Protein AF-0000000080276818 (afdb_homodimer)

Nearest PDB structures (foldseek):
  3ce2-assembly1_A  TM=8.661E-01  e=3.628E-28  Chlamydia abortus S26/3
  2qr4-assembly1_B  TM=8.219E-01  e=1.070E-17  Enterococcus faecium DO
  3aho-assembly2_B  TM=8.092E-01  e=3.548E-18  Geobacillus sp. MO-1
  2h1j-assembly1_A  TM=7.729E-01  e=5.842E-17  Geobacillus stearothermophilus
  3sks-assembly1_A  TM=7.849E-01  e=1.470E-15  Bacillus anthracis str. Ames

Sequence (1158 aa):
MEWKLEQLFENDEAAIENARVQLEEVKRIASEIERENAPERLAKLIRDFEEHMDEFAKSIQYAWMRYSIDTESAESQKVLGVIQQLASQVHEQDAIVEVKLAALDDSALEEVIKFDDNYEHLIRRIIERRKHLLSKDAEQVLALTSVSRRDGIAKIHSRLESSYTFELEVDGEKKVLTVEEIKALRRSTNSDLRKRAMRVFFERFKEDSIVMTEVYNLVVKDYDTESRLRRFPKPISMMNFANEVSDEVVDRLIAVTNEKTEILRKYYDWKSKMLGEKLTLADVYAPISNKKREFTFEEARDIILESYYAFDEKAGSVVDGFFKEERIDLYPRKGKVSGAYCIYSTTKLPPYVLTNFTNNMYDVMTLAHELGHGLHGMLSRKQTFFNHDTPLTLAELASVFGEFLVFDNLKRKLSKEEKMALIASKIEDIFATTFRQNMFTNFEIRAHELISKNGYAGWDELSGIYHEELERVFGNVVEIPEWYNHEWSSIPHIYETPFYVYAYNFAQCLVIALYQKYLEEGKAFVGKYLQLLESGGRHSPEELLEKVGIDVSKEGFWENAFEFVDGLVEELIGMGNEQMEWKLEQLFENDEAAIENARVQLEEVKRIASEIERENAPERLAKLIRDFEEHMDEFAKSIQYAWMRYSIDTESAESQKVLGVIQQLASQVHEQDAIVEVKLAALDDSALEEVIKFDDNYEHLIRRIIERRKHLLSKDAEQVLALTSVSRRDGIAKIHSRLESSYTFELEVDGEKKVLTVEEIKALRRSTNSDLRKRAMRVFFERFKEDSIVMTEVYNLVVKDYDTESRLRRFPKPISMMNFANEVSDEVVDRLIAVTNEKTEILRKYYDWKSKMLGEKLTLADVYAPISNKKREFTFEEARDIILESYYAFDEKAGSVVDGFFKEERIDLYPRKGKVSGAYCIYSTTKLPPYVLTNFTNNMYDVMTLAHELGHGLHGMLSRKQTFFNHDTPLTLAELASVFGEFLVFDNLKRKLSKEEKMALIASKIEDIFATTFRQNMFTNFEIRAHELISKNGYAGWDELSGIYHEELERVFGNVVEIPEWYNHEWSSIPHIYETPFYVYAYNFAQCLVIALYQKYLEEGKAFVGKYLQLLESGGRHSPEELLEKVGIDVSKEGFWENAFEFVDGLVEELIGMGNEQ

Organism: Fervidobacterium islandicum (NCBI:txid2423)

Structure (mmCIF, N/CA/C/O backbone):
data_AF-0000000080276818-model_v1
#
loop_
_entity.id
_entity.type
_entity.pdbx_description
1 polymer 'M3 family oligoendopeptidase'
#
loop_
_atom_site.group_PDB
_atom_site.id
_atom_site.type_symbol
_atom_site.label_atom_id
_atom_site.label_alt_id
_atom_site.label_comp_id
_atom_site.label_asym_id
_atom_site.label_entity_id
_atom_site.label_seq_id
_atom_site.pdbx_PDB_ins_code
_atom_site.Cartn_x
_atom_site.Cartn_y
_atom_site.Cartn_z
_atom_site.occupancy
_atom_site.B_iso_or_equiv
_atom_site.auth_seq_id
_atom_site.auth_comp_id
_atom_site.auth_asym_id
_atom_site.auth_atom_id
_atom_site.pdbx_PDB_model_num
ATOM 1 N N . MET A 1 1 ? 14.242 -25.109 -33.062 1 89.56 1 MET A N 1
ATOM 2 C CA . MET A 1 1 ? 12.781 -25.062 -33.094 1 89.56 1 MET A CA 1
ATOM 3 C C . MET A 1 1 ? 12.266 -23.766 -32.469 1 89.56 1 MET A C 1
ATOM 5 O O . MET A 1 1 ? 12.602 -23.469 -31.328 1 89.56 1 MET A O 1
ATOM 9 N N . GLU A 1 2 ? 11.586 -23 -33.25 1 94 2 GLU A N 1
ATOM 10 C CA . GLU A 1 2 ? 11.031 -21.719 -32.844 1 94 2 GLU A CA 1
ATOM 11 C C . GLU A 1 2 ? 9.57 -21.594 -33.25 1 94 2 GLU A C 1
ATOM 13 O O . GLU A 1 2 ? 9.148 -22.156 -34.25 1 94 2 GLU A O 1
ATOM 18 N N . TRP A 1 3 ? 8.891 -20.844 -32.406 1 96.56 3 TRP A N 1
ATOM 19 C CA . TRP A 1 3 ? 7.48 -20.609 -32.688 1 96.56 3 TRP A CA 1
ATOM 20 C C . TRP A 1 3 ? 7.305 -19.828 -33.969 1 96.56 3 TRP A C 1
ATOM 22 O O . TRP A 1 3 ? 8.078 -18.922 -34.281 1 96.56 3 TRP A O 1
ATOM 32 N N . LYS A 1 4 ? 6.32 -20.25 -34.75 1 95.25 4 LYS A N 1
ATOM 33 C CA . LYS A 1 4 ? 5.867 -19.469 -35.906 1 95.25 4 LYS A CA 1
ATOM 34 C C . LYS A 1 4 ? 4.582 -18.719 -35.594 1 95.25 4 LYS A C 1
ATOM 36 O O . LYS A 1 4 ? 3.486 -19.172 -35.906 1 95.25 4 LYS A O 1
ATOM 41 N N . LEU A 1 5 ? 4.695 -17.516 -35.125 1 95.38 5 LEU A N 1
ATOM 42 C CA . LEU A 1 5 ? 3.578 -16.734 -34.594 1 95.38 5 LEU A CA 1
ATOM 43 C C . LEU A 1 5 ? 2.605 -16.359 -35.719 1 95.38 5 LEU A C 1
ATOM 45 O O . LEU A 1 5 ? 1.43 -16.078 -35.438 1 95.38 5 LEU A O 1
ATOM 49 N N . GLU A 1 6 ? 3.084 -16.375 -36.906 1 93.62 6 GLU A N 1
ATOM 50 C CA . GLU A 1 6 ? 2.25 -16.016 -38.062 1 93.62 6 GLU A CA 1
ATOM 51 C C . GLU A 1 6 ? 1.122 -17.031 -38.25 1 93.62 6 GLU A C 1
ATOM 53 O O . GLU A 1 6 ? 0.142 -16.75 -38.938 1 93.62 6 GLU A O 1
ATOM 58 N N . GLN A 1 7 ? 1.318 -18.203 -37.688 1 92.62 7 GLN A N 1
ATOM 59 C CA . GLN A 1 7 ? 0.283 -19.219 -37.75 1 92.62 7 GLN A CA 1
ATOM 60 C C . GLN A 1 7 ? -0.901 -18.859 -36.875 1 92.62 7 GLN A C 1
ATOM 62 O O . GLN A 1 7 ? -2.004 -19.391 -37.062 1 92.62 7 GLN A O 1
ATOM 67 N N . LEU A 1 8 ? -0.695 -18.062 -35.875 1 95.94 8 LEU A N 1
ATOM 68 C CA . LEU A 1 8 ? -1.763 -17.625 -34.969 1 95.94 8 LEU A CA 1
ATOM 69 C C . LEU A 1 8 ? -2.486 -16.406 -35.562 1 95.94 8 LEU A C 1
ATOM 71 O O . LEU A 1 8 ? -3.713 -16.406 -35.656 1 95.94 8 LEU A O 1
ATOM 75 N N . PHE A 1 9 ? -1.681 -15.383 -35.844 1 96.62 9 PHE A N 1
ATOM 76 C CA . PHE A 1 9 ? -2.156 -14.18 -36.5 1 96.62 9 PHE A CA 1
ATOM 77 C C . PHE A 1 9 ? -1.145 -13.703 -37.531 1 96.62 9 PHE A C 1
ATOM 79 O O . PHE A 1 9 ? 0.065 -13.781 -37.312 1 96.62 9 PHE A O 1
ATOM 86 N N . GLU A 1 10 ? -1.622 -13.055 -38.562 1 95.88 10 GLU A N 1
ATOM 87 C CA . GLU A 1 10 ? -0.764 -12.602 -39.656 1 95.88 10 GLU A CA 1
ATOM 88 C C . GLU A 1 10 ? 0.275 -11.602 -39.156 1 95.88 10 GLU A C 1
ATOM 90 O O . GLU A 1 10 ? 1.408 -11.578 -39.656 1 95.88 10 GLU A O 1
ATOM 95 N N . ASN A 1 11 ? -0.163 -10.75 -38.312 1 95.69 11 ASN A N 1
ATOM 96 C CA . ASN A 1 11 ? 0.718 -9.75 -37.719 1 95.69 11 ASN A CA 1
ATOM 97 C C . ASN A 1 11 ? 0.135 -9.18 -36.438 1 95.69 11 ASN A C 1
ATOM 99 O O . ASN A 1 11 ? -0.947 -9.586 -36 1 95.69 11 ASN A O 1
ATOM 103 N N . ASP A 1 12 ? 0.918 -8.344 -35.812 1 96.19 12 ASP A N 1
ATOM 104 C CA . ASP A 1 12 ? 0.528 -7.73 -34.531 1 96.19 12 ASP A CA 1
ATOM 105 C C . ASP A 1 12 ? -0.795 -6.98 -34.688 1 96.19 12 ASP A C 1
ATOM 107 O O . ASP A 1 12 ? -1.653 -7.062 -33.781 1 96.19 12 ASP A O 1
ATOM 111 N N . GLU A 1 13 ? -0.982 -6.301 -35.719 1 96.31 13 GLU A N 1
ATOM 112 C CA . GLU A 1 13 ? -2.191 -5.516 -35.938 1 96.31 13 GLU A CA 1
ATOM 113 C C . GLU A 1 13 ? -3.42 -6.414 -36.062 1 96.31 13 GLU A C 1
ATOM 115 O O . GLU A 1 13 ? -4.5 -6.059 -35.594 1 96.31 13 GLU A O 1
ATOM 120 N N . ALA A 1 14 ? -3.242 -7.52 -36.688 1 97.75 14 ALA A N 1
ATOM 121 C CA . ALA A 1 14 ? -4.34 -8.469 -36.844 1 97.75 14 ALA A CA 1
ATOM 122 C C . ALA A 1 14 ? -4.789 -8.992 -35.469 1 97.75 14 ALA A C 1
ATOM 124 O O . ALA A 1 14 ? -5.984 -9.18 -35.25 1 97.75 14 ALA A O 1
ATOM 125 N N . ALA A 1 15 ? -3.846 -9.305 -34.625 1 97.81 15 ALA A N 1
ATOM 126 C CA . ALA A 1 15 ? -4.16 -9.773 -33.281 1 97.81 15 ALA A CA 1
ATOM 127 C C . ALA A 1 15 ? -4.91 -8.703 -32.5 1 97.81 15 ALA A C 1
ATOM 129 O O . ALA A 1 15 ? -5.879 -9.008 -31.797 1 97.81 15 ALA A O 1
ATOM 130 N N . ILE A 1 16 ? -4.43 -7.445 -32.594 1 97.12 16 ILE A N 1
ATOM 131 C CA . ILE A 1 16 ? -5.059 -6.336 -31.891 1 97.12 16 ILE A CA 1
ATOM 132 C C . ILE A 1 16 ? -6.469 -6.113 -32.438 1 97.12 16 ILE A C 1
ATOM 134 O O . ILE A 1 16 ? -7.41 -5.906 -31.656 1 97.12 16 ILE A O 1
ATOM 138 N N . GLU A 1 17 ? -6.598 -6.164 -33.719 1 97.62 17 GLU A N 1
ATOM 139 C CA . GLU A 1 17 ? -7.906 -5.992 -34.344 1 97.62 17 GLU A CA 1
ATOM 140 C C . GLU A 1 17 ? -8.875 -7.094 -33.906 1 97.62 17 GLU A C 1
ATOM 142 O O . GLU A 1 17 ? -10.047 -6.824 -33.625 1 97.62 17 GLU A O 1
ATOM 147 N N . ASN A 1 18 ? -8.383 -8.289 -33.969 1 98.19 18 ASN A N 1
ATOM 148 C CA . ASN A 1 18 ? -9.219 -9.383 -33.469 1 98.19 18 ASN A CA 1
ATOM 149 C C . ASN A 1 18 ? -9.711 -9.109 -32.031 1 98.19 18 ASN A C 1
ATOM 151 O O . ASN A 1 18 ? -10.883 -9.305 -31.734 1 98.19 18 ASN A O 1
ATOM 155 N N . ALA A 1 19 ? -8.781 -8.75 -31.141 1 97.75 19 ALA A N 1
ATOM 156 C CA . ALA A 1 19 ? -9.133 -8.453 -29.766 1 97.75 19 ALA A CA 1
ATOM 157 C C . ALA A 1 19 ? -10.203 -7.367 -29.688 1 97.75 19 ALA A C 1
ATOM 159 O O . ALA A 1 19 ? -11.164 -7.484 -28.922 1 97.75 19 ALA A O 1
ATOM 160 N N . ARG A 1 20 ? -10.055 -6.32 -30.5 1 97.19 20 ARG A N 1
ATOM 161 C CA . ARG A 1 20 ? -11 -5.207 -30.5 1 97.19 20 ARG A CA 1
ATOM 162 C C . ARG A 1 20 ? -12.383 -5.66 -30.953 1 97.19 20 ARG A C 1
ATOM 164 O O . ARG A 1 20 ? -13.391 -5.332 -30.312 1 97.19 20 ARG A O 1
ATOM 171 N N . VAL A 1 21 ? -12.398 -6.375 -32.031 1 98.06 21 VAL A N 1
ATOM 172 C CA . VAL A 1 21 ? -13.656 -6.844 -32.594 1 98.06 21 VAL A CA 1
ATOM 173 C C . VAL A 1 21 ? -14.375 -7.754 -31.609 1 98.06 21 VAL A C 1
ATOM 175 O O . VAL A 1 21 ? -15.578 -7.617 -31.375 1 98.06 21 VAL A O 1
ATOM 178 N N . GLN A 1 22 ? -13.641 -8.672 -31.047 1 98.12 22 GLN A N 1
ATOM 179 C CA . GLN A 1 22 ? -14.25 -9.609 -30.125 1 98.12 22 GLN A CA 1
ATOM 180 C C . GLN A 1 22 ? -14.711 -8.906 -28.844 1 98.12 22 GLN A C 1
ATOM 182 O O . GLN A 1 22 ? -15.734 -9.273 -28.266 1 98.12 22 GLN A O 1
ATOM 187 N N . LEU A 1 23 ? -13.93 -7.934 -28.375 1 97.12 23 LEU A N 1
ATOM 188 C CA . LEU A 1 23 ? -14.336 -7.16 -27.203 1 97.12 23 LEU A CA 1
ATOM 189 C C . LEU A 1 23 ? -15.68 -6.48 -27.453 1 97.12 23 LEU A C 1
ATOM 191 O O . LEU A 1 23 ? -16.547 -6.477 -26.578 1 97.12 23 LEU A O 1
ATOM 195 N N . GLU A 1 24 ? -15.859 -5.895 -28.609 1 97.62 24 GLU A N 1
ATOM 196 C CA . GLU A 1 24 ? -17.109 -5.215 -28.938 1 97.62 24 GLU A CA 1
ATOM 197 C C . GLU A 1 24 ? -18.297 -6.191 -28.922 1 97.62 24 GLU A C 1
ATOM 199 O O . GLU A 1 24 ? -19.375 -5.852 -28.469 1 97.62 24 GLU A O 1
ATOM 204 N N . GLU A 1 25 ? -18.062 -7.344 -29.422 1 98 25 GLU A N 1
ATOM 205 C CA . GLU A 1 25 ? -19.109 -8.359 -29.375 1 98 25 GLU A CA 1
ATOM 206 C C . GLU A 1 25 ? -19.406 -8.797 -27.953 1 98 25 GLU A C 1
ATOM 208 O O . GLU A 1 25 ? -20.562 -8.977 -27.578 1 98 25 GLU A O 1
ATOM 213 N N . VAL A 1 26 ? -18.359 -9.047 -27.188 1 97.81 26 VAL A N 1
ATOM 214 C CA . VAL A 1 26 ? -18.5 -9.414 -25.781 1 97.81 26 VAL A CA 1
ATOM 215 C C . VAL A 1 26 ? -19.328 -8.359 -25.047 1 97.81 26 VAL A C 1
ATOM 217 O O . VAL A 1 26 ? -20.234 -8.695 -24.281 1 97.81 26 VAL A O 1
ATOM 220 N N . LYS A 1 27 ? -19.062 -7.062 -25.328 1 96.31 27 LYS A N 1
ATOM 221 C CA . LYS A 1 27 ? -19.797 -5.961 -24.719 1 96.31 27 LYS A CA 1
ATOM 222 C C . LYS A 1 27 ? -21.266 -5.996 -25.109 1 96.31 27 LYS A C 1
ATOM 224 O O . LYS A 1 27 ? -22.156 -5.855 -24.266 1 96.31 27 LYS A O 1
ATOM 229 N N . ARG A 1 28 ? -21.469 -6.129 -26.359 1 97.38 28 ARG A N 1
ATOM 230 C CA . ARG A 1 28 ? -22.844 -6.168 -26.891 1 97.38 28 ARG A CA 1
ATOM 231 C C . ARG A 1 28 ? -23.641 -7.297 -26.25 1 97.38 28 ARG A C 1
ATOM 233 O O . ARG A 1 28 ? -24.766 -7.09 -25.797 1 97.38 28 ARG A O 1
ATOM 240 N N . ILE A 1 29 ? -23.094 -8.461 -26.156 1 98.12 29 ILE A N 1
ATOM 241 C CA . ILE A 1 29 ? -23.797 -9.648 -25.672 1 98.12 29 ILE A CA 1
ATOM 242 C C . ILE A 1 29 ? -24.016 -9.523 -24.156 1 98.12 29 ILE A C 1
ATOM 244 O O . ILE A 1 29 ? -25.062 -9.922 -23.641 1 98.12 29 ILE A O 1
ATOM 248 N N . ALA A 1 30 ? -22.984 -9.078 -23.453 1 96 30 ALA A N 1
ATOM 249 C CA . ALA A 1 30 ? -23.125 -8.859 -22.016 1 96 30 ALA A CA 1
ATOM 250 C C . ALA A 1 30 ? -24.312 -7.941 -21.719 1 96 30 ALA A C 1
ATOM 252 O O . ALA A 1 30 ? -25.078 -8.188 -20.797 1 96 30 ALA A O 1
ATOM 253 N N . SER A 1 31 ? -24.484 -6.914 -22.562 1 95.75 31 SER A N 1
ATOM 254 C CA . SER A 1 31 ? -25.609 -5.992 -22.422 1 95.75 31 SER A CA 1
ATOM 255 C C . SER A 1 31 ? -26.938 -6.699 -22.656 1 95.75 31 SER A C 1
ATOM 257 O O . SER A 1 31 ? -27.938 -6.406 -21.984 1 95.75 31 SER A O 1
ATOM 259 N N . GLU A 1 32 ? -26.969 -7.492 -23.547 1 96.81 32 GLU A N 1
ATOM 260 C CA . GLU A 1 32 ? -28.172 -8.273 -23.828 1 96.81 32 GLU A CA 1
ATOM 261 C C . GLU A 1 32 ? -28.484 -9.227 -22.688 1 96.81 32 GLU A C 1
ATOM 263 O O . GLU A 1 32 ? -29.656 -9.391 -22.312 1 96.81 32 GLU A O 1
ATOM 268 N N . ILE A 1 33 ? -27.438 -9.82 -22.188 1 96.31 33 ILE A N 1
ATOM 269 C CA . ILE A 1 33 ? -27.609 -10.75 -21.078 1 96.31 33 ILE A CA 1
ATOM 270 C C . ILE A 1 33 ? -28.188 -10 -19.875 1 96.31 33 ILE A C 1
ATOM 272 O O . ILE A 1 33 ? -29.094 -10.5 -19.203 1 96.31 33 ILE A O 1
ATOM 276 N N . GLU A 1 34 ? -27.703 -8.844 -19.609 1 92.06 34 GLU A N 1
ATOM 277 C CA . GLU A 1 34 ? -28.125 -8.047 -18.453 1 92.06 34 GLU A CA 1
ATOM 278 C C . GLU A 1 34 ? -29.625 -7.801 -18.484 1 92.06 34 GLU A C 1
ATOM 280 O O . GLU A 1 34 ? -30.266 -7.688 -17.422 1 92.06 34 GLU A O 1
ATOM 285 N N . ARG A 1 35 ? -30.281 -7.824 -19.719 1 92.44 35 ARG A N 1
ATOM 286 C CA . ARG A 1 35 ? -31.688 -7.461 -19.859 1 92.44 35 ARG A CA 1
ATOM 287 C C . ARG A 1 35 ? -32.562 -8.703 -20.078 1 92.44 35 ARG A C 1
ATOM 289 O O . ARG A 1 35 ? -33.781 -8.609 -20.094 1 92.44 35 ARG A O 1
ATOM 296 N N . GLU A 1 36 ? -31.922 -9.773 -20.234 1 93.94 36 GLU A N 1
ATOM 297 C CA . GLU A 1 36 ? -32.656 -10.984 -20.594 1 93.94 36 GLU A CA 1
ATOM 298 C C . GLU A 1 36 ? -33.062 -11.766 -19.359 1 93.94 36 GLU A C 1
ATOM 300 O O . GLU A 1 36 ? -32.312 -11.859 -18.391 1 93.94 36 GLU A O 1
ATOM 305 N N . ASN A 1 37 ? -34.344 -12.344 -19.422 1 92.62 37 ASN A N 1
ATOM 306 C CA . ASN A 1 37 ? -34.812 -13.102 -18.281 1 92.62 37 ASN A CA 1
ATOM 307 C C . ASN A 1 37 ? -35.281 -14.5 -18.672 1 92.62 37 ASN A C 1
ATOM 309 O O . ASN A 1 37 ? -35.438 -15.375 -17.828 1 92.62 37 ASN A O 1
ATOM 313 N N . ALA A 1 38 ? -35.438 -14.719 -19.969 1 95.38 38 ALA A N 1
ATOM 314 C CA . ALA A 1 38 ? -35.844 -16.047 -20.438 1 95.38 38 ALA A CA 1
ATOM 315 C C . ALA A 1 38 ? -34.656 -17.016 -20.406 1 95.38 38 ALA A C 1
ATOM 317 O O . ALA A 1 38 ? -33.656 -16.797 -21.078 1 95.38 38 ALA A O 1
ATOM 318 N N . PRO A 1 39 ? -34.781 -18.156 -19.75 1 96.19 39 PRO A N 1
ATOM 319 C CA . PRO A 1 39 ? -33.656 -19.078 -19.578 1 96.19 39 PRO A CA 1
ATOM 320 C C . PRO A 1 39 ? -33.125 -19.609 -20.906 1 96.19 39 PRO A C 1
ATOM 322 O O . PRO A 1 39 ? -31.906 -19.766 -21.062 1 96.19 39 PRO A O 1
ATOM 325 N N . GLU A 1 40 ? -34 -19.891 -21.828 1 96.75 40 GLU A N 1
ATOM 326 C CA . GLU A 1 40 ? -33.562 -20.391 -23.125 1 96.75 40 GLU A CA 1
ATOM 327 C C . GLU A 1 40 ? -32.656 -19.391 -23.844 1 96.75 40 GLU A C 1
ATOM 329 O O . GLU A 1 40 ? -31.609 -19.75 -24.359 1 96.75 40 GLU A O 1
ATOM 334 N N . ARG A 1 41 ? -33.156 -18.188 -23.875 1 97.06 41 ARG A N 1
ATOM 335 C CA . ARG A 1 41 ? -32.375 -17.141 -24.531 1 97.06 41 ARG A CA 1
ATOM 336 C C . ARG A 1 41 ? -31.094 -16.844 -23.75 1 97.06 41 ARG A C 1
ATOM 338 O O . ARG A 1 41 ? -30.047 -16.531 -24.359 1 97.06 41 ARG A O 1
ATOM 345 N N . LEU A 1 42 ? -31.156 -16.922 -22.453 1 97.31 42 LEU A N 1
ATOM 346 C CA . LEU A 1 42 ? -29.969 -16.734 -21.641 1 97.31 42 LEU A CA 1
ATOM 347 C C . LEU A 1 42 ? -28.906 -17.781 -21.969 1 97.31 42 LEU A C 1
ATOM 349 O O . LEU A 1 42 ? -27.719 -17.453 -22.094 1 97.31 42 LEU A O 1
ATOM 353 N N . ALA A 1 43 ? -29.297 -19 -22.094 1 97.5 43 ALA A N 1
ATOM 354 C CA . ALA A 1 43 ? -28.359 -20.062 -22.438 1 97.5 43 ALA A CA 1
ATOM 355 C C . ALA A 1 43 ? -27.672 -19.781 -23.766 1 97.5 43 ALA A C 1
ATOM 357 O O . ALA A 1 43 ? -26.453 -19.984 -23.906 1 97.5 43 ALA A O 1
ATOM 358 N N . LYS A 1 44 ? -28.438 -19.297 -24.688 1 97.88 44 LYS A N 1
ATOM 359 C CA . LYS A 1 44 ? -27.891 -18.984 -26 1 97.88 44 LYS A CA 1
ATOM 360 C C . LYS A 1 44 ? -26.906 -17.812 -25.922 1 97.88 44 LYS A C 1
ATOM 362 O O . LYS A 1 44 ? -25.844 -17.844 -26.531 1 97.88 44 LYS A O 1
ATOM 367 N N . LEU A 1 45 ? -27.297 -16.859 -25.172 1 98 45 LEU A N 1
ATOM 368 C CA . LEU A 1 45 ? -26.453 -15.672 -25.031 1 98 45 LEU A CA 1
ATOM 369 C C . LEU A 1 45 ? -25.156 -16 -24.312 1 98 45 LEU A C 1
ATOM 371 O O . LEU A 1 45 ? -24.094 -15.477 -24.656 1 98 45 LEU A O 1
ATOM 375 N N . ILE A 1 46 ? -25.234 -16.875 -23.328 1 97.62 46 ILE A N 1
ATOM 376 C CA . ILE A 1 46 ? -24.031 -17.297 -22.625 1 97.62 46 ILE A CA 1
ATOM 377 C C . ILE A 1 46 ? -23.094 -18.031 -23.578 1 97.62 46 ILE A C 1
ATOM 379 O O . ILE A 1 46 ? -21.891 -17.828 -23.547 1 97.62 46 ILE A O 1
ATOM 383 N N . ARG A 1 47 ? -23.656 -18.812 -24.375 1 97.56 47 ARG A N 1
ATOM 384 C CA . ARG A 1 47 ? -22.875 -19.531 -25.375 1 97.56 47 ARG A CA 1
ATOM 385 C C . ARG A 1 47 ? -22.188 -18.578 -26.328 1 97.56 47 ARG A C 1
ATOM 387 O O . ARG A 1 47 ? -21 -18.75 -26.641 1 97.56 47 ARG A O 1
ATOM 394 N N . ASP A 1 48 ? -22.906 -17.594 -26.781 1 98.06 48 ASP A N 1
ATOM 395 C CA . ASP A 1 48 ? -22.328 -16.594 -27.672 1 98.06 48 ASP A CA 1
ATOM 396 C C . ASP A 1 48 ? -21.234 -15.805 -26.969 1 98.06 48 ASP A C 1
ATOM 398 O O . ASP A 1 48 ? -20.172 -15.539 -27.547 1 98.06 48 ASP A O 1
ATOM 402 N N . PHE A 1 49 ? -21.562 -15.469 -25.75 1 97.88 49 PHE A N 1
ATOM 403 C CA . PHE A 1 49 ? -20.594 -14.75 -24.922 1 97.88 49 PHE A CA 1
ATOM 404 C C . PHE A 1 49 ? -19.297 -15.539 -24.812 1 97.88 49 PHE A C 1
ATOM 406 O O . PHE A 1 49 ? -18.203 -15 -25.047 1 97.88 49 PHE A O 1
ATOM 413 N N . GLU A 1 50 ? -19.422 -16.781 -24.469 1 97.25 50 GLU A N 1
ATOM 414 C CA . GLU A 1 50 ? -18.281 -17.672 -24.297 1 97.25 50 GLU A CA 1
ATOM 415 C C . GLU A 1 50 ? -17.484 -17.781 -25.594 1 97.25 50 GLU A C 1
ATOM 417 O O . GLU A 1 50 ? -16.25 -17.812 -25.578 1 97.25 50 GLU A O 1
ATOM 422 N N . GLU A 1 51 ? -18.156 -17.844 -26.688 1 97.69 51 GLU A N 1
ATOM 423 C CA . GLU A 1 51 ? -17.516 -17.969 -28 1 97.69 51 GLU A CA 1
ATOM 424 C C . GLU A 1 51 ? -16.609 -16.766 -28.281 1 97.69 51 GLU A C 1
ATOM 426 O O . GLU A 1 51 ? -15.469 -16.938 -28.719 1 97.69 51 GLU A O 1
ATOM 431 N N . HIS A 1 52 ? -17.078 -15.656 -28.031 1 98.19 52 HIS A N 1
ATOM 432 C CA . HIS A 1 52 ? -16.312 -14.453 -28.328 1 98.19 52 HIS A CA 1
ATOM 433 C C . HIS A 1 52 ? -15.195 -14.25 -27.297 1 98.19 52 HIS A C 1
ATOM 435 O O . HIS A 1 52 ? -14.141 -13.719 -27.625 1 98.19 52 HIS A O 1
ATOM 441 N N . MET A 1 53 ? -15.445 -14.711 -26.094 1 97.31 53 MET A N 1
ATOM 442 C CA . MET A 1 53 ? -14.359 -14.703 -25.109 1 97.31 53 MET A CA 1
ATOM 443 C C . MET A 1 53 ? -13.234 -15.641 -25.547 1 97.31 53 MET A C 1
ATOM 445 O O . MET A 1 53 ? -12.055 -15.305 -25.406 1 97.31 53 MET A O 1
ATOM 449 N N . ASP A 1 54 ? -13.641 -16.719 -26.016 1 97.5 54 ASP A N 1
ATOM 450 C CA . ASP A 1 54 ? -12.672 -17.703 -26.516 1 97.5 54 ASP A CA 1
ATOM 451 C C . ASP A 1 54 ? -11.875 -17.141 -27.688 1 97.5 54 ASP A C 1
ATOM 453 O O . ASP A 1 54 ? -10.656 -17.281 -27.734 1 97.5 54 ASP A O 1
ATOM 457 N N . GLU A 1 55 ? -12.57 -16.484 -28.578 1 98 55 GLU A N 1
ATOM 458 C CA . GLU A 1 55 ? -11.914 -15.875 -29.734 1 98 55 GLU A CA 1
ATOM 459 C C . GLU A 1 55 ? -10.977 -14.75 -29.297 1 98 55 GLU A C 1
ATOM 461 O O . GLU A 1 55 ? -9.898 -14.578 -29.859 1 98 55 GLU A O 1
ATOM 466 N N . PHE A 1 56 ? -11.391 -14.039 -28.344 1 98.12 56 PHE A N 1
ATOM 467 C CA . PHE A 1 56 ? -10.539 -12.992 -27.781 1 98.12 56 PHE A CA 1
ATOM 468 C C . PHE A 1 56 ? -9.266 -13.586 -27.188 1 98.12 56 PHE A C 1
ATOM 470 O O . PHE A 1 56 ? -8.188 -13.008 -27.328 1 98.12 56 PHE A O 1
ATOM 477 N N . ALA A 1 57 ? -9.406 -14.672 -26.547 1 97.38 57 ALA A N 1
ATOM 478 C CA . ALA A 1 57 ? -8.297 -15.312 -25.844 1 97.38 57 ALA A CA 1
ATOM 479 C C . ALA A 1 57 ? -7.191 -15.719 -26.812 1 97.38 57 ALA A C 1
ATOM 481 O O . ALA A 1 57 ? -6.035 -15.875 -26.406 1 97.38 57 ALA A O 1
ATOM 482 N N . LYS A 1 58 ? -7.48 -15.828 -28.094 1 97.62 58 LYS A N 1
ATOM 483 C CA . LYS A 1 58 ? -6.449 -16.047 -29.109 1 97.62 58 LYS A CA 1
ATOM 484 C C . LYS A 1 58 ? -5.434 -14.914 -29.109 1 97.62 58 LYS A C 1
ATOM 486 O O . LYS A 1 58 ? -4.23 -15.148 -29.219 1 97.62 58 LYS A O 1
ATOM 491 N N . SER A 1 59 ? -6.008 -13.766 -28.984 1 98 59 SER A N 1
ATOM 492 C CA . SER A 1 59 ? -5.148 -12.586 -28.969 1 98 59 SER A CA 1
ATOM 493 C C . SER A 1 59 ? -4.277 -12.539 -27.719 1 98 59 SER A C 1
ATOM 495 O O . SER A 1 59 ? -3.125 -12.109 -27.781 1 98 59 SER A O 1
ATOM 497 N N . ILE A 1 60 ? -4.852 -12.945 -26.672 1 96.12 60 ILE A N 1
ATOM 498 C CA . ILE A 1 60 ? -4.094 -12.992 -25.422 1 96.12 60 ILE A CA 1
ATOM 499 C C . ILE A 1 60 ? -2.922 -13.961 -25.562 1 96.12 60 ILE A C 1
ATOM 501 O O . ILE A 1 60 ? -1.793 -13.641 -25.188 1 96.12 60 ILE A O 1
ATOM 505 N N . GLN A 1 61 ? -3.205 -15.07 -26.062 1 96.44 61 GLN A N 1
ATOM 506 C CA . GLN A 1 61 ? -2.16 -16.078 -26.25 1 96.44 61 GLN A CA 1
ATOM 507 C C . GLN A 1 61 ? -1.071 -15.555 -27.188 1 96.44 61 GLN A C 1
ATOM 509 O O . GLN A 1 61 ? 0.12 -15.695 -26.906 1 96.44 61 GLN A O 1
ATOM 514 N N . TYR A 1 62 ? -1.446 -14.945 -28.219 1 97.56 62 TYR A N 1
ATOM 515 C CA . TYR A 1 62 ? -0.5 -14.383 -29.172 1 97.56 62 TYR A CA 1
ATOM 516 C C . TYR A 1 62 ? 0.395 -13.344 -28.516 1 97.56 62 TYR A C 1
ATOM 518 O O . TYR A 1 62 ? 1.618 -13.383 -28.672 1 97.56 62 TYR A O 1
ATOM 526 N N . ALA A 1 63 ? -0.251 -12.484 -27.859 1 96.38 63 ALA A N 1
ATOM 527 C CA . ALA A 1 63 ? 0.481 -11.383 -27.25 1 96.38 63 ALA A CA 1
ATOM 528 C C . ALA A 1 63 ? 1.521 -11.891 -26.25 1 96.38 63 ALA A C 1
ATOM 530 O O . ALA A 1 63 ? 2.652 -11.398 -26.234 1 96.38 63 ALA A O 1
ATOM 531 N N . TRP A 1 64 ? 1.146 -12.812 -25.484 1 94.44 64 TRP A N 1
ATOM 532 C CA . TRP A 1 64 ? 2.072 -13.367 -24.5 1 94.44 64 TRP A CA 1
ATOM 533 C C . TRP A 1 64 ? 3.213 -14.109 -25.188 1 94.44 64 TRP A C 1
ATOM 535 O O . TRP A 1 64 ? 4.371 -13.984 -24.781 1 94.44 64 TRP A O 1
ATOM 545 N N . MET A 1 65 ? 2.881 -14.836 -26.156 1 96.62 65 MET A N 1
ATOM 546 C CA . MET A 1 65 ? 3.9 -15.57 -26.891 1 96.62 65 MET A CA 1
ATOM 547 C C . MET A 1 65 ? 4.859 -14.617 -27.594 1 96.62 65 MET A C 1
ATOM 549 O O . MET A 1 65 ? 6.078 -14.797 -27.547 1 96.62 65 MET A O 1
ATOM 553 N N . ARG A 1 66 ? 4.309 -13.625 -28.188 1 96.12 66 ARG A N 1
ATOM 554 C CA . ARG A 1 66 ? 5.098 -12.602 -28.859 1 96.12 66 ARG A CA 1
ATOM 555 C C . ARG A 1 66 ? 6.039 -11.898 -27.891 1 96.12 66 ARG A C 1
ATOM 557 O O . ARG A 1 66 ? 7.211 -11.68 -28.203 1 96.12 66 ARG A O 1
ATOM 564 N N . TYR A 1 67 ? 5.574 -11.656 -26.844 1 92.81 67 TYR A N 1
ATOM 565 C CA . TYR A 1 67 ? 6.371 -11.023 -25.812 1 92.81 67 TYR A CA 1
ATOM 566 C C . TYR A 1 67 ? 7.449 -11.969 -25.297 1 92.81 67 TYR A C 1
ATOM 568 O O . TYR A 1 67 ? 8.594 -11.562 -25.094 1 92.81 67 TYR A O 1
ATOM 576 N N . SER A 1 68 ? 7.137 -13.133 -25.125 1 93.31 68 SER A N 1
ATOM 577 C CA . SER A 1 68 ? 7.992 -14.125 -24.484 1 93.31 68 SER A CA 1
ATOM 578 C C . SER A 1 68 ? 9.25 -14.383 -25.297 1 93.31 68 SER A C 1
ATOM 580 O O . SER A 1 68 ? 10.305 -14.719 -24.75 1 93.31 68 SER A O 1
ATOM 582 N N . ILE A 1 69 ? 9.211 -14.172 -26.562 1 93.19 69 ILE A N 1
ATOM 583 C CA . ILE A 1 69 ? 10.352 -14.523 -27.406 1 93.19 69 ILE A CA 1
ATOM 584 C C . ILE A 1 69 ? 11.297 -13.336 -27.516 1 93.19 69 ILE A C 1
ATOM 586 O O . ILE A 1 69 ? 12.445 -13.484 -27.953 1 93.19 69 ILE A O 1
ATOM 590 N N . ASP A 1 70 ? 10.734 -12.156 -27.188 1 90.56 70 ASP A N 1
ATOM 591 C CA . ASP A 1 70 ? 11.57 -10.969 -27.188 1 90.56 70 ASP A CA 1
ATOM 592 C C . ASP A 1 70 ? 10.992 -9.891 -26.281 1 90.56 70 ASP A C 1
ATOM 594 O O . ASP A 1 70 ? 10.352 -8.953 -26.75 1 90.56 70 ASP A O 1
ATOM 598 N N . THR A 1 71 ? 11.352 -9.922 -25.094 1 85.5 71 THR A N 1
ATOM 599 C CA . THR A 1 71 ? 10.773 -9.047 -24.078 1 85.5 71 THR A CA 1
ATOM 600 C C . THR A 1 71 ? 11.305 -7.629 -24.219 1 85.5 71 THR A C 1
ATOM 602 O O . THR A 1 71 ? 10.719 -6.684 -23.688 1 85.5 71 THR A O 1
ATOM 605 N N . GLU A 1 72 ? 12.422 -7.41 -24.922 1 78.31 72 GLU A N 1
ATOM 606 C CA . GLU A 1 72 ? 13.078 -6.113 -25.047 1 78.31 72 GLU A CA 1
ATOM 607 C C . GLU A 1 72 ? 12.531 -5.32 -26.234 1 78.31 72 GLU A C 1
ATOM 609 O O . GLU A 1 72 ? 12.75 -4.113 -26.328 1 78.31 72 GLU A O 1
ATOM 614 N N . SER A 1 73 ? 11.828 -6.051 -27.016 1 87.5 73 SER A N 1
ATOM 615 C CA . SER A 1 73 ? 11.266 -5.414 -28.188 1 87.5 73 SER A CA 1
ATOM 616 C C . SER A 1 73 ? 10.148 -4.438 -27.828 1 87.5 73 SER A C 1
ATOM 618 O O . SER A 1 73 ? 9.188 -4.816 -27.156 1 87.5 73 SER A O 1
ATOM 620 N N . ALA A 1 74 ? 10.25 -3.174 -28.281 1 80.19 74 ALA A N 1
ATOM 621 C CA . ALA A 1 74 ? 9.227 -2.162 -28.047 1 80.19 74 ALA A CA 1
ATOM 622 C C . ALA A 1 74 ? 7.887 -2.592 -28.641 1 80.19 74 ALA A C 1
ATOM 624 O O . ALA A 1 74 ? 6.828 -2.34 -28.062 1 80.19 74 ALA A O 1
ATOM 625 N N . GLU A 1 75 ? 7.957 -3.234 -29.734 1 88.56 75 GLU A N 1
ATOM 626 C CA . GLU A 1 75 ? 6.746 -3.703 -30.406 1 88.56 75 GLU A CA 1
ATOM 627 C C . GLU A 1 75 ? 6.051 -4.793 -29.594 1 88.56 75 GLU A C 1
ATOM 629 O O . GLU A 1 75 ? 4.824 -4.789 -29.469 1 88.56 75 GLU A O 1
ATOM 634 N N . SER A 1 76 ? 6.84 -5.73 -29.078 1 91.19 76 SER A N 1
ATOM 635 C CA . SER A 1 76 ? 6.273 -6.801 -28.266 1 91.19 76 SER A CA 1
ATOM 636 C C . SER A 1 76 ? 5.617 -6.25 -27.016 1 91.19 76 SER A C 1
ATOM 638 O O . SER A 1 76 ? 4.535 -6.695 -26.625 1 91.19 76 SER A O 1
ATOM 640 N N . GLN A 1 77 ? 6.246 -5.328 -26.516 1 84 77 GLN A N 1
ATOM 641 C CA . GLN A 1 77 ? 5.711 -4.699 -25.312 1 84 77 GLN A CA 1
ATOM 642 C C . GLN A 1 77 ? 4.418 -3.943 -25.609 1 84 77 GLN A C 1
ATOM 644 O O . GLN A 1 77 ? 3.469 -3.992 -24.828 1 84 77 GLN A O 1
ATOM 649 N N . LYS A 1 78 ? 4.426 -3.281 -26.641 1 85.5 78 LYS A N 1
ATOM 650 C CA . LYS A 1 78 ? 3.256 -2.504 -27.047 1 85.5 78 LYS A CA 1
ATOM 651 C C . LYS A 1 78 ? 2.053 -3.412 -27.297 1 85.5 78 LYS A C 1
ATOM 653 O O . LYS A 1 78 ? 0.956 -3.145 -26.812 1 85.5 78 LYS A O 1
ATOM 658 N N . VAL A 1 79 ? 2.227 -4.473 -28.047 1 92.25 79 VAL A N 1
ATOM 659 C CA . VAL A 1 79 ? 1.14 -5.395 -28.359 1 92.25 79 VAL A CA 1
ATOM 660 C C . VAL A 1 79 ? 0.589 -6.012 -27.078 1 92.25 79 VAL A C 1
ATOM 662 O O . VAL A 1 79 ? -0.627 -6.066 -26.875 1 92.25 79 VAL A O 1
ATOM 665 N N . LEU A 1 80 ? 1.474 -6.461 -26.266 1 90.69 80 LEU A N 1
ATOM 666 C CA . LEU A 1 80 ? 1.044 -7.031 -24.984 1 90.69 80 LEU A CA 1
ATOM 667 C C . LEU A 1 80 ? 0.258 -6.012 -24.172 1 90.69 80 LEU A C 1
ATOM 669 O O . LEU A 1 80 ? -0.806 -6.328 -23.641 1 90.69 80 LEU A O 1
ATOM 673 N N . GLY A 1 81 ? 0.761 -4.852 -24.141 1 83.62 81 GLY A N 1
ATOM 674 C CA . GLY A 1 81 ? 0.099 -3.799 -23.391 1 83.62 81 GLY A CA 1
ATOM 675 C C . GLY A 1 81 ? -1.296 -3.486 -23.891 1 83.62 81 GLY A C 1
ATOM 676 O O . GLY A 1 81 ? -2.24 -3.391 -23.109 1 83.62 81 GLY A O 1
ATOM 677 N N . VAL A 1 82 ? -1.422 -3.34 -25.125 1 87 82 VAL A N 1
ATOM 678 C CA . VAL A 1 82 ? -2.705 -3.02 -25.734 1 87 82 VAL A CA 1
ATOM 679 C C . VAL A 1 82 ? -3.705 -4.141 -25.469 1 87 82 VAL A C 1
ATOM 681 O O . VAL A 1 82 ? -4.828 -3.887 -25.031 1 87 82 VAL A O 1
ATOM 684 N N . ILE A 1 83 ? -3.303 -5.309 -25.672 1 92.62 83 ILE A N 1
ATOM 685 C CA . ILE A 1 83 ? -4.211 -6.438 -25.531 1 92.62 83 ILE A CA 1
ATOM 686 C C . ILE A 1 83 ? -4.562 -6.645 -24.062 1 92.62 83 ILE A C 1
ATOM 688 O O . ILE A 1 83 ? -5.695 -6.996 -23.719 1 92.62 83 ILE A O 1
ATOM 692 N N . GLN A 1 84 ? -3.645 -6.422 -23.25 1 86.69 84 GLN A N 1
ATOM 693 C CA . GLN A 1 84 ? -3.939 -6.508 -21.828 1 86.69 84 GLN A CA 1
ATOM 694 C C . GLN A 1 84 ? -4.965 -5.457 -21.406 1 86.69 84 GLN A C 1
ATOM 696 O O . GLN A 1 84 ? -5.828 -5.723 -20.562 1 86.69 84 GLN A O 1
ATOM 701 N N . GLN A 1 85 ? -4.809 -4.305 -21.953 1 80.81 85 GLN A N 1
ATOM 702 C CA . GLN A 1 85 ? -5.789 -3.258 -21.688 1 80.81 85 GLN A CA 1
ATOM 703 C C . GLN A 1 85 ? -7.18 -3.674 -22.156 1 80.81 85 GLN A C 1
ATOM 705 O O . GLN A 1 85 ? -8.164 -3.488 -21.438 1 80.81 85 GLN A O 1
ATOM 710 N N . LEU A 1 86 ? -7.254 -4.23 -23.281 1 89.75 86 LEU A N 1
ATOM 711 C CA . LEU A 1 86 ? -8.523 -4.715 -23.812 1 89.75 86 LEU A CA 1
ATOM 712 C C . LEU A 1 86 ? -9.055 -5.879 -22.984 1 89.75 86 LEU A C 1
ATOM 714 O O . LEU A 1 86 ? -10.258 -5.988 -22.75 1 89.75 86 LEU A O 1
ATOM 718 N N . ALA A 1 87 ? -8.148 -6.707 -22.5 1 91.19 87 ALA A N 1
ATOM 719 C CA . ALA A 1 87 ? -8.531 -7.852 -21.688 1 91.19 87 ALA A CA 1
ATOM 720 C C . ALA A 1 87 ? -9.188 -7.398 -20.375 1 91.19 87 ALA A C 1
ATOM 722 O O . ALA A 1 87 ? -10.109 -8.047 -19.891 1 91.19 87 ALA A O 1
ATOM 723 N N . SER A 1 88 ? -8.703 -6.332 -19.859 1 81.19 88 SER A N 1
ATOM 724 C CA . SER A 1 88 ? -9.312 -5.781 -18.656 1 81.19 88 SER A CA 1
ATOM 725 C C . SER A 1 88 ? -10.773 -5.414 -18.891 1 81.19 88 SER A C 1
ATOM 727 O O . SER A 1 88 ? -11.617 -5.598 -18 1 81.19 88 SER A O 1
ATOM 729 N N . GLN A 1 89 ? -11.047 -4.926 -20.031 1 84.12 89 GLN A N 1
ATOM 730 C CA . GLN A 1 89 ? -12.422 -4.582 -20.375 1 84.12 89 GLN A CA 1
ATOM 731 C C . GLN A 1 89 ? -13.273 -5.832 -20.562 1 84.12 89 GLN A C 1
ATOM 733 O O . GLN A 1 89 ? -14.453 -5.844 -20.203 1 84.12 89 GLN A O 1
ATOM 738 N N . VAL A 1 90 ? -12.719 -6.848 -21.094 1 91.88 90 VAL A N 1
ATOM 739 C CA . VAL A 1 90 ? -13.422 -8.117 -21.203 1 91.88 90 VAL A CA 1
ATOM 740 C C . VAL A 1 90 ? -13.773 -8.648 -19.828 1 91.88 90 VAL A C 1
ATOM 742 O O . VAL A 1 90 ? -14.883 -9.133 -19.594 1 91.88 90 VAL A O 1
ATOM 745 N N . HIS A 1 91 ? -12.852 -8.562 -18.922 1 86.06 91 HIS A N 1
ATOM 746 C CA . HIS A 1 91 ? -13.086 -9.016 -17.547 1 86.06 91 HIS A CA 1
ATOM 747 C C . HIS A 1 91 ? -14.219 -8.242 -16.891 1 86.06 91 HIS A C 1
ATOM 749 O O . HIS A 1 91 ? -14.977 -8.805 -16.094 1 86.06 91 HIS A O 1
ATOM 755 N N . GLU A 1 92 ? -14.32 -6.996 -17.234 1 80.62 92 GLU A N 1
ATOM 756 C CA . GLU A 1 92 ? -15.43 -6.184 -16.75 1 80.62 92 GLU A CA 1
ATOM 757 C C . GLU A 1 92 ? -16.766 -6.727 -17.234 1 80.62 92 GLU A C 1
ATOM 759 O O . GLU A 1 92 ? -17.734 -6.773 -16.469 1 80.62 92 GLU A O 1
ATOM 764 N N . GLN A 1 93 ? -16.797 -7.102 -18.438 1 88.62 93 GLN A N 1
ATOM 765 C CA . GLN A 1 93 ? -18.031 -7.66 -19 1 88.62 93 GLN A CA 1
ATOM 766 C C . GLN A 1 93 ? -18.344 -9.008 -18.375 1 88.62 93 GLN A C 1
ATOM 768 O O . GLN A 1 93 ? -19.516 -9.32 -18.109 1 88.62 93 GLN A O 1
ATOM 773 N N . ASP A 1 94 ? -17.297 -9.781 -18.156 1 91.69 94 ASP A N 1
ATOM 774 C CA . ASP A 1 94 ? -17.469 -11.062 -17.484 1 91.69 94 ASP A CA 1
ATOM 775 C C . ASP A 1 94 ? -18.094 -10.883 -16.109 1 91.69 94 ASP A C 1
ATOM 777 O O . ASP A 1 94 ? -18.984 -11.648 -15.711 1 91.69 94 ASP A O 1
ATOM 781 N N . ALA A 1 95 ? -17.688 -9.914 -15.406 1 81.69 95 ALA A N 1
ATOM 782 C CA . ALA A 1 95 ? -18.234 -9.602 -14.094 1 81.69 95 ALA A CA 1
ATOM 783 C C . ALA A 1 95 ? -19.703 -9.219 -14.18 1 81.69 95 ALA A C 1
ATOM 785 O O . ALA A 1 95 ? -20.5 -9.633 -13.336 1 81.69 95 ALA A O 1
ATOM 786 N N . ILE A 1 96 ? -20.078 -8.453 -15.195 1 83.88 96 ILE A N 1
ATOM 787 C CA . ILE A 1 96 ? -21.469 -8.039 -15.414 1 83.88 96 ILE A CA 1
ATOM 788 C C . ILE A 1 96 ? -22.344 -9.266 -15.617 1 83.88 96 ILE A C 1
ATOM 790 O O . ILE A 1 96 ? -23.422 -9.375 -15.016 1 83.88 96 ILE A O 1
ATOM 794 N N . VAL A 1 97 ? -21.875 -10.156 -16.375 1 91.56 97 VAL A N 1
ATOM 795 C CA . VAL A 1 97 ? -22.625 -11.375 -16.656 1 91.56 97 VAL A CA 1
ATOM 796 C C . VAL A 1 97 ? -22.766 -12.203 -15.383 1 91.56 97 VAL A C 1
ATOM 798 O O . VAL A 1 97 ? -23.844 -12.711 -15.086 1 91.56 97 VAL A O 1
ATOM 801 N N . GLU A 1 98 ? -21.688 -12.336 -14.688 1 88.81 98 GLU A N 1
ATOM 802 C CA . GLU A 1 98 ? -21.719 -13.102 -13.445 1 88.81 98 GLU A CA 1
ATOM 803 C C . GLU A 1 98 ? -22.719 -12.492 -12.453 1 88.81 98 GLU A C 1
ATOM 805 O O . GLU A 1 98 ? -23.453 -13.227 -11.781 1 88.81 98 GLU A O 1
ATOM 810 N N . VAL A 1 99 ? -22.734 -11.211 -12.352 1 83.69 99 VAL A N 1
ATOM 811 C CA . VAL A 1 99 ? -23.641 -10.516 -11.445 1 83.69 99 VAL A CA 1
ATOM 812 C C . VAL A 1 99 ? -25.094 -10.766 -11.867 1 83.69 99 VAL A C 1
ATOM 814 O O . VAL A 1 99 ? -25.953 -11.023 -11.023 1 83.69 99 VAL A O 1
ATOM 817 N N . LYS A 1 100 ? -25.344 -10.672 -13.125 1 90.31 100 LYS A N 1
ATOM 818 C CA . LYS A 1 100 ? -26.688 -10.93 -13.656 1 90.31 100 LYS A CA 1
ATOM 819 C C . LYS A 1 100 ? -27.141 -12.344 -13.32 1 90.31 100 LYS A C 1
ATOM 821 O O . LYS A 1 100 ? -28.25 -12.547 -12.836 1 90.31 100 LYS A O 1
ATOM 826 N N . LEU A 1 101 ? -26.297 -13.258 -13.555 1 93.31 101 LEU A N 1
ATOM 827 C CA . LEU A 1 101 ? -26.641 -14.648 -13.297 1 93.31 101 LEU A CA 1
ATOM 828 C C . LEU A 1 101 ? -26.844 -14.891 -11.797 1 93.31 101 LEU A C 1
ATOM 830 O O . LEU A 1 101 ? -27.75 -15.617 -11.398 1 93.31 101 LEU A O 1
ATOM 834 N N . ALA A 1 102 ? -25.984 -14.297 -11.008 1 89.94 102 ALA A N 1
ATOM 835 C CA . ALA A 1 102 ? -26.062 -14.445 -9.562 1 89.94 102 ALA A CA 1
ATOM 836 C C . ALA A 1 102 ? -27.375 -13.883 -9.023 1 89.94 102 ALA A C 1
ATOM 838 O O . ALA A 1 102 ? -27.859 -14.312 -7.969 1 89.94 102 ALA A O 1
ATOM 839 N N . ALA A 1 103 ? -27.984 -12.992 -9.742 1 88.81 103 ALA A N 1
ATOM 840 C CA . ALA A 1 103 ? -29.203 -12.328 -9.305 1 88.81 103 ALA A CA 1
ATOM 841 C C . ALA A 1 103 ? -30.438 -13.148 -9.664 1 88.81 103 ALA A C 1
ATOM 843 O O . ALA A 1 103 ? -31.531 -12.898 -9.148 1 88.81 103 ALA A O 1
ATOM 844 N N . LEU A 1 104 ? -30.297 -14.086 -10.5 1 92.94 104 LEU A N 1
ATOM 845 C CA . LEU A 1 104 ? -31.422 -14.922 -10.906 1 92.94 104 LEU A CA 1
ATOM 846 C C . LEU A 1 104 ? -31.766 -15.938 -9.82 1 92.94 104 LEU A C 1
ATOM 848 O O . LEU A 1 104 ? -30.906 -16.312 -9.016 1 92.94 104 LEU A O 1
ATOM 852 N N . ASP A 1 105 ? -33 -16.344 -9.75 1 93.44 105 ASP A N 1
ATOM 853 C CA . ASP A 1 105 ? -33.375 -17.359 -8.789 1 93.44 105 ASP A CA 1
ATOM 854 C C . ASP A 1 105 ? -32.906 -18.75 -9.234 1 93.44 105 ASP A C 1
ATOM 856 O O . ASP A 1 105 ? -32.562 -18.938 -10.406 1 93.44 105 ASP A O 1
ATOM 860 N N . ASP A 1 106 ? -32.875 -19.688 -8.359 1 94 106 ASP A N 1
ATOM 861 C CA . ASP A 1 106 ? -32.344 -21.016 -8.602 1 94 106 ASP A CA 1
ATOM 862 C C . ASP A 1 106 ? -33.125 -21.734 -9.695 1 94 106 ASP A C 1
ATOM 864 O O . ASP A 1 106 ? -32.531 -22.469 -10.5 1 94 106 ASP A O 1
ATOM 868 N N . SER A 1 107 ? -34.375 -21.469 -9.703 1 95.5 107 SER A N 1
ATOM 869 C CA . SER A 1 107 ? -35.188 -22.125 -10.703 1 95.5 107 SER A CA 1
ATOM 870 C C . SER A 1 107 ? -34.844 -21.688 -12.117 1 95.5 107 SER A C 1
ATOM 872 O O . SER A 1 107 ? -34.719 -22.516 -13.023 1 95.5 107 SER A O 1
ATOM 874 N N . ALA A 1 108 ? -34.594 -20.469 -12.273 1 95.31 108 ALA A N 1
ATOM 875 C CA . ALA A 1 108 ? -34.219 -19.938 -13.57 1 95.31 108 ALA A CA 1
ATOM 876 C C . ALA A 1 108 ? -32.844 -20.469 -13.984 1 95.31 108 ALA A C 1
ATOM 878 O O . ALA A 1 108 ? -32.625 -20.812 -15.148 1 95.31 108 ALA A O 1
ATOM 879 N N . LEU A 1 109 ? -31.953 -20.547 -13.086 1 96.44 109 LEU A N 1
ATOM 880 C CA . LEU A 1 109 ? -30.609 -21.031 -13.352 1 96.44 109 LEU A CA 1
ATOM 881 C C . LEU A 1 109 ? -30.641 -22.516 -13.719 1 96.44 109 LEU A C 1
ATOM 883 O O . LEU A 1 109 ? -29.906 -22.953 -14.617 1 96.44 109 LEU A O 1
ATOM 887 N N . GLU A 1 110 ? -31.469 -23.219 -13.055 1 96.38 110 GLU A N 1
ATOM 888 C CA . GLU A 1 110 ? -31.641 -24.641 -13.375 1 96.38 110 GLU A CA 1
ATOM 889 C C . GLU A 1 110 ? -32.156 -24.812 -14.797 1 96.38 110 GLU A C 1
ATOM 891 O O . GLU A 1 110 ? -31.797 -25.766 -15.492 1 96.38 110 GLU A O 1
ATOM 896 N N . GLU A 1 111 ? -33.031 -23.953 -15.156 1 97.12 111 GLU A N 1
ATOM 897 C CA . GLU A 1 111 ? -33.562 -24.016 -16.516 1 97.12 111 GLU A CA 1
ATOM 898 C C . GLU A 1 111 ? -32.469 -23.719 -17.547 1 97.12 111 GLU A C 1
ATOM 900 O O . GLU A 1 111 ? -32.438 -24.344 -18.609 1 97.12 111 GLU A O 1
ATOM 905 N N . VAL A 1 112 ? -31.641 -22.797 -17.25 1 97.25 112 VAL A N 1
ATOM 906 C CA . VAL A 1 112 ? -30.531 -22.5 -18.156 1 97.25 112 VAL A CA 1
ATOM 907 C C . VAL A 1 112 ? -29.656 -23.734 -18.328 1 97.25 112 VAL A C 1
ATOM 909 O O . VAL A 1 112 ? -29.234 -24.047 -19.453 1 97.25 112 VAL A O 1
ATOM 912 N N . ILE A 1 113 ? -29.391 -24.469 -17.25 1 97.19 113 ILE A N 1
ATOM 913 C CA . ILE A 1 113 ? -28.578 -25.672 -17.281 1 97.19 113 ILE A CA 1
ATOM 914 C C . ILE A 1 113 ? -29.25 -26.719 -18.172 1 97.19 113 ILE A C 1
ATOM 916 O O . ILE A 1 113 ? -28.578 -27.438 -18.906 1 97.19 113 ILE A O 1
ATOM 920 N N . LYS A 1 114 ? -30.547 -26.781 -18.125 1 97.31 114 LYS A N 1
ATOM 921 C CA . LYS A 1 114 ? -31.281 -27.75 -18.922 1 97.31 114 LYS A CA 1
ATOM 922 C C . LYS A 1 114 ? -31.141 -27.453 -20.422 1 97.31 114 LYS A C 1
ATOM 924 O O . LYS A 1 114 ? -31.094 -28.375 -21.234 1 97.31 114 LYS A O 1
ATOM 929 N N . PHE A 1 115 ? -31.109 -26.219 -20.703 1 97.12 115 PHE A N 1
ATOM 930 C CA . PHE A 1 115 ? -31 -25.828 -22.109 1 97.12 115 PHE A CA 1
ATOM 931 C C . PHE A 1 115 ? -29.594 -26.062 -22.625 1 97.12 115 PHE A C 1
ATOM 933 O O . PHE A 1 115 ? -29.391 -26.344 -23.812 1 97.12 115 PHE A O 1
ATOM 940 N N . ASP A 1 116 ? -28.641 -25.969 -21.766 1 97 116 ASP A N 1
ATOM 941 C CA . ASP A 1 116 ? -27.234 -26.219 -22.125 1 97 116 ASP A CA 1
ATOM 942 C C . ASP A 1 116 ? -26.438 -26.656 -20.906 1 97 116 ASP A C 1
ATOM 944 O O . ASP A 1 116 ? -25.938 -25.812 -20.156 1 97 116 ASP A O 1
ATOM 948 N N . ASP A 1 117 ? -26.094 -27.859 -20.797 1 95.75 117 ASP A N 1
ATOM 949 C CA . ASP A 1 117 ? -25.484 -28.422 -19.578 1 95.75 117 ASP A CA 1
ATOM 950 C C . ASP A 1 117 ? -23.984 -28.141 -19.531 1 95.75 117 ASP A C 1
ATOM 952 O O . ASP A 1 117 ? -23.312 -28.469 -18.547 1 95.75 117 ASP A O 1
ATOM 956 N N . ASN A 1 118 ? -23.438 -27.469 -20.594 1 95.88 118 ASN A N 1
ATOM 957 C CA . ASN A 1 118 ? -22.047 -27.031 -20.562 1 95.88 118 ASN A CA 1
ATOM 958 C C . ASN A 1 118 ? -21.828 -25.969 -19.484 1 95.88 118 ASN A C 1
ATOM 960 O O . ASN A 1 118 ? -20.688 -25.719 -19.078 1 95.88 118 ASN A O 1
ATOM 964 N N . TYR A 1 119 ? -22.891 -25.406 -19.031 1 96.25 119 TYR A N 1
ATOM 965 C CA . TYR A 1 119 ? -22.75 -24.297 -18.109 1 96.25 119 TYR A CA 1
ATOM 966 C C . TYR A 1 119 ? -23.156 -24.688 -16.703 1 96.25 119 TYR A C 1
ATOM 968 O O . TYR A 1 119 ? -23.312 -23.844 -15.828 1 96.25 119 TYR A O 1
ATOM 976 N N . GLU A 1 120 ? -23.328 -25.984 -16.531 1 96.25 120 GLU A N 1
ATOM 977 C CA . GLU A 1 120 ? -23.719 -26.484 -15.203 1 96.25 120 GLU A CA 1
ATOM 978 C C . GLU A 1 120 ? -22.688 -26.078 -14.148 1 96.25 120 GLU A C 1
ATOM 980 O O . GLU A 1 120 ? -23.047 -25.5 -13.117 1 96.25 120 GLU A O 1
ATOM 985 N N . HIS A 1 121 ? -21.438 -26.344 -14.359 1 95.44 121 HIS A N 1
ATOM 986 C CA . HIS A 1 121 ? -20.406 -26.047 -13.375 1 95.44 121 HIS A CA 1
ATOM 987 C C . HIS A 1 121 ? -20.297 -24.547 -13.133 1 95.44 121 HIS A C 1
ATOM 989 O O . HIS A 1 121 ? -20.203 -24.109 -11.977 1 95.44 121 HIS A O 1
ATOM 995 N N . LEU A 1 122 ? -20.281 -23.781 -14.172 1 94.62 122 LEU A N 1
ATOM 996 C CA . LEU A 1 122 ? -20.234 -22.328 -14.062 1 94.62 122 LEU A CA 1
ATOM 997 C C . LEU A 1 122 ? -21.359 -21.812 -13.18 1 94.62 122 LEU A C 1
ATOM 999 O O . LEU A 1 122 ? -21.125 -21.016 -12.258 1 94.62 122 LEU A O 1
ATOM 1003 N N . ILE A 1 123 ? -22.578 -22.281 -13.445 1 95.44 123 ILE A N 1
ATOM 1004 C CA . ILE A 1 123 ? -23.766 -21.797 -12.75 1 95.44 123 ILE A CA 1
ATOM 1005 C C . ILE A 1 123 ? -23.734 -22.281 -11.297 1 95.44 123 ILE A C 1
ATOM 1007 O O . ILE A 1 123 ? -24.047 -21.516 -10.383 1 95.44 123 ILE A O 1
ATOM 1011 N N . ARG A 1 124 ? -23.312 -23.547 -11.117 1 95 124 ARG A N 1
ATOM 1012 C CA . ARG A 1 124 ? -23.219 -24.047 -9.75 1 95 124 ARG A CA 1
ATOM 1013 C C . ARG A 1 124 ? -22.219 -23.234 -8.938 1 95 124 ARG A C 1
ATOM 1015 O O . ARG A 1 124 ? -22.453 -22.953 -7.758 1 95 124 ARG A O 1
ATOM 1022 N N . ARG A 1 125 ? -21.156 -22.875 -9.547 1 93.25 125 ARG A N 1
ATOM 1023 C CA . ARG A 1 125 ? -20.156 -22.062 -8.867 1 93.25 125 ARG A CA 1
ATOM 1024 C C . ARG A 1 125 ? -20.719 -20.688 -8.531 1 93.25 125 ARG A C 1
ATOM 1026 O O . ARG A 1 125 ? -20.438 -20.125 -7.465 1 93.25 125 ARG A O 1
ATOM 1033 N N . ILE A 1 126 ? -21.469 -20.156 -9.414 1 92.62 126 ILE A N 1
ATOM 1034 C CA . ILE A 1 126 ? -22.078 -18.844 -9.195 1 92.62 126 ILE A CA 1
ATOM 1035 C C . ILE A 1 126 ? -23.047 -18.922 -8.008 1 92.62 126 ILE A C 1
ATOM 1037 O O . ILE A 1 126 ? -23.047 -18.047 -7.148 1 92.62 126 ILE A O 1
ATOM 1041 N N . ILE A 1 127 ? -23.781 -19.984 -7.957 1 93.44 127 ILE A N 1
ATOM 1042 C CA . ILE A 1 127 ? -24.734 -20.188 -6.871 1 93.44 127 ILE A CA 1
ATOM 1043 C C . ILE A 1 127 ? -23.984 -20.312 -5.547 1 93.44 127 ILE A C 1
ATOM 1045 O O . ILE A 1 127 ? -24.359 -19.688 -4.551 1 93.44 127 ILE A O 1
ATOM 1049 N N . GLU A 1 128 ? -22.891 -21.047 -5.551 1 93.06 128 GLU A N 1
ATOM 1050 C CA . GLU A 1 128 ? -22.109 -21.219 -4.336 1 93.06 128 GLU A CA 1
ATOM 1051 C C . GLU A 1 128 ? -21.484 -19.891 -3.891 1 93.06 128 GLU A C 1
ATOM 1053 O O . GLU A 1 128 ? -21.359 -19.641 -2.693 1 93.06 128 GLU A O 1
ATOM 1058 N N . ARG A 1 129 ? -21.109 -19.125 -4.828 1 92.75 129 ARG A N 1
ATOM 1059 C CA . ARG A 1 129 ? -20.453 -17.859 -4.543 1 92.75 129 ARG A CA 1
ATOM 1060 C C . ARG A 1 129 ? -21.438 -16.875 -3.914 1 92.75 129 ARG A C 1
ATOM 1062 O O . ARG A 1 129 ? -21.016 -15.93 -3.229 1 92.75 129 ARG A O 1
ATOM 1069 N N . ARG A 1 130 ? -22.734 -17.062 -4.09 1 90.44 130 ARG A N 1
ATOM 1070 C CA . ARG A 1 130 ? -23.766 -16.188 -3.555 1 90.44 130 ARG A CA 1
ATOM 1071 C C . ARG A 1 130 ? -23.656 -16.062 -2.039 1 90.44 130 ARG A C 1
ATOM 1073 O O . ARG A 1 130 ? -23.922 -15.008 -1.471 1 90.44 130 ARG A O 1
ATOM 1080 N N . LYS A 1 131 ? -23.219 -17.172 -1.515 1 90.81 131 LYS A N 1
ATOM 1081 C CA . LYS A 1 131 ? -23.109 -17.219 -0.059 1 90.81 131 LYS A CA 1
ATOM 1082 C C . LYS A 1 131 ? -22.047 -16.25 0.44 1 90.81 131 LYS A C 1
ATOM 1084 O O . LYS A 1 131 ? -22.047 -15.875 1.613 1 90.81 131 LYS A O 1
ATOM 1089 N N . HIS A 1 132 ? -21.188 -15.875 -0.458 1 94.19 132 HIS A N 1
ATOM 1090 C CA . HIS A 1 132 ? -20.047 -15.055 -0.06 1 94.19 132 HIS A CA 1
ATOM 1091 C C . HIS A 1 132 ? -20.125 -13.672 -0.692 1 94.19 132 HIS A C 1
ATOM 1093 O O . HIS A 1 132 ? -19.203 -12.867 -0.551 1 94.19 132 HIS A O 1
ATOM 1099 N N . LEU A 1 133 ? -21.203 -13.414 -1.394 1 90.5 133 LEU A N 1
ATOM 1100 C CA . LEU A 1 133 ? -21.391 -12.102 -2.002 1 90.5 133 LEU A CA 1
ATOM 1101 C C . LEU A 1 133 ? -21.906 -11.094 -0.983 1 90.5 133 LEU A C 1
ATOM 1103 O O . LEU A 1 133 ? -22.719 -11.445 -0.115 1 90.5 133 LEU A O 1
ATOM 1107 N N . LEU A 1 134 ? -21.484 -9.922 -1.145 1 89.19 134 LEU A N 1
ATOM 1108 C CA . LEU A 1 134 ? -22.016 -8.828 -0.341 1 89.19 134 LEU A CA 1
ATOM 1109 C C . LEU A 1 134 ? -23.141 -8.117 -1.069 1 89.19 134 LEU A C 1
ATOM 1111 O O . LEU A 1 134 ? -23.625 -8.594 -2.104 1 89.19 134 LEU A O 1
ATOM 1115 N N . SER A 1 135 ? -23.688 -7.066 -0.454 1 86.5 135 SER A N 1
ATOM 1116 C CA . SER A 1 135 ? -24.672 -6.254 -1.147 1 86.5 135 SER A CA 1
ATOM 1117 C C . SER A 1 135 ? -24.094 -5.633 -2.414 1 86.5 135 SER A C 1
ATOM 1119 O O . SER A 1 135 ? -22.875 -5.539 -2.562 1 86.5 135 SER A O 1
ATOM 1121 N N . LYS A 1 136 ? -24.969 -5.332 -3.314 1 83.5 136 LYS A N 1
ATOM 1122 C CA . LYS A 1 136 ? -24.547 -4.727 -4.574 1 83.5 136 LYS A CA 1
ATOM 1123 C C . LYS A 1 136 ? -23.641 -3.529 -4.328 1 83.5 136 LYS A C 1
ATOM 1125 O O . LYS A 1 136 ? -22.578 -3.404 -4.961 1 83.5 136 LYS A O 1
ATOM 1130 N N . ASP A 1 137 ? -24 -2.666 -3.441 1 86.44 137 ASP A N 1
ATOM 1131 C CA . ASP A 1 137 ? -23.219 -1.472 -3.133 1 86.44 137 ASP A CA 1
ATOM 1132 C C . ASP A 1 137 ? -21.859 -1.84 -2.539 1 86.44 137 ASP A C 1
ATOM 1134 O O . ASP A 1 137 ? -20.844 -1.235 -2.881 1 86.44 137 ASP A O 1
ATOM 1138 N N . ALA A 1 138 ? -21.906 -2.82 -1.665 1 88.88 138 ALA A N 1
ATOM 1139 C CA . ALA A 1 138 ? -20.672 -3.275 -1.031 1 88.88 138 ALA A CA 1
ATOM 1140 C C . ALA A 1 138 ? -19.734 -3.893 -2.055 1 88.88 138 ALA A C 1
ATOM 1142 O O . ALA A 1 138 ? -18.531 -3.615 -2.043 1 88.88 138 ALA A O 1
ATOM 1143 N N . GLU A 1 139 ? -20.297 -4.672 -2.934 1 88.56 139 GLU A N 1
ATOM 1144 C CA . GLU A 1 139 ? -19.484 -5.285 -3.988 1 88.56 139 GLU A CA 1
ATOM 1145 C C . GLU A 1 139 ? -18.891 -4.227 -4.914 1 88.56 139 GLU A C 1
ATOM 1147 O O . GLU A 1 139 ? -17.75 -4.352 -5.344 1 88.56 139 GLU A O 1
ATOM 1152 N N . GLN A 1 140 ? -19.656 -3.273 -5.219 1 84.44 140 GLN A N 1
ATOM 1153 C CA . GLN A 1 140 ? -19.188 -2.197 -6.09 1 84.44 140 GLN A CA 1
ATOM 1154 C C . GLN A 1 140 ? -18.016 -1.45 -5.457 1 84.44 140 GLN A C 1
ATOM 1156 O O . GLN A 1 140 ? -17.031 -1.162 -6.129 1 84.44 140 GLN A O 1
ATOM 1161 N N . VAL A 1 141 ? -18.125 -1.167 -4.195 1 90.25 141 VAL A N 1
ATOM 1162 C CA . VAL A 1 141 ? -17.078 -0.449 -3.486 1 90.25 141 VAL A CA 1
ATOM 1163 C C . VAL A 1 141 ? -15.805 -1.303 -3.439 1 90.25 141 VAL A C 1
ATOM 1165 O O . VAL A 1 141 ? -14.703 -0.804 -3.676 1 90.25 141 VAL A O 1
ATOM 1168 N N . LEU A 1 142 ? -15.969 -2.574 -3.145 1 90.69 142 LEU A N 1
ATOM 1169 C CA . LEU A 1 142 ? -14.82 -3.473 -3.1 1 90.69 142 LEU A CA 1
ATOM 1170 C C . LEU A 1 142 ? -14.117 -3.527 -4.453 1 90.69 142 LEU A C 1
ATOM 1172 O O . LEU A 1 142 ? -12.891 -3.518 -4.52 1 90.69 142 LEU A O 1
ATOM 1176 N N . ALA A 1 143 ? -14.859 -3.566 -5.473 1 85.75 143 ALA A N 1
ATOM 1177 C CA . ALA A 1 143 ? -14.305 -3.639 -6.82 1 85.75 143 ALA A CA 1
ATOM 1178 C C . ALA A 1 143 ? -13.578 -2.348 -7.184 1 85.75 143 ALA A C 1
ATOM 1180 O O . ALA A 1 143 ? -12.445 -2.385 -7.676 1 85.75 143 ALA A O 1
ATOM 1181 N N . LEU A 1 144 ? -14.172 -1.223 -6.941 1 85.25 144 LEU A N 1
ATOM 1182 C CA . LEU A 1 144 ? -13.609 0.068 -7.316 1 85.25 144 LEU A CA 1
ATOM 1183 C C . LEU A 1 144 ? -12.344 0.365 -6.516 1 85.25 144 LEU A C 1
ATOM 1185 O O . LEU A 1 144 ? -11.391 0.929 -7.047 1 85.25 144 LEU A O 1
ATOM 1189 N N . THR A 1 145 ? -12.281 -0.066 -5.238 1 91.5 145 THR A N 1
ATOM 1190 C CA . THR A 1 145 ? -11.141 0.24 -4.383 1 91.5 145 THR A CA 1
ATOM 1191 C C . THR A 1 145 ? -10.023 -0.787 -4.582 1 91.5 145 THR A C 1
ATOM 1193 O O . THR A 1 145 ? -8.922 -0.618 -4.066 1 91.5 145 THR A O 1
ATOM 1196 N N . SER A 1 146 ? -10.227 -1.829 -5.359 1 89.38 146 SER A N 1
ATOM 1197 C CA . SER A 1 146 ? -9.25 -2.896 -5.535 1 89.38 146 SER A CA 1
ATOM 1198 C C . SER A 1 146 ? -7.977 -2.375 -6.195 1 89.38 146 SER A C 1
ATOM 1200 O O . SER A 1 146 ? -6.906 -2.963 -6.039 1 89.38 146 SER A O 1
ATOM 1202 N N . VAL A 1 147 ? -8.008 -1.31 -6.922 1 81.62 147 VAL A N 1
ATOM 1203 C CA . VAL A 1 147 ? -6.906 -0.759 -7.699 1 81.62 147 VAL A CA 1
ATOM 1204 C C . VAL A 1 147 ? -5.789 -0.307 -6.762 1 81.62 147 VAL A C 1
ATOM 1206 O O . VAL A 1 147 ? -4.629 -0.202 -7.172 1 81.62 147 VAL A O 1
ATOM 1209 N N . SER A 1 148 ? -6.117 -0.03 -5.516 1 92.25 148 SER A N 1
ATOM 1210 C CA . SER A 1 148 ? -5.125 0.475 -4.57 1 92.25 148 SER A CA 1
ATOM 1211 C C . SER A 1 148 ? -5.008 -0.439 -3.355 1 92.25 148 SER A C 1
ATOM 1213 O O . SER A 1 148 ? -4.582 -0.002 -2.283 1 92.25 148 SER A O 1
ATOM 1215 N N . ARG A 1 149 ? -5.438 -1.621 -3.451 1 94.19 149 ARG A N 1
ATOM 1216 C CA . ARG A 1 149 ? -5.371 -2.553 -2.33 1 94.19 149 ARG A CA 1
ATOM 1217 C C . ARG A 1 149 ? -4.301 -3.615 -2.561 1 94.19 149 ARG A C 1
ATOM 1219 O O . ARG A 1 149 ? -3.193 -3.301 -2.998 1 94.19 149 ARG A O 1
ATOM 1226 N N . ARG A 1 150 ? -4.477 -4.875 -2.152 1 94.31 150 ARG A N 1
ATOM 1227 C CA . ARG A 1 150 ? -3.389 -5.832 -1.99 1 94.31 150 ARG A CA 1
ATOM 1228 C C . ARG A 1 150 ? -2.688 -6.094 -3.318 1 94.31 150 ARG A C 1
ATOM 1230 O O . ARG A 1 150 ? -1.472 -6.297 -3.355 1 94.31 150 ARG A O 1
ATOM 1237 N N . ASP A 1 151 ? -3.449 -6.078 -4.453 1 89.88 151 ASP A N 1
ATOM 1238 C CA . ASP A 1 151 ? -2.795 -6.336 -5.734 1 89.88 151 ASP A CA 1
ATOM 1239 C C . ASP A 1 151 ? -1.801 -5.227 -6.074 1 89.88 151 ASP A C 1
ATOM 1241 O O . ASP A 1 151 ? -0.692 -5.5 -6.535 1 89.88 151 ASP A O 1
ATOM 1245 N N . GLY A 1 152 ? -2.258 -4.012 -5.859 1 91.19 152 GLY A N 1
ATOM 1246 C CA . GLY A 1 152 ? -1.355 -2.889 -6.059 1 91.19 152 GLY A CA 1
ATOM 1247 C C . GLY A 1 152 ? -0.212 -2.855 -5.062 1 91.19 152 GLY A C 1
ATOM 1248 O O . GLY A 1 152 ? 0.93 -2.57 -5.43 1 91.19 152 GLY A O 1
ATOM 1249 N N . ILE A 1 153 ? -0.465 -3.148 -3.811 1 96.12 153 ILE A N 1
ATOM 1250 C CA . ILE A 1 153 ? 0.518 -3.123 -2.732 1 96.12 153 ILE A CA 1
ATOM 1251 C C . ILE A 1 153 ? 1.589 -4.184 -2.986 1 96.12 153 ILE A C 1
ATOM 1253 O O . ILE A 1 153 ? 2.783 -3.912 -2.842 1 96.12 153 ILE A O 1
ATOM 1257 N N . ALA A 1 154 ? 1.191 -5.344 -3.439 1 95.12 154 ALA A N 1
ATOM 1258 C CA . ALA A 1 154 ? 2.115 -6.441 -3.707 1 95.12 154 ALA A CA 1
ATOM 1259 C C . ALA A 1 154 ? 3.066 -6.094 -4.848 1 95.12 154 ALA A C 1
ATOM 1261 O O . ALA A 1 154 ? 4.184 -6.613 -4.914 1 95.12 154 ALA A O 1
ATOM 1262 N N . LYS A 1 155 ? 2.695 -5.227 -5.699 1 89.94 155 LYS A N 1
ATOM 1263 C CA . LYS A 1 155 ? 3.537 -4.82 -6.82 1 89.94 155 LYS A CA 1
ATOM 1264 C C . LYS A 1 155 ? 4.781 -4.082 -6.336 1 89.94 155 LYS A C 1
ATOM 1266 O O . LYS A 1 155 ? 5.82 -4.098 -7 1 89.94 155 LYS A O 1
ATOM 1271 N N . ILE A 1 156 ? 4.66 -3.441 -5.172 1 95 156 ILE A N 1
ATOM 1272 C CA . ILE A 1 156 ? 5.84 -2.807 -4.598 1 95 156 ILE A CA 1
ATOM 1273 C C . ILE A 1 156 ? 6.938 -3.848 -4.391 1 95 156 ILE A C 1
ATOM 1275 O O . ILE A 1 156 ? 8.094 -3.625 -4.766 1 95 156 ILE A O 1
ATOM 1279 N N . HIS A 1 157 ? 6.57 -4.996 -3.883 1 95.56 157 HIS A N 1
ATOM 1280 C CA . HIS A 1 157 ? 7.496 -6.098 -3.658 1 95.56 157 HIS A CA 1
ATOM 1281 C C . HIS A 1 157 ? 8.094 -6.598 -4.973 1 95.56 157 HIS A C 1
ATOM 1283 O O . HIS A 1 157 ? 9.312 -6.746 -5.09 1 95.56 157 HIS A O 1
ATOM 1289 N N . SER A 1 158 ? 7.289 -6.824 -5.926 1 90.06 158 SER A N 1
ATOM 1290 C CA . SER A 1 158 ? 7.742 -7.391 -7.191 1 90.06 158 SER A CA 1
ATOM 1291 C C . SER A 1 158 ? 8.672 -6.43 -7.926 1 90.06 158 SER A C 1
ATOM 1293 O O . SER A 1 158 ? 9.672 -6.848 -8.508 1 90.06 158 SER A O 1
ATOM 1295 N N . ARG A 1 159 ? 8.344 -5.16 -7.887 1 88 159 ARG A N 1
ATOM 1296 C CA . ARG A 1 159 ? 9.172 -4.156 -8.547 1 88 159 ARG A CA 1
ATOM 1297 C C . ARG A 1 159 ? 10.531 -4.039 -7.871 1 88 159 ARG A C 1
ATOM 1299 O O . ARG A 1 159 ? 11.555 -3.918 -8.539 1 88 159 ARG A O 1
ATOM 1306 N N . LEU A 1 160 ? 10.531 -4.109 -6.594 1 92.38 160 LEU A N 1
ATOM 1307 C CA . LEU A 1 160 ? 11.797 -4.062 -5.859 1 92.38 160 LEU A CA 1
ATOM 1308 C C . LEU A 1 160 ? 12.656 -5.277 -6.176 1 92.38 160 LEU A C 1
ATOM 1310 O O . LEU A 1 160 ? 13.82 -5.137 -6.551 1 92.38 160 LEU A O 1
ATOM 1314 N N . GLU A 1 161 ? 12.07 -6.418 -6.059 1 91.56 161 GLU A N 1
ATOM 1315 C CA . GLU A 1 161 ? 12.82 -7.641 -6.328 1 91.56 161 GLU A CA 1
ATOM 1316 C C . GLU A 1 161 ? 13.43 -7.617 -7.727 1 91.56 161 GLU A C 1
ATOM 1318 O O . GLU A 1 161 ? 14.586 -7.996 -7.914 1 91.56 161 GLU A O 1
ATOM 1323 N N . SER A 1 162 ? 12.703 -7.156 -8.656 1 86.5 162 SER A N 1
ATOM 1324 C CA . SER A 1 162 ? 13.141 -7.137 -10.047 1 86.5 162 SER A CA 1
ATOM 1325 C C . SER A 1 162 ? 14.305 -6.176 -10.242 1 86.5 162 SER A C 1
ATOM 1327 O O . SER A 1 162 ? 15.094 -6.328 -11.18 1 86.5 162 SER A O 1
ATOM 1329 N N . SER A 1 163 ? 14.43 -5.195 -9.367 1 89.25 163 SER A N 1
ATOM 1330 C CA . SER A 1 163 ? 15.469 -4.176 -9.5 1 89.25 163 SER A CA 1
ATOM 1331 C C . SER A 1 163 ? 16.766 -4.605 -8.828 1 89.25 163 SER A C 1
ATOM 1333 O O . SER A 1 163 ? 17.797 -3.969 -9 1 89.25 163 SER A O 1
ATOM 1335 N N . TYR A 1 164 ? 16.75 -5.699 -8.039 1 93.94 164 TYR A N 1
ATOM 1336 C CA . TYR A 1 164 ? 17.922 -6.102 -7.266 1 93.94 164 TYR A CA 1
ATOM 1337 C C . TYR A 1 164 ? 19.031 -6.582 -8.18 1 93.94 164 TYR A C 1
ATOM 1339 O O . TYR A 1 164 ? 18.781 -7.246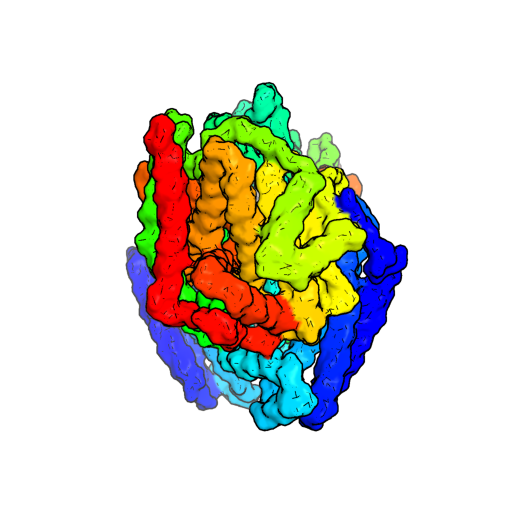 -9.188 1 93.94 164 TYR A O 1
ATOM 1347 N N . THR A 1 165 ? 20.219 -6.203 -7.855 1 93.31 165 THR A N 1
ATOM 1348 C CA . THR A 1 165 ? 21.453 -6.73 -8.43 1 93.31 165 THR A CA 1
ATOM 1349 C C . THR A 1 165 ? 22.422 -7.156 -7.332 1 93.31 165 THR A C 1
ATOM 1351 O O . THR A 1 165 ? 22.344 -6.664 -6.203 1 93.31 165 THR A O 1
ATOM 1354 N N . PHE A 1 166 ? 23.203 -8.109 -7.652 1 95.62 166 PHE A N 1
ATOM 1355 C CA . PHE A 1 166 ? 24.109 -8.695 -6.664 1 95.62 166 PHE A CA 1
ATOM 1356 C C . PHE A 1 166 ? 25.531 -8.734 -7.188 1 95.62 166 PHE A C 1
ATOM 1358 O O . PHE A 1 166 ? 25.797 -9.266 -8.266 1 95.62 166 PHE A O 1
ATOM 1365 N N . GLU A 1 167 ? 26.422 -8.125 -6.441 1 96.56 167 GLU A N 1
ATOM 1366 C CA . GLU A 1 167 ? 27.844 -8.258 -6.77 1 96.56 167 GLU A CA 1
ATOM 1367 C C . GLU A 1 167 ? 28.453 -9.469 -6.078 1 96.56 167 GLU A C 1
ATOM 1369 O O . GLU A 1 167 ? 28.359 -9.609 -4.855 1 96.56 167 GLU A O 1
ATOM 1374 N N . LEU A 1 168 ? 28.984 -10.367 -6.852 1 96.25 168 LEU A N 1
ATOM 1375 C CA . LEU A 1 168 ? 29.562 -11.602 -6.332 1 96.25 168 LEU A CA 1
ATOM 1376 C C . LEU A 1 168 ? 30.75 -12.047 -7.188 1 96.25 168 LEU A C 1
ATOM 1378 O O . LEU A 1 168 ? 30.719 -11.914 -8.414 1 96.25 168 LEU A O 1
ATOM 1382 N N . GLU A 1 169 ? 31.797 -12.477 -6.555 1 95.81 169 GLU A N 1
ATOM 1383 C CA . GLU A 1 169 ? 32.906 -13.078 -7.281 1 95.81 169 GLU A CA 1
ATOM 1384 C C . GLU A 1 169 ? 32.594 -14.523 -7.672 1 95.81 169 GLU A C 1
ATOM 1386 O O . GLU A 1 169 ? 32.344 -15.359 -6.805 1 95.81 169 GLU A O 1
ATOM 1391 N N . VAL A 1 170 ? 32.531 -14.828 -8.945 1 93 170 VAL A N 1
ATOM 1392 C CA . VAL A 1 170 ? 32.312 -16.172 -9.477 1 93 170 VAL A CA 1
ATOM 1393 C C . VAL A 1 170 ? 33.469 -16.609 -10.336 1 93 170 VAL A C 1
ATOM 1395 O O . VAL A 1 170 ? 33.812 -15.953 -11.328 1 93 170 VAL A O 1
ATOM 1398 N N . ASP A 1 171 ? 34.156 -17.656 -9.953 1 90.06 171 ASP A N 1
ATOM 1399 C CA . ASP A 1 171 ? 35.312 -18.203 -10.68 1 90.06 171 ASP A CA 1
ATOM 1400 C C . ASP A 1 171 ? 36.406 -17.141 -10.859 1 90.06 171 ASP A C 1
ATOM 1402 O O . ASP A 1 171 ? 36.938 -16.969 -11.961 1 90.06 171 ASP A O 1
ATOM 1406 N N . GLY A 1 172 ? 36.562 -16.344 -9.922 1 91.25 172 GLY A N 1
ATOM 1407 C CA . GLY A 1 172 ? 37.625 -15.383 -9.914 1 91.25 172 GLY A CA 1
ATOM 1408 C C . GLY A 1 172 ? 37.25 -14.055 -10.531 1 91.25 172 GLY A C 1
ATOM 1409 O O . GLY A 1 172 ? 38.062 -13.117 -10.547 1 91.25 172 GLY A O 1
ATOM 1410 N N . GLU A 1 173 ? 36.094 -13.898 -11.008 1 94.75 173 GLU A N 1
ATOM 1411 C CA . GLU A 1 173 ? 35.625 -12.672 -11.656 1 94.75 173 GLU A CA 1
ATOM 1412 C C . GLU A 1 173 ? 34.469 -12.039 -10.883 1 94.75 173 GLU A C 1
ATOM 1414 O O . GLU A 1 173 ? 33.531 -12.727 -10.5 1 94.75 173 GLU A O 1
ATOM 1419 N N . LYS A 1 174 ? 34.625 -10.766 -10.711 1 94.12 174 LYS A N 1
ATOM 1420 C CA . LYS A 1 174 ? 33.531 -10.039 -10.086 1 94.12 174 LYS A CA 1
ATOM 1421 C C . LYS A 1 174 ? 32.375 -9.852 -11.07 1 94.12 174 LYS A C 1
ATOM 1423 O O . LYS A 1 174 ? 32.531 -9.305 -12.156 1 94.12 174 LYS A O 1
ATOM 1428 N N . LYS A 1 175 ? 31.219 -10.305 -10.711 1 95.38 175 LYS A N 1
ATOM 1429 C CA . LYS A 1 175 ? 30.047 -10.227 -11.578 1 95.38 175 LYS A CA 1
ATOM 1430 C C . LYS A 1 175 ? 28.891 -9.531 -10.875 1 95.38 175 LYS A C 1
ATOM 1432 O O . LYS A 1 175 ? 28.797 -9.562 -9.648 1 95.38 175 LYS A O 1
ATOM 1437 N N . VAL A 1 176 ? 28.109 -8.82 -11.672 1 95.06 176 VAL A N 1
ATOM 1438 C CA . VAL A 1 176 ? 26.812 -8.305 -11.219 1 95.06 176 VAL A CA 1
ATOM 1439 C C . VAL A 1 176 ? 25.688 -9.211 -11.727 1 95.06 176 VAL A C 1
ATOM 1441 O O . VAL A 1 176 ? 25.484 -9.344 -12.938 1 95.06 176 VAL A O 1
ATOM 1444 N N . LEU A 1 177 ? 25 -9.812 -10.758 1 93.38 177 LEU A N 1
ATOM 1445 C CA . LEU A 1 177 ? 24.031 -10.852 -11.102 1 93.38 177 LEU A CA 1
ATOM 1446 C C . LEU A 1 177 ? 22.609 -10.359 -10.852 1 93.38 177 LEU A C 1
ATOM 1448 O O . LEU A 1 177 ? 22.375 -9.555 -9.945 1 93.38 177 LEU A O 1
ATOM 1452 N N . THR A 1 178 ? 21.719 -10.805 -11.68 1 89.5 178 THR A N 1
ATOM 1453 C CA . THR A 1 178 ? 20.297 -10.609 -11.469 1 89.5 178 THR A CA 1
ATOM 1454 C C . THR A 1 178 ? 19.75 -11.594 -10.438 1 89.5 178 THR A C 1
ATOM 1456 O O . THR A 1 178 ? 20.484 -12.461 -9.961 1 89.5 178 THR A O 1
ATOM 1459 N N . VAL A 1 179 ? 18.547 -11.422 -10.055 1 88.19 179 VAL A N 1
ATOM 1460 C CA . VAL A 1 179 ? 17.875 -12.297 -9.086 1 88.19 179 VAL A CA 1
ATOM 1461 C C . VAL A 1 179 ? 17.906 -13.734 -9.602 1 88.19 179 VAL A C 1
ATOM 1463 O O . VAL A 1 179 ? 18.266 -14.656 -8.859 1 88.19 179 VAL A O 1
ATOM 1466 N N . GLU A 1 180 ? 17.594 -14.016 -10.82 1 80.81 180 GLU A N 1
ATOM 1467 C CA . GLU A 1 180 ? 17.547 -15.359 -11.391 1 80.81 180 GLU A CA 1
ATOM 1468 C C . GLU A 1 180 ? 18.938 -15.984 -11.453 1 80.81 180 GLU A C 1
ATOM 1470 O O . GLU A 1 180 ? 19.094 -17.172 -11.188 1 80.81 180 GLU A O 1
ATOM 1475 N N . GLU A 1 181 ? 19.891 -15.133 -11.789 1 84.31 181 GLU A N 1
ATOM 1476 C CA . GLU A 1 181 ? 21.266 -15.633 -11.93 1 84.31 181 GLU A CA 1
ATOM 1477 C C . GLU A 1 181 ? 21.828 -16.047 -10.578 1 84.31 181 GLU A C 1
ATOM 1479 O O . GLU A 1 181 ? 22.5 -17.078 -10.477 1 84.31 181 GLU A O 1
ATOM 1484 N N . ILE A 1 182 ? 21.578 -15.266 -9.633 1 92.31 182 ILE A N 1
ATOM 1485 C CA . ILE A 1 182 ? 22.156 -15.602 -8.336 1 92.31 182 ILE A CA 1
ATOM 1486 C C . ILE A 1 182 ? 21.438 -16.812 -7.742 1 92.31 182 ILE A C 1
ATOM 1488 O O . ILE A 1 182 ? 22.047 -17.656 -7.086 1 92.31 182 ILE A O 1
ATOM 1492 N N . LYS A 1 183 ? 20.141 -16.922 -7.902 1 90 183 LYS A N 1
ATOM 1493 C CA . LYS A 1 183 ? 19.391 -18.078 -7.438 1 90 183 LYS A CA 1
ATOM 1494 C C . LYS A 1 183 ? 19.891 -19.359 -8.086 1 90 183 LYS A C 1
ATOM 1496 O O . LYS A 1 183 ? 19.938 -20.422 -7.441 1 90 183 LYS A O 1
ATOM 1501 N N . ALA A 1 184 ? 20.328 -19.297 -9.297 1 85.75 184 ALA A N 1
ATOM 1502 C CA . ALA A 1 184 ? 20.797 -20.453 -10.047 1 85.75 184 ALA A CA 1
ATOM 1503 C C . ALA A 1 184 ? 22.094 -21.016 -9.445 1 85.75 184 ALA A C 1
ATOM 1505 O O . ALA A 1 184 ? 22.391 -22.203 -9.602 1 85.75 184 ALA A O 1
ATOM 1506 N N . LEU A 1 185 ? 22.797 -20.172 -8.773 1 91.88 185 LEU A N 1
ATOM 1507 C CA . LEU A 1 185 ? 24.078 -20.578 -8.195 1 91.88 185 LEU A CA 1
ATOM 1508 C C . LEU A 1 185 ? 23.859 -21.578 -7.066 1 91.88 185 LEU A C 1
ATOM 1510 O O . LEU A 1 185 ? 24.812 -22.234 -6.621 1 91.88 185 LEU A O 1
ATOM 1514 N N . ARG A 1 186 ? 22.594 -21.75 -6.648 1 92.06 186 ARG A N 1
ATOM 1515 C CA . ARG A 1 186 ? 22.281 -22.734 -5.613 1 92.06 186 ARG A CA 1
ATOM 1516 C C . ARG A 1 186 ? 22.547 -24.156 -6.105 1 92.06 186 ARG A C 1
ATOM 1518 O O . ARG A 1 186 ? 22.688 -25.078 -5.301 1 92.06 186 ARG A O 1
ATOM 1525 N N . ARG A 1 187 ? 22.703 -24.344 -7.383 1 88.5 187 ARG A N 1
ATOM 1526 C CA . ARG A 1 187 ? 22.938 -25.656 -7.984 1 88.5 187 ARG A CA 1
ATOM 1527 C C . ARG A 1 187 ? 24.406 -25.828 -8.383 1 88.5 187 ARG A C 1
ATOM 1529 O O . ARG A 1 187 ? 24.766 -26.797 -9.039 1 88.5 187 ARG A O 1
ATOM 1536 N N . SER A 1 188 ? 25.234 -24.844 -7.973 1 90 188 SER A N 1
ATOM 1537 C CA . SER A 1 188 ? 26.672 -24.938 -8.258 1 90 188 SER A CA 1
ATOM 1538 C C . SER A 1 188 ? 27.297 -26.125 -7.535 1 90 188 SER A C 1
ATOM 1540 O O . SER A 1 188 ? 26.875 -26.484 -6.434 1 90 188 SER A O 1
ATOM 1542 N N . THR A 1 189 ? 28.312 -26.734 -8.141 1 89.56 189 THR A N 1
ATOM 1543 C CA . THR A 1 189 ? 29.062 -27.797 -7.488 1 89.56 189 THR A CA 1
ATOM 1544 C C . THR A 1 189 ? 29.984 -27.219 -6.414 1 89.56 189 THR A C 1
ATOM 1546 O O . THR A 1 189 ? 30.516 -27.969 -5.582 1 89.56 189 THR A O 1
ATOM 1549 N N . ASN A 1 190 ? 30.172 -25.906 -6.438 1 92.62 190 ASN A N 1
ATOM 1550 C CA . ASN A 1 190 ? 31.047 -25.219 -5.48 1 92.62 190 ASN A CA 1
ATOM 1551 C C . ASN A 1 190 ? 30.281 -24.828 -4.223 1 92.62 190 ASN A C 1
ATOM 1553 O O . ASN A 1 190 ? 29.484 -23.875 -4.246 1 92.62 190 ASN A O 1
ATOM 1557 N N . SER A 1 191 ? 30.594 -25.484 -3.096 1 94.5 191 SER A N 1
ATOM 1558 C CA . SER A 1 191 ? 29.891 -25.281 -1.833 1 94.5 191 SER A CA 1
ATOM 1559 C C . SER A 1 191 ? 30.016 -23.844 -1.354 1 94.5 191 SER A C 1
ATOM 1561 O O . SER A 1 191 ? 29.031 -23.219 -0.941 1 94.5 191 SER A O 1
ATOM 1563 N N . ASP A 1 192 ? 31.172 -23.344 -1.461 1 95.56 192 ASP A N 1
ATOM 1564 C CA . ASP A 1 192 ? 31.438 -21.984 -1.004 1 95.56 192 ASP A CA 1
ATOM 1565 C C . ASP A 1 192 ? 30.641 -20.969 -1.832 1 95.56 192 ASP A C 1
ATOM 1567 O O . ASP A 1 192 ? 30.094 -20.016 -1.288 1 95.56 192 ASP A O 1
ATOM 1571 N N . LEU A 1 193 ? 30.609 -21.219 -3.062 1 96.06 193 LEU A N 1
ATOM 1572 C CA . LEU A 1 193 ? 29.891 -20.328 -3.957 1 96.06 193 LEU A CA 1
ATOM 1573 C C . LEU A 1 193 ? 28.391 -20.328 -3.648 1 96.06 193 LEU A C 1
ATOM 1575 O O . LEU A 1 193 ? 27.75 -19.281 -3.621 1 96.06 193 LEU A O 1
ATOM 1579 N N . ARG A 1 194 ? 27.828 -21.5 -3.398 1 96.19 194 ARG A N 1
ATOM 1580 C CA . ARG A 1 194 ? 26.406 -21.594 -3.049 1 96.19 194 ARG A CA 1
ATOM 1581 C C . ARG A 1 194 ? 26.094 -20.797 -1.789 1 96.19 194 ARG A C 1
ATOM 1583 O O . ARG A 1 194 ? 25.141 -20.016 -1.76 1 96.19 194 ARG A O 1
ATOM 1590 N N . LYS A 1 195 ? 26.906 -20.938 -0.793 1 96.94 195 LYS A N 1
ATOM 1591 C CA . LYS A 1 195 ? 26.703 -20.297 0.502 1 96.94 195 LYS A CA 1
ATOM 1592 C C . LYS A 1 195 ? 26.828 -18.781 0.398 1 96.94 195 LYS A C 1
ATOM 1594 O O . LYS A 1 195 ? 26 -18.047 0.923 1 96.94 195 LYS A O 1
ATOM 1599 N N . ARG A 1 196 ? 27.828 -18.328 -0.358 1 97.31 196 ARG A N 1
ATOM 1600 C CA . ARG A 1 196 ? 28.031 -16.906 -0.542 1 97.31 196 ARG A CA 1
ATOM 1601 C C . ARG A 1 196 ? 26.875 -16.297 -1.34 1 97.31 196 ARG A C 1
ATOM 1603 O O . ARG A 1 196 ? 26.391 -15.203 -1.013 1 97.31 196 ARG A O 1
ATOM 1610 N N . ALA A 1 197 ? 26.469 -17 -2.332 1 97.5 197 ALA A N 1
ATOM 1611 C CA . ALA A 1 197 ? 25.391 -16.5 -3.191 1 97.5 197 ALA A CA 1
ATOM 1612 C C . ALA A 1 197 ? 24.094 -16.328 -2.404 1 97.5 197 ALA A C 1
ATOM 1614 O O . ALA A 1 197 ? 23.438 -15.289 -2.48 1 97.5 197 ALA A O 1
ATOM 1615 N N . MET A 1 198 ? 23.719 -17.328 -1.611 1 97.5 198 MET A N 1
ATOM 1616 C CA . MET A 1 198 ? 22.469 -17.266 -0.867 1 97.5 198 MET A CA 1
ATOM 1617 C C . MET A 1 198 ? 22.531 -16.219 0.236 1 97.5 198 MET A C 1
ATOM 1619 O O . MET A 1 198 ? 21.547 -15.547 0.516 1 97.5 198 MET A O 1
ATOM 1623 N N . ARG A 1 199 ? 23.719 -16.109 0.803 1 97.88 199 ARG A N 1
ATOM 1624 C CA . ARG A 1 199 ? 23.891 -15.078 1.817 1 97.88 199 ARG A CA 1
ATOM 1625 C C . ARG A 1 199 ? 23.641 -13.695 1.23 1 97.88 199 ARG A C 1
ATOM 1627 O O . ARG A 1 199 ? 22.844 -12.922 1.763 1 97.88 199 ARG A O 1
ATOM 1634 N N . VAL A 1 200 ? 24.312 -13.438 0.086 1 97.75 200 VAL A N 1
ATOM 1635 C CA . VAL A 1 200 ? 24.203 -12.133 -0.555 1 97.75 200 VAL A CA 1
ATOM 1636 C C . VAL A 1 200 ? 22.75 -11.906 -1.004 1 97.75 200 VAL A C 1
ATOM 1638 O O . VAL A 1 200 ? 22.219 -10.805 -0.865 1 97.75 200 VAL A O 1
ATOM 1641 N N . PHE A 1 201 ? 22.109 -12.945 -1.432 1 97.12 201 PHE A N 1
ATOM 1642 C CA . PHE A 1 201 ? 20.734 -12.883 -1.932 1 97.12 201 PHE A CA 1
ATOM 1643 C C . PHE A 1 201 ? 19.766 -12.5 -0.817 1 97.12 201 PHE A C 1
ATOM 1645 O O . PHE A 1 201 ? 19.031 -11.516 -0.941 1 97.12 201 PHE A O 1
ATOM 1652 N N . PHE A 1 202 ? 19.828 -13.172 0.303 1 97.75 202 PHE A N 1
ATOM 1653 C CA . PHE A 1 202 ? 18.859 -12.953 1.375 1 97.75 202 PHE A CA 1
ATOM 1654 C C . PHE A 1 202 ? 19.188 -11.68 2.143 1 97.75 202 PHE A C 1
ATOM 1656 O O . PHE A 1 202 ? 18.281 -10.992 2.617 1 97.75 202 PHE A O 1
ATOM 1663 N N . GLU A 1 203 ? 20.422 -11.344 2.211 1 97.38 203 GLU A N 1
ATOM 1664 C CA . GLU A 1 203 ? 20.812 -10.102 2.887 1 97.38 203 GLU A CA 1
ATOM 1665 C C . GLU A 1 203 ? 20.297 -8.883 2.131 1 97.38 203 GLU A C 1
ATOM 1667 O O . GLU A 1 203 ? 19.953 -7.867 2.742 1 97.38 203 GLU A O 1
ATOM 1672 N N . ARG A 1 204 ? 20.266 -8.984 0.826 1 96.5 204 ARG A N 1
ATOM 1673 C CA . ARG A 1 204 ? 19.734 -7.887 0.027 1 96.5 204 ARG A CA 1
ATOM 1674 C C . ARG A 1 204 ? 18.281 -7.605 0.388 1 96.5 204 ARG A C 1
ATOM 1676 O O . ARG A 1 204 ? 17.859 -6.449 0.443 1 96.5 204 ARG A O 1
ATOM 1683 N N . PHE A 1 205 ? 17.469 -8.641 0.624 1 96.31 205 PHE A N 1
ATOM 1684 C CA . PHE A 1 205 ? 16.094 -8.461 1.039 1 96.31 205 PHE A CA 1
ATOM 1685 C C . PHE A 1 205 ? 16.016 -7.848 2.432 1 96.31 205 PHE A C 1
ATOM 1687 O O . PHE A 1 205 ? 15.156 -7.008 2.695 1 96.31 205 PHE A O 1
ATOM 1694 N N . LYS A 1 206 ? 16.906 -8.266 3.266 1 97.19 206 LYS A N 1
ATOM 1695 C CA . LYS A 1 206 ? 16.953 -7.715 4.617 1 97.19 206 LYS A CA 1
ATOM 1696 C C . LYS A 1 206 ? 17.203 -6.211 4.59 1 97.19 206 LYS A C 1
ATOM 1698 O O . LYS A 1 206 ? 16.688 -5.473 5.434 1 97.19 206 LYS A O 1
ATOM 1703 N N . GLU A 1 207 ? 17.969 -5.758 3.609 1 96.12 207 GLU A N 1
ATOM 1704 C CA . GLU A 1 207 ? 18.25 -4.328 3.475 1 96.12 207 GLU A CA 1
ATOM 1705 C C . GLU A 1 207 ? 16.969 -3.535 3.273 1 96.12 207 GLU A C 1
ATOM 1707 O O . GLU A 1 207 ? 16.891 -2.355 3.625 1 96.12 207 GLU A O 1
ATOM 1712 N N . ASP A 1 208 ? 15.969 -4.172 2.725 1 97 208 ASP A N 1
ATOM 1713 C CA . ASP A 1 208 ? 14.672 -3.533 2.496 1 97 208 ASP A CA 1
ATOM 1714 C C . ASP A 1 208 ? 13.625 -4.051 3.477 1 97 208 ASP A C 1
ATOM 1716 O O . ASP A 1 208 ? 12.438 -4.125 3.145 1 97 208 ASP A O 1
ATOM 1720 N N . SER A 1 209 ? 14.062 -4.441 4.688 1 97.38 209 SER A N 1
ATOM 1721 C CA . SER A 1 209 ? 13.203 -5.094 5.672 1 97.38 209 SER A CA 1
ATOM 1722 C C . SER A 1 209 ? 12 -4.219 6.023 1 97.38 209 SER A C 1
ATOM 1724 O O . SER A 1 209 ? 10.898 -4.727 6.25 1 97.38 209 SER A O 1
ATOM 1726 N N . ILE A 1 210 ? 12.164 -2.885 6.008 1 94.44 210 ILE A N 1
ATOM 1727 C CA . ILE A 1 210 ? 11.078 -1.986 6.359 1 94.44 210 ILE A CA 1
ATOM 1728 C C . ILE A 1 210 ? 9.953 -2.111 5.332 1 94.44 210 ILE A C 1
ATOM 1730 O O . ILE A 1 210 ? 8.805 -2.371 5.688 1 94.44 210 ILE A O 1
ATOM 1734 N N . VAL A 1 211 ? 10.312 -2.021 4.062 1 97.19 211 VAL A N 1
ATOM 1735 C CA . VAL A 1 211 ? 9.328 -2.055 2.984 1 97.19 211 VAL A CA 1
ATOM 1736 C C . VAL A 1 211 ? 8.703 -3.447 2.895 1 97.19 211 VAL A C 1
ATOM 1738 O O . VAL A 1 211 ? 7.48 -3.584 2.811 1 97.19 211 VAL A O 1
ATOM 1741 N N . MET A 1 212 ? 9.531 -4.516 3.008 1 98 212 MET A N 1
ATOM 1742 C CA . MET A 1 212 ? 9.047 -5.887 2.902 1 98 212 MET A CA 1
ATOM 1743 C C . MET A 1 212 ? 8.039 -6.195 4.008 1 98 212 MET A C 1
ATOM 1745 O O . MET A 1 212 ? 7 -6.809 3.754 1 98 212 MET A O 1
ATOM 1749 N N . THR A 1 213 ? 8.352 -5.738 5.18 1 97.19 213 THR A N 1
ATOM 1750 C CA . THR A 1 213 ? 7.504 -6 6.336 1 97.19 213 THR A CA 1
ATOM 1751 C C . THR A 1 213 ? 6.184 -5.242 6.223 1 97.19 213 THR A C 1
ATOM 1753 O O . THR A 1 213 ? 5.113 -5.812 6.438 1 97.19 213 THR A O 1
ATOM 1756 N N . GLU A 1 214 ? 6.234 -3.943 5.848 1 96.06 214 GLU A N 1
ATOM 1757 C CA . GLU A 1 214 ? 5.027 -3.127 5.746 1 96.06 214 GLU A CA 1
ATOM 1758 C C . GLU A 1 214 ? 4.102 -3.643 4.648 1 96.06 214 GLU A C 1
ATOM 1760 O O . GLU A 1 214 ? 2.887 -3.73 4.844 1 96.06 214 GLU A O 1
ATOM 1765 N N . VAL A 1 215 ? 4.656 -3.998 3.518 1 97.94 215 VAL A N 1
ATOM 1766 C CA . VAL A 1 215 ? 3.881 -4.52 2.398 1 97.94 215 VAL A CA 1
ATOM 1767 C C . VAL A 1 215 ? 3.188 -5.816 2.809 1 97.94 215 VAL A C 1
ATOM 1769 O O . VAL A 1 215 ? 1.994 -5.996 2.557 1 97.94 215 VAL A O 1
ATOM 1772 N N . TYR A 1 216 ? 3.893 -6.695 3.488 1 98.38 216 TYR A N 1
ATOM 1773 C CA . TYR A 1 216 ? 3.311 -7.973 3.883 1 98.38 216 TYR A CA 1
ATOM 1774 C C . TYR A 1 216 ? 2.172 -7.77 4.875 1 98.38 216 TYR A C 1
ATOM 1776 O O . TYR A 1 216 ? 1.111 -8.391 4.746 1 98.38 216 TYR A O 1
ATOM 1784 N N . ASN A 1 217 ? 2.371 -6.91 5.84 1 96.75 217 ASN A N 1
ATOM 1785 C CA . ASN A 1 217 ? 1.314 -6.617 6.805 1 96.75 217 ASN A CA 1
ATOM 1786 C C . ASN A 1 217 ? 0.052 -6.109 6.113 1 96.75 217 ASN A C 1
ATOM 1788 O O . ASN A 1 217 ? -1.055 -6.543 6.438 1 96.75 217 ASN A O 1
ATOM 1792 N N . LEU A 1 218 ? 0.241 -5.219 5.184 1 96.75 218 LEU A N 1
ATOM 1793 C CA . LEU A 1 218 ? -0.901 -4.633 4.492 1 96.75 218 LEU A CA 1
ATOM 1794 C C . LEU A 1 218 ? -1.625 -5.676 3.652 1 96.75 218 LEU A C 1
ATOM 1796 O O . LEU A 1 218 ? -2.857 -5.723 3.635 1 96.75 218 LEU A O 1
ATOM 1800 N N . VAL A 1 219 ? -0.862 -6.551 2.949 1 97.75 219 VAL A N 1
ATOM 1801 C CA . VAL A 1 219 ? -1.441 -7.609 2.127 1 97.75 219 VAL A CA 1
ATOM 1802 C C . VAL A 1 219 ? -2.262 -8.555 3.004 1 97.75 219 VAL A C 1
ATOM 1804 O O . VAL A 1 219 ? -3.402 -8.883 2.674 1 97.75 219 VAL A O 1
ATOM 1807 N N . VAL A 1 220 ? -1.709 -8.938 4.133 1 97.88 220 VAL A N 1
ATOM 1808 C CA . VAL A 1 220 ? -2.359 -9.875 5.043 1 97.88 220 VAL A CA 1
ATOM 1809 C C . VAL A 1 220 ? -3.627 -9.242 5.613 1 97.88 220 VAL A C 1
ATOM 1811 O O . VAL A 1 220 ? -4.691 -9.867 5.621 1 97.88 220 VAL A O 1
ATOM 1814 N N . LYS A 1 221 ? -3.543 -8.008 6.023 1 94.19 221 LYS A N 1
ATOM 1815 C CA . LYS A 1 221 ? -4.703 -7.324 6.594 1 94.19 221 LYS A CA 1
ATOM 1816 C C . LYS A 1 221 ? -5.832 -7.219 5.57 1 94.19 221 LYS A C 1
ATOM 1818 O O . LYS A 1 221 ? -6.996 -7.469 5.895 1 94.19 221 LYS A O 1
ATOM 1823 N N . ASP A 1 222 ? -5.496 -6.805 4.363 1 96.62 222 ASP A N 1
ATOM 1824 C CA . ASP A 1 222 ? -6.492 -6.691 3.305 1 96.62 222 ASP A CA 1
ATOM 1825 C C . ASP A 1 222 ? -7.164 -8.039 3.037 1 96.62 222 ASP A C 1
ATOM 1827 O O . ASP A 1 222 ? -8.391 -8.117 2.971 1 96.62 222 ASP A O 1
ATOM 1831 N N . TYR A 1 223 ? -6.363 -9.07 2.904 1 97.25 223 TYR A N 1
ATOM 1832 C CA . TYR A 1 223 ? -6.867 -10.406 2.604 1 97.25 223 TYR A CA 1
ATOM 1833 C C . TYR A 1 223 ? -7.781 -10.906 3.717 1 97.25 223 TYR A C 1
ATOM 1835 O O . TYR A 1 223 ? -8.875 -11.414 3.451 1 97.25 223 TYR A O 1
ATOM 1843 N N . ASP A 1 224 ? -7.34 -10.789 4.945 1 96.19 224 ASP A N 1
ATOM 1844 C CA . ASP A 1 224 ? -8.102 -11.289 6.086 1 96.19 224 ASP A CA 1
ATOM 1845 C C . ASP A 1 224 ? -9.406 -10.508 6.266 1 96.19 224 ASP A C 1
ATOM 1847 O O . ASP A 1 224 ? -10.43 -11.078 6.625 1 96.19 224 ASP A O 1
ATOM 1851 N N . THR A 1 225 ? -9.352 -9.227 6 1 93.94 225 THR A N 1
ATOM 1852 C CA . THR A 1 225 ? -10.562 -8.406 6.078 1 93.94 225 THR A CA 1
ATOM 1853 C C . THR A 1 225 ? -11.578 -8.836 5.027 1 93.94 225 THR A C 1
ATOM 1855 O O . THR A 1 225 ? -12.758 -9.016 5.34 1 93.94 225 THR A O 1
ATOM 1858 N N . GLU A 1 226 ? -11.141 -9.039 3.811 1 94.62 226 GLU A N 1
ATOM 1859 C CA . GLU A 1 226 ? -12.047 -9.5 2.764 1 94.62 226 GLU A CA 1
ATOM 1860 C C . GLU A 1 226 ? -12.617 -10.875 3.092 1 94.62 226 GLU A C 1
ATOM 1862 O O . GLU A 1 226 ? -13.812 -11.125 2.891 1 94.62 226 GLU A O 1
ATOM 1867 N N . SER A 1 227 ? -11.742 -11.734 3.586 1 96.44 227 SER A N 1
ATOM 1868 C CA . SER A 1 227 ? -12.18 -13.07 3.967 1 96.44 227 SER A CA 1
ATOM 1869 C C . SER A 1 227 ? -13.305 -13.008 5 1 96.44 227 SER A C 1
ATOM 1871 O O . SER A 1 227 ? -14.312 -13.711 4.871 1 96.44 227 SER A O 1
ATOM 1873 N N . ARG A 1 228 ? -13.18 -12.141 5.914 1 93.81 228 ARG A N 1
ATOM 1874 C CA . ARG A 1 228 ? -14.188 -11.977 6.953 1 93.81 228 ARG A CA 1
ATOM 1875 C C . ARG A 1 228 ? -15.461 -11.352 6.387 1 93.81 228 ARG A C 1
ATOM 1877 O O . ARG A 1 228 ? -16.562 -11.797 6.695 1 93.81 228 ARG A O 1
ATOM 1884 N N . LEU A 1 229 ? -15.312 -10.344 5.586 1 92.5 229 LEU A N 1
ATOM 1885 C CA . LEU A 1 229 ? -16.453 -9.68 4.957 1 92.5 229 LEU A CA 1
ATOM 1886 C C . LEU A 1 229 ? -17.281 -10.672 4.152 1 92.5 229 LEU A C 1
ATOM 1888 O O . LEU A 1 229 ? -18.516 -10.586 4.141 1 92.5 229 LEU A O 1
ATOM 1892 N N . ARG A 1 230 ? -16.594 -11.586 3.551 1 95.5 230 ARG A N 1
ATOM 1893 C CA . ARG A 1 230 ? -17.266 -12.578 2.707 1 95.5 230 ARG A CA 1
ATOM 1894 C C . ARG A 1 230 ? -17.688 -13.797 3.52 1 95.5 230 ARG A C 1
ATOM 1896 O O . ARG A 1 230 ? -18.188 -14.773 2.963 1 95.5 230 ARG A O 1
ATOM 1903 N N . ARG A 1 231 ? -17.469 -13.844 4.832 1 94.94 231 ARG A N 1
ATOM 1904 C CA . ARG A 1 231 ? -17.969 -14.797 5.809 1 94.94 231 ARG A CA 1
ATOM 1905 C C . ARG A 1 231 ? -17.297 -16.156 5.652 1 94.94 231 ARG A C 1
ATOM 1907 O O . ARG A 1 231 ? -17.953 -17.188 5.742 1 94.94 231 ARG A O 1
ATOM 1914 N N . PHE A 1 232 ? -16.047 -16.062 5.328 1 96.94 232 PHE A N 1
ATOM 1915 C CA . PHE A 1 232 ? -15.258 -17.281 5.402 1 96.94 232 PHE A CA 1
ATOM 1916 C C . PHE A 1 232 ? -14.805 -17.547 6.836 1 96.94 232 PHE A C 1
ATOM 1918 O O . PHE A 1 232 ? -14.516 -16.625 7.582 1 96.94 232 PHE A O 1
ATOM 1925 N N . PRO A 1 233 ? -14.719 -18.828 7.199 1 96.12 233 PRO A N 1
ATOM 1926 C CA . PRO A 1 233 ? -14.406 -19.125 8.602 1 96.12 233 PRO A CA 1
ATOM 1927 C C . PRO A 1 233 ? -12.977 -18.766 8.977 1 96.12 233 PRO A C 1
ATOM 1929 O O . PRO A 1 233 ? -12.711 -18.406 10.125 1 96.12 233 PRO A O 1
ATOM 1932 N N . LYS A 1 234 ? -12.008 -18.984 8.109 1 96.88 234 LYS A N 1
ATOM 1933 C CA . LYS A 1 234 ? -10.609 -18.578 8.25 1 96.88 234 LYS A CA 1
ATOM 1934 C C . LYS A 1 234 ? -10.039 -18.078 6.934 1 96.88 234 LYS A C 1
ATOM 1936 O O . LYS A 1 234 ? -10.586 -18.375 5.863 1 96.88 234 LYS A O 1
ATOM 1941 N N . PRO A 1 235 ? -8.977 -17.344 6.992 1 97.44 235 PRO A N 1
ATOM 1942 C CA . PRO A 1 235 ? -8.477 -16.719 5.77 1 97.44 235 PRO A CA 1
ATOM 1943 C C . PRO A 1 235 ? -8.188 -17.719 4.656 1 97.44 235 PRO A C 1
ATOM 1945 O O . PRO A 1 235 ? -8.586 -17.516 3.51 1 97.44 235 PRO A O 1
ATOM 1948 N N . ILE A 1 236 ? -7.621 -18.859 4.914 1 98.25 236 ILE A N 1
ATOM 1949 C CA . ILE A 1 236 ? -7.23 -19.844 3.904 1 98.25 236 ILE A CA 1
ATOM 1950 C C . ILE A 1 236 ? -8.477 -20.422 3.242 1 98.25 236 ILE A C 1
ATOM 1952 O O . ILE A 1 236 ? -8.406 -20.969 2.137 1 98.25 236 ILE A O 1
ATOM 1956 N N . SER A 1 237 ? -9.672 -20.297 3.85 1 98.19 237 SER A N 1
ATOM 1957 C CA . SER A 1 237 ? -10.922 -20.828 3.318 1 98.19 237 SER A CA 1
ATOM 1958 C C . SER A 1 237 ? -11.297 -20.172 2 1 98.19 237 SER A C 1
ATOM 1960 O O . SER A 1 237 ? -11.906 -20.797 1.131 1 98.19 237 SER A O 1
ATOM 1962 N N . MET A 1 238 ? -10.945 -18.938 1.884 1 97 238 MET A N 1
ATOM 1963 C CA . MET A 1 238 ? -11.25 -18.219 0.652 1 97 238 MET A CA 1
ATOM 1964 C C . MET A 1 238 ? -10.5 -18.812 -0.531 1 97 238 MET A C 1
ATOM 1966 O O . MET A 1 238 ? -11.07 -19 -1.604 1 97 238 MET A O 1
ATOM 1970 N N . MET A 1 239 ? -9.234 -19.141 -0.28 1 96.81 239 MET A N 1
ATOM 1971 C CA . MET A 1 239 ? -8.453 -19.812 -1.318 1 96.81 239 MET A CA 1
ATOM 1972 C C . MET A 1 239 ? -8.969 -21.234 -1.553 1 96.81 239 MET A C 1
ATOM 1974 O O . MET A 1 239 ? -9.055 -21.688 -2.695 1 96.81 239 MET A O 1
ATOM 1978 N N . ASN A 1 240 ? -9.297 -21.938 -0.464 1 97 240 ASN A N 1
ATOM 1979 C CA . ASN A 1 240 ? -9.867 -23.266 -0.608 1 97 240 ASN A CA 1
ATOM 1980 C C . ASN A 1 240 ? -11.117 -23.25 -1.481 1 97 240 ASN A C 1
ATOM 1982 O O . ASN A 1 240 ? -11.281 -24.109 -2.354 1 97 240 ASN A O 1
ATOM 1986 N N . PHE A 1 241 ? -11.922 -22.266 -1.222 1 95.69 241 PHE A N 1
ATOM 1987 C CA . PHE A 1 241 ? -13.148 -22.094 -1.989 1 95.69 241 PHE A CA 1
ATOM 1988 C C . PHE A 1 241 ? -12.836 -21.844 -3.461 1 95.69 241 PHE A C 1
ATOM 1990 O O . PHE A 1 241 ? -13.453 -22.453 -4.34 1 95.69 241 PHE A O 1
ATOM 1997 N N . ALA A 1 242 ? -11.906 -21.031 -3.699 1 92.94 242 ALA A N 1
ATOM 1998 C CA . ALA A 1 242 ? -11.5 -20.734 -5.07 1 92.94 242 ALA A CA 1
ATOM 1999 C C . ALA A 1 242 ? -10.93 -21.984 -5.75 1 92.94 242 ALA A C 1
ATOM 2001 O O . ALA A 1 242 ? -11.141 -22.188 -6.949 1 92.94 242 ALA A O 1
ATOM 2002 N N . ASN A 1 243 ? -10.266 -22.766 -4.977 1 93.31 243 ASN A N 1
ATOM 2003 C CA . ASN A 1 243 ? -9.656 -23.984 -5.484 1 93.31 243 ASN A CA 1
ATOM 2004 C C . ASN A 1 243 ? -10.656 -25.141 -5.516 1 93.31 243 ASN A C 1
ATOM 2006 O O . ASN A 1 243 ? -10.312 -26.25 -5.93 1 93.31 243 ASN A O 1
ATOM 2010 N N . GLU A 1 244 ? -11.82 -24.922 -5.027 1 93.5 244 GLU A N 1
ATOM 2011 C CA . GLU A 1 244 ? -12.914 -25.891 -4.988 1 93.5 244 GLU A CA 1
ATOM 2012 C C . GLU A 1 244 ? -12.531 -27.125 -4.18 1 93.5 244 GLU A C 1
ATOM 2014 O O . GLU A 1 244 ? -12.758 -28.25 -4.609 1 93.5 244 GLU A O 1
ATOM 2019 N N . VAL A 1 245 ? -11.891 -26.906 -3.041 1 94.19 245 VAL A N 1
ATOM 2020 C CA . VAL A 1 245 ? -11.57 -27.969 -2.09 1 94.19 245 VAL A CA 1
ATOM 2021 C C . VAL A 1 245 ? -12.047 -27.562 -0.695 1 94.19 245 VAL A C 1
ATOM 2023 O O . VAL A 1 245 ? -12.141 -26.375 -0.378 1 94.19 245 VAL A O 1
ATOM 2026 N N . SER A 1 246 ? -12.391 -28.547 0.133 1 95 246 SER A N 1
ATOM 2027 C CA . SER A 1 246 ? -12.906 -28.25 1.469 1 95 246 SER A CA 1
ATOM 2028 C C . SER A 1 246 ? -11.773 -27.922 2.434 1 95 246 SER A C 1
ATOM 2030 O O . SER A 1 246 ? -10.625 -28.328 2.223 1 95 246 SER A O 1
ATOM 2032 N N . ASP A 1 247 ? -12.094 -27.172 3.457 1 96.94 247 ASP A N 1
ATOM 2033 C CA . ASP A 1 247 ? -11.133 -26.844 4.508 1 96.94 247 ASP A CA 1
ATOM 2034 C C . ASP A 1 247 ? -10.57 -28.125 5.141 1 96.94 247 ASP A C 1
ATOM 2036 O O . ASP A 1 247 ? -9.375 -28.188 5.449 1 96.94 247 ASP A O 1
ATOM 2040 N N . GLU A 1 248 ? -11.398 -29.125 5.27 1 96.38 248 GLU A N 1
ATOM 2041 C CA . GLU A 1 248 ? -11.008 -30.375 5.918 1 96.38 248 GLU A CA 1
ATOM 2042 C C . GLU A 1 248 ? -9.93 -31.094 5.117 1 96.38 248 GLU A C 1
ATOM 2044 O O . GLU A 1 248 ? -8.961 -31.609 5.691 1 96.38 248 GLU A O 1
ATOM 2049 N N . VAL A 1 249 ? -10.094 -31.141 3.865 1 95.75 249 VAL A N 1
ATOM 2050 C CA . VAL A 1 249 ? -9.141 -31.812 2.988 1 95.75 249 VAL A CA 1
ATOM 2051 C C . VAL A 1 249 ? -7.789 -31.109 3.057 1 95.75 249 VAL A C 1
ATOM 2053 O O . VAL A 1 249 ? -6.746 -31.766 3.162 1 95.75 249 VAL A O 1
ATOM 2056 N N . VAL A 1 250 ? -7.801 -29.797 3.049 1 96.88 250 VAL A N 1
ATOM 2057 C CA . VAL A 1 250 ? -6.57 -29 3.066 1 96.88 250 VAL A CA 1
ATOM 2058 C C . VAL A 1 250 ? -5.895 -29.141 4.43 1 96.88 250 VAL A C 1
ATOM 2060 O O . VAL A 1 250 ? -4.68 -29.312 4.512 1 96.88 250 VAL A O 1
ATOM 2063 N N . ASP A 1 251 ? -6.711 -29.078 5.484 1 97.69 251 ASP A N 1
ATOM 2064 C CA . ASP A 1 251 ? -6.172 -29.25 6.832 1 97.69 251 ASP A CA 1
ATOM 2065 C C . ASP A 1 251 ? -5.465 -30.609 6.973 1 97.69 251 ASP A C 1
ATOM 2067 O O . ASP A 1 251 ? -4.391 -30.688 7.57 1 97.69 251 ASP A O 1
ATOM 2071 N N . ARG A 1 252 ? -6.051 -31.625 6.449 1 97.25 252 ARG A N 1
ATOM 2072 C CA . ARG A 1 252 ? -5.473 -32.969 6.535 1 97.25 252 ARG A CA 1
ATOM 2073 C C . ARG A 1 252 ? -4.18 -33.062 5.727 1 97.25 252 ARG A C 1
ATOM 2075 O O . ARG A 1 252 ? -3.211 -33.688 6.168 1 97.25 252 ARG A O 1
ATOM 2082 N N . LEU A 1 253 ? -4.172 -32.5 4.547 1 97.5 253 LEU A N 1
ATOM 2083 C CA . LEU A 1 253 ? -2.967 -32.469 3.729 1 97.5 253 LEU A CA 1
ATOM 2084 C C . LEU A 1 253 ? -1.813 -31.828 4.496 1 97.5 253 LEU A C 1
ATOM 2086 O O . LEU A 1 253 ? -0.713 -32.375 4.543 1 97.5 253 LEU A O 1
ATOM 2090 N N . ILE A 1 254 ? -2.094 -30.625 5.082 1 98.19 254 ILE A N 1
ATOM 2091 C CA . ILE A 1 254 ? -1.081 -29.875 5.816 1 98.19 254 ILE A CA 1
ATOM 2092 C C . ILE A 1 254 ? -0.573 -30.719 6.992 1 98.19 254 ILE A C 1
ATOM 2094 O O . ILE A 1 254 ? 0.637 -30.844 7.191 1 98.19 254 ILE A O 1
ATOM 2098 N N . ALA A 1 255 ? -1.466 -31.328 7.707 1 97.81 255 ALA A N 1
ATOM 2099 C CA . ALA A 1 255 ? -1.12 -32.125 8.891 1 97.81 255 ALA A CA 1
ATOM 2100 C C . ALA A 1 255 ? -0.262 -33.312 8.516 1 97.81 255 ALA A C 1
ATOM 2102 O O . ALA A 1 255 ? 0.761 -33.594 9.148 1 97.81 255 ALA A O 1
ATOM 2103 N N . VAL A 1 256 ? -0.675 -34.031 7.516 1 97.81 256 VAL A N 1
ATOM 2104 C CA . VAL A 1 256 ? 0.049 -35.219 7.098 1 97.81 256 VAL A CA 1
ATOM 2105 C C . VAL A 1 256 ? 1.443 -34.844 6.609 1 97.81 256 VAL A C 1
ATOM 2107 O O . VAL A 1 256 ? 2.428 -35.531 6.934 1 97.81 256 VAL A O 1
ATOM 2110 N N . THR A 1 257 ? 1.528 -33.812 5.82 1 98.31 257 THR A N 1
ATOM 2111 C CA . THR A 1 257 ? 2.824 -33.375 5.32 1 98.31 257 THR A CA 1
ATOM 2112 C C . THR A 1 257 ? 3.75 -33 6.473 1 98.31 257 THR A C 1
ATOM 2114 O O . THR A 1 257 ? 4.941 -33.312 6.445 1 98.31 257 THR A O 1
ATOM 2117 N N . ASN A 1 258 ? 3.211 -32.281 7.488 1 98.12 258 ASN A N 1
ATOM 2118 C CA . ASN A 1 258 ? 3.977 -31.922 8.68 1 98.12 258 ASN A CA 1
ATOM 2119 C C . ASN A 1 258 ? 4.512 -33.156 9.391 1 98.12 258 ASN A C 1
ATOM 2121 O O . ASN A 1 258 ? 5.609 -33.125 9.945 1 98.12 258 ASN A O 1
ATOM 2125 N N . GLU A 1 259 ? 3.801 -34.25 9.352 1 97.38 259 GLU A N 1
ATOM 2126 C CA . GLU A 1 259 ? 4.129 -35.469 10.07 1 97.38 259 GLU A CA 1
ATOM 2127 C C . GLU A 1 259 ? 5.191 -36.281 9.328 1 97.38 259 GLU A C 1
ATOM 2129 O O . GLU A 1 259 ? 5.879 -37.094 9.93 1 97.38 259 GLU A O 1
ATOM 2134 N N . LYS A 1 260 ? 5.332 -36.062 8.078 1 98 260 LYS A N 1
ATOM 2135 C CA . LYS A 1 260 ? 6.145 -36.938 7.25 1 98 260 LYS A CA 1
ATOM 2136 C C . LYS A 1 260 ? 7.512 -36.312 6.965 1 98 260 LYS A C 1
ATOM 2138 O O . LYS A 1 260 ? 8.219 -36.781 6.059 1 98 260 LYS A O 1
ATOM 2143 N N . THR A 1 261 ? 7.988 -35.344 7.77 1 97.94 261 THR A N 1
ATOM 2144 C CA . THR A 1 261 ? 9.227 -34.625 7.512 1 97.94 261 THR A CA 1
ATOM 2145 C C . THR A 1 261 ? 10.438 -35.531 7.68 1 97.94 261 THR A C 1
ATOM 2147 O O . THR A 1 261 ? 11.531 -35.188 7.203 1 97.94 261 THR A O 1
ATOM 2150 N N . GLU A 1 262 ? 10.266 -36.656 8.375 1 97.5 262 GLU A N 1
ATOM 2151 C CA . GLU A 1 262 ? 11.367 -37.594 8.555 1 97.5 262 GLU A CA 1
ATOM 2152 C C . GLU A 1 262 ? 11.867 -38.125 7.211 1 97.5 262 GLU A C 1
ATOM 2154 O O . GLU A 1 262 ? 13.047 -38.469 7.07 1 97.5 262 GLU A O 1
ATOM 2159 N N . ILE A 1 263 ? 11.023 -38.25 6.227 1 98.25 263 ILE A N 1
ATOM 2160 C CA . ILE A 1 263 ? 11.406 -38.688 4.891 1 98.25 263 ILE A CA 1
ATOM 2161 C C . ILE A 1 263 ? 12.445 -37.75 4.305 1 98.25 263 ILE A C 1
ATOM 2163 O O . ILE A 1 263 ? 13.469 -38.188 3.77 1 98.25 263 ILE A O 1
ATOM 2167 N N . LEU A 1 264 ? 12.18 -36.438 4.445 1 98.25 264 LEU A N 1
ATOM 2168 C CA . LEU A 1 264 ? 13.086 -35.406 3.98 1 98.25 264 LEU A CA 1
ATOM 2169 C C . LEU A 1 264 ? 14.406 -35.438 4.738 1 98.25 264 LEU A C 1
ATOM 2171 O O . LEU A 1 264 ? 15.477 -35.375 4.133 1 98.25 264 LEU A O 1
ATOM 2175 N N . ARG A 1 265 ? 14.367 -35.656 6.051 1 97.94 265 ARG A N 1
ATOM 2176 C CA . ARG A 1 265 ? 15.562 -35.656 6.891 1 97.94 265 ARG A CA 1
ATOM 2177 C C . ARG A 1 265 ? 16.453 -36.844 6.559 1 97.94 265 ARG A C 1
ATOM 2179 O O . ARG A 1 265 ? 17.672 -36.75 6.523 1 97.94 265 ARG A O 1
ATOM 2186 N N . LYS A 1 266 ? 15.805 -37.969 6.277 1 97.38 266 LYS A N 1
ATOM 2187 C CA . LYS A 1 266 ? 16.547 -39.156 5.863 1 97.38 266 LYS A CA 1
ATOM 2188 C C . LYS A 1 266 ? 17.344 -38.906 4.59 1 97.38 266 LYS A C 1
ATOM 2190 O O . LYS A 1 266 ? 18.516 -39.281 4.488 1 97.38 266 LYS A O 1
ATOM 2195 N N . TYR A 1 267 ? 16.781 -38.25 3.705 1 97.75 267 TYR A N 1
ATOM 2196 C CA . TYR A 1 267 ? 17.422 -37.938 2.43 1 97.75 267 TYR A CA 1
ATOM 2197 C C . TYR A 1 267 ? 18.609 -37 2.625 1 97.75 267 TYR A C 1
ATOM 2199 O O . TYR A 1 267 ? 19.703 -37.25 2.1 1 97.75 267 TYR A O 1
ATOM 2207 N N . TYR A 1 268 ? 18.391 -35.938 3.361 1 97.5 268 TYR A N 1
ATOM 2208 C CA . TYR A 1 268 ? 19.469 -34.938 3.469 1 97.5 268 TYR A CA 1
ATOM 2209 C C . TYR A 1 268 ? 20.594 -35.438 4.352 1 97.5 268 TYR A C 1
ATOM 2211 O O . TYR A 1 268 ? 21.75 -35.062 4.164 1 97.5 268 TYR A O 1
ATOM 2219 N N . ASP A 1 269 ? 20.281 -36.344 5.309 1 96.62 269 ASP A N 1
ATOM 2220 C CA . ASP A 1 269 ? 21.328 -37.031 6.039 1 96.62 269 ASP A CA 1
ATOM 2221 C C . ASP A 1 269 ? 22.203 -37.875 5.098 1 96.62 269 ASP A C 1
ATOM 2223 O O . ASP A 1 269 ? 23.438 -37.812 5.176 1 96.62 269 ASP A O 1
ATOM 2227 N N . TRP A 1 270 ? 21.578 -38.594 4.23 1 96.81 270 TRP A N 1
ATOM 2228 C CA . TRP A 1 270 ? 22.281 -39.406 3.221 1 96.81 270 TRP A CA 1
ATOM 2229 C C . TRP A 1 270 ? 23.094 -38.5 2.295 1 96.81 270 TRP A C 1
ATOM 2231 O O . TRP A 1 270 ? 24.25 -38.781 2.002 1 96.81 270 TRP A O 1
ATOM 2241 N N . LYS A 1 271 ? 22.469 -37.406 1.803 1 95.94 271 LYS A N 1
ATOM 2242 C CA . LYS A 1 271 ? 23.156 -36.531 0.872 1 95.94 271 LYS A CA 1
ATOM 2243 C C . LYS A 1 271 ? 24.406 -35.938 1.5 1 95.94 271 LYS A C 1
ATOM 2245 O O . LYS A 1 271 ? 25.406 -35.719 0.816 1 95.94 271 LYS A O 1
ATOM 2250 N N . SER A 1 272 ? 24.297 -35.562 2.771 1 95.62 272 SER A N 1
ATOM 2251 C CA . SER A 1 272 ? 25.453 -35.062 3.492 1 95.62 272 SER A CA 1
ATOM 2252 C C . SER A 1 272 ? 26.625 -36.031 3.426 1 95.62 272 SER A C 1
ATOM 2254 O O . SER A 1 272 ? 27.766 -35.625 3.182 1 95.62 272 SER A O 1
ATOM 2256 N N . LYS A 1 273 ? 26.375 -37.25 3.604 1 93.88 273 LYS A N 1
ATOM 2257 C CA . LYS A 1 273 ? 27.391 -38.281 3.535 1 93.88 273 LYS A CA 1
ATOM 2258 C C . LYS A 1 273 ? 27.922 -38.438 2.113 1 93.88 273 LYS A C 1
ATOM 2260 O O . LYS A 1 273 ? 29.125 -38.594 1.906 1 93.88 273 LYS A O 1
ATOM 2265 N N . MET A 1 274 ? 27.016 -38.406 1.236 1 92.19 274 MET A N 1
ATOM 2266 C CA . MET A 1 274 ? 27.391 -38.562 -0.168 1 92.19 274 MET A CA 1
ATOM 2267 C C . MET A 1 274 ? 28.312 -37.438 -0.617 1 92.19 274 MET A C 1
ATOM 2269 O O . MET A 1 274 ? 29.25 -37.688 -1.367 1 92.19 274 MET A O 1
ATOM 2273 N N . LEU A 1 275 ? 28 -36.25 -0.172 1 91.44 275 LEU A N 1
ATOM 2274 C CA . LEU A 1 275 ? 28.766 -35.062 -0.575 1 91.44 275 LEU A CA 1
ATOM 2275 C C . LEU A 1 275 ? 30 -34.906 0.313 1 91.44 275 LEU A C 1
ATOM 2277 O O . LEU A 1 275 ? 30.922 -34.156 -0.032 1 91.44 275 LEU A O 1
ATOM 2281 N N . GLY A 1 276 ? 30.031 -35.531 1.45 1 90.94 276 GLY A N 1
ATOM 2282 C CA . GLY A 1 276 ? 31.156 -35.469 2.371 1 90.94 276 GLY A CA 1
ATOM 2283 C C . GLY A 1 276 ? 31.234 -34.125 3.105 1 90.94 276 GLY A C 1
ATOM 2284 O O . GLY A 1 276 ? 32.312 -33.656 3.391 1 90.94 276 GLY A O 1
ATOM 2285 N N . GLU A 1 277 ? 30.156 -33.469 3.312 1 91.44 277 GLU A N 1
ATOM 2286 C CA . GLU A 1 277 ? 30.125 -32.188 4.023 1 91.44 277 GLU A CA 1
ATOM 2287 C C . GLU A 1 277 ? 28.828 -32.031 4.82 1 91.44 277 GLU A C 1
ATOM 2289 O O . GLU A 1 277 ? 27.828 -32.656 4.504 1 91.44 277 GLU A O 1
ATOM 2294 N N . LYS A 1 278 ? 29 -31.266 5.887 1 94 278 LYS A N 1
ATOM 2295 C CA . LYS A 1 278 ? 27.781 -30.859 6.598 1 94 278 LYS A CA 1
ATOM 2296 C C . LYS A 1 278 ? 26.953 -29.891 5.758 1 94 278 LYS A C 1
ATOM 2298 O O . LYS A 1 278 ? 27.422 -28.812 5.395 1 94 278 LYS A O 1
ATOM 2303 N N . LEU A 1 279 ? 25.672 -30.266 5.496 1 96.62 279 LEU A N 1
ATOM 2304 C CA . LEU A 1 279 ? 24.844 -29.469 4.598 1 96.62 279 LEU A CA 1
ATOM 2305 C C . LEU A 1 279 ? 24.312 -28.234 5.305 1 96.62 279 LEU A C 1
ATOM 2307 O O . LEU A 1 279 ? 23.938 -28.281 6.484 1 96.62 279 LEU A O 1
ATOM 2311 N N . THR A 1 280 ? 24.312 -27.125 4.613 1 97 280 THR A N 1
ATOM 2312 C CA . THR A 1 280 ? 23.484 -25.984 4.953 1 97 280 THR A CA 1
ATOM 2313 C C . THR A 1 280 ? 22.297 -25.875 4.004 1 97 280 THR A C 1
ATOM 2315 O O . THR A 1 280 ? 22.219 -26.594 3.014 1 97 280 THR A O 1
ATOM 2318 N N . LEU A 1 281 ? 21.375 -25.016 4.309 1 97.19 281 LEU A N 1
ATOM 2319 C CA . LEU A 1 281 ? 20.219 -24.812 3.445 1 97.19 281 LEU A CA 1
ATOM 2320 C C . LEU A 1 281 ? 20.656 -24.391 2.047 1 97.19 281 LEU A C 1
ATOM 2322 O O . LEU A 1 281 ? 19.922 -24.609 1.074 1 97.19 281 LEU A O 1
ATOM 2326 N N . ALA A 1 282 ? 21.859 -23.875 1.926 1 96.56 282 ALA A N 1
ATOM 2327 C CA . ALA A 1 282 ? 22.375 -23.453 0.62 1 96.56 282 ALA A CA 1
ATOM 2328 C C . ALA A 1 282 ? 22.734 -24.672 -0.233 1 96.56 282 ALA A C 1
ATOM 2330 O O . ALA A 1 282 ? 22.922 -24.547 -1.443 1 96.56 282 ALA A O 1
ATOM 2331 N N . ASP A 1 283 ? 22.797 -25.828 0.412 1 95.88 283 ASP A N 1
ATOM 2332 C CA . ASP A 1 283 ? 23.344 -27.016 -0.246 1 95.88 283 ASP A CA 1
ATOM 2333 C C . ASP A 1 283 ? 22.234 -27.984 -0.63 1 95.88 283 ASP A C 1
ATOM 2335 O O . ASP A 1 283 ? 22.484 -29.047 -1.199 1 95.88 283 ASP A O 1
ATOM 2339 N N . VAL A 1 284 ? 21 -27.609 -0.369 1 94.12 284 VAL A N 1
ATOM 2340 C CA . VAL A 1 284 ? 19.891 -28.562 -0.548 1 94.12 284 VAL A CA 1
ATOM 2341 C C . VAL A 1 284 ? 19.734 -28.891 -2.029 1 94.12 284 VAL A C 1
ATOM 2343 O O . VAL A 1 284 ? 19.266 -29.984 -2.379 1 94.12 284 VAL A O 1
ATOM 2346 N N . TYR A 1 285 ? 20.219 -28.016 -2.951 1 90.31 285 TYR A N 1
ATOM 2347 C CA . TYR A 1 285 ? 20.062 -28.25 -4.383 1 90.31 285 TYR A CA 1
ATOM 2348 C C . TYR A 1 285 ? 21.422 -28.562 -5.02 1 90.31 285 TYR A C 1
ATOM 2350 O O . TYR A 1 285 ? 21.547 -28.547 -6.246 1 90.31 285 TYR A O 1
ATOM 2358 N N . ALA A 1 286 ? 22.438 -28.781 -4.211 1 92.31 286 ALA A N 1
ATOM 2359 C CA . ALA A 1 286 ? 23.766 -29.156 -4.727 1 92.31 286 ALA A CA 1
ATOM 2360 C C . ALA A 1 286 ? 23.703 -30.484 -5.477 1 92.31 286 ALA A C 1
ATOM 2362 O O . ALA A 1 286 ? 23.078 -31.438 -5.004 1 92.31 286 ALA A O 1
ATOM 2363 N N . PRO A 1 287 ? 24.312 -30.578 -6.578 1 89.38 287 PRO A N 1
ATOM 2364 C CA . PRO A 1 287 ? 24.312 -31.859 -7.285 1 89.38 287 PRO A CA 1
ATOM 2365 C C . PRO A 1 287 ? 25.156 -32.938 -6.574 1 89.38 287 PRO A C 1
ATOM 2367 O O . PRO A 1 287 ? 26.203 -32.625 -6.004 1 89.38 287 PRO A O 1
ATOM 2370 N N . ILE A 1 288 ? 24.703 -34.125 -6.59 1 89.38 288 ILE A N 1
ATOM 2371 C CA . ILE A 1 288 ? 25.422 -35.219 -5.922 1 89.38 288 ILE A CA 1
ATOM 2372 C C . ILE A 1 288 ? 26.547 -35.719 -6.824 1 89.38 288 ILE A C 1
ATOM 2374 O O . ILE A 1 288 ? 27.438 -36.438 -6.375 1 89.38 288 ILE A O 1
ATOM 2378 N N . SER A 1 289 ? 26.422 -35.406 -8.102 1 81.06 289 SER A N 1
ATOM 2379 C CA . SER A 1 289 ? 27.453 -35.812 -9.047 1 81.06 289 SER A CA 1
ATOM 2380 C C . SER A 1 289 ? 27.891 -34.625 -9.906 1 81.06 289 SER A C 1
ATOM 2382 O O . SER A 1 289 ? 27.078 -33.75 -10.219 1 81.06 289 SER A O 1
ATOM 2384 N N . ASN A 1 290 ? 29.188 -34.531 -10.125 1 72 290 ASN A N 1
ATOM 2385 C CA . ASN A 1 290 ? 29.734 -33.5 -11 1 72 290 ASN A CA 1
ATOM 2386 C C . ASN A 1 290 ? 29.688 -33.938 -12.469 1 72 290 ASN A C 1
ATOM 2388 O O . ASN A 1 290 ? 29.969 -33.125 -13.359 1 72 290 ASN A O 1
ATOM 2392 N N . LYS A 1 291 ? 29.375 -35.156 -12.617 1 69.12 291 LYS A N 1
ATOM 2393 C CA . LYS A 1 291 ? 29.312 -35.656 -13.992 1 69.12 291 LYS A CA 1
ATOM 2394 C C . LYS A 1 291 ? 27.984 -35.312 -14.648 1 69.12 291 LYS A C 1
ATOM 2396 O O . LYS A 1 291 ? 26.922 -35.625 -14.109 1 69.12 291 LYS A O 1
ATOM 2401 N N . LYS A 1 292 ? 28.078 -34.406 -15.695 1 68.94 292 LYS A N 1
ATOM 2402 C CA . LYS A 1 292 ? 26.875 -33.969 -16.375 1 68.94 292 LYS A CA 1
ATOM 2403 C C . LYS A 1 292 ? 26.656 -34.688 -17.688 1 68.94 292 LYS A C 1
ATOM 2405 O O . LYS A 1 292 ? 27.484 -34.594 -18.594 1 68.94 292 LYS A O 1
ATOM 2410 N N . ARG A 1 293 ? 25.75 -35.656 -17.609 1 77.25 293 ARG A N 1
ATOM 2411 C CA . ARG A 1 293 ? 25.375 -36.219 -18.891 1 77.25 293 ARG A CA 1
ATOM 2412 C C . ARG A 1 293 ? 24.672 -35.188 -19.781 1 77.25 293 ARG A C 1
ATOM 2414 O O . ARG A 1 293 ? 23.812 -34.469 -19.312 1 77.25 293 ARG A O 1
ATOM 2421 N N . GLU A 1 294 ? 25.172 -35.062 -20.922 1 87.5 294 GLU A N 1
ATOM 2422 C CA . GLU A 1 294 ? 24.547 -34.156 -21.875 1 87.5 294 GLU A CA 1
ATOM 2423 C C . GLU A 1 294 ? 23.484 -34.875 -22.703 1 87.5 294 GLU A C 1
ATOM 2425 O O . GLU A 1 294 ? 23.656 -36.031 -23.078 1 87.5 294 GLU A O 1
ATOM 2430 N N . PHE A 1 295 ? 22.375 -34.281 -22.891 1 91.31 295 PHE A N 1
ATOM 2431 C CA . PHE A 1 295 ? 21.312 -34.75 -23.766 1 91.31 295 PHE A CA 1
ATOM 2432 C C . PHE A 1 295 ? 21.078 -33.812 -24.938 1 91.31 295 PHE A C 1
ATOM 2434 O O . PHE A 1 295 ? 20.844 -32.625 -24.734 1 91.31 295 PHE A O 1
ATOM 2441 N N . THR A 1 296 ? 21.156 -34.406 -26.109 1 93.19 296 THR A N 1
ATOM 2442 C CA . THR A 1 296 ? 20.75 -33.594 -27.25 1 93.19 296 THR A CA 1
ATOM 2443 C C . THR A 1 296 ? 19.234 -33.438 -27.297 1 93.19 296 THR A C 1
ATOM 2445 O O . THR A 1 296 ? 18.5 -34.156 -26.625 1 93.19 296 THR A O 1
ATOM 2448 N N . PHE A 1 297 ? 18.797 -32.469 -28.078 1 94.44 297 PHE A N 1
ATOM 2449 C CA . PHE A 1 297 ? 17.359 -32.281 -28.234 1 94.44 297 PHE A CA 1
ATOM 2450 C C . PHE A 1 297 ? 16.719 -33.531 -28.828 1 94.44 297 PHE A C 1
ATOM 2452 O O . PHE A 1 297 ? 15.633 -33.938 -28.406 1 94.44 297 PHE A O 1
ATOM 2459 N N . GLU A 1 298 ? 17.375 -34.094 -29.75 1 95.69 298 GLU A N 1
ATOM 2460 C CA . GLU A 1 298 ? 16.844 -35.281 -30.391 1 95.69 298 GLU A CA 1
ATOM 2461 C C . GLU A 1 298 ? 16.719 -36.438 -29.406 1 95.69 298 GLU A C 1
ATOM 2463 O O . GLU A 1 298 ? 15.711 -37.156 -29.406 1 95.69 298 GLU A O 1
ATOM 2468 N N . GLU A 1 299 ? 17.672 -36.594 -28.594 1 94.81 299 GLU A N 1
ATOM 2469 C CA . GLU A 1 299 ? 17.609 -37.625 -27.562 1 94.81 299 GLU A CA 1
ATOM 2470 C C . GLU A 1 299 ? 16.453 -37.344 -26.578 1 94.81 299 GLU A C 1
ATOM 2472 O O . GLU A 1 299 ? 15.734 -38.281 -26.203 1 94.81 299 GLU A O 1
ATOM 2477 N N . ALA A 1 300 ? 16.406 -36.125 -26.188 1 95.31 300 ALA A N 1
ATOM 2478 C CA . ALA A 1 300 ? 15.328 -35.719 -25.281 1 95.31 300 ALA A CA 1
ATOM 2479 C C . ALA A 1 300 ? 13.961 -36.031 -25.891 1 95.31 300 ALA A C 1
ATOM 2481 O O . ALA A 1 300 ? 13.094 -36.625 -25.234 1 95.31 300 ALA A O 1
ATOM 2482 N N . ARG A 1 301 ? 13.805 -35.625 -27.141 1 97.12 301 ARG A N 1
ATOM 2483 C CA . ARG A 1 301 ? 12.57 -35.875 -27.875 1 97.12 301 ARG A CA 1
ATOM 2484 C C . ARG A 1 301 ? 12.25 -37.375 -27.906 1 97.12 301 ARG A C 1
ATOM 2486 O O . ARG A 1 301 ? 11.125 -37.781 -27.609 1 97.12 301 ARG A O 1
ATOM 2493 N N . ASP A 1 302 ? 13.203 -38.156 -28.219 1 97.12 302 ASP A N 1
ATOM 2494 C CA . ASP A 1 302 ? 13 -39.594 -28.359 1 97.12 302 ASP A CA 1
ATOM 2495 C C . ASP A 1 302 ? 12.602 -40.219 -27.031 1 97.12 302 ASP A C 1
ATOM 2497 O O . ASP A 1 302 ? 11.695 -41.031 -26.969 1 97.12 302 ASP A O 1
ATOM 2501 N N . ILE A 1 303 ? 13.273 -39.844 -26 1 96.25 303 ILE A N 1
ATOM 2502 C CA . ILE A 1 303 ? 12.984 -40.375 -24.672 1 96.25 303 ILE A CA 1
ATOM 2503 C C . ILE A 1 303 ? 11.562 -40 -24.266 1 96.25 303 ILE A C 1
ATOM 2505 O O . ILE A 1 303 ? 10.82 -40.844 -23.75 1 96.25 303 ILE A O 1
ATOM 2509 N N . ILE A 1 304 ? 11.18 -38.781 -24.516 1 97.88 304 ILE A N 1
ATOM 2510 C CA . ILE A 1 304 ? 9.859 -38.312 -24.125 1 97.88 304 ILE A CA 1
ATOM 2511 C C . ILE A 1 304 ? 8.781 -39 -24.953 1 97.88 304 ILE A C 1
ATOM 2513 O O . ILE A 1 304 ? 7.805 -39.531 -24.406 1 97.88 304 ILE A O 1
ATOM 2517 N N . LEU A 1 305 ? 9.023 -39.125 -26.25 1 98.25 305 LEU A N 1
ATOM 2518 C CA . LEU A 1 305 ? 8.039 -39.75 -27.109 1 98.25 305 LEU A CA 1
ATOM 2519 C C . LEU A 1 305 ? 7.91 -41.219 -26.797 1 98.25 305 LEU A C 1
ATOM 2521 O O . LEU A 1 305 ? 6.801 -41.781 -26.797 1 98.25 305 LEU A O 1
ATOM 2525 N N . GLU A 1 306 ? 9.016 -41.875 -26.594 1 97.94 306 GLU A N 1
ATOM 2526 C CA . GLU A 1 306 ? 8.977 -43.281 -26.203 1 97.94 306 GLU A CA 1
ATOM 2527 C C . GLU A 1 306 ? 8.125 -43.469 -24.953 1 97.94 306 GLU A C 1
ATOM 2529 O O . GLU A 1 306 ? 7.352 -44.438 -24.859 1 97.94 306 GLU A O 1
ATOM 2534 N N . SER A 1 307 ? 8.305 -42.625 -24.031 1 97.5 307 SER A N 1
ATOM 2535 C CA . SER A 1 307 ? 7.594 -42.688 -22.766 1 97.5 307 SER A CA 1
ATOM 2536 C C . SER A 1 307 ? 6.094 -42.531 -22.953 1 97.5 307 SER A C 1
ATOM 2538 O O . SER A 1 307 ? 5.293 -43.281 -22.422 1 97.5 307 SER A O 1
ATOM 2540 N N . TYR A 1 308 ? 5.688 -41.531 -23.703 1 97.81 308 TYR A N 1
ATOM 2541 C CA . TYR A 1 308 ? 4.27 -41.219 -23.891 1 97.81 308 TYR A CA 1
ATOM 2542 C C . TYR A 1 308 ? 3.602 -42.281 -24.766 1 97.81 308 TYR A C 1
ATOM 2544 O O . TYR A 1 308 ? 2.443 -42.625 -24.547 1 97.81 308 TYR A O 1
ATOM 2552 N N . TYR A 1 309 ? 4.34 -42.75 -25.812 1 97.25 309 TYR A N 1
ATOM 2553 C CA . TYR A 1 309 ? 3.785 -43.812 -26.656 1 97.25 309 TYR A CA 1
ATOM 2554 C C . TYR A 1 309 ? 3.646 -45.125 -25.875 1 97.25 309 TYR A C 1
ATOM 2556 O O . TYR A 1 309 ? 2.717 -45.875 -26.109 1 97.25 309 TYR A O 1
ATOM 2564 N N . ALA A 1 310 ? 4.605 -45.406 -25.031 1 95.69 310 ALA A N 1
ATOM 2565 C CA . ALA A 1 310 ? 4.508 -46.594 -24.172 1 95.69 310 ALA A CA 1
ATOM 2566 C C . ALA A 1 310 ? 3.311 -46.5 -23.234 1 95.69 310 ALA A C 1
ATOM 2568 O O . ALA A 1 310 ? 2.68 -47.5 -22.922 1 95.69 310 ALA A O 1
ATOM 2569 N N . PHE A 1 311 ? 3 -45.312 -22.844 1 96.5 311 PHE A N 1
ATOM 2570 C CA . PHE A 1 311 ? 1.845 -45.062 -21.984 1 96.5 311 PHE A CA 1
ATOM 2571 C C . PHE A 1 311 ? 0.546 -45.281 -22.766 1 96.5 311 PHE A C 1
ATOM 2573 O O . PHE A 1 311 ? -0.301 -46.062 -22.359 1 96.5 311 PHE A O 1
ATOM 2580 N N . ASP A 1 312 ? 0.425 -44.625 -23.859 1 96.94 312 ASP A N 1
ATOM 2581 C CA . ASP A 1 312 ? -0.783 -44.688 -24.688 1 96.94 312 ASP A CA 1
ATOM 2582 C C . ASP A 1 312 ? -0.549 -44.094 -26.062 1 96.94 312 ASP A C 1
ATOM 2584 O O . ASP A 1 312 ? 0.118 -43.062 -26.203 1 96.94 312 ASP A O 1
ATOM 2588 N N . GLU A 1 313 ? -1.115 -44.656 -27.047 1 97.06 313 GLU A N 1
ATOM 2589 C CA . GLU A 1 313 ? -0.928 -44.25 -28.422 1 97.06 313 GLU A CA 1
ATOM 2590 C C . GLU A 1 313 ? -1.478 -42.844 -28.656 1 97.06 313 GLU A C 1
ATOM 2592 O O . GLU A 1 313 ? -0.871 -42.031 -29.359 1 97.06 313 GLU A O 1
ATOM 2597 N N . LYS A 1 314 ? -2.574 -42.562 -28.156 1 96.44 314 LYS A N 1
ATOM 2598 C CA . LYS A 1 314 ? -3.184 -41.25 -28.312 1 96.44 314 LYS A CA 1
ATOM 2599 C C . LYS A 1 314 ? -2.346 -40.188 -27.641 1 96.44 314 LYS A C 1
ATOM 2601 O O . LYS A 1 314 ? -2.111 -39.125 -28.203 1 96.44 314 LYS A O 1
ATOM 2606 N N . ALA A 1 315 ? -1.952 -40.438 -26.422 1 97.44 315 ALA A N 1
ATOM 2607 C CA . ALA A 1 315 ? -1.111 -39.5 -25.703 1 97.44 315 ALA A CA 1
ATOM 2608 C C . ALA A 1 315 ? 0.191 -39.219 -26.453 1 97.44 315 ALA A C 1
ATOM 2610 O O . ALA A 1 315 ? 0.614 -38.094 -26.578 1 97.44 315 ALA A O 1
ATOM 2611 N N . GLY A 1 316 ? 0.814 -40.281 -26.891 1 97.94 316 GLY A N 1
ATOM 2612 C CA . GLY A 1 316 ? 2.029 -40.156 -27.688 1 97.94 316 GLY A CA 1
ATOM 2613 C C . GLY A 1 316 ? 1.839 -39.312 -28.938 1 97.94 316 GLY A C 1
ATOM 2614 O O . GLY A 1 316 ? 2.674 -38.469 -29.25 1 97.94 316 GLY A O 1
ATOM 2615 N N . SER A 1 317 ? 0.798 -39.562 -29.578 1 98 317 SER A N 1
ATOM 2616 C CA . SER A 1 317 ? 0.508 -38.844 -30.812 1 98 317 SER A CA 1
ATOM 2617 C C . SER A 1 317 ? 0.302 -37.375 -30.547 1 98 317 SER A C 1
ATOM 2619 O O . SER A 1 317 ? 0.745 -36.531 -31.344 1 98 317 SER A O 1
ATOM 2621 N N . VAL A 1 318 ? -0.405 -37.062 -29.516 1 97.81 318 VAL A N 1
ATOM 2622 C CA . VAL A 1 318 ? -0.648 -35.688 -29.172 1 97.81 318 VAL A CA 1
ATOM 2623 C C . VAL A 1 318 ? 0.676 -35 -28.859 1 97.81 318 VAL A C 1
ATOM 2625 O O . VAL A 1 318 ? 0.943 -33.906 -29.359 1 97.81 318 VAL A O 1
ATOM 2628 N N . VAL A 1 319 ? 1.503 -35.562 -28.047 1 98.38 319 VAL A N 1
ATOM 2629 C CA . VAL A 1 319 ? 2.785 -35 -27.672 1 98.38 319 VAL A CA 1
ATOM 2630 C C . VAL A 1 319 ? 3.682 -34.875 -28.906 1 98.38 319 VAL A C 1
ATOM 2632 O O . VAL A 1 319 ? 4.375 -33.875 -29.094 1 98.38 319 VAL A O 1
ATOM 2635 N N . ASP A 1 320 ? 3.654 -35.906 -29.75 1 98.06 320 ASP A N 1
ATOM 2636 C CA . ASP A 1 320 ? 4.422 -35.906 -30.984 1 98.06 320 ASP A CA 1
ATOM 2637 C C . ASP A 1 320 ? 4.039 -34.688 -31.859 1 98.06 320 ASP A C 1
ATOM 2639 O O . ASP A 1 320 ? 4.883 -34.156 -32.594 1 98.06 320 ASP A O 1
ATOM 2643 N N . GLY A 1 321 ? 2.863 -34.344 -31.844 1 97.69 321 GLY A N 1
ATOM 2644 C CA . GLY A 1 321 ? 2.375 -33.188 -32.594 1 97.69 321 GLY A CA 1
ATOM 2645 C C . GLY A 1 321 ? 3.107 -31.906 -32.281 1 97.69 321 GLY A C 1
ATOM 2646 O O . GLY A 1 321 ? 3.273 -31.047 -33.156 1 97.69 321 GLY A O 1
ATOM 2647 N N . PHE A 1 322 ? 3.512 -31.75 -31.031 1 98.06 322 PHE A N 1
ATOM 2648 C CA . PHE A 1 322 ? 4.238 -30.547 -30.656 1 98.06 322 PHE A CA 1
ATOM 2649 C C . PHE A 1 322 ? 5.559 -30.438 -31.406 1 98.06 322 PHE A C 1
ATOM 2651 O O . PHE A 1 322 ? 5.992 -29.344 -31.766 1 98.06 322 PHE A O 1
ATOM 2658 N N . PHE A 1 323 ? 6.203 -31.547 -31.625 1 97.38 323 PHE A N 1
ATOM 2659 C CA . PHE A 1 323 ? 7.469 -31.594 -32.344 1 97.38 323 PHE A CA 1
ATOM 2660 C C . PHE A 1 323 ? 7.23 -31.469 -33.844 1 97.38 323 PHE A C 1
ATOM 2662 O O . PHE A 1 323 ? 7.914 -30.688 -34.531 1 97.38 323 PHE A O 1
ATOM 2669 N N . LYS A 1 324 ? 6.281 -32.125 -34.344 1 96.44 324 LYS A N 1
ATOM 2670 C CA . LYS A 1 324 ? 6.02 -32.188 -35.781 1 96.44 324 LYS A CA 1
ATOM 2671 C C . LYS A 1 324 ? 5.504 -30.844 -36.281 1 96.44 324 LYS A C 1
ATOM 2673 O O . LYS A 1 324 ? 5.832 -30.422 -37.375 1 96.44 324 LYS A O 1
ATOM 2678 N N . GLU A 1 325 ? 4.77 -30.188 -35.5 1 96.06 325 GLU A N 1
ATOM 2679 C CA . GLU A 1 325 ? 4.141 -28.938 -35.906 1 96.06 325 GLU A CA 1
ATOM 2680 C C . GLU A 1 325 ? 4.949 -27.734 -35.438 1 96.06 325 GLU A C 1
ATOM 2682 O O . GLU A 1 325 ? 4.52 -26.578 -35.594 1 96.06 325 GLU A O 1
ATOM 2687 N N . GLU A 1 326 ? 5.988 -27.953 -34.781 1 94.94 326 GLU A N 1
ATOM 2688 C CA . GLU A 1 326 ? 6.918 -26.906 -34.312 1 94.94 326 GLU A CA 1
ATOM 2689 C C . GLU A 1 326 ? 6.246 -25.953 -33.344 1 94.94 326 GLU A C 1
ATOM 2691 O O . GLU A 1 326 ? 6.305 -24.734 -33.531 1 94.94 326 GLU A O 1
ATOM 2696 N N . ARG A 1 327 ? 5.652 -26.5 -32.375 1 97.62 327 ARG A N 1
ATOM 2697 C CA . ARG A 1 327 ? 4.957 -25.703 -31.375 1 97.62 327 ARG A CA 1
ATOM 2698 C C . ARG A 1 327 ? 5.793 -25.578 -30.109 1 97.62 327 ARG A C 1
ATOM 2700 O O . ARG A 1 327 ? 5.25 -25.344 -29.031 1 97.62 327 ARG A O 1
ATOM 2707 N N . ILE A 1 328 ? 7.074 -25.734 -30.25 1 97.88 328 ILE A N 1
ATOM 2708 C CA . ILE A 1 328 ? 8.008 -25.578 -29.141 1 97.88 328 ILE A CA 1
ATOM 2709 C C . ILE A 1 328 ? 9.047 -24.516 -29.484 1 97.88 328 ILE A C 1
ATOM 2711 O O . ILE A 1 328 ? 9.688 -24.578 -30.531 1 97.88 328 ILE A O 1
ATOM 2715 N N . ASP A 1 329 ? 9.133 -23.547 -28.688 1 97.62 329 ASP A N 1
ATOM 2716 C CA . ASP A 1 329 ? 10.281 -22.656 -28.703 1 97.62 329 ASP A CA 1
ATOM 2717 C C . ASP A 1 329 ? 11.367 -23.125 -27.75 1 97.62 329 ASP A C 1
ATOM 2719 O O . ASP A 1 329 ? 11.219 -23 -26.531 1 97.62 329 ASP A O 1
ATOM 2723 N N . LEU A 1 330 ? 12.469 -23.5 -28.25 1 95.94 330 LEU A N 1
ATOM 2724 C CA . LEU A 1 330 ? 13.266 -24.484 -27.531 1 95.94 330 LEU A CA 1
ATOM 2725 C C . LEU A 1 330 ? 14.453 -23.812 -26.828 1 95.94 330 LEU A C 1
ATOM 2727 O O . LEU A 1 330 ? 14.633 -23.969 -25.625 1 95.94 330 LEU A O 1
ATOM 2731 N N . TYR A 1 331 ? 15.242 -23.016 -27.516 1 93.62 331 TYR A N 1
ATOM 2732 C CA . TYR A 1 331 ? 16.562 -22.625 -27.047 1 93.62 331 TYR A CA 1
ATOM 2733 C C . TYR A 1 331 ? 16.531 -21.234 -26.422 1 93.62 331 TYR A C 1
ATOM 2735 O O . TYR A 1 331 ? 15.688 -20.406 -26.797 1 93.62 331 TYR A O 1
ATOM 2743 N N . PRO A 1 332 ? 17.438 -21.031 -25.516 1 90.44 332 PRO A N 1
ATOM 2744 C CA . PRO A 1 332 ? 17.547 -19.688 -24.969 1 90.44 332 PRO A CA 1
ATOM 2745 C C . PRO A 1 332 ? 18.078 -18.672 -25.984 1 90.44 332 PRO A C 1
ATOM 2747 O O . PRO A 1 332 ? 18.875 -19.031 -26.859 1 90.44 332 PRO A O 1
ATOM 2750 N N . ARG A 1 333 ? 17.625 -17.438 -25.859 1 87.75 333 ARG A N 1
ATOM 2751 C CA . ARG A 1 333 ? 18.109 -16.328 -26.656 1 87.75 333 ARG A CA 1
ATOM 2752 C C . ARG A 1 333 ? 17.922 -15 -25.922 1 87.75 333 ARG A C 1
ATOM 2754 O O . ARG A 1 333 ? 17.125 -14.906 -25 1 87.75 333 ARG A O 1
ATOM 2761 N N . LYS A 1 334 ? 18.703 -14.102 -26.406 1 82.62 334 LYS A N 1
ATOM 2762 C CA . LYS A 1 334 ? 18.625 -12.789 -25.766 1 82.62 334 LYS A CA 1
ATOM 2763 C C . LYS A 1 334 ? 17.203 -12.227 -25.859 1 82.62 334 LYS A C 1
ATOM 2765 O O . LYS A 1 334 ? 16.594 -12.25 -26.922 1 82.62 334 LYS A O 1
ATOM 2770 N N . GLY A 1 335 ?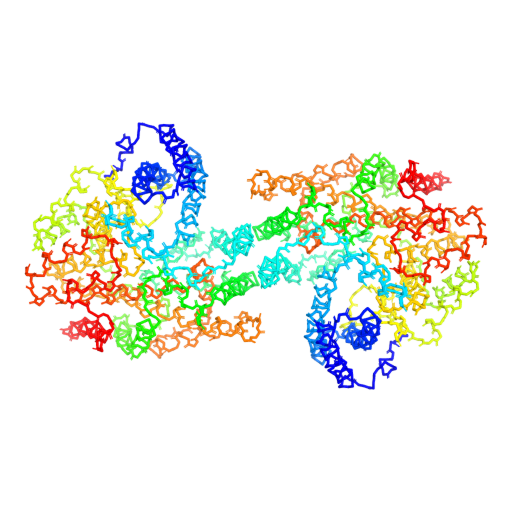 16.719 -11.773 -24.766 1 81.19 335 GLY A N 1
ATOM 2771 C CA . GLY A 1 335 ? 15.406 -11.141 -24.719 1 81.19 335 GLY A CA 1
ATOM 2772 C C . GLY A 1 335 ? 14.281 -12.117 -24.453 1 81.19 335 GLY A C 1
ATOM 2773 O O . GLY A 1 335 ? 13.164 -11.719 -24.094 1 81.19 335 GLY A O 1
ATOM 2774 N N . LYS A 1 336 ? 14.484 -13.398 -24.609 1 87.94 336 LYS A N 1
ATOM 2775 C CA . LYS A 1 336 ? 13.484 -14.43 -24.344 1 87.94 336 LYS A CA 1
ATOM 2776 C C . LYS A 1 336 ? 13.195 -14.555 -22.859 1 87.94 336 LYS A C 1
ATOM 2778 O O . LYS A 1 336 ? 14.094 -14.398 -22.031 1 87.94 336 LYS A O 1
ATOM 2783 N N . VAL A 1 337 ? 11.953 -14.781 -22.641 1 85.94 337 VAL A N 1
ATOM 2784 C CA . VAL A 1 337 ? 11.594 -14.969 -21.234 1 85.94 337 VAL A CA 1
ATOM 2785 C C . VAL A 1 337 ? 12.344 -16.156 -20.656 1 85.94 337 VAL A C 1
ATOM 2787 O O . VAL A 1 337 ? 12.594 -17.141 -21.359 1 85.94 337 VAL A O 1
ATOM 2790 N N . SER A 1 338 ? 12.742 -16.094 -19.438 1 77.38 338 SER A N 1
ATOM 2791 C CA . SER A 1 338 ? 13.414 -17.203 -18.75 1 77.38 338 SER A CA 1
ATOM 2792 C C . SER A 1 338 ? 12.43 -18.266 -18.312 1 77.38 338 SER A C 1
ATOM 2794 O O . SER A 1 338 ? 11.211 -18.078 -18.391 1 77.38 338 SER A O 1
ATOM 2796 N N . GLY A 1 339 ? 12.945 -19.484 -18.062 1 81.88 339 GLY A N 1
ATOM 2797 C CA . GLY A 1 339 ? 12.102 -20.578 -17.578 1 81.88 339 GLY A CA 1
ATOM 2798 C C . GLY A 1 339 ? 11.398 -21.312 -18.703 1 81.88 339 GLY A C 1
ATOM 2799 O O . GLY A 1 339 ? 11.953 -21.484 -19.781 1 81.88 339 GLY A O 1
ATOM 2800 N N . ALA A 1 340 ? 10.328 -21.891 -18.328 1 91.88 340 ALA A N 1
ATOM 2801 C CA . ALA A 1 340 ? 9.531 -22.688 -19.266 1 91.88 340 ALA A CA 1
ATOM 2802 C C . ALA A 1 340 ? 8.047 -22.578 -18.953 1 91.88 340 ALA A C 1
ATOM 2804 O O . ALA A 1 340 ? 7.664 -22.25 -17.828 1 91.88 340 ALA A O 1
ATOM 2805 N N . TYR A 1 341 ? 7.254 -22.656 -20.031 1 93.69 341 TYR A N 1
ATOM 2806 C CA . TYR A 1 341 ? 5.816 -22.719 -19.797 1 93.69 341 TYR A CA 1
ATOM 2807 C C . TYR A 1 341 ? 5.098 -23.359 -20.969 1 93.69 341 TYR A C 1
ATOM 2809 O O . TYR A 1 341 ? 5.695 -23.562 -22.031 1 93.69 341 TYR A O 1
ATOM 2817 N N . CYS A 1 342 ? 3.934 -23.781 -20.719 1 96.5 342 CYS A N 1
ATOM 2818 C CA . CYS A 1 342 ? 2.961 -24.172 -21.734 1 96.5 342 CYS A CA 1
ATOM 2819 C C . CYS A 1 342 ? 1.762 -23.219 -21.734 1 96.5 342 CYS A C 1
ATOM 2821 O O . CYS A 1 342 ? 1.275 -22.844 -20.656 1 96.5 342 CYS A O 1
ATOM 2823 N N . ILE A 1 343 ? 1.354 -22.812 -22.859 1 95.81 343 ILE A N 1
ATOM 2824 C CA . ILE A 1 343 ? 0.247 -21.859 -22.922 1 95.81 343 ILE A CA 1
ATOM 2825 C C . ILE A 1 343 ? -0.899 -22.453 -23.734 1 95.81 343 ILE A C 1
ATOM 2827 O O . ILE A 1 343 ? -0.684 -22.969 -24.844 1 95.81 343 ILE A O 1
ATOM 2831 N N . TYR A 1 344 ? -2.002 -22.484 -23.25 1 94.38 344 TYR A N 1
ATOM 2832 C CA . TYR A 1 344 ? -3.25 -22.859 -23.906 1 94.38 344 TYR A CA 1
ATOM 2833 C C . TYR A 1 344 ? -4.418 -22.047 -23.359 1 94.38 344 TYR A C 1
ATOM 2835 O O . TYR A 1 344 ? -5.352 -22.609 -22.781 1 94.38 344 TYR A O 1
ATOM 2843 N N . SER A 1 345 ? -4.477 -20.781 -23.688 1 92.5 345 SER A N 1
ATOM 2844 C CA . SER A 1 345 ? -5.41 -19.812 -23.125 1 92.5 345 SER A CA 1
ATOM 2845 C C . SER A 1 345 ? -6.754 -19.859 -23.844 1 92.5 345 SER A C 1
ATOM 2847 O O . SER A 1 345 ? -7.703 -19.188 -23.453 1 92.5 345 SER A O 1
ATOM 2849 N N . THR A 1 346 ? -6.879 -20.594 -24.953 1 95.94 346 THR A N 1
ATOM 2850 C CA . THR A 1 346 ? -8.078 -20.656 -25.797 1 95.94 346 THR A CA 1
ATOM 2851 C C . THR A 1 346 ? -8.289 -22.078 -26.328 1 95.94 346 THR A C 1
ATOM 2853 O O . THR A 1 346 ? -7.34 -22.859 -26.422 1 95.94 346 THR A O 1
ATOM 2856 N N . THR A 1 347 ? -9.5 -22.375 -26.625 1 96.31 347 THR A N 1
ATOM 2857 C CA . THR A 1 347 ? -9.797 -23.672 -27.25 1 96.31 347 THR A CA 1
ATOM 2858 C C . THR A 1 347 ? -9.648 -23.578 -28.766 1 96.31 347 THR A C 1
ATOM 2860 O O . THR A 1 347 ? -9.773 -24.578 -29.469 1 96.31 347 THR A O 1
ATOM 2863 N N . LYS A 1 348 ? -9.32 -22.422 -29.25 1 95.81 348 LYS A N 1
ATOM 2864 C CA . LYS A 1 348 ? -9.305 -22.156 -30.688 1 95.81 348 LYS A CA 1
ATOM 2865 C C . LYS A 1 348 ? -7.906 -22.375 -31.266 1 95.81 348 LYS A C 1
ATOM 2867 O O . LYS A 1 348 ? -7.738 -22.453 -32.469 1 95.81 348 LYS A O 1
ATOM 2872 N N . LEU A 1 349 ? -7 -22.391 -30.469 1 95.62 349 LEU A N 1
ATOM 2873 C CA . LEU A 1 349 ? -5.613 -22.656 -30.844 1 95.62 349 LEU A CA 1
ATOM 2874 C C . LEU A 1 349 ? -5.051 -23.844 -30.078 1 95.62 349 LEU A C 1
ATOM 2876 O O . LEU A 1 349 ? -5.469 -24.109 -28.953 1 95.62 349 LEU A O 1
ATOM 2880 N N . PRO A 1 350 ? -4.102 -24.516 -30.703 1 95.62 350 PRO A N 1
ATOM 2881 C CA . PRO A 1 350 ? -3.422 -25.562 -29.922 1 95.62 350 PRO A CA 1
ATOM 2882 C C . PRO A 1 350 ? -2.465 -24.984 -28.891 1 95.62 350 PRO A C 1
ATOM 2884 O O . PRO A 1 350 ? -2.119 -23.797 -28.938 1 95.62 350 PRO A O 1
ATOM 2887 N N . PRO A 1 351 ? -2.1 -25.781 -27.906 1 97.19 351 PRO A N 1
ATOM 2888 C CA . PRO A 1 351 ? -1.106 -25.344 -26.922 1 97.19 351 PRO A CA 1
ATOM 2889 C C . PRO A 1 351 ? 0.291 -25.203 -27.516 1 97.19 351 PRO A C 1
ATOM 2891 O O . PRO A 1 351 ? 0.625 -25.875 -28.5 1 97.19 351 PRO A O 1
ATOM 2894 N N . TYR A 1 352 ? 1.048 -24.328 -26.922 1 98.12 352 TYR A N 1
ATOM 2895 C CA . TYR A 1 352 ? 2.438 -24.078 -27.297 1 98.12 352 TYR A CA 1
ATOM 2896 C C . TYR A 1 352 ? 3.352 -24.172 -26.078 1 98.12 352 TYR A C 1
ATOM 2898 O O . TYR A 1 352 ? 2.93 -23.906 -24.953 1 98.12 352 TYR A O 1
ATOM 2906 N N . VAL A 1 353 ? 4.609 -24.562 -26.344 1 97.94 353 VAL A N 1
ATOM 2907 C CA . VAL A 1 353 ? 5.559 -24.766 -25.266 1 97.94 353 VAL A CA 1
ATOM 2908 C C . VAL A 1 353 ? 6.785 -23.875 -25.484 1 97.94 353 VAL A C 1
ATOM 2910 O O . VAL A 1 353 ? 7.25 -23.719 -26.609 1 97.94 353 VAL A O 1
ATOM 2913 N N . LEU A 1 354 ? 7.191 -23.234 -24.453 1 97.31 354 LEU A N 1
ATOM 2914 C CA . LEU A 1 354 ? 8.453 -22.5 -24.438 1 97.31 354 LEU A CA 1
ATOM 2915 C C . LEU A 1 354 ? 9.406 -23.078 -23.406 1 97.31 354 LEU A C 1
ATOM 2917 O O . LEU A 1 354 ? 9 -23.391 -22.281 1 97.31 354 LEU A O 1
ATOM 2921 N N . THR A 1 355 ? 10.648 -23.312 -23.797 1 95.19 355 THR A N 1
ATOM 2922 C CA . THR A 1 355 ? 11.703 -23.75 -22.891 1 95.19 355 THR A CA 1
ATOM 2923 C C . THR A 1 355 ? 13.008 -23.031 -23.188 1 95.19 355 THR A C 1
ATOM 2925 O O . THR A 1 355 ? 13.086 -22.234 -24.141 1 95.19 355 THR A O 1
ATOM 2928 N N . ASN A 1 356 ? 13.922 -23.203 -22.422 1 91.25 356 ASN A N 1
ATOM 2929 C CA . ASN A 1 356 ? 15.305 -22.781 -22.625 1 91.25 356 ASN A CA 1
ATOM 2930 C C . ASN A 1 356 ? 16.281 -23.938 -22.453 1 91.25 356 ASN A C 1
ATOM 2932 O O . ASN A 1 356 ? 16.984 -24.031 -21.453 1 91.25 356 ASN A O 1
ATOM 2936 N N . PHE A 1 357 ? 16.328 -24.75 -23.438 1 92.62 357 PHE A N 1
ATOM 2937 C CA . PHE A 1 357 ? 17 -26.047 -23.422 1 92.62 357 PHE A CA 1
ATOM 2938 C C . PHE A 1 357 ? 18.5 -25.859 -23.578 1 92.62 357 PHE A C 1
ATOM 2940 O O . PHE A 1 357 ? 18.969 -25.234 -24.531 1 92.62 357 PHE A O 1
ATOM 2947 N N . THR A 1 358 ? 19.25 -26.422 -22.625 1 87.81 358 THR A N 1
ATOM 2948 C CA . THR A 1 358 ? 20.703 -26.297 -22.625 1 87.81 358 THR A CA 1
ATOM 2949 C C . THR A 1 358 ? 21.375 -27.656 -22.531 1 87.81 358 THR A C 1
ATOM 2951 O O . THR A 1 358 ? 22.453 -27.797 -21.953 1 87.81 358 THR A O 1
ATOM 2954 N N . ASN A 1 359 ? 20.688 -28.719 -22.781 1 90.06 359 ASN A N 1
ATOM 2955 C CA . ASN A 1 359 ? 21.203 -30.062 -23.047 1 90.06 359 ASN A CA 1
ATOM 2956 C C . ASN A 1 359 ? 21.547 -30.797 -21.766 1 90.06 359 ASN A C 1
ATOM 2958 O O . ASN A 1 359 ? 22.594 -31.438 -21.672 1 90.06 359 ASN A O 1
ATOM 2962 N N . ASN A 1 360 ? 20.781 -30.656 -20.781 1 84.88 360 ASN A N 1
ATOM 2963 C CA . ASN A 1 360 ? 21 -31.406 -19.547 1 84.88 360 ASN A CA 1
ATOM 2964 C C . ASN A 1 360 ? 19.734 -32.156 -19.109 1 84.88 360 ASN A C 1
ATOM 2966 O O . ASN A 1 360 ? 18.672 -31.984 -19.719 1 84.88 360 ASN A O 1
ATOM 2970 N N . MET A 1 361 ? 19.938 -32.969 -18.156 1 86.25 361 MET A N 1
ATOM 2971 C CA . MET A 1 361 ? 18.844 -33.812 -17.688 1 86.25 361 MET A CA 1
ATOM 2972 C C . MET A 1 361 ? 17.672 -33 -17.172 1 86.25 361 MET A C 1
ATOM 2974 O O . MET A 1 361 ? 16.516 -33.344 -17.391 1 86.25 361 MET A O 1
ATOM 2978 N N . TYR A 1 362 ? 17.906 -31.953 -16.547 1 84.88 362 TYR A N 1
ATOM 2979 C CA . TYR A 1 362 ? 16.875 -31.047 -16.047 1 84.88 362 TYR A CA 1
ATOM 2980 C C . TYR A 1 362 ? 16.016 -30.516 -17.188 1 84.88 362 TYR A C 1
ATOM 2982 O O . TYR A 1 362 ? 14.797 -30.391 -17.047 1 84.88 362 TYR A O 1
ATOM 2990 N N . ASP A 1 363 ? 16.656 -30.266 -18.25 1 90.5 363 ASP A N 1
ATOM 2991 C CA . ASP A 1 363 ? 15.961 -29.75 -19.422 1 90.5 363 ASP A CA 1
ATOM 2992 C C . ASP A 1 363 ? 15.023 -30.797 -20.016 1 90.5 363 ASP A C 1
ATOM 2994 O O . ASP A 1 363 ? 13.938 -30.469 -20.5 1 90.5 363 ASP A O 1
ATOM 2998 N N . VAL A 1 364 ? 15.531 -31.984 -19.953 1 93.06 364 VAL A N 1
ATOM 2999 C CA . VAL A 1 364 ? 14.688 -33.062 -20.453 1 93.06 364 VAL A CA 1
ATOM 3000 C C . VAL A 1 364 ? 13.422 -33.188 -19.609 1 93.06 364 VAL A C 1
ATOM 3002 O O . VAL A 1 364 ? 12.312 -33.25 -20.141 1 93.06 364 VAL A O 1
ATOM 3005 N N . MET A 1 365 ? 13.594 -33.125 -18.359 1 92.94 365 MET A N 1
ATOM 3006 C CA . MET A 1 365 ? 12.469 -33.25 -17.438 1 92.94 365 MET A CA 1
ATOM 3007 C C . MET A 1 365 ? 11.547 -32.031 -17.562 1 92.94 365 MET A C 1
ATOM 3009 O O . MET A 1 365 ? 10.328 -32.156 -17.484 1 92.94 365 MET A O 1
ATOM 3013 N N . THR A 1 366 ? 12.102 -30.891 -17.75 1 93.56 366 THR A N 1
ATOM 3014 C CA . THR A 1 366 ? 11.312 -29.672 -17.922 1 93.56 366 THR A CA 1
ATOM 3015 C C . THR A 1 366 ? 10.469 -29.75 -19.188 1 93.56 366 THR A C 1
ATOM 3017 O O . THR A 1 366 ? 9.289 -29.391 -19.172 1 93.56 366 THR A O 1
ATOM 3020 N N . LEU A 1 367 ? 11.102 -30.172 -20.188 1 96.62 367 LEU A N 1
ATOM 3021 C CA . LEU A 1 367 ? 10.383 -30.328 -21.453 1 96.62 367 LEU A CA 1
ATOM 3022 C C . LEU A 1 367 ? 9.25 -31.328 -21.297 1 96.62 367 LEU A C 1
ATOM 3024 O O . LEU A 1 367 ? 8.141 -31.109 -21.781 1 96.62 367 LEU A O 1
ATOM 3028 N N . ALA A 1 368 ? 9.57 -32.438 -20.641 1 97.06 368 ALA A N 1
ATOM 3029 C CA . ALA A 1 368 ? 8.539 -33.438 -20.359 1 97.06 368 ALA A CA 1
ATOM 3030 C C . ALA A 1 368 ? 7.379 -32.844 -19.578 1 97.06 368 ALA A C 1
ATOM 3032 O O . ALA A 1 368 ? 6.211 -33.094 -19.891 1 97.06 368 ALA A O 1
ATOM 3033 N N . HIS A 1 369 ? 7.664 -32.062 -18.609 1 96 369 HIS A N 1
ATOM 3034 C CA . HIS A 1 369 ? 6.691 -31.375 -17.766 1 96 369 HIS A CA 1
ATOM 3035 C C . HIS A 1 369 ? 5.77 -30.484 -18.609 1 96 369 HIS A C 1
ATOM 3037 O O . HIS A 1 369 ? 4.547 -30.594 -18.516 1 96 369 HIS A O 1
ATOM 3043 N N . GLU A 1 370 ? 6.344 -29.641 -19.438 1 97.12 370 GLU A N 1
ATOM 3044 C CA . GLU A 1 370 ? 5.559 -28.719 -20.25 1 97.12 370 GLU A CA 1
ATOM 3045 C C . GLU A 1 370 ? 4.707 -29.453 -21.281 1 97.12 370 GLU A C 1
ATOM 3047 O O . GLU A 1 370 ? 3.59 -29.031 -21.578 1 97.12 370 GLU A O 1
ATOM 3052 N N . LEU A 1 371 ? 5.297 -30.469 -21.781 1 98 371 LEU A N 1
ATOM 3053 C CA . LEU A 1 371 ? 4.539 -31.25 -22.75 1 98 371 LEU A CA 1
ATOM 3054 C C . LEU A 1 371 ? 3.375 -31.969 -22.078 1 98 371 LEU A C 1
ATOM 3056 O O . LEU A 1 371 ? 2.361 -32.25 -22.719 1 98 371 LEU A O 1
ATOM 3060 N N . GLY A 1 372 ? 3.506 -32.312 -20.828 1 97.5 372 GLY A N 1
ATOM 3061 C CA . GLY A 1 372 ? 2.361 -32.781 -20.062 1 97.5 372 GLY A CA 1
ATOM 3062 C C . GLY A 1 372 ? 1.232 -31.781 -20 1 97.5 372 GLY A C 1
ATOM 3063 O O . GLY A 1 372 ? 0.068 -32.125 -20.203 1 97.5 372 GLY A O 1
ATOM 3064 N N . HIS A 1 373 ? 1.598 -30.531 -19.688 1 96.69 373 HIS A N 1
ATOM 3065 C CA . HIS A 1 373 ? 0.614 -29.469 -19.812 1 96.69 373 HIS A CA 1
ATOM 3066 C C . HIS A 1 373 ? 0.003 -29.438 -21.203 1 96.69 373 HIS A C 1
ATOM 3068 O O . HIS A 1 373 ? -1.206 -29.25 -21.359 1 96.69 373 HIS A O 1
ATOM 3074 N N . GLY A 1 374 ? 0.849 -29.578 -22.156 1 97.56 374 GLY A N 1
ATOM 3075 C CA . GLY A 1 374 ? 0.406 -29.594 -23.547 1 97.56 374 GLY A CA 1
ATOM 3076 C C . GLY A 1 374 ? -0.609 -30.672 -23.844 1 97.56 374 GLY A C 1
ATOM 3077 O O . GLY A 1 374 ? -1.596 -30.438 -24.547 1 97.56 374 GLY A O 1
ATOM 3078 N N . LEU A 1 375 ? -0.295 -31.828 -23.344 1 97.75 375 LEU A N 1
ATOM 3079 C CA . LEU A 1 375 ? -1.239 -32.938 -23.5 1 97.75 375 LEU A CA 1
ATOM 3080 C C . LEU A 1 375 ? -2.602 -32.562 -22.922 1 97.75 375 LEU A C 1
ATOM 3082 O O . LEU A 1 375 ? -3.629 -32.75 -23.578 1 97.75 375 LEU A O 1
ATOM 3086 N N . HIS A 1 376 ? -2.592 -32.094 -21.719 1 96.62 376 HIS A N 1
ATOM 3087 C CA . HIS A 1 376 ? -3.834 -31.672 -21.078 1 96.62 376 HIS A CA 1
ATOM 3088 C C . HIS A 1 376 ? -4.539 -30.578 -21.906 1 96.62 376 HIS A C 1
ATOM 3090 O O . HIS A 1 376 ? -5.75 -30.656 -22.109 1 96.62 376 HIS A O 1
ATOM 3096 N N . GLY A 1 377 ? -3.824 -29.594 -22.312 1 96.5 377 GLY A N 1
ATOM 3097 C CA . GLY A 1 377 ? -4.383 -28.516 -23.109 1 96.5 377 GLY A CA 1
ATOM 3098 C C . GLY A 1 377 ? -5.031 -28.984 -24.391 1 96.5 377 GLY A C 1
ATOM 3099 O O . GLY A 1 377 ? -6.059 -28.438 -24.812 1 96.5 377 GLY A O 1
ATOM 3100 N N . MET A 1 378 ? -4.395 -29.938 -25 1 97.12 378 MET A N 1
ATOM 3101 C CA . MET A 1 378 ? -4.945 -30.469 -26.25 1 97.12 378 MET A CA 1
ATOM 3102 C C . MET A 1 378 ? -6.23 -31.25 -25.969 1 97.12 378 MET A C 1
ATOM 3104 O O . MET A 1 378 ? -7.207 -31.125 -26.719 1 97.12 378 MET A O 1
ATOM 3108 N N . LEU A 1 379 ? -6.195 -32.031 -24.984 1 96.62 379 LEU A N 1
ATOM 3109 C CA . LEU A 1 379 ? -7.332 -32.906 -24.703 1 96.62 379 LEU A CA 1
ATOM 3110 C C . LEU A 1 379 ? -8.5 -32.125 -24.141 1 96.62 379 LEU A C 1
ATOM 3112 O O . LEU A 1 379 ? -9.656 -32.375 -24.469 1 96.62 379 LEU A O 1
ATOM 3116 N N . SER A 1 380 ? -8.258 -31.188 -23.312 1 96.44 380 SER A N 1
ATOM 3117 C CA . SER A 1 380 ? -9.312 -30.422 -22.656 1 96.44 380 SER A CA 1
ATOM 3118 C C . SER A 1 380 ? -10 -29.469 -23.625 1 96.44 380 SER A C 1
ATOM 3120 O O . SER A 1 380 ? -11.07 -28.938 -23.328 1 96.44 380 SER A O 1
ATOM 3122 N N . ARG A 1 381 ? -9.5 -29.312 -24.797 1 95.06 381 ARG A N 1
ATOM 3123 C CA . ARG A 1 381 ? -10.094 -28.453 -25.812 1 95.06 381 ARG A CA 1
ATOM 3124 C C . ARG A 1 381 ? -11.43 -29.031 -26.297 1 95.06 381 ARG A C 1
ATOM 3126 O O . ARG A 1 381 ? -12.195 -28.344 -26.969 1 95.06 381 ARG A O 1
ATOM 3133 N N . LYS A 1 382 ? -11.617 -30.203 -25.938 1 94.06 382 LYS A N 1
ATOM 3134 C CA . LYS A 1 382 ? -12.922 -30.797 -26.219 1 94.06 382 LYS A CA 1
ATOM 3135 C C . LYS A 1 382 ? -14.023 -30.078 -25.438 1 94.06 382 LYS A C 1
ATOM 3137 O O . LYS A 1 382 ? -15.195 -30.188 -25.781 1 94.06 382 LYS A O 1
ATOM 3142 N N . GLN A 1 383 ? -13.641 -29.453 -24.438 1 96.06 383 GLN A N 1
ATOM 3143 C CA . GLN A 1 383 ? -14.578 -28.688 -23.625 1 96.06 383 GLN A CA 1
ATOM 3144 C C . GLN A 1 383 ? -14.75 -27.281 -24.172 1 96.06 383 GLN A C 1
ATOM 3146 O O . GLN A 1 383 ? -13.977 -26.828 -25.031 1 96.06 383 GLN A O 1
ATOM 3151 N N . THR A 1 384 ? -15.781 -26.625 -23.672 1 95.75 384 THR A N 1
ATOM 3152 C CA . THR A 1 384 ? -15.969 -25.219 -24 1 95.75 384 THR A CA 1
ATOM 3153 C C . THR A 1 384 ? -14.945 -24.359 -23.266 1 95.75 384 THR A C 1
ATOM 3155 O O . THR A 1 384 ? -14.234 -24.844 -22.375 1 95.75 384 THR A O 1
ATOM 3158 N N . PHE A 1 385 ? -14.883 -23.125 -23.609 1 96.44 385 PHE A N 1
ATOM 3159 C CA . PHE A 1 385 ? -13.898 -22.203 -23.078 1 9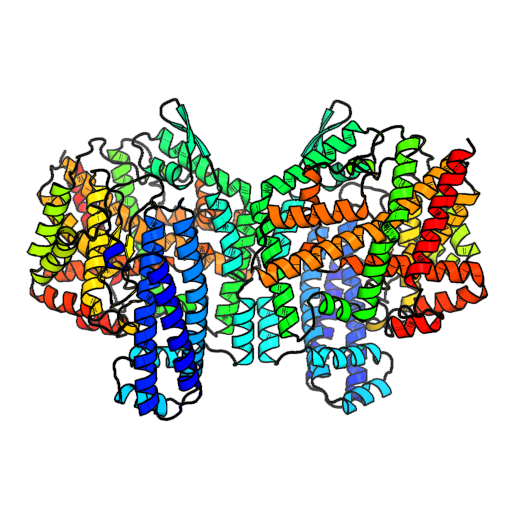6.44 385 PHE A CA 1
ATOM 3160 C C . PHE A 1 385 ? -14.023 -22.094 -21.562 1 96.44 385 PHE A C 1
ATOM 3162 O O . PHE A 1 385 ? -13.023 -22.094 -20.859 1 96.44 385 PHE A O 1
ATOM 3169 N N . PHE A 1 386 ? -15.188 -22.062 -21.031 1 95 386 PHE A N 1
ATOM 3170 C CA . PHE A 1 386 ? -15.391 -21.922 -19.594 1 95 386 PHE A CA 1
ATOM 3171 C C . PHE A 1 386 ? -15.039 -23.219 -18.875 1 95 386 PHE A C 1
ATOM 3173 O O . PHE A 1 386 ? -14.812 -23.203 -17.656 1 95 386 PHE A O 1
ATOM 3180 N N . ASN A 1 387 ? -14.938 -24.297 -19.641 1 95.5 387 ASN A N 1
ATOM 3181 C CA . ASN A 1 387 ? -14.781 -25.609 -19 1 95.5 387 ASN A CA 1
ATOM 3182 C C . ASN A 1 387 ? -13.391 -26.188 -19.234 1 95.5 387 ASN A C 1
ATOM 3184 O O . ASN A 1 387 ? -13.016 -27.188 -18.641 1 95.5 387 ASN A O 1
ATOM 3188 N N . HIS A 1 388 ? -12.633 -25.578 -20.047 1 93.56 388 HIS A N 1
ATOM 3189 C CA . HIS A 1 388 ? -11.414 -26.266 -20.453 1 93.56 388 HIS A CA 1
ATOM 3190 C C . HIS A 1 388 ? -10.305 -26.078 -19.422 1 93.56 388 HIS A C 1
ATOM 3192 O O . HIS A 1 388 ? -9.398 -26.906 -19.328 1 93.56 388 HIS A O 1
ATOM 3198 N N . ASP A 1 389 ? -10.391 -25.047 -18.656 1 89.38 389 ASP A N 1
ATOM 3199 C CA . ASP A 1 389 ? -9.367 -24.812 -17.641 1 89.38 389 ASP A CA 1
ATOM 3200 C C . ASP A 1 389 ? -9.773 -25.422 -16.297 1 89.38 389 ASP A C 1
ATOM 3202 O O . ASP A 1 389 ? -10.961 -25.641 -16.047 1 89.38 389 ASP A O 1
ATOM 3206 N N . THR A 1 390 ? -8.758 -25.719 -15.555 1 85.81 390 THR A N 1
ATOM 3207 C CA . THR A 1 390 ? -8.984 -26.297 -14.234 1 85.81 390 THR A CA 1
ATOM 3208 C C . THR A 1 390 ? -8.531 -25.328 -13.141 1 85.81 390 THR A C 1
ATOM 3210 O O . THR A 1 390 ? -7.773 -24.391 -13.406 1 85.81 390 THR A O 1
ATOM 3213 N N . PRO A 1 391 ? -9.023 -25.594 -11.922 1 85.75 391 PRO A N 1
ATOM 3214 C CA . PRO A 1 391 ? -8.414 -24.875 -10.797 1 85.75 391 PRO A CA 1
ATOM 3215 C C . PRO A 1 391 ? -6.965 -25.297 -10.547 1 85.75 391 PRO A C 1
ATOM 3217 O O . PRO A 1 391 ? -6.484 -26.25 -11.156 1 85.75 391 PRO A O 1
ATOM 3220 N N . LEU A 1 392 ? -6.32 -24.625 -9.711 1 84 392 LEU A N 1
ATOM 3221 C CA . LEU A 1 392 ? -4.902 -24.828 -9.438 1 84 392 LEU A CA 1
ATOM 3222 C C . LEU A 1 392 ? -4.641 -26.234 -8.906 1 84 392 LEU A C 1
ATOM 3224 O O . LEU A 1 392 ? -3.588 -26.812 -9.18 1 84 392 LEU A O 1
ATOM 3228 N N . THR A 1 393 ? -5.551 -26.797 -8.195 1 86.88 393 THR A N 1
ATOM 3229 C CA . THR A 1 393 ? -5.391 -28.094 -7.57 1 86.88 393 THR A CA 1
ATOM 3230 C C . THR A 1 393 ? -5.246 -29.188 -8.625 1 86.88 393 THR A C 1
ATOM 3232 O O . THR A 1 393 ? -4.668 -30.25 -8.352 1 86.88 393 THR A O 1
ATOM 3235 N N . LEU A 1 394 ? -5.727 -28.891 -9.844 1 90.19 394 LEU A N 1
ATOM 3236 C CA . LEU A 1 394 ? -5.656 -29.906 -10.891 1 90.19 394 LEU A CA 1
ATOM 3237 C C . LEU A 1 394 ? -4.723 -29.453 -12.016 1 90.19 394 LEU A C 1
ATOM 3239 O O . LEU A 1 394 ? -4.516 -30.188 -12.984 1 90.19 394 LEU A O 1
ATOM 3243 N N . ALA A 1 395 ? -4.18 -28.297 -11.797 1 85.5 395 ALA A N 1
ATOM 3244 C CA . ALA A 1 395 ? -3.451 -27.672 -12.891 1 85.5 395 ALA A CA 1
ATOM 3245 C C . ALA A 1 395 ? -2.174 -28.438 -13.219 1 85.5 395 ALA A C 1
ATOM 3247 O O . ALA A 1 395 ? -1.739 -28.469 -14.375 1 85.5 395 ALA A O 1
ATOM 3248 N N . GLU A 1 396 ? -1.594 -29.109 -12.258 1 88.31 396 GLU A N 1
ATOM 3249 C CA . GLU A 1 396 ? -0.3 -29.75 -12.438 1 88.31 396 GLU A CA 1
ATOM 3250 C C . GLU A 1 396 ? -0.463 -31.25 -12.688 1 88.31 396 GLU A C 1
ATOM 3252 O O . GLU A 1 396 ? 0.526 -31.984 -12.805 1 88.31 396 GLU A O 1
ATOM 3257 N N . LEU A 1 397 ? -1.617 -31.703 -12.875 1 91.69 397 LEU A N 1
ATOM 3258 C CA . LEU A 1 397 ? -1.892 -33.125 -12.953 1 91.69 397 LEU A CA 1
ATOM 3259 C C . LEU A 1 397 ? -1.156 -33.781 -14.125 1 91.69 397 LEU A C 1
ATOM 3261 O O . LEU A 1 397 ? -0.367 -34.688 -13.945 1 91.69 397 LEU A O 1
ATOM 3265 N N . ALA A 1 398 ? -1.343 -33.219 -15.281 1 94.25 398 ALA A N 1
ATOM 3266 C CA . ALA A 1 398 ? -0.805 -33.844 -16.484 1 94.25 398 ALA A CA 1
ATOM 3267 C C . ALA A 1 398 ? 0.699 -33.594 -16.609 1 94.25 398 ALA A C 1
ATOM 3269 O O . ALA A 1 398 ? 1.437 -34.469 -17.062 1 94.25 398 ALA A O 1
ATOM 3270 N N . SER A 1 399 ? 1.141 -32.5 -16.172 1 95.44 399 SER A N 1
ATOM 3271 C CA . SER A 1 399 ? 2.555 -32.156 -16.266 1 95.44 399 SER A CA 1
ATOM 3272 C C . SER A 1 399 ? 3.408 -33.062 -15.383 1 95.44 399 SER A C 1
ATOM 3274 O O . SER A 1 399 ? 4.348 -33.688 -15.867 1 95.44 399 SER A O 1
ATOM 3276 N N . VAL A 1 400 ? 3.029 -33.219 -14.164 1 94.5 400 VAL A N 1
ATOM 3277 C CA . VAL A 1 400 ? 3.805 -34 -13.219 1 94.5 400 VAL A CA 1
ATOM 3278 C C . VAL A 1 400 ? 3.664 -35.5 -13.562 1 94.5 400 VAL A C 1
ATOM 3280 O O . VAL A 1 400 ? 4.617 -36.281 -13.414 1 94.5 400 VAL A O 1
ATOM 3283 N N . PHE A 1 401 ? 2.49 -35.906 -14.016 1 96.25 401 PHE A N 1
ATOM 3284 C CA . PHE A 1 401 ? 2.309 -37.281 -14.461 1 96.25 401 PHE A CA 1
ATOM 3285 C C . PHE A 1 401 ? 3.244 -37.594 -15.625 1 96.25 401 PHE A C 1
ATOM 3287 O O . PHE A 1 401 ? 3.887 -38.656 -15.633 1 96.25 401 PHE A O 1
ATOM 3294 N N . GLY A 1 402 ? 3.311 -36.688 -16.547 1 96.44 402 GLY A N 1
ATOM 3295 C CA . GLY A 1 402 ? 4.23 -36.844 -17.656 1 96.44 402 GLY A CA 1
ATOM 3296 C C . GLY A 1 402 ? 5.684 -36.938 -17.219 1 96.44 402 GLY A C 1
ATOM 3297 O O . GLY A 1 402 ? 6.457 -37.719 -17.781 1 96.44 402 GLY A O 1
ATOM 3298 N N . GLU A 1 403 ? 6.043 -36.219 -16.25 1 95.75 403 GLU A N 1
ATOM 3299 C CA . GLU A 1 403 ? 7.383 -36.312 -15.68 1 95.75 403 GLU A CA 1
ATOM 3300 C C . GLU A 1 403 ? 7.676 -37.719 -15.18 1 95.75 403 GLU A C 1
ATOM 3302 O O . GLU A 1 403 ? 8.773 -38.25 -15.383 1 95.75 403 GLU A O 1
ATOM 3307 N N . PHE A 1 404 ? 6.695 -38.281 -14.516 1 95.81 404 PHE A N 1
ATOM 3308 C CA . PHE A 1 404 ? 6.891 -39.625 -13.953 1 95.81 404 PHE A CA 1
ATOM 3309 C C . PHE A 1 404 ? 7.066 -40.656 -15.055 1 95.81 404 PHE A C 1
ATOM 3311 O O . PHE A 1 404 ? 7.875 -41.562 -14.922 1 95.81 404 PHE A O 1
ATOM 3318 N N . LEU A 1 405 ? 6.332 -40.469 -16.141 1 96.75 405 LEU A N 1
ATOM 3319 C CA . LEU A 1 405 ? 6.484 -41.375 -17.266 1 96.75 405 LEU A CA 1
ATOM 3320 C C . LEU A 1 405 ? 7.906 -41.344 -17.812 1 96.75 405 LEU A C 1
ATOM 3322 O O . LEU A 1 405 ? 8.523 -42.375 -18.031 1 96.75 405 LEU A O 1
ATOM 3326 N N . VAL A 1 406 ? 8.391 -40.156 -17.984 1 96.94 406 VAL A N 1
ATOM 3327 C CA . VAL A 1 406 ? 9.711 -39.969 -18.578 1 96.94 406 VAL A CA 1
ATOM 3328 C C . VAL A 1 406 ? 10.781 -40.375 -17.562 1 96.94 406 VAL A C 1
ATOM 3330 O O . VAL A 1 406 ? 11.797 -40.969 -17.938 1 96.94 406 VAL A O 1
ATOM 3333 N N . PHE A 1 407 ? 10.57 -40.062 -16.359 1 95.31 407 PHE A N 1
ATOM 3334 C CA . PHE A 1 407 ? 11.469 -40.406 -15.266 1 95.31 407 PHE A CA 1
ATOM 3335 C C . PHE A 1 407 ? 11.703 -41.906 -15.211 1 95.31 407 PHE A C 1
ATOM 3337 O O . PHE A 1 407 ? 12.844 -42.375 -15.156 1 95.31 407 PHE A O 1
ATOM 3344 N N . ASP A 1 408 ? 10.672 -42.719 -15.266 1 93.94 408 ASP A N 1
ATOM 3345 C CA . ASP A 1 408 ? 10.766 -44.156 -15.195 1 93.94 408 ASP A CA 1
ATOM 3346 C C . ASP A 1 408 ? 11.5 -44.719 -16.422 1 93.94 408 ASP A C 1
ATOM 3348 O O . ASP A 1 408 ? 12.281 -45.656 -16.297 1 93.94 408 ASP A O 1
ATOM 3352 N N . ASN A 1 409 ? 11.188 -44.156 -17.516 1 93.75 409 ASN A N 1
ATOM 3353 C CA . ASN A 1 409 ? 11.859 -44.562 -18.734 1 93.75 409 ASN A CA 1
ATOM 3354 C C . ASN A 1 409 ? 13.359 -44.281 -18.688 1 93.75 409 ASN A C 1
ATOM 3356 O O . ASN A 1 409 ? 14.18 -45.125 -19 1 93.75 409 ASN A O 1
ATOM 3360 N N . LEU A 1 410 ? 13.672 -43.094 -18.281 1 92.06 410 LEU A N 1
ATOM 3361 C CA . LEU A 1 410 ? 15.055 -42.656 -18.203 1 92.06 410 LEU A CA 1
ATOM 3362 C C . LEU A 1 410 ? 15.828 -43.469 -17.172 1 92.06 410 LEU A C 1
ATOM 3364 O O . LEU A 1 410 ? 17 -43.812 -17.406 1 92.06 410 LEU A O 1
ATOM 3368 N N . LYS A 1 411 ? 15.18 -43.719 -16.109 1 90.94 411 LYS A N 1
ATOM 3369 C CA . LYS A 1 411 ? 15.789 -44.5 -15.031 1 90.94 411 LYS A CA 1
ATOM 3370 C C . LYS A 1 411 ? 16.328 -45.844 -15.539 1 90.94 411 LYS A C 1
ATOM 3372 O O . LYS A 1 411 ? 17.375 -46.312 -15.102 1 90.94 411 LYS A O 1
ATOM 3377 N N . ARG A 1 412 ? 15.758 -46.406 -16.484 1 90.62 412 ARG A N 1
ATOM 3378 C CA . ARG A 1 412 ? 16.109 -47.719 -17.016 1 90.62 412 ARG A CA 1
ATOM 3379 C C . ARG A 1 412 ? 17.25 -47.625 -18.031 1 90.62 412 ARG A C 1
ATOM 3381 O O . ARG A 1 412 ? 17.906 -48.594 -18.344 1 90.62 412 ARG A O 1
ATOM 3388 N N . LYS A 1 413 ? 17.516 -46.469 -18.438 1 88.56 413 LYS A N 1
ATOM 3389 C CA . LYS A 1 413 ? 18.469 -46.281 -19.531 1 88.56 413 LYS A CA 1
ATOM 3390 C C . LYS A 1 413 ? 19.781 -45.656 -19.031 1 88.56 413 LYS A C 1
ATOM 3392 O O . LYS A 1 413 ? 20.719 -45.5 -19.797 1 88.56 413 LYS A O 1
ATOM 3397 N N . LEU A 1 414 ? 19.844 -45.438 -17.812 1 89.56 414 LEU A N 1
ATOM 3398 C CA . LEU A 1 414 ? 20.969 -44.688 -17.25 1 89.56 414 LEU A CA 1
ATOM 3399 C C . LEU A 1 414 ? 21.891 -45.625 -16.469 1 89.56 414 LEU A C 1
ATOM 3401 O O . LEU A 1 414 ? 21.469 -46.688 -16.016 1 89.56 414 LEU A O 1
ATOM 3405 N N . SER A 1 415 ? 23.188 -45.125 -16.438 1 89.19 415 SER A N 1
ATOM 3406 C CA . SER A 1 415 ? 24.125 -45.812 -15.539 1 89.19 415 SER A CA 1
ATOM 3407 C C . SER A 1 415 ? 23.703 -45.625 -14.086 1 89.19 415 SER A C 1
ATOM 3409 O O . SER A 1 415 ? 22.828 -44.812 -13.781 1 89.19 415 SER A O 1
ATOM 3411 N N . LYS A 1 416 ? 24.312 -46.438 -13.273 1 90.38 416 LYS A N 1
ATOM 3412 C CA . LYS A 1 416 ? 23.984 -46.344 -11.852 1 90.38 416 LYS A CA 1
ATOM 3413 C C . LYS A 1 416 ? 24.156 -44.938 -11.312 1 90.38 416 LYS A C 1
ATOM 3415 O O . LYS A 1 416 ? 23.297 -44.406 -10.609 1 90.38 416 LYS A O 1
ATOM 3420 N N . GLU A 1 417 ? 25.25 -44.344 -11.688 1 89.06 417 GLU A N 1
ATOM 3421 C CA . GLU A 1 417 ? 25.547 -43 -11.211 1 89.06 417 GLU A CA 1
ATOM 3422 C C . GLU A 1 417 ? 24.531 -42 -11.742 1 89.06 417 GLU A C 1
ATOM 3424 O O . GLU A 1 417 ? 24.078 -41.125 -11.008 1 89.06 417 GLU A O 1
ATOM 3429 N N . GLU A 1 418 ? 24.219 -42.156 -12.945 1 88.56 418 GLU A N 1
ATOM 3430 C CA . GLU A 1 418 ? 23.266 -41.25 -13.57 1 88.56 418 GLU A CA 1
ATOM 3431 C C . GLU A 1 418 ? 21.859 -41.438 -13 1 88.56 418 GLU A C 1
ATOM 3433 O O . GLU A 1 418 ? 21.094 -40.5 -12.852 1 88.56 418 GLU A O 1
ATOM 3438 N N . LYS A 1 419 ? 21.594 -42.656 -12.742 1 91.69 419 LYS A N 1
ATOM 3439 C CA . LYS A 1 419 ? 20.312 -43.031 -12.156 1 91.69 419 LYS A CA 1
ATOM 3440 C C . LYS A 1 419 ? 20.156 -42.438 -10.758 1 91.69 419 LYS A C 1
ATOM 3442 O O . LYS A 1 419 ? 19.109 -41.875 -10.422 1 91.69 419 LYS A O 1
ATOM 3447 N N . MET A 1 420 ? 21.188 -42.531 -10.023 1 93.19 420 MET A N 1
ATOM 3448 C CA . MET A 1 420 ? 21.172 -41.938 -8.688 1 93.19 420 MET A CA 1
ATOM 3449 C C . MET A 1 420 ? 20.969 -40.438 -8.75 1 93.19 420 MET A C 1
ATOM 3451 O O . MET A 1 420 ? 20.188 -39.875 -7.969 1 93.19 420 MET A O 1
ATOM 3455 N N . ALA A 1 421 ? 21.625 -39.844 -9.688 1 90.06 421 ALA A N 1
ATOM 3456 C CA . ALA A 1 421 ? 21.484 -38.406 -9.852 1 90.06 421 ALA A CA 1
ATOM 3457 C C . ALA A 1 421 ? 20.062 -38.031 -10.258 1 90.06 421 ALA A C 1
ATOM 3459 O O . ALA A 1 421 ? 19.516 -37.031 -9.773 1 90.06 421 ALA A O 1
ATOM 3460 N N . LEU A 1 422 ? 19.516 -38.781 -11.125 1 91.06 422 LEU A N 1
ATOM 3461 C CA . LEU A 1 422 ? 18.141 -38.531 -11.586 1 91.06 422 LEU A CA 1
ATOM 3462 C C . LEU A 1 422 ? 17.156 -38.688 -10.438 1 91.06 422 LEU A C 1
ATOM 3464 O O . LEU A 1 422 ? 16.266 -37.875 -10.258 1 91.06 422 LEU A O 1
ATOM 3468 N N . ILE A 1 423 ? 17.297 -39.781 -9.664 1 94.56 423 ILE A N 1
ATOM 3469 C CA . ILE A 1 423 ? 16.391 -40.031 -8.555 1 94.56 423 ILE A CA 1
ATOM 3470 C C . ILE A 1 423 ? 16.531 -38.938 -7.504 1 94.56 423 ILE A C 1
ATOM 3472 O O . ILE A 1 423 ? 15.523 -38.469 -6.98 1 94.56 423 ILE A O 1
ATOM 3476 N N . ALA A 1 424 ? 17.75 -38.594 -7.242 1 93.62 424 ALA A N 1
ATOM 3477 C CA . ALA A 1 424 ? 17.984 -37.5 -6.285 1 93.62 424 ALA A CA 1
ATOM 3478 C C . ALA A 1 424 ? 17.297 -36.219 -6.73 1 93.62 424 ALA A C 1
ATOM 3480 O O . ALA A 1 424 ? 16.656 -35.531 -5.926 1 93.62 424 ALA A O 1
ATOM 3481 N N . SER A 1 425 ? 17.438 -35.906 -7.945 1 90.94 425 SER A N 1
ATOM 3482 C CA . SER A 1 425 ? 16.828 -34.719 -8.484 1 90.94 425 SER A CA 1
ATOM 3483 C C . SER A 1 425 ? 15.305 -34.781 -8.383 1 90.94 425 SER A C 1
ATOM 3485 O O . SER A 1 425 ? 14.664 -33.781 -8.039 1 90.94 425 SER A O 1
ATOM 3487 N N . LYS A 1 426 ? 14.758 -35.875 -8.688 1 93 426 LYS A N 1
ATOM 3488 C CA . LYS A 1 426 ? 13.305 -36.031 -8.602 1 93 426 LYS A CA 1
ATOM 3489 C C . LYS A 1 426 ? 12.82 -35.906 -7.168 1 93 426 LYS A C 1
ATOM 3491 O O . LYS A 1 426 ? 11.789 -35.25 -6.918 1 93 426 LYS A O 1
ATOM 3496 N N . ILE A 1 427 ? 13.539 -36.531 -6.273 1 96.19 427 ILE A N 1
ATOM 3497 C CA . ILE A 1 427 ? 13.195 -36.438 -4.859 1 96.19 427 ILE A CA 1
ATOM 3498 C C . ILE A 1 427 ? 13.219 -34.969 -4.41 1 96.19 427 ILE A C 1
ATOM 3500 O O . ILE A 1 427 ? 12.281 -34.5 -3.76 1 96.19 427 ILE A O 1
ATOM 3504 N N . GLU A 1 428 ? 14.164 -34.281 -4.801 1 94.75 428 GLU A N 1
ATOM 3505 C CA . GLU A 1 428 ? 14.297 -32.906 -4.402 1 94.75 428 GLU A CA 1
ATOM 3506 C C . GLU A 1 428 ? 13.195 -32.031 -5.016 1 94.75 428 GLU A C 1
ATOM 3508 O O . GLU A 1 428 ? 12.703 -31.109 -4.379 1 94.75 428 GLU A O 1
ATOM 3513 N N . ASP A 1 429 ? 12.852 -32.312 -6.199 1 92.12 429 ASP A N 1
ATOM 3514 C CA . ASP A 1 429 ? 11.727 -31.609 -6.824 1 92.12 429 ASP A CA 1
ATOM 3515 C C . ASP A 1 429 ? 10.438 -31.844 -6.047 1 92.12 429 ASP A C 1
ATOM 3517 O O . ASP A 1 429 ? 9.641 -30.922 -5.855 1 92.12 429 ASP A O 1
ATOM 3521 N N . ILE A 1 430 ? 10.258 -33.094 -5.676 1 95.81 430 ILE A N 1
ATOM 3522 C CA . ILE A 1 430 ? 9.086 -33.438 -4.891 1 95.81 430 ILE A CA 1
ATOM 3523 C C . ILE A 1 430 ? 9.117 -32.719 -3.549 1 95.81 430 ILE A C 1
ATOM 3525 O O . ILE A 1 430 ? 8.102 -32.188 -3.105 1 95.81 430 ILE A O 1
ATOM 3529 N N . PHE A 1 431 ? 10.297 -32.688 -2.896 1 97.5 431 PHE A N 1
ATOM 3530 C CA . PHE A 1 431 ? 10.445 -32 -1.624 1 97.5 431 PHE A CA 1
ATOM 3531 C C . PHE A 1 431 ? 10.141 -30.516 -1.778 1 97.5 431 PHE A C 1
ATOM 3533 O O . PHE A 1 431 ? 9.484 -29.906 -0.919 1 97.5 431 PHE A O 1
ATOM 3540 N N . ALA A 1 432 ? 10.547 -29.938 -2.877 1 94.38 432 ALA A N 1
ATOM 3541 C CA . ALA A 1 432 ? 10.344 -28.516 -3.137 1 94.38 432 ALA A CA 1
ATOM 3542 C C . ALA A 1 432 ? 8.859 -28.203 -3.312 1 94.38 432 ALA A C 1
ATOM 3544 O O . ALA A 1 432 ? 8.398 -27.109 -2.945 1 94.38 432 ALA A O 1
ATOM 3545 N N . THR A 1 433 ? 8.078 -29.125 -3.779 1 94 433 THR A N 1
ATOM 3546 C CA . THR A 1 433 ? 6.676 -28.875 -4.098 1 94 433 THR A CA 1
ATOM 3547 C C . THR A 1 433 ? 5.777 -29.344 -2.955 1 94 433 THR A C 1
ATOM 3549 O O . THR A 1 433 ? 4.633 -28.906 -2.84 1 94 433 THR A O 1
ATOM 3552 N N . THR A 1 434 ? 6.281 -30.266 -2.111 1 96.94 434 THR A N 1
ATOM 3553 C CA . THR A 1 434 ? 5.473 -30.766 -1.003 1 96.94 434 THR A CA 1
ATOM 3554 C C . THR A 1 434 ? 5.902 -30.109 0.312 1 96.94 434 THR A C 1
ATOM 3556 O O . THR A 1 434 ? 5.352 -29.078 0.709 1 96.94 434 THR A O 1
ATOM 3559 N N . PHE A 1 435 ? 7.035 -30.562 0.834 1 98.19 435 PHE A N 1
ATOM 3560 C CA . PHE A 1 435 ? 7.465 -30.141 2.158 1 98.19 435 PHE A CA 1
ATOM 3561 C C . PHE A 1 435 ? 7.734 -28.641 2.18 1 98.19 435 PHE A C 1
ATOM 3563 O O . PHE A 1 435 ? 7.316 -27.938 3.105 1 98.19 435 PHE A O 1
ATOM 3570 N N . ARG A 1 436 ? 8.383 -28.125 1.174 1 97.06 436 ARG A N 1
ATOM 3571 C CA . ARG A 1 436 ? 8.727 -26.703 1.153 1 97.06 436 ARG A CA 1
ATOM 3572 C C . ARG A 1 436 ? 7.473 -25.844 1.021 1 97.06 436 ARG A C 1
ATOM 3574 O O . ARG A 1 436 ? 7.312 -24.859 1.747 1 97.06 436 ARG A O 1
ATOM 3581 N N . GLN A 1 437 ? 6.617 -26.188 0.092 1 97 437 GLN A N 1
ATOM 3582 C CA . GLN A 1 437 ? 5.383 -25.438 -0.083 1 97 437 GLN A CA 1
ATOM 3583 C C . GLN A 1 437 ? 4.5 -25.531 1.159 1 97 437 GLN A C 1
ATOM 3585 O O . GLN A 1 437 ? 3.822 -24.562 1.517 1 97 437 GLN A O 1
ATOM 3590 N N . ASN A 1 438 ? 4.516 -26.672 1.77 1 98.31 438 ASN A N 1
ATOM 3591 C CA . ASN A 1 438 ? 3.775 -26.828 3.02 1 98.31 438 ASN A CA 1
ATOM 3592 C C . ASN A 1 438 ? 4.359 -25.953 4.125 1 98.31 438 ASN A C 1
ATOM 3594 O O . ASN A 1 438 ? 3.621 -25.406 4.945 1 98.31 438 ASN A O 1
ATOM 3598 N N . MET A 1 439 ? 5.637 -25.891 4.152 1 98.31 439 MET A N 1
ATOM 3599 C CA . MET A 1 439 ? 6.316 -25.016 5.105 1 98.31 439 MET A CA 1
ATOM 3600 C C . MET A 1 439 ? 5.898 -23.562 4.91 1 98.31 439 MET A C 1
ATOM 3602 O O . MET A 1 439 ? 5.617 -22.859 5.883 1 98.31 439 MET A O 1
ATOM 3606 N N . PHE A 1 440 ? 5.84 -23.109 3.641 1 98.12 440 PHE A N 1
ATOM 3607 C CA . PHE A 1 440 ? 5.371 -21.766 3.334 1 98.12 440 PHE A CA 1
ATOM 3608 C C . PHE A 1 440 ? 3.936 -21.562 3.811 1 98.12 440 PHE A C 1
ATOM 3610 O O . PHE A 1 440 ? 3.594 -20.516 4.348 1 98.12 440 PHE A O 1
ATOM 3617 N N . THR A 1 441 ? 3.105 -22.578 3.615 1 98.44 441 THR A N 1
ATOM 3618 C CA . THR A 1 441 ? 1.711 -22.516 4.039 1 98.44 441 THR A CA 1
ATOM 3619 C C . THR A 1 441 ? 1.613 -22.359 5.555 1 98.44 441 THR A C 1
ATOM 3621 O O . THR A 1 441 ? 0.836 -21.531 6.047 1 98.44 441 THR A O 1
ATOM 3624 N N . ASN A 1 442 ? 2.381 -23.188 6.262 1 98.62 442 ASN A N 1
ATOM 3625 C CA . ASN A 1 442 ? 2.412 -23.062 7.719 1 98.62 442 ASN A CA 1
ATOM 3626 C C . ASN A 1 442 ? 2.844 -21.672 8.164 1 98.62 442 ASN A C 1
ATOM 3628 O O . ASN A 1 442 ? 2.252 -21.094 9.078 1 98.62 442 ASN A O 1
ATOM 3632 N N . PHE A 1 443 ? 3.883 -21.172 7.539 1 98.5 443 PHE A N 1
ATOM 3633 C CA . PHE A 1 443 ? 4.324 -19.812 7.828 1 98.5 443 PHE A CA 1
ATOM 3634 C C . PHE A 1 443 ? 3.186 -18.828 7.633 1 98.5 443 PHE A C 1
ATOM 3636 O O . PHE A 1 443 ? 2.943 -17.969 8.492 1 98.5 443 PHE A O 1
ATOM 3643 N N . GLU A 1 444 ? 2.488 -18.891 6.504 1 98.56 444 GLU A N 1
ATOM 3644 C CA . GLU A 1 444 ? 1.405 -17.969 6.195 1 98.56 444 GLU A CA 1
ATOM 3645 C C . GLU A 1 444 ? 0.297 -18.047 7.242 1 98.56 444 GLU A C 1
ATOM 3647 O O . GLU A 1 444 ? -0.2 -17.016 7.707 1 98.56 444 GLU A O 1
ATOM 3652 N N . ILE A 1 445 ? -0.11 -19.281 7.566 1 98.56 445 ILE A N 1
ATOM 3653 C CA . ILE A 1 445 ? -1.178 -19.469 8.547 1 98.56 445 ILE A CA 1
ATOM 3654 C C . ILE A 1 445 ? -0.797 -18.797 9.859 1 98.56 445 ILE A C 1
ATOM 3656 O O . ILE A 1 445 ? -1.576 -18.016 10.406 1 98.56 445 ILE A O 1
ATOM 3660 N N . ARG A 1 446 ? 0.403 -19.016 10.305 1 98.38 446 ARG A N 1
ATOM 3661 C CA . ARG A 1 446 ? 0.864 -18.469 11.578 1 98.38 446 ARG A CA 1
ATOM 3662 C C . ARG A 1 446 ? 1.049 -16.969 11.5 1 98.38 446 ARG A C 1
ATOM 3664 O O . ARG A 1 446 ? 0.712 -16.234 12.445 1 98.38 446 ARG A O 1
ATOM 3671 N N . ALA A 1 447 ? 1.625 -16.5 10.383 1 98.25 447 ALA A N 1
ATOM 3672 C CA . ALA A 1 447 ? 1.822 -15.062 10.203 1 98.25 447 ALA A CA 1
ATOM 3673 C C . ALA A 1 447 ? 0.486 -14.328 10.164 1 98.25 447 ALA A C 1
ATOM 3675 O O . ALA A 1 447 ? 0.325 -13.289 10.812 1 98.25 447 ALA A O 1
ATOM 3676 N N . HIS A 1 448 ? -0.53 -14.852 9.367 1 97.88 448 HIS A N 1
ATOM 3677 C CA . HIS A 1 448 ? -1.859 -14.25 9.297 1 97.88 448 HIS A CA 1
ATOM 3678 C C . HIS A 1 448 ? -2.516 -14.211 10.672 1 97.88 448 HIS A C 1
ATOM 3680 O O . HIS A 1 448 ? -3.117 -13.203 11.047 1 97.88 448 HIS A O 1
ATOM 3686 N N . GLU A 1 449 ? -2.371 -15.266 11.43 1 96.25 449 GLU A N 1
ATOM 3687 C CA . GLU A 1 449 ? -2.939 -15.328 12.773 1 96.25 449 GLU A CA 1
ATOM 3688 C C . GLU A 1 449 ? -2.316 -14.281 13.68 1 96.25 449 GLU A C 1
ATOM 3690 O O . GLU A 1 449 ? -3.025 -13.586 14.414 1 96.25 449 GLU A O 1
ATOM 3695 N N . LEU A 1 450 ? -1.011 -14.195 13.602 1 94.56 450 LEU A N 1
ATOM 3696 C CA . LEU A 1 450 ? -0.291 -13.242 14.43 1 94.56 450 LEU A CA 1
ATOM 3697 C C . LEU A 1 450 ? -0.706 -11.812 14.102 1 94.56 450 LEU A C 1
ATOM 3699 O O . LEU A 1 450 ? -0.992 -11.023 15.008 1 94.56 450 LEU A O 1
ATOM 3703 N N . ILE A 1 451 ? -0.757 -11.453 12.852 1 93.25 451 ILE A N 1
ATOM 3704 C CA . ILE A 1 451 ? -1.09 -10.102 12.406 1 93.25 451 ILE A CA 1
ATOM 3705 C C . ILE A 1 451 ? -2.543 -9.789 12.758 1 93.25 451 ILE A C 1
ATOM 3707 O O . ILE A 1 451 ? -2.857 -8.672 13.18 1 93.25 451 ILE A O 1
ATOM 3711 N N . SER A 1 452 ? -3.428 -10.766 12.562 1 89.88 452 SER A N 1
ATOM 3712 C CA . SER A 1 452 ? -4.828 -10.578 12.922 1 89.88 452 SER A CA 1
ATOM 3713 C C . SER A 1 452 ? -4.988 -10.336 14.414 1 89.88 452 SER A C 1
ATOM 3715 O O . SER A 1 452 ? -5.766 -9.477 14.836 1 89.88 452 SER A O 1
ATOM 3717 N N . LYS A 1 453 ? -4.238 -11.055 15.211 1 85.94 453 LYS A N 1
ATOM 3718 C CA . LYS A 1 453 ? -4.328 -10.977 16.672 1 85.94 453 LYS A CA 1
ATOM 3719 C C . LYS A 1 453 ? -3.721 -9.672 17.188 1 85.94 453 LYS A C 1
ATOM 3721 O O . LYS A 1 453 ? -4.324 -8.984 18.016 1 85.94 453 LYS A O 1
ATOM 3726 N N . ASN A 1 454 ? -2.52 -9.344 16.625 1 84.44 454 ASN A N 1
ATOM 3727 C CA . ASN A 1 454 ? -1.743 -8.234 17.172 1 84.44 454 ASN A CA 1
ATOM 3728 C C . ASN A 1 454 ? -1.934 -6.961 16.359 1 84.44 454 ASN A C 1
ATOM 3730 O O . ASN A 1 454 ? -1.524 -5.879 16.797 1 84.44 454 ASN A O 1
ATOM 3734 N N . GLY A 1 455 ? -2.541 -7.105 15.25 1 84.25 455 GLY A N 1
ATOM 3735 C CA . GLY A 1 455 ? -2.699 -5.969 14.359 1 84.25 455 GLY A CA 1
ATOM 3736 C C . GLY A 1 455 ? -1.478 -5.711 13.5 1 84.25 455 GLY A C 1
ATOM 3737 O O . GLY A 1 455 ? -1.541 -4.945 12.539 1 84.25 455 GLY A O 1
ATOM 3738 N N . TYR A 1 456 ? -0.371 -6.348 13.898 1 89.62 456 TYR A N 1
ATOM 3739 C CA . TYR A 1 456 ? 0.896 -6.133 13.211 1 89.62 456 TYR A CA 1
ATOM 3740 C C . TYR A 1 456 ? 1.918 -7.191 13.609 1 89.62 456 TYR A C 1
ATOM 3742 O O . TYR A 1 456 ? 1.873 -7.723 14.719 1 89.62 456 TYR A O 1
ATOM 3750 N N . ALA A 1 457 ? 2.799 -7.574 12.633 1 93.38 457 ALA A N 1
ATOM 3751 C CA . ALA A 1 457 ? 3.975 -8.398 12.914 1 93.38 457 ALA A CA 1
ATOM 3752 C C . ALA A 1 457 ? 5.234 -7.762 12.328 1 93.38 457 ALA A C 1
ATOM 3754 O O . ALA A 1 457 ? 5.277 -7.43 11.141 1 93.38 457 ALA A O 1
ATOM 3755 N N . GLY A 1 458 ? 6.246 -7.594 13.133 1 94.38 458 GLY A N 1
ATOM 3756 C CA . GLY A 1 458 ? 7.496 -6.992 12.695 1 94.38 458 GLY A CA 1
ATOM 3757 C C . GLY A 1 458 ? 8.422 -7.977 12 1 94.38 458 GLY A C 1
ATOM 3758 O O . GLY A 1 458 ? 8.133 -9.172 11.945 1 94.38 458 GLY A O 1
ATOM 3759 N N . TRP A 1 459 ? 9.562 -7.492 11.484 1 95.62 459 TRP A N 1
ATOM 3760 C CA . TRP A 1 459 ? 10.539 -8.273 10.734 1 95.62 459 TRP A CA 1
ATOM 3761 C C . TRP A 1 459 ? 11.039 -9.453 11.555 1 95.62 459 TRP A C 1
ATOM 3763 O O . TRP A 1 459 ? 11.055 -10.594 11.086 1 95.62 459 TRP A O 1
ATOM 3773 N N . ASP A 1 460 ? 11.406 -9.164 12.82 1 96.31 460 ASP A N 1
ATOM 3774 C CA . ASP A 1 460 ? 11.992 -10.195 13.664 1 96.31 460 ASP A CA 1
ATOM 3775 C C . ASP A 1 460 ? 10.969 -11.266 14.023 1 96.31 460 ASP A C 1
ATOM 3777 O O . ASP A 1 460 ? 11.305 -12.453 14.102 1 96.31 460 ASP A O 1
ATOM 3781 N N . GLU A 1 461 ? 9.727 -10.844 14.242 1 95.38 461 GLU A N 1
ATOM 3782 C CA . GLU A 1 461 ? 8.672 -11.797 14.555 1 95.38 461 GLU A CA 1
ATOM 3783 C C . GLU A 1 461 ? 8.398 -12.719 13.367 1 95.38 461 GLU A C 1
ATOM 3785 O O . GLU A 1 461 ? 8.305 -13.938 13.523 1 95.38 461 GLU A O 1
ATOM 3790 N N . LEU A 1 462 ? 8.273 -12.18 12.172 1 98.06 462 LEU A N 1
ATOM 3791 C CA . LEU A 1 462 ? 8.016 -12.953 10.961 1 98.06 462 LEU A CA 1
ATOM 3792 C C . LEU A 1 462 ? 9.195 -13.867 10.648 1 98.06 462 LEU A C 1
ATOM 3794 O O . LEU A 1 462 ? 9 -15.039 10.312 1 98.06 462 LEU A O 1
ATOM 3798 N N . SER A 1 463 ? 10.445 -13.344 10.828 1 98.19 463 SER A N 1
ATOM 3799 C CA . SER A 1 463 ? 11.641 -14.141 10.617 1 98.19 463 SER A CA 1
ATOM 3800 C C . SER A 1 463 ? 11.734 -15.273 11.633 1 98.19 463 SER A C 1
ATOM 3802 O O . SER A 1 463 ? 12.211 -16.375 11.312 1 98.19 463 SER A O 1
ATOM 3804 N N . GLY A 1 464 ? 11.305 -14.938 12.844 1 98.19 464 GLY A N 1
ATOM 3805 C CA . GLY A 1 464 ? 11.281 -15.969 13.867 1 98.19 464 GLY A CA 1
ATOM 3806 C C . GLY A 1 464 ? 10.336 -17.109 13.547 1 98.19 464 GLY A C 1
ATOM 3807 O O . GLY A 1 464 ? 10.695 -18.281 13.688 1 98.19 464 GLY A O 1
ATOM 3808 N N . ILE A 1 465 ? 9.141 -16.812 13.102 1 98.31 465 ILE A N 1
ATOM 3809 C CA . ILE A 1 465 ? 8.18 -17.844 12.695 1 98.31 465 ILE A CA 1
ATOM 3810 C C . ILE A 1 465 ? 8.766 -18.672 11.562 1 98.31 465 ILE A C 1
ATOM 3812 O O . ILE A 1 465 ? 8.664 -19.906 11.57 1 98.31 465 ILE A O 1
ATOM 3816 N N . TYR A 1 466 ? 9.398 -18.016 10.586 1 98.5 466 TYR A N 1
ATOM 3817 C CA . TYR A 1 466 ? 9.984 -18.719 9.453 1 98.5 466 TYR A CA 1
ATOM 3818 C C . TYR A 1 466 ? 11.094 -19.656 9.906 1 98.5 466 TYR A C 1
ATOM 3820 O O . TYR A 1 466 ? 11.172 -20.797 9.445 1 98.5 466 TYR A O 1
ATOM 3828 N N . HIS A 1 467 ? 11.914 -19.203 10.789 1 98.25 467 HIS A N 1
ATOM 3829 C CA . HIS A 1 467 ? 12.984 -20.031 11.336 1 98.25 467 HIS A CA 1
ATOM 3830 C C . HIS A 1 467 ? 12.43 -21.281 12 1 98.25 467 HIS A C 1
ATOM 3832 O O . HIS A 1 467 ? 12.969 -22.375 11.812 1 98.25 467 HIS A O 1
ATOM 3838 N N . GLU A 1 468 ? 11.414 -21.094 12.781 1 98.38 468 GLU A N 1
ATOM 3839 C CA . GLU A 1 468 ? 10.797 -22.234 13.453 1 98.38 468 GLU A CA 1
ATOM 3840 C C . GLU A 1 468 ? 10.266 -23.25 12.445 1 98.38 468 GLU A C 1
ATOM 3842 O O . GLU A 1 468 ? 10.359 -24.453 12.68 1 98.38 468 GLU A O 1
ATOM 3847 N N . GLU A 1 469 ? 9.703 -22.781 11.344 1 98.44 469 GLU A N 1
ATOM 3848 C CA . GLU A 1 469 ? 9.219 -23.688 10.305 1 98.44 469 GLU A CA 1
ATOM 3849 C C . GLU A 1 469 ? 10.367 -24.422 9.617 1 98.44 469 GLU A C 1
ATOM 3851 O O . GLU A 1 469 ? 10.258 -25.594 9.297 1 98.44 469 GLU A O 1
ATOM 3856 N N . LEU A 1 470 ? 11.484 -23.703 9.391 1 98.31 470 LEU A N 1
ATOM 3857 C CA . LEU A 1 470 ? 12.672 -24.344 8.852 1 98.31 470 LEU A CA 1
ATOM 3858 C C . LEU A 1 470 ? 13.156 -25.453 9.781 1 98.31 470 LEU A C 1
ATOM 3860 O O . LEU A 1 470 ? 13.453 -26.562 9.336 1 98.31 470 LEU A O 1
ATOM 3864 N N . GLU A 1 471 ? 13.188 -25.156 11.055 1 97.94 471 GLU A N 1
ATOM 3865 C CA . GLU A 1 471 ? 13.633 -26.141 12.047 1 97.94 471 GLU A CA 1
ATOM 3866 C C . GLU A 1 471 ? 12.711 -27.359 12.07 1 97.94 471 GLU A C 1
ATOM 3868 O O . GLU A 1 471 ? 13.172 -28.5 12.18 1 97.94 471 GLU A O 1
ATOM 3873 N N . ARG A 1 472 ? 11.484 -27.094 11.977 1 97.5 472 ARG A N 1
ATOM 3874 C CA . ARG A 1 472 ? 10.508 -28.172 11.992 1 97.5 472 ARG A CA 1
ATOM 3875 C C . ARG A 1 472 ? 10.695 -29.094 10.805 1 97.5 472 ARG A C 1
ATOM 3877 O O . ARG A 1 472 ? 10.508 -30.312 10.93 1 97.5 472 ARG A O 1
ATOM 3884 N N . VAL A 1 473 ? 11.031 -28.578 9.664 1 98.06 473 VAL A N 1
ATOM 3885 C CA . VAL A 1 473 ? 11.109 -29.359 8.438 1 98.06 473 VAL A CA 1
ATOM 3886 C C . VAL A 1 473 ? 12.461 -30.062 8.352 1 98.06 473 VAL A C 1
ATOM 3888 O O . VAL A 1 473 ? 12.531 -31.266 8.117 1 98.06 473 VAL A O 1
ATOM 3891 N N . PHE A 1 474 ? 13.562 -29.328 8.664 1 97.56 474 PHE A N 1
ATOM 3892 C CA . PHE A 1 474 ? 14.898 -29.844 8.367 1 97.56 474 PHE A CA 1
ATOM 3893 C C . PHE A 1 474 ? 15.523 -30.469 9.609 1 97.56 474 PHE A C 1
ATOM 3895 O O . PHE A 1 474 ? 16.453 -31.281 9.5 1 97.56 474 PHE A O 1
ATOM 3902 N N . GLY A 1 475 ? 15.07 -30.078 10.773 1 94.56 475 GLY A N 1
ATOM 3903 C CA . GLY A 1 475 ? 15.672 -30.578 12 1 94.56 475 GLY A CA 1
ATOM 3904 C C . GLY A 1 475 ? 17.156 -30.281 12.102 1 94.56 475 GLY A C 1
ATOM 3905 O O . GLY A 1 475 ? 17.594 -29.156 11.852 1 94.56 475 GLY A O 1
ATOM 3906 N N . ASN A 1 476 ? 17.922 -31.328 12.484 1 94.06 476 ASN A N 1
ATOM 3907 C CA . ASN A 1 476 ? 19.359 -31.109 12.727 1 94.06 476 ASN A CA 1
ATOM 3908 C C . ASN A 1 476 ? 20.203 -31.625 11.57 1 94.06 476 ASN A C 1
ATOM 3910 O O . ASN A 1 476 ? 21.422 -31.547 11.602 1 94.06 476 ASN A O 1
ATOM 3914 N N . VAL A 1 477 ? 19.578 -32.062 10.492 1 95.75 477 VAL A N 1
ATOM 3915 C CA . VAL A 1 477 ? 20.328 -32.719 9.422 1 95.75 477 VAL A CA 1
ATOM 3916 C C . VAL A 1 477 ? 20.891 -31.672 8.453 1 95.75 477 VAL A C 1
ATOM 3918 O O . VAL A 1 477 ? 21.828 -31.953 7.707 1 95.75 477 VAL A O 1
ATOM 3921 N N . VAL A 1 478 ? 20.297 -30.5 8.516 1 96.62 478 VAL A N 1
ATOM 3922 C CA . VAL A 1 478 ? 20.75 -29.375 7.699 1 96.62 478 VAL A CA 1
ATOM 3923 C C . VAL A 1 478 ? 20.938 -28.141 8.57 1 96.62 478 VAL A C 1
ATOM 3925 O O . VAL A 1 478 ? 20.047 -27.781 9.344 1 96.62 478 VAL A O 1
ATOM 3928 N N . GLU A 1 479 ? 22.094 -27.578 8.438 1 97.31 479 GLU A N 1
ATOM 3929 C CA . GLU A 1 479 ? 22.344 -26.344 9.18 1 97.31 479 GLU A CA 1
ATOM 3930 C C . GLU A 1 479 ? 21.547 -25.188 8.594 1 97.31 479 GLU A C 1
ATOM 3932 O O . GLU A 1 479 ? 21.453 -25.047 7.367 1 97.31 479 GLU A O 1
ATOM 3937 N N . ILE A 1 480 ? 20.984 -24.375 9.477 1 97.75 480 ILE A N 1
ATOM 3938 C CA . ILE A 1 480 ? 20.172 -23.219 9.062 1 97.75 480 ILE A CA 1
ATOM 3939 C C . ILE A 1 480 ? 20.922 -21.922 9.383 1 97.75 480 ILE A C 1
ATOM 3941 O O . ILE A 1 480 ? 20.859 -21.438 10.516 1 97.75 480 ILE A O 1
ATOM 3945 N N . PRO A 1 481 ? 21.625 -21.391 8.406 1 97.06 481 PRO A N 1
ATOM 3946 C CA . PRO A 1 481 ? 22.266 -20.094 8.648 1 97.06 481 PRO A CA 1
ATOM 3947 C C . PRO A 1 481 ? 21.25 -18.984 8.93 1 97.06 481 PRO A C 1
ATOM 3949 O O . PRO A 1 481 ? 20.125 -19.016 8.414 1 97.06 481 PRO A O 1
ATOM 3952 N N . GLU A 1 482 ? 21.672 -17.969 9.594 1 96.25 482 GLU A N 1
ATOM 3953 C CA . GLU A 1 482 ? 20.797 -16.891 10.062 1 96.25 482 GLU A CA 1
ATOM 3954 C C . GLU A 1 482 ? 20.141 -16.156 8.898 1 96.25 482 GLU A C 1
ATOM 3956 O O . GLU A 1 482 ? 19 -15.711 9 1 96.25 482 GLU A O 1
ATOM 3961 N N . TRP A 1 483 ? 20.859 -16.031 7.812 1 96.12 483 TRP A N 1
ATOM 3962 C CA . TRP A 1 483 ? 20.344 -15.242 6.699 1 96.12 483 TRP A CA 1
ATOM 3963 C C . TRP A 1 483 ? 19.156 -15.93 6.043 1 96.12 483 TRP A C 1
ATOM 3965 O O . TRP A 1 483 ? 18.391 -15.289 5.312 1 96.12 483 TRP A O 1
ATOM 3975 N N . TYR A 1 484 ? 18.891 -17.203 6.312 1 97.5 484 TYR A N 1
ATOM 3976 C CA . TYR A 1 484 ? 17.734 -17.891 5.762 1 97.5 484 TYR A CA 1
ATOM 3977 C C . TYR A 1 484 ? 16.453 -17.484 6.484 1 97.5 484 TYR A C 1
ATOM 3979 O O . TYR A 1 484 ? 15.352 -17.75 6.004 1 97.5 484 TYR A O 1
ATOM 3987 N N . ASN A 1 485 ? 16.609 -16.859 7.637 1 96.94 485 ASN A N 1
ATOM 3988 C CA . ASN A 1 485 ? 15.445 -16.328 8.336 1 96.94 485 ASN A CA 1
ATOM 3989 C C . ASN A 1 485 ? 14.75 -15.242 7.512 1 96.94 485 ASN A C 1
ATOM 3991 O O . ASN A 1 485 ? 13.586 -14.93 7.758 1 96.94 485 ASN A O 1
ATOM 3995 N N . HIS A 1 486 ? 15.477 -14.727 6.488 1 97.25 486 HIS A N 1
ATOM 3996 C CA . HIS A 1 486 ? 14.945 -13.641 5.664 1 97.25 486 HIS A CA 1
ATOM 3997 C C . HIS A 1 486 ? 14.266 -14.188 4.41 1 97.25 486 HIS A C 1
ATOM 3999 O O . HIS A 1 486 ? 13.672 -13.43 3.645 1 97.25 486 HIS A O 1
ATOM 4005 N N . GLU A 1 487 ? 14.273 -15.492 4.215 1 97.62 487 GLU A N 1
ATOM 4006 C CA . GLU A 1 487 ? 13.828 -16.094 2.961 1 97.62 487 GLU A CA 1
ATOM 4007 C C . GLU A 1 487 ? 12.344 -15.82 2.711 1 97.62 487 GLU A C 1
ATOM 4009 O O . GLU A 1 487 ? 11.922 -15.656 1.563 1 97.62 487 GLU A O 1
ATOM 4014 N N . TRP A 1 488 ? 11.578 -15.672 3.807 1 98.06 488 TRP A N 1
ATOM 4015 C CA . TRP A 1 488 ? 10.148 -15.438 3.633 1 98.06 488 TRP A CA 1
ATOM 4016 C C . TRP A 1 488 ? 9.898 -14.203 2.777 1 98.06 488 TRP A C 1
ATOM 4018 O O . TRP A 1 488 ? 8.977 -14.18 1.957 1 98.06 488 TRP A O 1
ATOM 4028 N N . SER A 1 489 ? 10.742 -13.195 2.863 1 98 489 SER A N 1
ATOM 4029 C CA . SER A 1 489 ? 10.562 -11.922 2.176 1 98 489 SER A CA 1
ATOM 4030 C C . SER A 1 489 ? 10.875 -12.047 0.688 1 98 489 SER A C 1
ATOM 4032 O O . SER A 1 489 ? 10.547 -11.156 -0.099 1 98 489 SER A O 1
ATOM 4034 N N . SER A 1 490 ? 11.477 -13.172 0.297 1 96.75 490 SER A N 1
ATOM 4035 C CA . SER A 1 490 ? 11.852 -13.367 -1.099 1 96.75 490 SER A CA 1
ATOM 4036 C C . SER A 1 490 ? 10.836 -14.234 -1.828 1 96.75 490 SER A C 1
ATOM 4038 O O . SER A 1 490 ? 11.023 -14.57 -3 1 96.75 490 SER A O 1
ATOM 4040 N N . ILE A 1 491 ? 9.758 -14.602 -1.172 1 95.75 491 ILE A N 1
ATOM 4041 C CA . ILE A 1 491 ? 8.75 -15.477 -1.762 1 95.75 491 ILE A CA 1
ATOM 4042 C C . ILE A 1 491 ? 7.605 -14.633 -2.328 1 95.75 491 ILE A C 1
ATOM 4044 O O . ILE A 1 491 ? 6.738 -14.18 -1.582 1 95.75 491 ILE A O 1
ATOM 4048 N N . PRO A 1 492 ? 7.508 -14.414 -3.576 1 92.25 492 PRO A N 1
ATOM 4049 C CA . PRO A 1 492 ? 6.508 -13.523 -4.168 1 92.25 492 PRO A CA 1
ATOM 4050 C C . PRO A 1 492 ? 5.078 -13.984 -3.893 1 92.25 492 PRO A C 1
ATOM 4052 O O . PRO A 1 492 ? 4.188 -13.148 -3.689 1 92.25 492 PRO A O 1
ATOM 4055 N N . HIS A 1 493 ? 4.863 -15.258 -3.766 1 92.75 493 HIS A N 1
ATOM 4056 C CA . HIS A 1 493 ? 3.523 -15.82 -3.664 1 92.75 493 HIS A CA 1
ATOM 4057 C C . HIS A 1 493 ? 2.834 -15.367 -2.381 1 92.75 493 HIS A C 1
ATOM 4059 O O . HIS A 1 493 ? 1.616 -15.172 -2.361 1 92.75 493 HIS A O 1
ATOM 4065 N N . ILE A 1 494 ? 3.561 -15.219 -1.337 1 96 494 ILE A N 1
ATOM 4066 C CA . ILE A 1 494 ? 2.895 -14.914 -0.076 1 96 494 ILE A CA 1
ATOM 4067 C C . ILE A 1 494 ? 2.428 -13.461 -0.08 1 96 494 ILE A C 1
ATOM 4069 O O . ILE A 1 494 ? 1.561 -13.078 0.709 1 96 494 ILE A O 1
ATOM 4073 N N . TYR A 1 495 ? 3.016 -12.633 -1.006 1 96.69 495 TYR A N 1
ATOM 4074 C CA . TYR A 1 495 ? 2.59 -11.25 -1.183 1 96.69 495 TYR A CA 1
ATOM 4075 C C . TYR A 1 495 ? 1.475 -11.148 -2.217 1 96.69 495 TYR A C 1
ATOM 4077 O O . TYR A 1 495 ? 0.496 -10.422 -2.018 1 96.69 495 TYR A O 1
ATOM 4085 N N . GLU A 1 496 ? 1.564 -11.906 -3.268 1 92.81 496 GLU A N 1
ATOM 4086 C CA . GLU A 1 496 ? 0.738 -11.711 -4.457 1 92.81 496 GLU A CA 1
ATOM 4087 C C . GLU A 1 496 ? -0.552 -12.523 -4.371 1 92.81 496 GLU A C 1
ATOM 4089 O O . GLU A 1 496 ? -1.613 -12.055 -4.789 1 92.81 496 GLU A O 1
ATOM 4094 N N . THR A 1 497 ? -0.42 -13.727 -3.875 1 94.25 497 THR A N 1
ATOM 4095 C CA . THR A 1 497 ? -1.546 -14.648 -3.82 1 94.25 497 THR A CA 1
ATOM 4096 C C . THR A 1 497 ? -1.514 -15.469 -2.529 1 94.25 497 THR A C 1
ATOM 4098 O O . THR A 1 497 ? -1.132 -16.641 -2.539 1 94.25 497 THR A O 1
ATOM 4101 N N . PRO A 1 498 ? -1.995 -14.906 -1.488 1 96.81 498 PRO A N 1
ATOM 4102 C CA . PRO A 1 498 ? -1.945 -15.594 -0.194 1 96.81 498 PRO A CA 1
ATOM 4103 C C . PRO A 1 498 ? -2.564 -16.984 -0.241 1 96.81 498 PRO A C 1
ATOM 4105 O O . PRO A 1 498 ? -3.619 -17.188 -0.851 1 96.81 498 PRO A O 1
ATOM 4108 N N . PHE A 1 499 ? -1.855 -17.969 0.3 1 97 499 PHE A N 1
ATOM 4109 C CA . PHE A 1 499 ? -2.252 -19.359 0.505 1 97 499 PHE A CA 1
ATOM 4110 C C . PHE A 1 499 ? -2.314 -20.109 -0.821 1 97 499 PHE A C 1
ATOM 4112 O O . PHE A 1 499 ? -3 -21.125 -0.934 1 97 499 PHE A O 1
ATOM 4119 N N . TYR A 1 500 ? -1.618 -19.594 -1.75 1 91.25 500 TYR A N 1
ATOM 4120 C CA . TYR A 1 500 ? -1.572 -20.172 -3.088 1 91.25 500 TYR A CA 1
ATOM 4121 C C . TYR A 1 500 ? -0.764 -21.469 -3.096 1 91.25 500 TYR A C 1
ATOM 4123 O O . TYR A 1 500 ? -1.079 -22.391 -3.836 1 91.25 500 TYR A O 1
ATOM 4131 N N . VAL A 1 501 ? 0.1 -21.641 -2.242 1 93.19 501 VAL A N 1
ATOM 4132 C CA . VAL A 1 501 ? 1.213 -22.562 -2.461 1 93.19 501 VAL A CA 1
ATOM 4133 C C . VAL A 1 501 ? 0.822 -23.953 -2.008 1 93.19 501 VAL A C 1
ATOM 4135 O O . VAL A 1 501 ? 1.399 -24.953 -2.465 1 93.19 501 VAL A O 1
ATOM 4138 N N . TYR A 1 502 ? -0.182 -24.125 -1.174 1 96 502 TYR A N 1
ATOM 4139 C CA . TYR A 1 502 ? -0.537 -25.469 -0.766 1 96 502 TYR A CA 1
ATOM 4140 C C . TYR A 1 502 ? -1.056 -26.281 -1.949 1 96 502 TYR A C 1
ATOM 4142 O O . TYR A 1 502 ? -1.057 -27.516 -1.915 1 96 502 TYR A O 1
ATOM 4150 N N . ALA A 1 503 ? -1.549 -25.562 -2.92 1 92.81 503 ALA A N 1
ATOM 4151 C CA . ALA A 1 503 ? -2.084 -26.234 -4.105 1 92.81 503 ALA A CA 1
ATOM 4152 C C . ALA A 1 503 ? -1.009 -27.062 -4.805 1 92.81 503 ALA A C 1
ATOM 4154 O O . ALA A 1 503 ? -1.305 -28.094 -5.406 1 92.81 503 ALA A O 1
ATOM 4155 N N . TYR A 1 504 ? 0.266 -26.641 -4.668 1 90.5 504 TYR A N 1
ATOM 4156 C CA . TYR A 1 504 ? 1.362 -27.406 -5.246 1 90.5 504 TYR A CA 1
ATOM 4157 C C . TYR A 1 504 ? 1.54 -28.734 -4.523 1 90.5 504 TYR A C 1
ATOM 4159 O O . TYR A 1 504 ? 1.745 -29.781 -5.156 1 90.5 504 TYR A O 1
ATOM 4167 N N . ASN A 1 505 ? 1.486 -28.625 -3.229 1 95.75 505 ASN A N 1
ATOM 4168 C CA . ASN A 1 505 ? 1.54 -29.828 -2.424 1 95.75 505 ASN A CA 1
ATOM 4169 C C . ASN A 1 505 ? 0.373 -30.766 -2.738 1 95.75 505 ASN A C 1
ATOM 4171 O O . ASN A 1 505 ? 0.571 -31.969 -2.961 1 95.75 505 ASN A O 1
ATOM 4175 N N . PHE A 1 506 ? -0.791 -30.172 -2.809 1 95.69 506 PHE A N 1
ATOM 4176 C CA . PHE A 1 506 ? -2.008 -30.906 -3.143 1 95.69 506 PHE A CA 1
ATOM 4177 C C . PHE A 1 506 ? -1.865 -31.609 -4.488 1 95.69 506 PHE A C 1
ATOM 4179 O O . PHE A 1 506 ? -2.08 -32.812 -4.586 1 95.69 506 PHE A O 1
ATOM 4186 N N . ALA A 1 507 ? -1.469 -30.906 -5.426 1 93.31 507 ALA A N 1
ATOM 4187 C CA . ALA A 1 507 ? -1.356 -31.422 -6.785 1 93.31 507 ALA A CA 1
ATOM 4188 C C . ALA A 1 507 ? -0.287 -32.5 -6.871 1 93.31 507 ALA A C 1
ATOM 4190 O O . ALA A 1 507 ? -0.479 -33.531 -7.539 1 93.31 507 ALA A O 1
ATOM 4191 N N . GLN A 1 508 ? 0.838 -32.312 -6.219 1 94.25 508 GLN A N 1
ATOM 4192 C CA . GLN A 1 508 ? 1.921 -33.281 -6.23 1 94.25 508 GLN A CA 1
ATOM 4193 C C . GLN A 1 508 ? 1.468 -34.625 -5.633 1 94.25 508 GLN A C 1
ATOM 4195 O O . GLN A 1 508 ? 1.707 -35.688 -6.215 1 94.25 508 GLN A O 1
ATOM 4200 N N . CYS A 1 509 ? 0.875 -34.562 -4.531 1 95.69 509 CYS A N 1
ATOM 4201 C CA . CYS A 1 509 ? 0.392 -35.781 -3.879 1 95.69 509 CYS A CA 1
ATOM 4202 C C . CYS A 1 509 ? -0.683 -36.438 -4.719 1 95.69 509 CYS A C 1
ATOM 4204 O O . CYS A 1 509 ? -0.711 -37.688 -4.82 1 95.69 509 CYS A O 1
ATOM 4206 N N . LEU A 1 510 ? -1.534 -35.688 -5.262 1 95.44 510 LEU A N 1
ATOM 4207 C CA . LEU A 1 510 ? -2.59 -36.219 -6.117 1 95.44 510 LEU A CA 1
ATOM 4208 C C . LEU A 1 510 ? -2.002 -36.938 -7.312 1 95.44 510 LEU A C 1
ATOM 4210 O O . LEU A 1 510 ? -2.441 -38.062 -7.637 1 95.44 510 LEU A O 1
ATOM 4214 N N . VAL A 1 511 ? -1.031 -36.406 -7.938 1 95.62 511 VAL A N 1
ATOM 4215 C CA . VAL A 1 511 ? -0.447 -37.031 -9.125 1 95.62 511 VAL A CA 1
ATOM 4216 C C . VAL A 1 511 ? 0.273 -38.312 -8.742 1 95.62 511 VAL A C 1
ATOM 4218 O O . VAL A 1 511 ? 0.25 -39.312 -9.492 1 95.62 511 VAL A O 1
ATOM 4221 N N . ILE A 1 512 ? 0.949 -38.281 -7.629 1 95.31 512 ILE A N 1
ATOM 4222 C CA . ILE A 1 512 ? 1.596 -39.5 -7.145 1 95.31 512 ILE A CA 1
ATOM 4223 C C . ILE A 1 512 ? 0.558 -40.594 -6.988 1 95.31 512 ILE A C 1
ATOM 4225 O O . ILE A 1 512 ? 0.783 -41.75 -7.414 1 95.31 512 ILE A O 1
ATOM 4229 N N . ALA A 1 513 ? -0.55 -40.281 -6.422 1 93.38 513 ALA A N 1
ATOM 4230 C CA . ALA A 1 513 ? -1.63 -41.25 -6.262 1 93.38 513 ALA A CA 1
ATOM 4231 C C . ALA A 1 513 ? -2.113 -41.75 -7.621 1 93.38 513 ALA A C 1
ATOM 4233 O O . ALA A 1 513 ? -2.35 -42.969 -7.793 1 93.38 513 ALA A O 1
ATOM 4234 N N . LEU A 1 514 ? -2.277 -40.906 -8.531 1 94.12 514 LEU A N 1
ATOM 4235 C CA . LEU A 1 514 ? -2.707 -41.281 -9.875 1 94.12 514 LEU A CA 1
ATOM 4236 C C . LEU A 1 514 ? -1.677 -42.188 -10.539 1 94.12 514 LEU A C 1
ATOM 4238 O O . LEU A 1 514 ? -2.035 -43.188 -11.188 1 94.12 514 LEU A O 1
ATOM 4242 N N . TYR A 1 515 ? -0.448 -41.812 -10.383 1 95.06 515 TYR A N 1
ATOM 4243 C CA . TYR A 1 515 ? 0.617 -42.594 -10.992 1 95.06 515 TYR A CA 1
ATOM 4244 C C . TYR A 1 515 ? 0.692 -43.969 -10.367 1 95.06 515 TYR A C 1
ATOM 4246 O O . TYR A 1 515 ? 0.914 -44.969 -11.07 1 95.06 515 TYR A O 1
ATOM 4254 N N . GLN A 1 516 ? 0.521 -44 -9.102 1 93.06 516 GLN A N 1
ATOM 4255 C CA . GLN A 1 516 ? 0.479 -45.312 -8.422 1 93.06 516 GLN A CA 1
ATOM 4256 C C . GLN A 1 516 ? -0.664 -46.156 -8.953 1 93.06 516 GLN A C 1
ATOM 4258 O O . GLN A 1 516 ? -0.5 -47.375 -9.148 1 93.06 516 GLN A O 1
ATOM 4263 N N . LYS A 1 517 ? -1.76 -45.594 -9.133 1 92.5 517 LYS A N 1
ATOM 4264 C CA . LYS A 1 517 ? -2.895 -46.312 -9.711 1 92.5 517 LYS A CA 1
ATOM 4265 C C . LYS A 1 517 ? -2.562 -46.812 -11.102 1 92.5 517 LYS A C 1
ATOM 4267 O O . LYS A 1 517 ? -2.977 -47.938 -11.469 1 92.5 517 LYS A O 1
ATOM 4272 N N . TYR A 1 518 ? -1.912 -46.062 -11.867 1 94.25 518 TYR A N 1
ATOM 4273 C CA . TYR A 1 518 ? -1.473 -46.469 -13.195 1 94.25 518 TYR A CA 1
ATOM 4274 C C . TYR A 1 518 ? -0.538 -47.656 -13.102 1 94.25 518 TYR A C 1
ATOM 4276 O O . TYR A 1 518 ? -0.665 -48.625 -13.875 1 94.25 518 TYR A O 1
ATOM 4284 N N . LEU A 1 519 ? 0.398 -47.562 -12.188 1 93 519 LEU A N 1
ATOM 4285 C CA . LEU A 1 519 ? 1.339 -48.688 -12.008 1 93 519 LEU A CA 1
ATOM 4286 C C . LEU A 1 519 ? 0.611 -49.969 -11.609 1 93 519 LEU A C 1
ATOM 4288 O O . LEU A 1 519 ? 1.014 -51.062 -12 1 93 519 LEU A O 1
ATOM 4292 N N . GLU A 1 520 ? -0.447 -49.781 -10.922 1 92.25 520 GLU A N 1
ATOM 4293 C CA . GLU A 1 520 ? -1.205 -50.906 -10.422 1 92.25 520 GLU A CA 1
ATOM 4294 C C . GLU A 1 520 ? -2.135 -51.469 -11.492 1 92.25 520 GLU A C 1
ATOM 4296 O O . GLU A 1 520 ? -2.186 -52.688 -11.711 1 92.25 520 GLU A O 1
ATOM 4301 N N . GLU A 1 521 ? -2.844 -50.531 -12.188 1 93.44 521 GLU A N 1
ATOM 4302 C CA . GLU A 1 521 ? -3.914 -50.969 -13.086 1 93.44 521 GLU A CA 1
ATOM 4303 C C . GLU A 1 521 ? -3.418 -51.031 -14.531 1 93.44 521 GLU A C 1
ATOM 4305 O O . GLU A 1 521 ? -4.066 -51.656 -15.375 1 93.44 521 GLU A O 1
ATOM 4310 N N . GLY A 1 522 ? -2.391 -50.406 -14.789 1 91.5 522 GLY A N 1
ATOM 4311 C CA . GLY A 1 522 ? -1.823 -50.438 -16.125 1 91.5 522 GLY A CA 1
ATOM 4312 C C . GLY A 1 522 ? -2.713 -49.781 -17.172 1 91.5 522 GLY A C 1
ATOM 4313 O O . GLY A 1 522 ? -3.18 -48.656 -16.969 1 91.5 522 GLY A O 1
ATOM 4314 N N . LYS A 1 523 ? -2.973 -50.438 -18.219 1 90.88 523 LYS A N 1
ATOM 4315 C CA . LYS A 1 523 ? -3.689 -49.906 -19.375 1 90.88 523 LYS A CA 1
ATOM 4316 C C . LYS A 1 523 ? -5.152 -49.625 -19.031 1 90.88 523 LYS A C 1
ATOM 4318 O O . LYS A 1 523 ? -5.773 -48.75 -19.609 1 90.88 523 LYS A O 1
ATOM 4323 N N . ALA A 1 524 ? -5.648 -50.344 -18.047 1 91.94 524 ALA A N 1
ATOM 4324 C CA . ALA A 1 524 ? -7.039 -50.125 -17.641 1 91.94 524 ALA A CA 1
ATOM 4325 C C . ALA A 1 524 ? -7.25 -48.75 -17.078 1 91.94 524 ALA A C 1
ATOM 4327 O O . ALA A 1 524 ? -8.359 -48.188 -17.141 1 91.94 524 ALA A O 1
ATOM 4328 N N . PHE A 1 525 ? -6.211 -48.156 -16.547 1 94 525 PHE A N 1
ATOM 4329 C CA . PHE A 1 525 ? -6.254 -46.844 -15.945 1 94 525 PHE A CA 1
ATOM 4330 C C . PHE A 1 525 ? -6.16 -45.75 -17.016 1 94 525 PHE A C 1
ATOM 4332 O O . PHE A 1 525 ? -6.699 -44.656 -16.844 1 94 525 PHE A O 1
ATOM 4339 N N . VAL A 1 526 ? -5.551 -46.031 -18.109 1 95.38 526 VAL A N 1
ATOM 4340 C CA . VAL A 1 526 ? -5.156 -45.031 -19.125 1 95.38 526 VAL A CA 1
ATOM 4341 C C . VAL A 1 526 ? -6.398 -44.375 -19.688 1 95.38 526 VAL A C 1
ATOM 4343 O O . VAL A 1 526 ? -6.445 -43.156 -19.812 1 95.38 526 VAL A O 1
ATOM 4346 N N . GLY A 1 527 ? -7.367 -45.125 -20.016 1 94.56 527 GLY A N 1
ATOM 4347 C CA . GLY A 1 527 ? -8.586 -44.562 -20.578 1 94.56 527 GLY A CA 1
ATOM 4348 C C . GLY A 1 527 ? 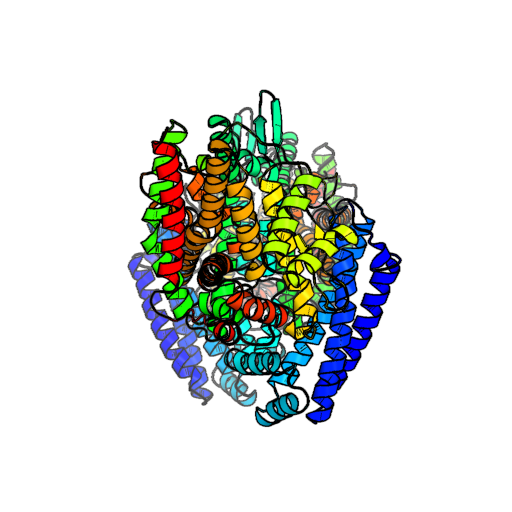-9.273 -43.594 -19.641 1 94.56 527 GLY A C 1
ATOM 4349 O O . GLY A 1 527 ? -9.719 -42.531 -20.062 1 94.56 527 GLY A O 1
ATOM 4350 N N . LYS A 1 528 ? -9.359 -44 -18.406 1 94.56 528 LYS A N 1
ATOM 4351 C CA . LYS A 1 528 ? -9.984 -43.156 -17.391 1 94.56 528 LYS A CA 1
ATOM 4352 C C . LYS A 1 528 ? -9.18 -41.844 -17.203 1 94.56 528 LYS A C 1
ATOM 4354 O O . LYS A 1 528 ? -9.766 -40.781 -17.031 1 94.56 528 LYS A O 1
ATOM 4359 N N . TYR A 1 529 ? -7.918 -42.031 -17.156 1 95.56 529 TYR A N 1
ATOM 4360 C CA . TYR A 1 529 ? -7.035 -40.875 -16.969 1 95.56 529 TYR A CA 1
ATOM 4361 C C . TYR A 1 529 ? -7.176 -39.875 -18.125 1 95.56 529 TYR A C 1
ATOM 4363 O O . TYR A 1 529 ? -7.273 -38.688 -17.906 1 95.56 529 TYR A O 1
ATOM 4371 N N . LEU A 1 530 ? -7.176 -40.375 -19.344 1 96.12 530 LEU A N 1
ATOM 4372 C CA . LEU A 1 530 ? -7.312 -39.5 -20.516 1 96.12 530 LEU A CA 1
ATOM 4373 C C . LEU A 1 530 ? -8.68 -38.812 -20.516 1 96.12 530 LEU A C 1
ATOM 4375 O O . LEU A 1 530 ? -8.797 -37.656 -20.922 1 96.12 530 LEU A O 1
ATOM 4379 N N . GLN A 1 531 ? -9.656 -39.531 -20.078 1 94.88 531 GLN A N 1
ATOM 4380 C CA . GLN A 1 531 ? -10.984 -38.938 -19.969 1 94.88 531 GLN A CA 1
ATOM 4381 C C . GLN A 1 531 ? -10.992 -37.812 -18.938 1 94.88 531 GLN A C 1
ATOM 4383 O O . GLN A 1 531 ? -11.68 -36.781 -19.109 1 94.88 531 GLN A O 1
ATOM 4388 N N . LEU A 1 532 ? -10.328 -38.062 -17.859 1 95 532 LEU A N 1
ATOM 4389 C CA . LEU A 1 532 ? -10.18 -37 -16.844 1 95 532 LEU A CA 1
ATOM 4390 C C . LEU A 1 532 ? -9.562 -35.75 -17.453 1 95 532 LEU A C 1
ATOM 4392 O O . LEU A 1 532 ? -10.07 -34.656 -17.234 1 95 532 LEU A O 1
ATOM 4396 N N . LEU A 1 533 ? -8.523 -35.875 -18.219 1 95.81 533 LEU A N 1
ATOM 4397 C CA . LEU A 1 533 ? -7.867 -34.75 -18.844 1 95.81 533 LEU A CA 1
ATOM 4398 C C . LEU A 1 533 ? -8.797 -34.062 -19.844 1 95.81 533 LEU A C 1
ATOM 4400 O O . LEU A 1 533 ? -8.852 -32.844 -19.906 1 95.81 533 LEU A O 1
ATOM 4404 N N . GLU A 1 534 ? -9.562 -34.875 -20.578 1 95.75 534 GLU A N 1
ATOM 4405 C CA . GLU A 1 534 ? -10.492 -34.344 -21.578 1 95.75 534 GLU A CA 1
ATOM 4406 C C . GLU A 1 534 ? -11.617 -33.531 -20.938 1 95.75 534 GLU A C 1
ATOM 4408 O O . GLU A 1 534 ? -12.227 -32.688 -21.578 1 95.75 534 GLU A O 1
ATOM 4413 N N . SER A 1 535 ? -11.836 -33.812 -19.719 1 95 535 SER A N 1
ATOM 4414 C CA . SER A 1 535 ? -12.945 -33.188 -19 1 95 535 SER A CA 1
ATOM 4415 C C . SER A 1 535 ? -12.609 -31.766 -18.609 1 95 535 SER A C 1
ATOM 4417 O O . SER A 1 535 ? -13.492 -30.984 -18.25 1 95 535 SER A O 1
ATOM 4419 N N . GLY A 1 536 ? -11.312 -31.438 -18.719 1 94.25 536 GLY A N 1
ATOM 4420 C CA . GLY A 1 536 ? -10.969 -30.125 -18.219 1 94.25 536 GLY A CA 1
ATOM 4421 C C . GLY A 1 536 ? -11.531 -29.844 -16.844 1 94.25 536 GLY A C 1
ATOM 4422 O O . GLY A 1 536 ? -11.391 -30.656 -15.93 1 94.25 536 GLY A O 1
ATOM 4423 N N . GLY A 1 537 ? -12.117 -28.672 -16.703 1 93.38 537 GLY A N 1
ATOM 4424 C CA . GLY A 1 537 ? -12.75 -28.281 -15.453 1 93.38 537 GLY A CA 1
ATOM 4425 C C . GLY A 1 537 ? -14.266 -28.234 -15.539 1 93.38 537 GLY A C 1
ATOM 4426 O O . GLY A 1 537 ? -14.898 -27.359 -14.945 1 93.38 537 GLY A O 1
ATOM 4427 N N . ARG A 1 538 ? -14.797 -29.078 -16.25 1 94.12 538 ARG A N 1
ATOM 4428 C CA . ARG A 1 538 ? -16.234 -29.109 -16.5 1 94.12 538 ARG A CA 1
ATOM 4429 C C . ARG A 1 538 ? -17 -29.391 -15.211 1 94.12 538 ARG A C 1
ATOM 4431 O O . ARG A 1 538 ? -18.172 -29 -15.078 1 94.12 538 ARG A O 1
ATOM 4438 N N . HIS A 1 539 ? -16.391 -30.156 -14.32 1 93.06 539 HIS A N 1
ATOM 4439 C CA . HIS A 1 539 ? -16.969 -30.484 -13.016 1 93.06 539 HIS A CA 1
ATOM 4440 C C . HIS A 1 539 ? -15.992 -30.125 -11.891 1 93.06 539 HIS A C 1
ATOM 4442 O O . HIS A 1 539 ? -14.852 -29.734 -12.148 1 93.06 539 HIS A O 1
ATOM 4448 N N . SER A 1 540 ? -16.5 -30.266 -10.656 1 91.88 540 SER A N 1
ATOM 4449 C CA . SER A 1 540 ? -15.641 -29.984 -9.5 1 91.88 540 SER A CA 1
ATOM 4450 C C . SER A 1 540 ? -14.492 -30.984 -9.43 1 91.88 540 SER A C 1
ATOM 4452 O O . SER A 1 540 ? -14.602 -32.125 -9.93 1 91.88 540 SER A O 1
ATOM 4454 N N . PRO A 1 541 ? -13.383 -30.594 -8.773 1 91.81 541 PRO A N 1
ATOM 4455 C CA . PRO A 1 541 ? -12.266 -31.516 -8.602 1 91.81 541 PRO A CA 1
ATOM 4456 C C . PRO A 1 541 ? -12.695 -32.844 -7.961 1 91.81 541 PRO A C 1
ATOM 4458 O O . PRO A 1 541 ? -12.289 -33.906 -8.414 1 91.81 541 PRO A O 1
ATOM 4461 N N . GLU A 1 542 ? -13.539 -32.781 -7.004 1 90.75 542 GLU A N 1
ATOM 4462 C CA . GLU A 1 542 ? -14.023 -33.969 -6.34 1 90.75 542 GLU A CA 1
ATOM 4463 C C . GLU A 1 542 ? -14.766 -34.875 -7.316 1 90.75 542 GLU A C 1
ATOM 4465 O O . GLU A 1 542 ? -14.508 -36.094 -7.363 1 90.75 542 GLU A O 1
ATOM 4470 N N . GLU A 1 543 ? -15.625 -34.312 -8.086 1 91.81 543 GLU A N 1
ATOM 4471 C CA . GLU A 1 543 ? -16.406 -35.062 -9.055 1 91.81 543 GLU A CA 1
ATOM 4472 C C . GLU A 1 543 ? -15.516 -35.625 -10.148 1 91.81 543 GLU A C 1
ATOM 4474 O O . GLU A 1 543 ? -15.695 -36.781 -10.57 1 91.81 543 GLU A O 1
ATOM 4479 N N . LEU A 1 544 ? -14.625 -34.844 -10.586 1 93.56 544 LEU A N 1
ATOM 4480 C CA . LEU A 1 544 ? -13.719 -35.281 -11.641 1 93.56 544 LEU A CA 1
ATOM 4481 C C . LEU A 1 544 ? -12.836 -36.438 -11.164 1 93.56 544 LEU A C 1
ATOM 4483 O O . LEU A 1 544 ? -12.648 -37.438 -11.891 1 93.56 544 LEU A O 1
ATOM 4487 N N . LEU A 1 545 ? -12.328 -36.375 -9.984 1 93.56 545 LEU A N 1
ATOM 4488 C CA . LEU A 1 545 ? -11.406 -37.375 -9.445 1 93.56 545 LEU A CA 1
ATOM 4489 C C . LEU A 1 545 ? -12.141 -38.656 -9.109 1 93.56 545 LEU A C 1
ATOM 4491 O O . LEU A 1 545 ? -11.562 -39.75 -9.195 1 93.56 545 LEU A O 1
ATOM 4495 N N . GLU A 1 546 ? -13.375 -38.531 -8.766 1 91.75 546 GLU A N 1
ATOM 4496 C CA . GLU A 1 546 ? -14.188 -39.719 -8.492 1 91.75 546 GLU A CA 1
ATOM 4497 C C . GLU A 1 546 ? -14.273 -40.625 -9.711 1 91.75 546 GLU A C 1
ATOM 4499 O O . GLU A 1 546 ? -14.32 -41.844 -9.586 1 91.75 546 GLU A O 1
ATOM 4504 N N . LYS A 1 547 ? -14.25 -40.062 -10.828 1 87.88 547 LYS A N 1
ATOM 4505 C CA . LYS A 1 547 ? -14.359 -40.812 -12.078 1 87.88 547 LYS A CA 1
ATOM 4506 C C . LYS A 1 547 ? -13.164 -41.719 -12.266 1 87.88 547 LYS A C 1
ATOM 4508 O O . LYS A 1 547 ? -13.242 -42.719 -12.992 1 87.88 547 LYS A O 1
ATOM 4513 N N . VAL A 1 548 ? -12.094 -41.375 -11.641 1 90.81 548 VAL A N 1
ATOM 4514 C CA . VAL A 1 548 ? -10.898 -42.219 -11.781 1 90.81 548 VAL A CA 1
ATOM 4515 C C . VAL A 1 548 ? -10.648 -42.969 -10.484 1 90.81 548 VAL A C 1
ATOM 4517 O O . VAL A 1 548 ? -9.562 -43.531 -10.281 1 90.81 548 VAL A O 1
ATOM 4520 N N . GLY A 1 549 ? -11.609 -42.875 -9.594 1 90.19 549 GLY A N 1
ATOM 4521 C CA . GLY A 1 549 ? -11.555 -43.688 -8.375 1 90.19 549 GLY A CA 1
ATOM 4522 C C . GLY A 1 549 ? -10.734 -43.031 -7.281 1 90.19 549 GLY A C 1
ATOM 4523 O O . GLY A 1 549 ? -10.195 -43.719 -6.41 1 90.19 549 GLY A O 1
ATOM 4524 N N . ILE A 1 550 ? -10.531 -41.812 -7.344 1 93 550 ILE A N 1
ATOM 4525 C CA . ILE A 1 550 ? -9.75 -41.094 -6.336 1 93 550 ILE A CA 1
ATOM 4526 C C . ILE A 1 550 ? -10.688 -40.312 -5.43 1 93 550 ILE A C 1
ATOM 4528 O O . ILE A 1 550 ? -11.562 -39.594 -5.914 1 93 550 ILE A O 1
ATOM 4532 N N . ASP A 1 551 ? -10.523 -40.469 -4.18 1 94 551 ASP A N 1
ATOM 4533 C CA . ASP A 1 551 ? -11.188 -39.688 -3.139 1 94 551 ASP A CA 1
ATOM 4534 C C . ASP A 1 551 ? -10.172 -39.062 -2.182 1 94 551 ASP A C 1
ATOM 4536 O O . ASP A 1 551 ? -9.664 -39.75 -1.29 1 94 551 ASP A O 1
ATOM 4540 N N . VAL A 1 552 ? -10.016 -37.812 -2.268 1 92.56 552 VAL A N 1
ATOM 4541 C CA . VAL A 1 552 ? -8.953 -37.125 -1.533 1 92.56 552 VAL A CA 1
ATOM 4542 C C . VAL A 1 552 ? -9.352 -36.969 -0.07 1 92.56 552 VAL A C 1
ATOM 4544 O O . VAL A 1 552 ? -8.516 -36.656 0.781 1 92.56 552 VAL A O 1
ATOM 4547 N N . SER A 1 553 ? -10.617 -37.156 0.188 1 92.12 553 SER A N 1
ATOM 4548 C CA . SER A 1 553 ? -11.094 -37.031 1.561 1 92.12 553 SER A CA 1
ATOM 4549 C C . SER A 1 553 ? -10.914 -38.344 2.332 1 92.12 553 SER A C 1
ATOM 4551 O O . SER A 1 553 ? -11.086 -38.375 3.553 1 92.12 553 SER A O 1
ATOM 4553 N N . LYS A 1 554 ? -10.531 -39.281 1.62 1 91.81 554 LYS A N 1
ATOM 4554 C CA . LYS A 1 554 ? -10.391 -40.594 2.242 1 91.81 554 LYS A CA 1
ATOM 4555 C C . LYS A 1 554 ? -9.188 -40.656 3.174 1 91.81 554 LYS A C 1
ATOM 4557 O O . LYS A 1 554 ? -8.133 -40.094 2.855 1 91.81 554 LYS A O 1
ATOM 4562 N N . GLU A 1 555 ? -9.391 -41.375 4.254 1 90.31 555 GLU A N 1
ATOM 4563 C CA . GLU A 1 555 ? -8.297 -41.562 5.199 1 90.31 555 GLU A CA 1
ATOM 4564 C C . GLU A 1 555 ? -7.133 -42.312 4.551 1 90.31 555 GLU A C 1
ATOM 4566 O O . GLU A 1 555 ? -7.34 -43.281 3.826 1 90.31 555 GLU A O 1
ATOM 4571 N N . GLY A 1 556 ? -5.938 -41.844 4.777 1 92.88 556 GLY A N 1
ATOM 4572 C CA . GLY A 1 556 ? -4.758 -42.531 4.262 1 92.88 556 GLY A CA 1
ATOM 4573 C C . GLY A 1 556 ? -4.336 -42.031 2.889 1 92.88 556 GLY A C 1
ATOM 4574 O O . GLY A 1 556 ? -3.236 -42.344 2.426 1 92.88 556 GLY A O 1
ATOM 4575 N N . PHE A 1 557 ? -5.148 -41.312 2.266 1 93.88 557 PHE A N 1
ATOM 4576 C CA . PHE A 1 557 ? -4.875 -40.875 0.9 1 93.88 557 PHE A CA 1
ATOM 4577 C C . PHE A 1 557 ? -3.539 -40.156 0.818 1 93.88 557 PHE A C 1
ATOM 4579 O O . PHE A 1 557 ? -2.666 -40.531 0.038 1 93.88 557 PHE A O 1
ATOM 4586 N N . TRP A 1 558 ? -3.391 -39.156 1.631 1 95.81 558 TRP A N 1
ATOM 4587 C CA . TRP A 1 558 ? -2.176 -38.344 1.602 1 95.81 558 TRP A CA 1
ATOM 4588 C C . TRP A 1 558 ? -0.978 -39.156 2.102 1 95.81 558 TRP A C 1
ATOM 4590 O O . TRP A 1 558 ? 0.118 -39.062 1.546 1 95.81 558 TRP A O 1
ATOM 4600 N N . GLU A 1 559 ? -1.196 -39.969 3.115 1 96.19 559 GLU A N 1
ATOM 4601 C CA . GLU A 1 559 ? -0.143 -40.812 3.67 1 96.19 559 GLU A CA 1
ATOM 4602 C C . GLU A 1 559 ? 0.444 -41.719 2.604 1 96.19 559 GLU A C 1
ATOM 4604 O O . GLU A 1 559 ? 1.656 -41.969 2.566 1 96.19 559 GLU A O 1
ATOM 4609 N N . ASN A 1 560 ? -0.376 -42.219 1.772 1 95 560 ASN A N 1
ATOM 4610 C CA . ASN A 1 560 ? 0.071 -43.125 0.722 1 95 560 ASN A CA 1
ATOM 4611 C C . ASN A 1 560 ? 1.014 -42.406 -0.256 1 95 560 ASN A C 1
ATOM 4613 O O . ASN A 1 560 ? 1.957 -43.031 -0.758 1 95 560 ASN A O 1
ATOM 4617 N N . ALA A 1 561 ? 0.697 -41.219 -0.561 1 95.5 561 ALA A N 1
ATOM 4618 C CA . ALA A 1 561 ? 1.59 -40.469 -1.43 1 95.5 561 ALA A CA 1
ATOM 4619 C C . ALA A 1 561 ? 2.98 -40.344 -0.816 1 95.5 561 ALA A C 1
ATOM 4621 O O . ALA A 1 561 ? 3.988 -40.5 -1.507 1 95.5 561 ALA A O 1
ATOM 4622 N N . PHE A 1 562 ? 3.074 -40.094 0.467 1 97.06 562 PHE A N 1
ATOM 4623 C CA . PHE A 1 562 ? 4.363 -39.906 1.125 1 97.06 562 PHE A CA 1
ATOM 4624 C C . PHE A 1 562 ? 5.066 -41.25 1.31 1 97.06 562 PHE A C 1
ATOM 4626 O O . PHE A 1 562 ? 6.297 -41.312 1.354 1 97.06 562 PHE A O 1
ATOM 4633 N N . GLU A 1 563 ? 4.262 -42.312 1.381 1 96.5 563 GLU A N 1
ATOM 4634 C CA . GLU A 1 563 ? 4.883 -43.625 1.367 1 96.5 563 GLU A CA 1
ATOM 4635 C C . GLU A 1 563 ? 5.621 -43.875 0.055 1 96.5 563 GLU A C 1
ATOM 4637 O O . GLU A 1 563 ? 6.695 -44.5 0.047 1 96.5 563 GLU A O 1
ATOM 4642 N N . PHE A 1 564 ? 5.039 -43.5 -0.94 1 95.94 564 PHE A N 1
ATOM 4643 C CA . PHE A 1 564 ? 5.688 -43.594 -2.242 1 95.94 564 PHE A CA 1
ATOM 4644 C C . PHE A 1 564 ? 6.988 -42.781 -2.254 1 95.94 564 PHE A C 1
ATOM 4646 O O . PHE A 1 564 ? 8.016 -43.281 -2.738 1 95.94 564 PHE A O 1
ATOM 4653 N N . VAL A 1 565 ? 6.992 -41.594 -1.757 1 97.25 565 VAL A N 1
ATOM 4654 C CA . VAL A 1 565 ? 8.172 -40.719 -1.702 1 97.25 565 VAL A CA 1
ATOM 4655 C C . VAL A 1 565 ? 9.25 -41.375 -0.849 1 97.25 565 VAL A C 1
ATOM 4657 O O . VAL A 1 565 ? 10.43 -41.375 -1.218 1 97.25 565 VAL A O 1
ATOM 4660 N N . ASP A 1 566 ? 8.805 -41.938 0.252 1 97.62 566 ASP A N 1
ATOM 4661 C CA . ASP A 1 566 ? 9.727 -42.656 1.125 1 97.62 566 ASP A CA 1
ATOM 4662 C C . ASP A 1 566 ? 10.375 -43.812 0.393 1 97.62 566 ASP A C 1
ATOM 4664 O O . ASP A 1 566 ? 11.562 -44.094 0.59 1 97.62 566 ASP A O 1
ATOM 4668 N N . GLY A 1 567 ? 9.586 -44.469 -0.409 1 96.88 567 GLY A N 1
ATOM 4669 C CA . GLY A 1 567 ? 10.117 -45.562 -1.218 1 96.88 567 GLY A CA 1
ATOM 4670 C C . GLY A 1 567 ? 11.211 -45.125 -2.176 1 96.88 567 GLY A C 1
ATOM 4671 O O . GLY A 1 567 ? 12.203 -45.812 -2.357 1 96.88 567 GLY A O 1
ATOM 4672 N N . LEU A 1 568 ? 11.016 -44 -2.775 1 95.94 568 LEU A N 1
ATOM 4673 C CA . LEU A 1 568 ? 12.039 -43.438 -3.662 1 95.94 568 LEU A CA 1
ATOM 4674 C C . LEU A 1 568 ? 13.312 -43.125 -2.891 1 95.94 568 LEU A C 1
ATOM 4676 O O . LEU A 1 568 ? 14.422 -43.375 -3.379 1 95.94 568 LEU A O 1
ATOM 4680 N N . VAL A 1 569 ? 13.164 -42.531 -1.718 1 97.75 569 VAL A N 1
ATOM 4681 C CA . VAL A 1 569 ? 14.305 -42.188 -0.877 1 97.75 569 VAL A CA 1
ATOM 4682 C C . VAL A 1 569 ? 15.055 -43.469 -0.491 1 97.75 569 VAL A C 1
ATOM 4684 O O . VAL A 1 569 ? 16.281 -43.531 -0.595 1 97.75 569 VAL A O 1
ATOM 4687 N N . GLU A 1 570 ? 14.328 -44.5 -0.14 1 97.31 570 GLU A N 1
ATOM 4688 C CA . GLU A 1 570 ? 14.938 -45.75 0.246 1 97.31 570 GLU A CA 1
ATOM 4689 C C . GLU A 1 570 ? 15.664 -46.406 -0.932 1 97.31 570 GLU A C 1
ATOM 4691 O O . GLU A 1 570 ? 16.734 -47 -0.763 1 97.31 570 GLU A O 1
ATOM 4696 N N . GLU A 1 571 ? 15.047 -46.312 -2.029 1 96 571 GLU A N 1
ATOM 4697 C CA . GLU A 1 571 ? 15.688 -46.844 -3.232 1 96 571 GLU A CA 1
ATOM 4698 C C . GLU A 1 571 ? 17.031 -46.156 -3.48 1 96 571 GLU A C 1
ATOM 4700 O O . GLU A 1 571 ? 18.031 -46.844 -3.754 1 96 571 GLU A O 1
ATOM 4705 N N . LEU A 1 572 ? 17.062 -44.875 -3.381 1 96.44 572 LEU A N 1
ATOM 4706 C CA . LEU A 1 572 ? 18.281 -44.094 -3.615 1 96.44 572 LEU A CA 1
ATOM 4707 C C . LEU A 1 572 ? 19.344 -44.438 -2.576 1 96.44 572 LEU A C 1
ATOM 4709 O O . LEU A 1 572 ? 20.5 -44.688 -2.924 1 96.44 572 LEU A O 1
ATOM 4713 N N . ILE A 1 573 ? 18.953 -44.531 -1.326 1 95.94 573 ILE A N 1
ATOM 4714 C CA . ILE A 1 573 ? 19.875 -44.812 -0.238 1 95.94 573 ILE A CA 1
ATOM 4715 C C . ILE A 1 573 ? 20.438 -46.219 -0.418 1 95.94 573 ILE A C 1
ATOM 4717 O O . ILE A 1 573 ? 21.641 -46.438 -0.22 1 95.94 573 ILE A O 1
ATOM 4721 N N . GLY A 1 574 ? 19.578 -47.125 -0.819 1 94.94 574 GLY A N 1
ATOM 4722 C CA . GLY A 1 574 ? 20.016 -48.5 -1.087 1 94.94 574 GLY A CA 1
ATOM 4723 C C . GLY A 1 574 ? 21.047 -48.562 -2.193 1 94.94 574 GLY A C 1
ATOM 4724 O O . GLY A 1 574 ? 22 -49.344 -2.098 1 94.94 574 GLY A O 1
ATOM 4725 N N . MET A 1 575 ? 20.891 -47.781 -3.207 1 93.25 575 MET A N 1
ATOM 4726 C CA . MET A 1 575 ? 21.828 -47.75 -4.324 1 93.25 575 MET A CA 1
ATOM 4727 C C . MET A 1 575 ? 23.188 -47.188 -3.889 1 93.25 575 MET A C 1
ATOM 4729 O O . MET A 1 575 ? 24.219 -47.594 -4.383 1 93.25 575 MET A O 1
ATOM 4733 N N . GLY A 1 576 ? 23.125 -46.188 -3.043 1 86.62 576 GLY A N 1
ATOM 4734 C CA . GLY A 1 576 ? 24.344 -45.562 -2.562 1 86.62 576 GLY A CA 1
ATOM 4735 C C . GLY A 1 576 ? 25.172 -46.469 -1.671 1 86.62 576 GLY A C 1
ATOM 4736 O O . GLY A 1 576 ? 26.391 -46.375 -1.651 1 86.62 576 GLY A O 1
ATOM 4737 N N . ASN A 1 577 ? 24.547 -47.312 -0.924 1 82.38 577 ASN A N 1
ATOM 4738 C CA . ASN A 1 577 ? 25.25 -48.219 -0.01 1 82.38 577 ASN A CA 1
ATOM 4739 C C . ASN A 1 577 ? 25.859 -49.406 -0.75 1 82.38 577 ASN A C 1
ATOM 4741 O O . ASN A 1 577 ? 26.766 -50.062 -0.229 1 82.38 577 ASN A O 1
ATOM 4745 N N . GLU A 1 578 ? 25.391 -49.812 -1.885 1 73.06 578 GLU A N 1
ATOM 4746 C CA . GLU A 1 578 ? 25.969 -50.906 -2.668 1 73.06 578 GLU A CA 1
ATOM 4747 C C . GLU A 1 578 ? 27.266 -50.469 -3.344 1 73.06 578 GLU A C 1
ATOM 4749 O O . GLU A 1 578 ? 27.984 -51.281 -3.91 1 73.06 578 GLU A O 1
ATOM 4754 N N . GLN A 1 579 ? 27.75 -49.375 -3.1 1 50.22 579 GLN A N 1
ATOM 4755 C CA . GLN A 1 579 ? 29.094 -49.031 -3.572 1 50.22 579 GLN A CA 1
ATOM 4756 C C . GLN A 1 579 ? 30.156 -49.438 -2.545 1 50.22 579 GLN A C 1
ATOM 4758 O O . GLN A 1 579 ? 29.984 -49.188 -1.349 1 50.22 579 GLN A O 1
ATOM 4763 N N . MET B 1 1 ? 12.102 25.859 32.562 1 89.56 1 MET B N 1
ATOM 4764 C CA . MET B 1 1 ? 10.656 25.656 32.594 1 89.56 1 MET B CA 1
ATOM 4765 C C . MET B 1 1 ? 10.273 24.328 31.969 1 89.56 1 MET B C 1
ATOM 4767 O O . MET B 1 1 ? 10.617 24.062 30.812 1 89.56 1 MET B O 1
ATOM 4771 N N . GLU B 1 2 ? 9.695 23.469 32.75 1 93.94 2 GLU B N 1
ATOM 4772 C CA . GLU B 1 2 ? 9.281 22.141 32.344 1 93.94 2 GLU B CA 1
ATOM 4773 C C . GLU B 1 2 ? 7.848 21.844 32.781 1 93.94 2 GLU B C 1
ATOM 4775 O O . GLU B 1 2 ? 7.387 22.359 33.781 1 93.94 2 GLU B O 1
ATOM 4780 N N . TRP B 1 3 ? 7.246 21.031 31.953 1 96.56 3 TRP B N 1
ATOM 4781 C CA . TRP B 1 3 ? 5.875 20.641 32.25 1 96.56 3 TRP B CA 1
ATOM 4782 C C . TRP B 1 3 ? 5.816 19.844 33.562 1 96.56 3 TRP B C 1
ATOM 4784 O O . TRP B 1 3 ? 6.691 19.031 33.844 1 96.56 3 TRP B O 1
ATOM 4794 N N . LYS B 1 4 ? 4.805 20.156 34.344 1 95.25 4 LYS B N 1
ATOM 4795 C CA . LYS B 1 4 ? 4.461 19.328 35.5 1 95.25 4 LYS B CA 1
ATOM 4796 C C . LYS B 1 4 ? 3.264 18.438 35.219 1 95.25 4 LYS B C 1
ATOM 4798 O O . LYS B 1 4 ? 2.131 18.766 35.562 1 95.25 4 LYS B O 1
ATOM 4803 N N . LEU B 1 5 ? 3.5 17.25 34.75 1 95.44 5 LEU B N 1
ATOM 4804 C CA . LEU B 1 5 ? 2.469 16.344 34.25 1 95.44 5 LEU B CA 1
ATOM 4805 C C . LEU B 1 5 ? 1.566 15.867 35.375 1 95.44 5 LEU B C 1
ATOM 4807 O O . LEU B 1 5 ? 0.423 15.469 35.125 1 95.44 5 LEU B O 1
ATOM 4811 N N . GLU B 1 6 ? 2.068 15.93 36.562 1 93.69 6 GLU B N 1
ATOM 4812 C CA . GLU B 1 6 ? 1.302 15.492 37.719 1 93.69 6 GLU B CA 1
ATOM 4813 C C . GLU B 1 6 ? 0.073 16.375 37.938 1 93.69 6 GLU B C 1
ATOM 4815 O O . GLU B 1 6 ? -0.856 15.977 38.656 1 93.69 6 GLU B O 1
ATOM 4820 N N . GLN B 1 7 ? 0.126 17.547 37.375 1 92.69 7 GLN B N 1
ATOM 4821 C CA . GLN B 1 7 ? -1.017 18.453 37.469 1 92.69 7 GLN B CA 1
ATOM 4822 C C . GLN B 1 7 ? -2.17 17.969 36.594 1 92.69 7 GLN B C 1
ATOM 4824 O O . GLN B 1 7 ? -3.32 18.359 36.812 1 92.69 7 GLN B O 1
ATOM 4829 N N . LEU B 1 8 ? -1.888 17.188 35.594 1 96 8 LEU B N 1
ATOM 4830 C CA . LEU B 1 8 ? -2.92 16.641 34.719 1 96 8 LEU B CA 1
ATOM 4831 C C . LEU B 1 8 ? -3.49 15.352 35.312 1 96 8 LEU B C 1
ATOM 4833 O O . LEU B 1 8 ? -4.707 15.219 35.469 1 96 8 LEU B O 1
ATOM 4837 N N . PHE B 1 9 ? -2.572 14.43 35.562 1 96.62 9 PHE B N 1
ATOM 4838 C CA . PHE B 1 9 ? -2.898 13.18 36.25 1 96.62 9 PHE B CA 1
ATOM 4839 C C . PHE B 1 9 ? -1.814 12.812 37.25 1 96.62 9 PHE B C 1
ATOM 4841 O O . PHE B 1 9 ? -0.626 13.023 37 1 96.62 9 PHE B O 1
ATOM 4848 N N . GLU B 1 10 ? -2.197 12.117 38.281 1 95.94 10 GLU B N 1
ATOM 4849 C CA . GLU B 1 10 ? -1.271 11.758 39.375 1 95.94 10 GLU B CA 1
ATOM 4850 C C . GLU B 1 10 ? -0.139 10.875 38.844 1 95.94 10 GLU B C 1
ATOM 4852 O O . GLU B 1 10 ? 1.001 10.984 39.312 1 95.94 10 GLU B O 1
ATOM 4857 N N . ASN B 1 11 ? -0.496 9.984 38 1 95.69 11 ASN B N 1
ATOM 4858 C CA . ASN B 1 11 ? 0.477 9.086 37.375 1 95.69 11 ASN B CA 1
ATOM 4859 C C . ASN B 1 11 ? -0.068 8.461 36.094 1 95.69 11 ASN B C 1
ATOM 4861 O O . ASN B 1 11 ? -1.197 8.742 35.688 1 95.69 11 ASN B O 1
ATOM 4865 N N . ASP B 1 12 ? 0.788 7.719 35.469 1 96.25 12 ASP B N 1
ATOM 4866 C CA . ASP B 1 12 ? 0.44 7.066 34.188 1 96.25 12 ASP B CA 1
ATOM 4867 C C . ASP B 1 12 ? -0.789 6.176 34.375 1 96.25 12 ASP B C 1
ATOM 4869 O O . ASP B 1 12 ? -1.67 6.16 33.5 1 96.25 12 ASP B O 1
ATOM 4873 N N . GLU B 1 13 ? -0.876 5.477 35.406 1 96.25 13 GLU B N 1
ATOM 4874 C CA . GLU B 1 13 ? -1.987 4.562 35.656 1 96.25 13 GLU B CA 1
ATOM 4875 C C . GLU B 1 13 ? -3.305 5.32 35.781 1 96.25 13 GLU B C 1
ATOM 4877 O O . GLU B 1 13 ? -4.352 4.848 35.344 1 96.25 13 GLU B O 1
ATOM 4882 N N . ALA B 1 14 ? -3.234 6.441 36.438 1 97.81 14 ALA B N 1
ATOM 4883 C CA . ALA B 1 14 ? -4.43 7.266 36.594 1 97.81 14 ALA B CA 1
ATOM 4884 C C . ALA B 1 14 ? -4.957 7.738 35.25 1 97.81 14 ALA B C 1
ATOM 4886 O O . ALA B 1 14 ? -6.172 7.793 35.031 1 97.81 14 ALA B O 1
ATOM 4887 N N . ALA B 1 15 ? -4.078 8.148 34.406 1 97.88 15 ALA B N 1
ATOM 4888 C CA . ALA B 1 15 ? -4.469 8.586 33.062 1 97.88 15 ALA B CA 1
ATOM 4889 C C . ALA B 1 15 ? -5.113 7.441 32.281 1 97.88 15 ALA B C 1
ATOM 4891 O O . ALA B 1 15 ? -6.125 7.637 31.609 1 97.88 15 ALA B O 1
ATOM 4892 N N . ILE B 1 16 ? -4.496 6.246 32.375 1 97.12 16 ILE B N 1
ATOM 4893 C CA . ILE B 1 16 ? -5.016 5.07 31.672 1 97.12 16 ILE B CA 1
ATOM 4894 C C . ILE B 1 16 ? -6.379 4.695 32.25 1 97.12 16 ILE B C 1
ATOM 4896 O O . ILE B 1 16 ? -7.309 4.387 31.484 1 97.12 16 ILE B O 1
ATOM 4900 N N . GLU B 1 17 ? -6.48 4.73 33.531 1 97.62 17 GLU B N 1
ATOM 4901 C CA . GLU B 1 17 ? -7.75 4.41 34.188 1 97.62 17 GLU B CA 1
ATOM 4902 C C . GLU B 1 17 ? -8.836 5.398 33.781 1 97.62 17 GLU B C 1
ATOM 4904 O O . GLU B 1 17 ? -9.977 5.004 33.5 1 97.62 17 GLU B O 1
ATOM 4909 N N . ASN B 1 18 ? -8.484 6.648 33.812 1 98.19 18 ASN B N 1
ATOM 4910 C CA . ASN B 1 18 ? -9.445 7.645 33.344 1 98.19 18 ASN B CA 1
ATOM 4911 C C . ASN B 1 18 ? -9.93 7.324 31.938 1 98.19 18 ASN B C 1
ATOM 4913 O O . ASN B 1 18 ? -11.133 7.383 31.656 1 98.19 18 ASN B O 1
ATOM 4917 N N . ALA B 1 19 ? -8.992 7.066 31.016 1 97.81 19 ALA B N 1
ATOM 4918 C CA . ALA B 1 19 ? -9.344 6.73 29.641 1 97.81 19 ALA B CA 1
ATOM 4919 C C . ALA B 1 19 ? -10.289 5.531 29.578 1 97.81 19 ALA B C 1
ATOM 4921 O O . ALA B 1 19 ? -11.273 5.543 28.844 1 97.81 19 ALA B O 1
ATOM 4922 N N . ARG B 1 20 ? -10.008 4.508 30.391 1 97.25 20 ARG B N 1
ATOM 4923 C CA . ARG B 1 20 ? -10.82 3.297 30.406 1 97.25 20 ARG B CA 1
ATOM 4924 C C . ARG B 1 20 ? -12.234 3.592 30.891 1 97.25 20 ARG B C 1
ATOM 4926 O O . ARG B 1 20 ? -13.211 3.154 30.281 1 97.25 20 ARG B O 1
ATOM 4933 N N . VAL B 1 21 ? -12.305 4.293 31.969 1 98.06 21 VAL B N 1
ATOM 4934 C CA . VAL B 1 21 ? -13.594 4.621 32.562 1 98.06 21 VAL B CA 1
ATOM 4935 C C . VAL B 1 21 ? -14.43 5.449 31.594 1 98.06 21 VAL B C 1
ATOM 4937 O O . VAL B 1 21 ? -15.617 5.18 31.391 1 98.06 21 VAL B O 1
ATOM 4940 N N . GLN B 1 22 ? -13.812 6.438 31.031 1 98.12 22 GLN B N 1
ATOM 4941 C CA . GLN B 1 22 ? -14.539 7.309 30.109 1 98.12 22 GLN B CA 1
ATOM 4942 C C . GLN B 1 22 ? -14.953 6.555 28.844 1 98.12 22 GLN B C 1
ATOM 4944 O O . GLN B 1 22 ? -16.016 6.809 28.281 1 98.12 22 GLN B O 1
ATOM 4949 N N . LEU B 1 23 ? -14.078 5.68 28.344 1 97.19 23 LEU B N 1
ATOM 4950 C CA . LEU B 1 23 ? -14.422 4.863 27.188 1 97.19 23 LEU B CA 1
ATOM 4951 C C . LEU B 1 23 ? -15.672 4.039 27.453 1 97.19 23 LEU B C 1
ATOM 4953 O O . LEU B 1 23 ? -16.562 3.938 26.609 1 97.19 23 LEU B O 1
ATOM 4957 N N . GLU B 1 24 ? -15.766 3.439 28.625 1 97.69 24 GLU B N 1
ATOM 4958 C CA . GLU B 1 24 ? -16.922 2.627 28.969 1 97.69 24 GLU B CA 1
ATOM 4959 C C . GLU B 1 24 ? -18.203 3.467 28.984 1 97.69 24 GLU B C 1
ATOM 4961 O O . GLU B 1 24 ? -19.266 3.006 28.547 1 97.69 24 GLU B O 1
ATOM 4966 N N . GLU B 1 25 ? -18.094 4.633 29.484 1 98 25 GLU B N 1
ATOM 4967 C CA . GLU B 1 25 ? -19.234 5.531 29.484 1 98 25 GLU B CA 1
ATOM 4968 C C . GLU B 1 25 ? -19.625 5.93 28.047 1 98 25 GLU B C 1
ATOM 4970 O O . GLU B 1 25 ? -20.797 5.988 27.719 1 98 25 GLU B O 1
ATOM 4975 N N . VAL B 1 26 ? -18.609 6.297 27.266 1 97.81 26 VAL B N 1
ATOM 4976 C CA . VAL B 1 26 ? -18.844 6.652 25.875 1 97.81 26 VAL B CA 1
ATOM 4977 C C . VAL B 1 26 ? -19.562 5.512 25.156 1 97.81 26 VAL B C 1
ATOM 4979 O O . VAL B 1 26 ? -20.516 5.746 24.406 1 97.81 26 VAL B O 1
ATOM 4982 N N . LYS B 1 27 ? -19.141 4.242 25.422 1 96.31 27 LYS B N 1
ATOM 4983 C CA . LYS B 1 27 ? -19.766 3.066 24.812 1 96.31 27 LYS B CA 1
ATOM 4984 C C . LYS B 1 27 ? -21.219 2.939 25.25 1 96.31 27 LYS B C 1
ATOM 4986 O O . LYS B 1 27 ? -22.094 2.701 24.422 1 96.31 27 LYS B O 1
ATOM 4991 N N . ARG B 1 28 ? -21.406 3.055 26.5 1 97.38 28 ARG B N 1
ATOM 4992 C CA . ARG B 1 28 ? -22.75 2.943 27.062 1 97.38 28 ARG B CA 1
ATOM 4993 C C . ARG B 1 28 ? -23.688 3.979 26.438 1 97.38 28 ARG B C 1
ATOM 4995 O O . ARG B 1 28 ? -24.797 3.645 26.016 1 97.38 28 ARG B O 1
ATOM 5002 N N . ILE B 1 29 ? -23.281 5.199 26.344 1 98.12 29 ILE B N 1
ATOM 5003 C CA . ILE B 1 29 ? -24.125 6.297 25.875 1 98.12 29 ILE B CA 1
ATOM 5004 C C . ILE B 1 29 ? -24.359 6.148 24.375 1 98.12 29 ILE B C 1
ATOM 5006 O O . ILE B 1 29 ? -25.453 6.434 23.875 1 98.12 29 ILE B O 1
ATOM 5010 N N . ALA B 1 30 ? -23.281 5.82 23.641 1 96.06 30 ALA B N 1
ATOM 5011 C CA . ALA B 1 30 ? -23.453 5.586 22.203 1 96.06 30 ALA B CA 1
ATOM 5012 C C . ALA B 1 30 ? -24.531 4.547 21.938 1 96.06 30 ALA B C 1
ATOM 5014 O O . ALA B 1 30 ? -25.344 4.707 21.016 1 96.06 30 ALA B O 1
ATOM 5015 N N . SER B 1 31 ? -24.562 3.506 22.781 1 95.75 31 SER B N 1
ATOM 5016 C CA . SER B 1 31 ? -25.578 2.467 22.656 1 95.75 31 SER B CA 1
ATOM 5017 C C . SER B 1 31 ? -26.984 3.021 22.922 1 95.75 31 SER B C 1
ATOM 5019 O O . SER B 1 31 ? -27.953 2.625 22.281 1 95.75 31 SER B O 1
ATOM 5021 N N . GLU B 1 32 ? -27.062 3.807 23.828 1 96.81 32 GLU B N 1
ATOM 5022 C CA . GLU B 1 32 ? -28.344 4.449 24.141 1 96.81 32 GLU B CA 1
ATOM 5023 C C . GLU B 1 32 ? -28.797 5.359 23 1 96.81 32 GLU B C 1
ATOM 5025 O O . GLU B 1 32 ? -29.984 5.395 22.656 1 96.81 32 GLU B O 1
ATOM 5030 N N . ILE B 1 33 ? -27.828 6.074 22.484 1 96.31 33 ILE B N 1
ATOM 5031 C CA . ILE B 1 33 ? -28.125 6.977 21.375 1 96.31 33 ILE B CA 1
ATOM 5032 C C . ILE B 1 33 ? -28.641 6.172 20.172 1 96.31 33 ILE B C 1
ATOM 5034 O O . ILE B 1 33 ? -29.609 6.574 19.531 1 96.31 33 ILE B O 1
ATOM 5038 N N . GLU B 1 34 ? -28.047 5.078 19.891 1 92.12 34 GLU B N 1
ATOM 5039 C CA . GLU B 1 34 ? -28.391 4.238 18.75 1 92.12 34 GLU B CA 1
ATOM 5040 C C . GLU B 1 34 ? -29.859 3.824 18.812 1 92.12 34 GLU B C 1
ATOM 5042 O O . GLU B 1 34 ? -30.5 3.643 17.766 1 92.12 34 GLU B O 1
ATOM 5047 N N . ARG B 1 35 ? -30.484 3.779 20.047 1 92.56 35 ARG B N 1
ATOM 5048 C CA . ARG B 1 35 ? -31.844 3.264 20.219 1 92.56 35 ARG B CA 1
ATOM 5049 C C . ARG B 1 35 ? -32.844 4.398 20.469 1 92.56 35 ARG B C 1
ATOM 5051 O O . ARG B 1 35 ? -34.031 4.172 20.531 1 92.56 35 ARG B O 1
ATOM 5058 N N . GLU B 1 36 ? -32.312 5.527 20.625 1 93.88 36 GLU B N 1
ATOM 5059 C CA . GLU B 1 36 ? -33.156 6.652 21.016 1 93.88 36 GLU B CA 1
ATOM 5060 C C . GLU B 1 36 ? -33.719 7.387 19.781 1 93.88 36 GLU B C 1
ATOM 5062 O O . GLU B 1 36 ? -33 7.559 18.797 1 93.88 36 GLU B O 1
ATOM 5067 N N . ASN B 1 37 ? -35.031 7.82 19.875 1 92.62 37 ASN B N 1
ATOM 5068 C CA . ASN B 1 37 ? -35.625 8.523 18.75 1 92.62 37 ASN B CA 1
ATOM 5069 C C . ASN B 1 37 ? -36.219 9.867 19.156 1 92.62 37 ASN B C 1
ATOM 5071 O O . ASN B 1 37 ? -36.5 10.719 18.312 1 92.62 37 ASN B O 1
ATOM 5075 N N . ALA B 1 38 ? -36.375 10.062 20.453 1 95.31 38 ALA B N 1
ATOM 5076 C CA . ALA B 1 38 ? -36.906 11.328 20.938 1 95.31 38 ALA B CA 1
ATOM 5077 C C . ALA B 1 38 ? -35.844 12.43 20.891 1 95.31 38 ALA B C 1
ATOM 5079 O O . ALA B 1 38 ? -34.812 12.32 21.531 1 95.31 38 ALA B O 1
ATOM 5080 N N . PRO B 1 39 ? -36.125 13.539 20.25 1 96.19 39 PRO B N 1
ATOM 5081 C CA . PRO B 1 39 ? -35.125 14.594 20.047 1 96.19 39 PRO B CA 1
ATOM 5082 C C . PRO B 1 39 ? -34.594 15.164 21.375 1 96.19 39 PRO B C 1
ATOM 5084 O O . PRO B 1 39 ? -33.406 15.469 21.5 1 96.19 39 PRO B O 1
ATOM 5087 N N . GLU B 1 40 ? -35.469 15.344 22.312 1 96.75 40 GLU B N 1
ATOM 5088 C CA . GLU B 1 40 ? -35.062 15.898 23.609 1 96.75 40 GLU B CA 1
ATOM 5089 C C . GLU B 1 40 ? -34.062 14.992 24.297 1 96.75 40 GLU B C 1
ATOM 5091 O O . GLU B 1 40 ? -33.031 15.469 24.797 1 96.75 40 GLU B O 1
ATOM 5096 N N . ARG B 1 41 ? -34.375 13.758 24.328 1 97.12 41 ARG B N 1
ATOM 5097 C CA . ARG B 1 41 ? -33.469 12.797 24.969 1 97.12 41 ARG B CA 1
ATOM 5098 C C . ARG B 1 41 ? -32.188 12.648 24.156 1 97.12 41 ARG B C 1
ATOM 5100 O O . ARG B 1 41 ? -31.109 12.461 24.734 1 97.12 41 ARG B O 1
ATOM 5107 N N . LEU B 1 42 ? -32.312 12.734 22.859 1 97.38 42 LEU B N 1
ATOM 5108 C CA . LEU B 1 42 ? -31.109 12.672 22.016 1 97.38 42 LEU B CA 1
ATOM 5109 C C . LEU B 1 42 ? -30.172 13.828 22.328 1 97.38 42 LEU B C 1
ATOM 5111 O O . LEU B 1 42 ? -28.953 13.633 22.422 1 97.38 42 LEU B O 1
ATOM 5115 N N . ALA B 1 43 ? -30.688 15 22.453 1 97.5 43 ALA B N 1
ATOM 5116 C CA . ALA B 1 43 ? -29.875 16.156 22.797 1 97.5 43 ALA B CA 1
ATOM 5117 C C . ALA B 1 43 ? -29.125 15.953 24.109 1 97.5 43 ALA B C 1
ATOM 5119 O O . ALA B 1 43 ? -27.953 16.281 24.219 1 97.5 43 ALA B O 1
ATOM 5120 N N . LYS B 1 44 ? -29.828 15.383 25.047 1 97.88 44 LYS B N 1
ATOM 5121 C CA . LYS B 1 44 ? -29.219 15.117 26.344 1 97.88 44 LYS B CA 1
ATOM 5122 C C . LYS B 1 44 ? -28.125 14.062 26.234 1 97.88 44 LYS B C 1
ATOM 5124 O O . LYS B 1 44 ? -27.047 14.203 26.828 1 97.88 44 LYS B O 1
ATOM 5129 N N . LEU B 1 45 ? -28.406 13.07 25.484 1 98.06 45 LEU B N 1
ATOM 5130 C CA . LEU B 1 45 ? -27.438 11.984 25.328 1 98.06 45 LEU B CA 1
ATOM 5131 C C . LEU B 1 45 ? -26.203 12.469 24.578 1 98.06 45 LEU B C 1
ATOM 5133 O O . LEU B 1 45 ? -25.094 12.055 24.891 1 98.06 45 LEU B O 1
ATOM 5137 N N . ILE B 1 46 ? -26.406 13.328 23.609 1 97.62 46 ILE B N 1
ATOM 5138 C CA . ILE B 1 46 ? -25.266 13.883 22.859 1 97.62 46 ILE B CA 1
ATOM 5139 C C . ILE B 1 46 ? -24.406 14.719 23.797 1 97.62 46 ILE B C 1
ATOM 5141 O O . ILE B 1 46 ? -23.172 14.656 23.75 1 97.62 46 ILE B O 1
ATOM 5145 N N . ARG B 1 47 ? -25.031 15.422 24.609 1 97.56 47 ARG B N 1
ATOM 5146 C CA . ARG B 1 47 ? -24.312 16.234 25.594 1 97.56 47 ARG B CA 1
ATOM 5147 C C . ARG B 1 47 ? -23.5 15.344 26.531 1 97.56 47 ARG B C 1
ATOM 5149 O O . ARG B 1 47 ? -22.344 15.648 26.828 1 97.56 47 ARG B O 1
ATOM 5156 N N . ASP B 1 48 ? -24.094 14.297 27 1 98.06 48 ASP B N 1
ATOM 5157 C CA . ASP B 1 48 ? -23.391 13.359 27.875 1 98.06 48 ASP B CA 1
ATOM 5158 C C . ASP B 1 48 ? -22.219 12.703 27.141 1 98.06 48 ASP B C 1
ATOM 5160 O O . ASP B 1 48 ? -21.141 12.547 27.703 1 98.06 48 ASP B O 1
ATOM 5164 N N . PHE B 1 49 ? -22.547 12.328 25.938 1 97.94 49 PHE B N 1
ATOM 5165 C CA . PHE B 1 49 ? -21.516 11.727 25.078 1 97.94 49 PHE B CA 1
ATOM 5166 C C . PHE B 1 49 ? -20.312 12.656 24.938 1 97.94 49 PHE B C 1
ATOM 5168 O O . PHE B 1 49 ? -19.172 12.234 25.156 1 97.94 49 PHE B O 1
ATOM 5175 N N . GLU B 1 50 ? -20.594 13.875 24.594 1 97.25 50 GLU B N 1
ATOM 5176 C CA . GLU B 1 50 ? -19.562 14.891 24.406 1 97.25 50 GLU B CA 1
ATOM 5177 C C . GLU B 1 50 ? -18.766 15.086 25.688 1 97.25 50 GLU B C 1
ATOM 5179 O O . GLU B 1 50 ? -17.547 15.266 25.641 1 97.25 50 GLU B O 1
ATOM 5184 N N . GLU B 1 51 ? -19.406 15.062 26.797 1 97.69 51 GLU B N 1
ATOM 5185 C CA . GLU B 1 51 ? -18.75 15.258 28.078 1 97.69 51 GLU B CA 1
ATOM 5186 C C . GLU B 1 51 ? -17.719 14.172 28.344 1 97.69 51 GLU B C 1
ATOM 5188 O O . GLU B 1 51 ? -16.594 14.461 28.766 1 97.69 51 GLU B O 1
ATOM 5193 N N . HIS B 1 52 ? -18.078 13.008 28.109 1 98.19 52 HIS B N 1
ATOM 5194 C CA . HIS B 1 52 ? -17.172 11.898 28.375 1 98.19 52 HIS B CA 1
ATOM 5195 C C . HIS B 1 52 ? -16.062 11.828 27.328 1 98.19 52 HIS B C 1
ATOM 5197 O O . HIS B 1 52 ? -14.938 11.406 27.625 1 98.19 52 HIS B O 1
ATOM 5203 N N . MET B 1 53 ? -16.375 12.258 26.125 1 97.31 53 MET B N 1
ATOM 5204 C CA . MET B 1 53 ? -15.328 12.375 25.125 1 97.31 53 MET B CA 1
ATOM 5205 C C . MET B 1 53 ? -14.297 13.43 25.531 1 97.31 53 MET B C 1
ATOM 5207 O O . MET B 1 53 ? -13.094 13.227 25.375 1 97.31 53 MET B O 1
ATOM 5211 N N . ASP B 1 54 ? -14.812 14.461 26.031 1 97.5 54 ASP B N 1
ATOM 5212 C CA . ASP B 1 54 ? -13.961 15.539 26.5 1 97.5 54 ASP B CA 1
ATOM 5213 C C . ASP B 1 54 ? -13.078 15.078 27.656 1 97.5 54 ASP B C 1
ATOM 5215 O O . ASP B 1 54 ? -11.875 15.352 27.672 1 97.5 54 ASP B O 1
ATOM 5219 N N . GLU B 1 55 ? -13.656 14.336 28.547 1 97.94 55 GLU B N 1
ATOM 5220 C CA . GLU B 1 55 ? -12.914 13.789 29.688 1 97.94 55 GLU B CA 1
ATOM 5221 C C . GLU B 1 55 ? -11.875 12.781 29.234 1 97.94 55 GLU B C 1
ATOM 5223 O O . GLU B 1 55 ? -10.773 12.727 29.781 1 97.94 55 GLU B O 1
ATOM 5228 N N . PHE B 1 56 ? -12.227 12.031 28.281 1 98.12 56 PHE B N 1
ATOM 5229 C CA . PHE B 1 56 ? -11.281 11.086 27.703 1 98.12 56 PHE B CA 1
ATOM 5230 C C . PHE B 1 56 ? -10.094 11.812 27.094 1 98.12 56 PHE B C 1
ATOM 5232 O O . PHE B 1 56 ? -8.953 11.359 27.188 1 98.12 56 PHE B O 1
ATOM 5239 N N . ALA B 1 57 ? -10.367 12.883 26.438 1 97.38 57 ALA B N 1
ATOM 5240 C CA . ALA B 1 57 ? -9.352 13.648 25.719 1 97.38 57 ALA B CA 1
ATOM 5241 C C . ALA B 1 57 ? -8.273 14.164 26.672 1 97.38 57 ALA B C 1
ATOM 5243 O O . ALA B 1 57 ? -7.152 14.453 26.25 1 97.38 57 ALA B O 1
ATOM 5244 N N . LYS B 1 58 ? -8.539 14.25 27.969 1 97.62 58 LYS B N 1
ATOM 5245 C CA . LYS B 1 58 ? -7.516 14.586 28.953 1 97.62 58 LYS B CA 1
ATOM 5246 C C . LYS B 1 58 ? -6.387 13.562 28.938 1 97.62 58 LYS B C 1
ATOM 5248 O O . LYS B 1 58 ? -5.211 13.922 29.031 1 97.62 58 LYS B O 1
ATOM 5253 N N . SER B 1 59 ? -6.836 12.352 28.797 1 98 59 SER B N 1
ATOM 5254 C CA . SER B 1 59 ? -5.855 11.273 28.766 1 98 59 SER B CA 1
ATOM 5255 C C . SER B 1 59 ? -5.012 11.336 27.5 1 98 59 SER B C 1
ATOM 5257 O O . SER B 1 59 ? -3.816 11.031 27.531 1 98 59 SER B O 1
ATOM 5259 N N . ILE B 1 60 ? -5.648 11.672 26.469 1 96.19 60 ILE B N 1
ATOM 5260 C CA . ILE B 1 60 ? -4.926 11.805 25.203 1 96.19 60 ILE B CA 1
ATOM 5261 C C . ILE B 1 60 ? -3.867 12.898 25.328 1 96.19 60 ILE B C 1
ATOM 5263 O O . ILE B 1 60 ? -2.717 12.703 24.922 1 96.19 60 ILE B O 1
ATOM 5267 N N . GLN B 1 61 ? -4.262 13.977 25.828 1 96.5 61 GLN B N 1
ATOM 5268 C CA . GLN B 1 61 ? -3.332 15.086 26 1 96.5 61 GLN B CA 1
ATOM 5269 C C . GLN B 1 61 ? -2.174 14.695 26.922 1 96.5 61 GLN B C 1
ATOM 5271 O O . GLN B 1 61 ? -1.012 14.969 26.609 1 96.5 61 GLN B O 1
ATOM 5276 N N . TYR B 1 62 ? -2.459 14.039 27.969 1 97.56 62 TYR B N 1
ATOM 5277 C CA . TYR B 1 62 ? -1.438 13.578 28.891 1 97.56 62 TYR B CA 1
ATOM 5278 C C . TYR B 1 62 ? -0.448 12.648 28.203 1 97.56 62 TYR B C 1
ATOM 5280 O O . TYR B 1 62 ? 0.767 12.82 28.328 1 97.56 62 TYR B O 1
ATOM 5288 N N . ALA B 1 63 ? -1.013 11.727 27.562 1 96.38 63 ALA B N 1
ATOM 5289 C CA . ALA B 1 63 ? -0.175 10.711 26.938 1 96.38 63 ALA B CA 1
ATOM 5290 C C . ALA B 1 63 ? 0.78 11.336 25.922 1 96.38 63 ALA B C 1
ATOM 5292 O O . ALA B 1 63 ? 1.959 10.977 25.859 1 96.38 63 ALA B O 1
ATOM 5293 N N . TRP B 1 64 ? 0.295 12.203 25.156 1 94.44 64 TRP B N 1
ATOM 5294 C CA . TRP B 1 64 ? 1.131 12.859 24.156 1 94.44 64 TRP B CA 1
ATOM 5295 C C . TRP B 1 64 ? 2.197 13.727 24.828 1 94.44 64 TRP B C 1
ATOM 5297 O O . TRP B 1 64 ? 3.354 13.734 24.391 1 94.44 64 TRP B O 1
ATOM 5307 N N . MET B 1 65 ? 1.809 14.414 25.797 1 96.62 65 MET B N 1
ATOM 5308 C CA . MET B 1 65 ? 2.758 15.258 26.516 1 96.62 65 MET B CA 1
ATOM 5309 C C . MET B 1 65 ? 3.83 14.406 27.188 1 96.62 65 MET B C 1
ATOM 5311 O O . MET B 1 65 ? 5.02 14.719 27.109 1 96.62 65 MET B O 1
ATOM 5315 N N . ARG B 1 66 ? 3.404 13.352 27.797 1 96.19 66 ARG B N 1
ATOM 5316 C CA . ARG B 1 66 ? 4.316 12.422 28.453 1 96.19 66 ARG B CA 1
ATOM 5317 C C . ARG B 1 66 ? 5.309 11.836 27.453 1 96.19 66 ARG B C 1
ATOM 5319 O O . ARG B 1 66 ? 6.504 11.742 27.734 1 96.19 66 ARG B O 1
ATOM 5326 N N . TYR B 1 67 ? 4.844 11.547 26.422 1 92.88 67 TYR B N 1
ATOM 5327 C CA . TYR B 1 67 ? 5.684 11 25.359 1 92.88 67 TYR B CA 1
ATOM 5328 C C . TYR B 1 67 ? 6.645 12.062 24.828 1 92.88 67 TYR B C 1
ATOM 5330 O O . TYR B 1 67 ? 7.824 11.781 24.594 1 92.88 67 TYR B O 1
ATOM 5338 N N . SER B 1 68 ? 6.199 13.188 24.672 1 93.31 68 SER B N 1
ATOM 5339 C CA . SER B 1 68 ? 6.926 14.273 24.016 1 93.31 68 SER B CA 1
ATOM 5340 C C . SER B 1 68 ? 8.172 14.664 24.812 1 93.31 68 SER B C 1
ATOM 5342 O O . SER B 1 68 ? 9.164 15.117 24.234 1 93.31 68 SER B O 1
ATOM 5344 N N . ILE B 1 69 ? 8.172 14.453 26.078 1 93.31 69 ILE B N 1
ATOM 5345 C CA . ILE B 1 69 ? 9.281 14.93 26.891 1 93.31 69 ILE B CA 1
ATOM 5346 C C . ILE B 1 69 ? 10.359 13.844 26.984 1 93.31 69 ILE B C 1
ATOM 5348 O O . ILE B 1 69 ? 11.492 14.117 27.391 1 93.31 69 ILE B O 1
ATOM 5352 N N . ASP B 1 70 ? 9.93 12.625 26.656 1 90.69 70 ASP B N 1
ATOM 5353 C CA . ASP B 1 70 ? 10.891 11.531 26.641 1 90.69 70 ASP B CA 1
ATOM 5354 C C . ASP B 1 70 ? 10.414 10.398 25.734 1 90.69 70 ASP B C 1
ATOM 5356 O O . ASP B 1 70 ? 9.883 9.398 26.219 1 90.69 70 ASP B O 1
ATOM 5360 N N . THR B 1 71 ? 10.742 10.469 24.531 1 85.44 71 THR B N 1
ATOM 5361 C CA . THR B 1 71 ? 10.242 9.539 23.531 1 85.44 71 THR B CA 1
ATOM 5362 C C . THR B 1 71 ? 10.922 8.18 23.656 1 85.44 71 THR B C 1
ATOM 5364 O O . THR B 1 71 ? 10.43 7.176 23.141 1 85.44 71 THR B O 1
ATOM 5367 N N . GLU B 1 72 ? 12.078 8.086 24.344 1 78.56 72 GLU B N 1
ATOM 5368 C CA . GLU B 1 72 ? 12.867 6.867 24.453 1 78.56 72 GLU B CA 1
ATOM 5369 C C . GLU B 1 72 ? 12.438 6.023 25.641 1 78.56 72 GLU B C 1
ATOM 5371 O O . GLU B 1 72 ? 12.781 4.844 25.734 1 78.56 72 GLU B O 1
ATOM 5376 N N . SER B 1 73 ? 11.68 6.668 26.438 1 87.69 73 SER B N 1
ATOM 5377 C CA . SER B 1 73 ? 11.211 5.973 27.641 1 87.69 73 SER B CA 1
ATOM 5378 C C . SER B 1 73 ? 10.203 4.883 27.281 1 87.69 73 SER B C 1
ATOM 5380 O O . SER B 1 73 ? 9.195 5.148 26.625 1 87.69 73 SER B O 1
ATOM 5382 N N . ALA B 1 74 ? 10.469 3.658 27.75 1 81.06 74 ALA B N 1
ATOM 5383 C CA . ALA B 1 74 ? 9.555 2.539 27.531 1 81.06 74 ALA B CA 1
ATOM 5384 C C . ALA B 1 74 ? 8.188 2.818 28.156 1 81.06 74 ALA B C 1
ATOM 5386 O O . ALA B 1 74 ? 7.156 2.451 27.594 1 81.06 74 ALA B O 1
ATOM 5387 N N . GLU B 1 75 ? 8.203 3.436 29.234 1 88.81 75 GLU B N 1
ATOM 5388 C CA . GLU B 1 75 ? 6.969 3.768 29.938 1 88.81 75 GLU B CA 1
ATOM 5389 C C . GLU B 1 75 ? 6.141 4.773 29.141 1 88.81 75 GLU B C 1
ATOM 5391 O O . GLU B 1 75 ? 4.918 4.637 29.031 1 88.81 75 GLU B O 1
ATOM 5396 N N . SER B 1 76 ? 6.812 5.785 28.625 1 91.25 76 SER B N 1
ATOM 5397 C CA . SER B 1 76 ? 6.109 6.789 27.828 1 91.25 76 SER B CA 1
ATOM 5398 C C . SER B 1 76 ? 5.496 6.172 26.578 1 91.25 76 SER B C 1
ATOM 5400 O O . SER B 1 76 ? 4.363 6.496 26.203 1 91.25 76 SER B O 1
ATOM 5402 N N . GLN B 1 77 ? 6.211 5.328 26.062 1 84 77 GLN B N 1
ATOM 5403 C CA . GLN B 1 77 ? 5.723 4.645 24.859 1 84 77 GLN B CA 1
ATOM 5404 C C . GLN B 1 77 ? 4.527 3.754 25.188 1 84 77 GLN B C 1
ATOM 5406 O O . GLN B 1 77 ? 3.562 3.695 24.422 1 84 77 GLN B O 1
ATOM 5411 N N . LYS B 1 78 ? 4.629 3.102 26.234 1 85.56 78 LYS B N 1
ATOM 5412 C CA . LYS B 1 78 ? 3.562 2.199 26.656 1 85.56 78 LYS B CA 1
ATOM 5413 C C . LYS B 1 78 ? 2.271 2.965 26.922 1 85.56 78 LYS B C 1
ATOM 5415 O O . LYS B 1 78 ? 1.201 2.578 26.453 1 85.56 78 LYS B O 1
ATOM 5420 N N . VAL B 1 79 ? 2.348 4.035 27.656 1 92.31 79 VAL B N 1
ATOM 5421 C CA . VAL B 1 79 ? 1.173 4.824 28 1 92.31 79 VAL B CA 1
ATOM 5422 C C . VAL B 1 79 ? 0.53 5.379 26.734 1 92.31 79 VAL B C 1
ATOM 5424 O O . VAL B 1 79 ? -0.688 5.305 26.562 1 92.31 79 VAL B O 1
ATOM 5427 N N . LEU B 1 80 ? 1.343 5.922 25.906 1 90.69 80 LEU B N 1
ATOM 5428 C CA . LEU B 1 80 ? 0.827 6.445 24.641 1 90.69 80 LEU B CA 1
ATOM 5429 C C . LEU B 1 80 ? 0.14 5.348 23.844 1 90.69 80 LEU B C 1
ATOM 5431 O O . LEU B 1 80 ? -0.962 5.543 23.328 1 90.69 80 LEU B O 1
ATOM 5435 N N . GLY B 1 81 ? 0.763 4.254 23.797 1 83.44 81 GLY B N 1
ATOM 5436 C CA . GLY B 1 81 ? 0.205 3.133 23.047 1 83.44 81 GLY B CA 1
ATOM 5437 C C . GLY B 1 81 ? -1.137 2.672 23.594 1 83.44 81 GLY B C 1
ATOM 5438 O O . GLY B 1 81 ? -2.082 2.477 22.828 1 83.44 81 GLY B O 1
ATOM 5439 N N . VAL B 1 82 ? -1.216 2.502 24.812 1 86.88 82 VAL B N 1
ATOM 5440 C CA . VAL B 1 82 ? -2.443 2.041 25.453 1 86.88 82 VAL B CA 1
ATOM 5441 C C . VAL B 1 82 ? -3.564 3.047 25.203 1 86.88 82 VAL B C 1
ATOM 5443 O O . VAL B 1 82 ? -4.664 2.67 24.797 1 86.88 82 VAL B O 1
ATOM 5446 N N . ILE B 1 83 ? -3.285 4.258 25.406 1 92.62 83 ILE B N 1
ATOM 5447 C CA . ILE B 1 83 ? -4.32 5.281 25.297 1 92.62 83 ILE B CA 1
ATOM 5448 C C . ILE B 1 83 ? -4.723 5.453 23.844 1 92.62 83 ILE B C 1
ATOM 5450 O O . ILE B 1 83 ? -5.895 5.676 23.531 1 92.62 83 ILE B O 1
ATOM 5454 N N . GLN B 1 84 ? -3.807 5.324 23 1 86.75 84 GLN B N 1
ATOM 5455 C CA . GLN B 1 84 ? -4.141 5.383 21.578 1 86.75 84 GLN B CA 1
ATOM 5456 C C . GLN B 1 84 ? -5.051 4.227 21.188 1 86.75 84 GLN B C 1
ATOM 5458 O O . GLN B 1 84 ? -5.957 4.395 20.359 1 86.75 84 GLN B O 1
ATOM 5463 N N . GLN B 1 85 ? -4.762 3.096 21.719 1 80.88 85 GLN B N 1
ATOM 5464 C CA . GLN B 1 85 ? -5.629 1.948 21.469 1 80.88 85 GLN B CA 1
ATOM 5465 C C . GLN B 1 85 ? -7.043 2.209 21.984 1 80.88 85 GLN B C 1
ATOM 5467 O O . GLN B 1 85 ? -8.023 1.914 21.281 1 80.88 85 GLN B O 1
ATOM 5472 N N . LEU B 1 86 ? -7.156 2.742 23.109 1 89.81 86 LEU B N 1
ATOM 5473 C CA . LEU B 1 86 ? -8.453 3.088 23.672 1 89.81 86 LEU B CA 1
ATOM 5474 C C . LEU B 1 86 ? -9.125 4.188 22.859 1 89.81 86 LEU B C 1
ATOM 5476 O O . LEU B 1 86 ? -10.344 4.168 22.656 1 89.81 86 LEU B O 1
ATOM 5480 N N . ALA B 1 87 ? -8.336 5.105 22.359 1 91.25 87 ALA B N 1
ATOM 5481 C CA . ALA B 1 87 ? -8.859 6.203 21.547 1 91.25 87 ALA B CA 1
ATOM 5482 C C . ALA B 1 87 ? -9.484 5.68 20.25 1 91.25 87 ALA B C 1
ATOM 5484 O O . ALA B 1 87 ? -10.484 6.223 19.781 1 91.25 87 ALA B O 1
ATOM 5485 N N . SER B 1 88 ? -8.898 4.676 19.719 1 81.12 88 SER B N 1
ATOM 5486 C CA . SER B 1 88 ? -9.469 4.062 18.516 1 81.12 88 SER B CA 1
ATOM 5487 C C . SER B 1 88 ? -10.875 3.537 18.781 1 81.12 88 SER B C 1
ATOM 5489 O O . SER B 1 88 ? -11.75 3.621 17.922 1 81.12 88 SER B O 1
ATOM 5491 N N . GLN B 1 89 ? -11.062 3.025 19.938 1 84.12 89 GLN B N 1
ATOM 5492 C CA . GLN B 1 89 ? -12.383 2.531 20.312 1 84.12 89 GLN B CA 1
ATOM 5493 C C . GLN B 1 89 ? -13.359 3.682 20.516 1 84.12 89 GLN B C 1
ATOM 5495 O O . GLN B 1 89 ? -14.539 3.562 20.172 1 84.12 89 GLN B O 1
ATOM 5500 N N . VAL B 1 90 ? -12.914 4.75 21.047 1 91.94 90 VAL B N 1
ATOM 5501 C CA . VAL B 1 90 ? -13.75 5.938 21.172 1 91.94 90 VAL B CA 1
ATOM 5502 C C . VAL B 1 90 ? -14.188 6.426 19.797 1 91.94 90 VAL B C 1
ATOM 5504 O O . VAL B 1 90 ? -15.352 6.785 19.609 1 91.94 90 VAL B O 1
ATOM 5507 N N . HIS B 1 91 ? -13.289 6.438 18.875 1 86 91 HIS B N 1
ATOM 5508 C CA . HIS B 1 91 ? -13.594 6.867 17.516 1 86 91 HIS B CA 1
ATOM 5509 C C . HIS B 1 91 ? -14.656 5.973 16.891 1 86 91 HIS B C 1
ATOM 5511 O O . HIS B 1 91 ? -15.484 6.441 16.109 1 86 91 HIS B O 1
ATOM 5517 N N . GLU B 1 92 ? -14.602 4.719 17.234 1 80.62 92 GLU B N 1
ATOM 5518 C CA . GLU B 1 92 ? -15.625 3.791 16.766 1 80.62 92 GLU B CA 1
ATOM 5519 C C . GLU B 1 92 ? -17.016 4.188 17.281 1 80.62 92 GLU B C 1
ATOM 5521 O O . GLU B 1 92 ? -18 4.121 16.531 1 80.62 92 GLU B O 1
ATOM 5526 N N . GLN B 1 93 ? -17.047 4.547 18.484 1 88.69 93 GLN B N 1
ATOM 5527 C CA . GLN B 1 93 ? -18.328 4.969 19.078 1 88.69 93 GLN B CA 1
ATOM 5528 C C . GLN B 1 93 ? -18.812 6.277 18.453 1 88.69 93 GLN B C 1
ATOM 5530 O O . GLN B 1 93 ? -20 6.453 18.219 1 88.69 93 GLN B O 1
ATOM 5535 N N . ASP B 1 94 ? -17.844 7.164 18.219 1 91.75 94 ASP B N 1
ATOM 5536 C CA . ASP B 1 94 ? -18.188 8.422 17.562 1 91.75 94 ASP B CA 1
ATOM 5537 C C . ASP B 1 94 ? -18.812 8.164 16.188 1 91.75 94 ASP B C 1
ATOM 5539 O O . ASP B 1 94 ? -19.781 8.828 15.82 1 91.75 94 ASP B O 1
ATOM 5543 N N . ALA B 1 95 ? -18.312 7.25 15.484 1 81.75 95 ALA B N 1
ATOM 5544 C CA . ALA B 1 95 ? -18.844 6.879 14.172 1 81.75 95 ALA B CA 1
ATOM 5545 C C . ALA B 1 95 ? -20.266 6.344 14.289 1 81.75 95 ALA B C 1
ATOM 5547 O O . ALA B 1 95 ? -21.125 6.66 13.469 1 81.75 95 ALA B O 1
ATOM 5548 N N . ILE B 1 96 ? -20.547 5.535 15.312 1 83.94 96 ILE B N 1
ATOM 5549 C CA . ILE B 1 96 ? -21.859 4.973 15.555 1 83.94 96 ILE B CA 1
ATOM 5550 C C . ILE B 1 96 ? -22.875 6.098 15.789 1 83.94 96 ILE B C 1
ATOM 5552 O O . ILE B 1 96 ? -23.969 6.09 15.219 1 83.94 96 ILE B O 1
ATOM 5556 N N . VAL B 1 97 ? -22.484 7.031 16.531 1 91.62 97 VAL B N 1
ATOM 5557 C CA . VAL B 1 97 ? -23.344 8.164 16.844 1 91.62 97 VAL B CA 1
ATOM 5558 C C . VAL B 1 97 ? -23.609 8.977 15.578 1 91.62 97 VAL B C 1
ATOM 5560 O O . VAL B 1 97 ? -24.75 9.367 15.312 1 91.62 97 VAL B O 1
ATOM 5563 N N . GLU B 1 98 ? -22.578 9.219 14.867 1 88.94 98 GLU B N 1
ATOM 5564 C CA . GLU B 1 98 ? -22.719 9.977 13.625 1 88.94 98 GLU B CA 1
ATOM 5565 C C . GLU B 1 98 ? -23.656 9.273 12.656 1 88.94 98 GLU B C 1
ATOM 5567 O O . GLU B 1 98 ? -24.484 9.914 12 1 88.94 98 GLU B O 1
ATOM 5572 N N . VAL B 1 99 ? -23.547 7.992 12.539 1 83.88 99 VAL B N 1
ATOM 5573 C CA . VAL B 1 99 ? -24.391 7.191 11.656 1 83.88 99 VAL B CA 1
ATOM 5574 C C . VAL B 1 99 ? -25.844 7.281 12.109 1 83.88 99 VAL B C 1
ATOM 5576 O O . VAL B 1 99 ? -26.75 7.441 11.281 1 83.88 99 VAL B O 1
ATOM 5579 N N . LYS B 1 100 ? -26.062 7.16 13.375 1 90.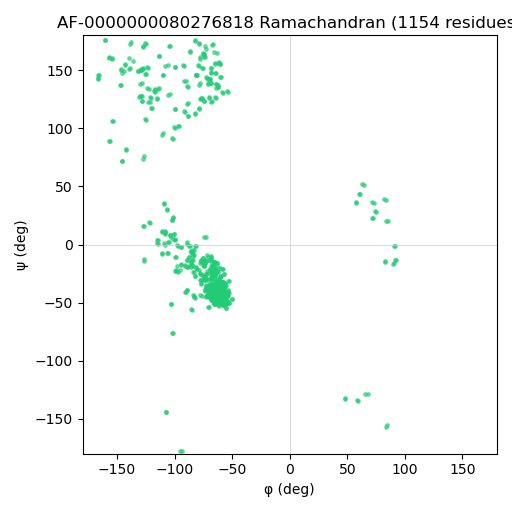56 100 LYS B N 1
ATOM 5580 C CA . LYS B 1 100 ? -27.406 7.27 13.938 1 90.56 100 LYS B CA 1
ATOM 5581 C C . LYS B 1 100 ? -28.031 8.633 13.617 1 90.56 100 LYS B C 1
ATOM 5583 O O . LYS B 1 100 ? -29.172 8.703 13.164 1 90.56 100 LYS B O 1
ATOM 5588 N N . LEU B 1 101 ? -27.281 9.633 13.844 1 93.38 101 LEU B N 1
ATOM 5589 C CA . LEU B 1 101 ? -27.781 10.977 13.594 1 93.38 101 LEU B CA 1
ATOM 5590 C C . LEU B 1 101 ? -28.047 11.195 12.109 1 93.38 101 LEU B C 1
ATOM 5592 O O . LEU B 1 101 ? -29.031 11.82 11.727 1 93.38 101 LEU B O 1
ATOM 5596 N N . ALA B 1 102 ? -27.156 10.703 11.289 1 90 102 ALA B N 1
ATOM 5597 C CA . ALA B 1 102 ? -27.281 10.844 9.844 1 90 102 ALA B CA 1
ATOM 5598 C C . ALA B 1 102 ? -28.531 10.148 9.336 1 90 102 ALA B C 1
ATOM 5600 O O . ALA B 1 102 ? -29.078 10.516 8.289 1 90 102 ALA B O 1
ATOM 5601 N N . ALA B 1 103 ? -29.016 9.188 10.07 1 88.94 103 ALA B N 1
ATOM 5602 C CA . ALA B 1 103 ? -30.172 8.391 9.648 1 88.94 103 ALA B CA 1
ATOM 5603 C C . ALA B 1 103 ? -31.469 9.078 10.047 1 88.94 103 ALA B C 1
ATOM 5605 O O . ALA B 1 103 ? -32.531 8.711 9.547 1 88.94 103 ALA B O 1
ATOM 5606 N N . LEU B 1 104 ? -31.422 10.016 10.883 1 93 104 LEU B N 1
ATOM 5607 C CA . LEU B 1 104 ? -32.625 10.727 11.312 1 93 104 LEU B CA 1
ATOM 5608 C C . LEU B 1 104 ? -33.094 11.695 10.234 1 93 104 LEU B C 1
ATOM 5610 O O . LEU B 1 104 ? -32.312 12.164 9.422 1 93 104 LEU B O 1
ATOM 5614 N N . ASP B 1 105 ? -34.344 11.961 10.203 1 93.56 105 ASP B N 1
ATOM 5615 C CA . ASP B 1 105 ? -34.875 12.945 9.258 1 93.56 105 ASP B CA 1
ATOM 5616 C C . ASP B 1 105 ? -34.531 14.367 9.695 1 93.56 105 ASP B C 1
ATOM 5618 O O . ASP B 1 105 ? -34.219 14.602 10.867 1 93.56 105 ASP B O 1
ATOM 5622 N N . ASP B 1 106 ? -34.625 15.305 8.812 1 94.06 106 ASP B N 1
ATOM 5623 C CA . ASP B 1 106 ? -34.25 16.688 9.047 1 94.06 106 ASP B CA 1
ATOM 5624 C C . ASP B 1 106 ? -35.062 17.312 10.172 1 94.06 106 ASP B C 1
ATOM 5626 O O . ASP B 1 106 ? -34.562 18.109 10.953 1 94.06 106 ASP B O 1
ATOM 5630 N N . SER B 1 107 ? -36.281 16.906 10.211 1 95.5 107 SER B N 1
ATOM 5631 C CA . SER B 1 107 ? -37.156 17.469 11.227 1 95.5 107 SER B CA 1
ATOM 5632 C C . SER B 1 107 ? -36.719 17.078 12.633 1 95.5 107 SER B C 1
ATOM 5634 O O . SER B 1 107 ? -36.688 17.922 13.539 1 95.5 107 SER B O 1
ATOM 5636 N N . ALA B 1 108 ? -36.344 15.883 12.773 1 95.38 108 ALA B N 1
ATOM 5637 C CA . ALA B 1 108 ? -35.875 15.406 14.07 1 95.38 108 ALA B CA 1
ATOM 5638 C C . ALA B 1 108 ? -34.562 16.078 14.453 1 95.38 108 ALA B C 1
ATOM 5640 O O . ALA B 1 108 ? -34.344 16.438 15.609 1 95.38 108 ALA B O 1
ATOM 5641 N N . LEU B 1 109 ? -33.719 16.25 13.531 1 96.44 109 LEU B N 1
ATOM 5642 C CA . LEU B 1 109 ? -32.406 16.891 13.766 1 96.44 109 LEU B CA 1
ATOM 5643 C C . LEU B 1 109 ? -32.594 18.359 14.141 1 96.44 109 LEU B C 1
ATOM 5645 O O . LEU B 1 109 ? -31.891 18.859 15.016 1 96.44 109 LEU B O 1
ATOM 5649 N N . GLU B 1 110 ? -33.531 18.969 13.492 1 96.38 110 GLU B N 1
ATOM 5650 C CA . GLU B 1 110 ? -33.844 20.359 13.828 1 96.38 110 GLU B CA 1
ATOM 5651 C C . GLU B 1 110 ? -34.344 20.484 15.258 1 96.38 110 GLU B C 1
ATOM 5653 O O . GLU B 1 110 ? -34.062 21.469 15.945 1 96.38 110 GLU B O 1
ATOM 5658 N N . GLU B 1 111 ? -35.094 19.531 15.641 1 97.12 111 GLU B N 1
ATOM 5659 C CA . GLU B 1 111 ? -35.594 19.516 17.016 1 97.12 111 GLU B CA 1
ATOM 5660 C C . GLU B 1 111 ? -34.469 19.359 18.016 1 97.12 111 GLU B C 1
ATOM 5662 O O . GLU B 1 111 ? -34.469 19.984 19.078 1 97.12 111 GLU B O 1
ATOM 5667 N N . VAL B 1 112 ? -33.531 18.516 17.703 1 97.31 112 VAL B N 1
ATOM 5668 C CA . VAL B 1 112 ? -32.375 18.344 18.578 1 97.31 112 VAL B CA 1
ATOM 5669 C C . VAL B 1 112 ? -31.656 19.672 18.734 1 97.31 112 VAL B C 1
ATOM 5671 O O . VAL B 1 112 ? -31.25 20.031 19.844 1 97.31 112 VAL B O 1
ATOM 5674 N N . ILE B 1 113 ? -31.5 20.422 17.641 1 97.19 113 ILE B N 1
ATOM 5675 C CA . ILE B 1 113 ? -30.828 21.719 17.656 1 97.19 113 ILE B CA 1
ATOM 5676 C C . ILE B 1 113 ? -31.594 22.672 18.562 1 97.19 113 ILE B C 1
ATOM 5678 O O . ILE B 1 113 ? -30.984 23.469 19.297 1 97.19 113 ILE B O 1
ATOM 5682 N N . LYS B 1 114 ? -32.875 22.594 18.547 1 97.31 114 LYS B N 1
ATOM 5683 C CA . LYS B 1 114 ? -33.719 23.469 19.375 1 97.31 114 LYS B CA 1
ATOM 5684 C C . LYS B 1 114 ? -33.5 23.203 20.859 1 97.31 114 LYS B C 1
ATOM 5686 O O . LYS B 1 114 ? -33.531 24.125 21.672 1 97.31 114 LYS B O 1
ATOM 5691 N N . PHE B 1 115 ? -33.344 21.969 21.156 1 97.12 115 PHE B N 1
ATOM 5692 C CA . PHE B 1 115 ? -33.156 21.594 22.547 1 97.12 115 PHE B CA 1
ATOM 5693 C C . PHE B 1 115 ? -31.75 21.984 23.031 1 97.12 115 PHE B C 1
ATOM 5695 O O . PHE B 1 115 ? -31.562 22.297 24.203 1 97.12 115 PHE B O 1
ATOM 5702 N N . ASP B 1 116 ? -30.812 21.984 22.156 1 97 116 ASP B N 1
ATOM 5703 C CA . ASP B 1 116 ? -29.453 22.391 22.484 1 97 116 ASP B CA 1
ATOM 5704 C C . ASP B 1 116 ? -28.719 22.922 21.25 1 97 116 ASP B C 1
ATOM 5706 O O . ASP B 1 116 ? -28.172 22.141 20.469 1 97 116 ASP B O 1
ATOM 5710 N N . ASP B 1 117 ? -28.516 24.172 21.125 1 95.75 117 ASP B N 1
ATOM 5711 C CA . ASP B 1 117 ? -28 24.781 19.906 1 95.75 117 ASP B CA 1
ATOM 5712 C C . ASP B 1 117 ? -26.484 24.672 19.812 1 95.75 117 ASP B C 1
ATOM 5714 O O . ASP B 1 117 ? -25.875 25.062 18.828 1 95.75 117 ASP B O 1
ATOM 5718 N N . ASN B 1 118 ? -25.844 24.062 20.859 1 95.94 118 ASN B N 1
ATOM 5719 C CA . ASN B 1 118 ? -24.406 23.766 20.797 1 95.94 118 ASN B CA 1
ATOM 5720 C C . ASN B 1 118 ? -24.109 22.734 19.719 1 95.94 118 ASN B C 1
ATOM 5722 O O . ASN B 1 118 ? -22.953 22.609 19.281 1 95.94 118 ASN B O 1
ATOM 5726 N N . TYR B 1 119 ? -25.125 22.078 19.297 1 96.31 119 TYR B N 1
ATOM 5727 C CA . TYR B 1 119 ? -24.875 20.984 18.359 1 96.31 119 TYR B CA 1
ATOM 5728 C C . TYR B 1 119 ? -25.344 21.344 16.953 1 96.31 119 TYR B C 1
ATOM 5730 O O . TYR B 1 119 ? -25.422 20.469 16.078 1 96.31 119 TYR B O 1
ATOM 5738 N N . GLU B 1 120 ? -25.672 22.609 16.797 1 96.25 120 GLU B N 1
ATOM 5739 C CA . GLU B 1 120 ? -26.125 23.062 15.484 1 96.25 120 GLU B CA 1
ATOM 5740 C C . GLU B 1 120 ? -25.094 22.781 14.406 1 96.25 120 GLU B C 1
ATOM 5742 O O . GLU B 1 120 ? -25.406 22.172 13.375 1 96.25 120 GLU B O 1
ATOM 5747 N N . HIS B 1 121 ? -23.875 23.188 14.594 1 95.44 121 HIS B N 1
ATOM 5748 C CA . HIS B 1 121 ? -22.828 23 13.586 1 95.44 121 HIS B CA 1
ATOM 5749 C C . HIS B 1 121 ? -22.562 21.531 13.336 1 95.44 121 HIS B C 1
ATOM 5751 O O . HIS B 1 121 ? -22.438 21.109 12.18 1 95.44 121 HIS B O 1
ATOM 5757 N N . LEU B 1 122 ? -22.453 20.766 14.367 1 94.69 122 LEU B N 1
ATOM 5758 C CA . LEU B 1 122 ? -22.25 19.328 14.258 1 94.69 122 LEU B CA 1
ATOM 5759 C C . LEU B 1 122 ? -23.328 18.688 13.391 1 94.69 122 LEU B C 1
ATOM 5761 O O . LEU B 1 122 ? -23.016 17.922 12.469 1 94.69 122 LEU B O 1
ATOM 5765 N N . ILE B 1 123 ? -24.578 19.016 13.688 1 95.5 123 ILE B N 1
ATOM 5766 C CA . ILE B 1 123 ? -25.719 18.422 13.008 1 95.5 123 ILE B CA 1
ATOM 5767 C C . ILE B 1 123 ? -25.766 18.906 11.562 1 95.5 123 ILE B C 1
ATOM 5769 O O . ILE B 1 123 ? -26.031 18.109 10.648 1 95.5 123 ILE B O 1
ATOM 5773 N N . ARG B 1 124 ? -25.5 20.203 11.383 1 95 124 ARG B N 1
ATOM 5774 C CA . ARG B 1 124 ? -25.484 20.719 10.016 1 95 124 ARG B CA 1
ATOM 5775 C C . ARG B 1 124 ? -24.422 20.016 9.18 1 95 124 ARG B C 1
ATOM 5777 O O . ARG B 1 124 ? -24.656 19.719 8.008 1 95 124 ARG B O 1
ATOM 5784 N N . ARG B 1 125 ? -23.312 19.781 9.758 1 93.44 125 ARG B N 1
ATOM 5785 C CA . ARG B 1 125 ? -22.25 19.078 9.055 1 93.44 125 ARG B CA 1
ATOM 5786 C C . ARG B 1 125 ? -22.672 17.641 8.727 1 93.44 125 ARG B C 1
ATOM 5788 O O . ARG B 1 125 ? -22.344 17.125 7.652 1 93.44 125 ARG B O 1
ATOM 5795 N N . ILE B 1 126 ? -23.328 17.031 9.625 1 92.81 126 ILE B N 1
ATOM 5796 C CA . ILE B 1 126 ? -23.797 15.664 9.406 1 92.81 126 ILE B CA 1
ATOM 5797 C C . ILE B 1 126 ? -24.781 15.641 8.25 1 92.81 126 ILE B C 1
ATOM 5799 O O . ILE B 1 126 ? -24.719 14.766 7.383 1 92.81 126 ILE B O 1
ATOM 5803 N N . ILE B 1 127 ? -25.641 16.625 8.227 1 93.56 127 ILE B N 1
ATOM 5804 C CA . ILE B 1 127 ? -26.625 16.719 7.156 1 93.56 127 ILE B CA 1
ATOM 5805 C C . ILE B 1 127 ? -25.922 16.922 5.816 1 93.56 127 ILE B C 1
ATOM 5807 O O . ILE B 1 127 ? -26.266 16.266 4.828 1 93.56 127 ILE B O 1
ATOM 5811 N N . GLU B 1 128 ? -24.922 17.781 5.793 1 93.06 128 GLU B N 1
ATOM 5812 C CA . GLU B 1 128 ? -24.188 18.047 4.559 1 93.06 128 GLU B CA 1
ATOM 5813 C C . GLU B 1 128 ? -23.438 16.797 4.094 1 93.06 128 GLU B C 1
ATOM 5815 O O . GLU B 1 128 ? -23.312 16.562 2.891 1 93.06 128 GLU B O 1
ATOM 5820 N N . ARG B 1 129 ? -22.953 16.062 5.012 1 92.81 129 ARG B N 1
ATOM 5821 C CA . ARG B 1 129 ? -22.172 14.875 4.703 1 92.81 129 ARG B CA 1
ATOM 5822 C C . ARG B 1 129 ? -23.047 13.781 4.09 1 92.81 129 ARG B C 1
ATOM 5824 O O . ARG B 1 129 ? -22.547 12.898 3.391 1 92.81 129 ARG B O 1
ATOM 5831 N N . ARG B 1 130 ? -24.375 13.844 4.305 1 90.5 130 ARG B N 1
ATOM 5832 C CA . ARG B 1 130 ? -25.297 12.852 3.785 1 90.5 130 ARG B CA 1
ATOM 5833 C C . ARG B 1 130 ? -25.203 12.75 2.268 1 90.5 130 ARG B C 1
ATOM 5835 O O . ARG B 1 130 ? -25.359 11.672 1.7 1 90.5 130 ARG B O 1
ATOM 5842 N N . LYS B 1 131 ? -24.906 13.906 1.732 1 90.88 131 LYS B N 1
ATOM 5843 C CA . LYS B 1 131 ? -24.844 13.961 0.275 1 90.88 131 LYS B CA 1
ATOM 5844 C C . LYS B 1 131 ? -23.672 13.117 -0.248 1 90.88 131 LYS B C 1
ATOM 5846 O O . LYS B 1 131 ? -23.656 12.742 -1.422 1 90.88 131 LYS B O 1
ATOM 5851 N N . HIS B 1 132 ? -22.781 12.828 0.628 1 94.19 132 HIS B N 1
ATOM 5852 C CA . HIS B 1 132 ? -21.562 12.141 0.206 1 94.19 132 HIS B CA 1
ATOM 5853 C C . HIS B 1 132 ? -21.469 10.75 0.836 1 94.19 132 HIS B C 1
ATOM 5855 O O . HIS B 1 132 ? -20.469 10.055 0.67 1 94.19 132 HIS B O 1
ATOM 5861 N N . LEU B 1 133 ? -22.5 10.375 1.559 1 90.62 133 LEU B N 1
ATOM 5862 C CA . LEU B 1 133 ? -22.516 9.055 2.168 1 90.62 133 LEU B CA 1
ATOM 5863 C C . LEU B 1 133 ? -22.953 7.996 1.157 1 90.62 133 LEU B C 1
ATOM 5865 O O . LEU B 1 133 ? -23.812 8.258 0.31 1 90.62 133 LEU B O 1
ATOM 5869 N N . LEU B 1 134 ? -22.391 6.879 1.304 1 89.31 134 LEU B N 1
ATOM 5870 C CA . LEU B 1 134 ? -22.812 5.73 0.51 1 89.31 134 LEU B CA 1
ATOM 5871 C C . LEU B 1 134 ? -23.859 4.906 1.26 1 89.31 134 LEU B C 1
ATOM 5873 O O . LEU B 1 134 ? -24.359 5.328 2.303 1 89.31 134 LEU B O 1
ATOM 5877 N N . SER B 1 135 ? -24.297 3.797 0.654 1 86.56 135 SER B N 1
ATOM 5878 C CA . SER B 1 135 ? -25.172 2.881 1.367 1 86.56 135 SER B CA 1
ATOM 5879 C C . SER B 1 135 ? -24.5 2.33 2.621 1 86.56 135 SER B C 1
ATOM 5881 O O . SER B 1 135 ? -23.281 2.377 2.748 1 86.56 135 SER B O 1
ATOM 5883 N N . LYS B 1 136 ? -25.312 1.938 3.535 1 83.56 136 LYS B N 1
ATOM 5884 C CA . LYS B 1 136 ? -24.812 1.388 4.785 1 83.56 136 LYS B CA 1
ATOM 5885 C C . LYS B 1 136 ? -23.766 0.298 4.523 1 83.56 136 LYS B C 1
ATOM 5887 O O . LYS B 1 136 ? -22.703 0.295 5.133 1 83.56 136 LYS B O 1
ATOM 5892 N N . ASP B 1 137 ? -24.047 -0.6 3.648 1 86.62 137 ASP B N 1
ATOM 5893 C CA . ASP B 1 137 ? -23.156 -1.702 3.324 1 86.62 137 ASP B CA 1
ATOM 5894 C C . ASP B 1 137 ? -21.859 -1.187 2.703 1 86.62 137 ASP B C 1
ATOM 5896 O O . ASP B 1 137 ? -20.766 -1.673 3.025 1 86.62 137 ASP B O 1
ATOM 5900 N N . ALA B 1 138 ? -22.031 -0.221 1.828 1 88.88 138 ALA B N 1
ATOM 5901 C CA . ALA B 1 138 ? -20.859 0.367 1.17 1 88.88 138 ALA B CA 1
ATOM 5902 C C . ALA B 1 138 ? -19.969 1.086 2.176 1 88.88 138 ALA B C 1
ATOM 5904 O O . ALA B 1 138 ? -18.75 0.944 2.141 1 88.88 138 ALA B O 1
ATOM 5905 N N . GLU B 1 139 ? -20.594 1.797 3.066 1 88.56 139 GLU B N 1
ATOM 5906 C CA . GLU B 1 139 ? -19.844 2.498 4.105 1 88.56 139 GLU B CA 1
ATOM 5907 C C . GLU B 1 139 ? -19.109 1.516 5.016 1 88.56 139 GLU B C 1
ATOM 5909 O O . GLU B 1 139 ? -17.984 1.767 5.426 1 88.56 139 GLU B O 1
ATOM 5914 N N . GLN B 1 140 ? -19.766 0.479 5.34 1 84.62 140 GLN B N 1
ATOM 5915 C CA . GLN B 1 140 ? -19.156 -0.537 6.195 1 84.62 140 GLN B CA 1
ATOM 5916 C C . GLN B 1 140 ? -17.922 -1.149 5.539 1 84.62 140 GLN B C 1
ATOM 5918 O O . GLN B 1 140 ? -16.891 -1.322 6.191 1 84.62 140 GLN B O 1
ATOM 5923 N N . VAL B 1 141 ? -18.031 -1.442 4.277 1 90.25 141 VAL B N 1
ATOM 5924 C CA . VAL B 1 141 ? -16.906 -2.039 3.547 1 90.25 141 VAL B CA 1
ATOM 5925 C C . VAL B 1 141 ? -15.75 -1.049 3.475 1 90.25 141 VAL B C 1
ATOM 5927 O O . VAL B 1 141 ? -14.594 -1.422 3.689 1 90.25 141 VAL B O 1
ATOM 5930 N N . LEU B 1 142 ? -16.062 0.193 3.182 1 90.75 142 LEU B N 1
ATOM 5931 C CA . LEU B 1 142 ? -15.023 1.214 3.111 1 90.75 142 LEU B CA 1
ATOM 5932 C C . LEU B 1 142 ? -14.305 1.349 4.449 1 90.75 142 LEU B C 1
ATOM 5934 O O . LEU B 1 142 ? -13.078 1.481 4.488 1 90.75 142 LEU B O 1
ATOM 5938 N N . ALA B 1 143 ? -15.023 1.301 5.492 1 85.94 143 ALA B N 1
ATOM 5939 C CA . ALA B 1 143 ? -14.445 1.439 6.828 1 85.94 143 ALA B CA 1
ATOM 5940 C C . ALA B 1 143 ? -13.57 0.241 7.176 1 85.94 143 ALA B C 1
ATOM 5942 O O . ALA B 1 143 ? -12.445 0.406 7.648 1 85.94 143 ALA B O 1
ATOM 5943 N N . LEU B 1 144 ? -14.047 -0.94 6.945 1 85.44 144 LEU B N 1
ATOM 5944 C CA . LEU B 1 144 ? -13.336 -2.158 7.312 1 85.44 144 LEU B CA 1
ATOM 5945 C C . LEU B 1 144 ? -12.062 -2.314 6.484 1 85.44 144 LEU B C 1
ATOM 5947 O O . LEU B 1 144 ? -11.039 -2.771 6.992 1 85.44 144 LEU B O 1
ATOM 5951 N N . THR B 1 145 ? -12.07 -1.888 5.199 1 91.62 145 THR B N 1
ATOM 5952 C CA . THR B 1 145 ? -10.922 -2.064 4.324 1 91.62 145 THR B CA 1
ATOM 5953 C C . THR B 1 145 ? -9.93 -0.92 4.5 1 91.62 145 THR B C 1
ATOM 5955 O O . THR B 1 145 ? -8.82 -0.967 3.963 1 91.62 145 THR B O 1
ATOM 5958 N N . SER B 1 146 ? -10.227 0.099 5.277 1 89.5 146 SER B N 1
ATOM 5959 C CA . SER B 1 146 ? -9.367 1.269 5.43 1 89.5 146 SER B CA 1
ATOM 5960 C C . SER B 1 146 ? -8.031 0.896 6.066 1 89.5 146 SER B C 1
ATOM 5962 O O . SER B 1 146 ? -7.031 1.595 5.883 1 89.5 146 SER B O 1
ATOM 5964 N N . VAL B 1 147 ? -7.926 -0.16 6.801 1 81.88 147 VAL B N 1
ATOM 5965 C CA . VAL B 1 147 ? -6.75 -0.581 7.555 1 81.88 147 VAL B CA 1
ATOM 5966 C C . VAL B 1 147 ? -5.609 -0.914 6.594 1 81.88 147 VAL B C 1
ATOM 5968 O O . VAL B 1 147 ? -4.438 -0.888 6.98 1 81.88 147 VAL B O 1
ATOM 5971 N N . SER B 1 148 ? -5.938 -1.228 5.355 1 92.44 148 SER B N 1
ATOM 5972 C CA . SER B 1 148 ? -4.918 -1.623 4.387 1 92.44 148 SER B CA 1
ATOM 5973 C C . SER B 1 148 ? -4.922 -0.703 3.172 1 92.44 148 SER B C 1
ATOM 5975 O O . SER B 1 148 ? -4.465 -1.088 2.094 1 92.44 148 SER B O 1
ATOM 5977 N N . ARG B 1 149 ? -5.484 0.435 3.279 1 94.19 149 ARG B N 1
ATOM 5978 C CA . ARG B 1 149 ? -5.543 1.365 2.156 1 94.19 149 ARG B CA 1
ATOM 5979 C C . ARG B 1 149 ? -4.594 2.539 2.365 1 94.19 149 ARG B C 1
ATOM 5981 O O . ARG B 1 149 ? -3.447 2.35 2.775 1 94.19 149 ARG B O 1
ATOM 5988 N N . ARG B 1 150 ? -4.914 3.766 1.957 1 94.44 150 ARG B N 1
ATOM 5989 C CA . ARG B 1 150 ? -3.941 4.84 1.77 1 94.44 150 ARG B CA 1
ATOM 5990 C C . ARG B 1 150 ? -3.242 5.18 3.082 1 94.44 150 ARG B C 1
ATOM 5992 O O . ARG B 1 150 ? -2.057 5.516 3.09 1 94.44 150 ARG B O 1
ATOM 5999 N N . ASP B 1 151 ? -3.975 5.086 4.234 1 90 151 ASP B N 1
ATOM 6000 C CA . ASP B 1 151 ? -3.324 5.418 5.5 1 90 151 ASP B CA 1
ATOM 6001 C C . ASP B 1 151 ? -2.211 4.422 5.82 1 90 151 ASP B C 1
ATOM 6003 O O . ASP B 1 151 ? -1.125 4.816 6.25 1 90 151 ASP B O 1
ATOM 6007 N N . GLY B 1 152 ? -2.537 3.164 5.625 1 91.31 152 GLY B N 1
ATOM 6008 C CA . GLY B 1 152 ? -1.516 2.146 5.805 1 91.31 152 GLY B CA 1
ATOM 6009 C C . GLY B 1 152 ? -0.396 2.234 4.785 1 91.31 152 GLY B C 1
ATOM 6010 O O . GLY B 1 152 ? 0.777 2.074 5.129 1 91.31 152 GLY B O 1
ATOM 6011 N N . ILE B 1 153 ? -0.709 2.496 3.533 1 96.25 153 ILE B N 1
ATOM 6012 C CA . ILE B 1 153 ? 0.249 2.578 2.438 1 96.25 153 ILE B CA 1
ATOM 6013 C C . ILE B 1 153 ? 1.201 3.75 2.67 1 96.25 153 ILE B C 1
ATOM 6015 O O . ILE B 1 153 ? 2.416 3.613 2.5 1 96.25 153 ILE B O 1
ATOM 6019 N N . ALA B 1 154 ? 0.689 4.867 3.125 1 95.12 154 ALA B N 1
ATOM 6020 C CA . ALA B 1 154 ? 1.491 6.062 3.377 1 95.12 154 ALA B CA 1
ATOM 6021 C C . ALA B 1 154 ? 2.496 5.824 4.5 1 95.12 154 ALA B C 1
ATOM 6023 O O . ALA B 1 154 ? 3.551 6.461 4.543 1 95.12 154 ALA B O 1
ATOM 6024 N N . LYS B 1 155 ? 2.244 4.922 5.363 1 90.12 155 LYS B N 1
ATOM 6025 C CA . LYS B 1 155 ? 3.146 4.613 6.469 1 90.12 155 LYS B CA 1
ATOM 6026 C C . LYS B 1 155 ? 4.453 4.016 5.961 1 90.12 155 LYS B C 1
ATOM 6028 O O . LYS B 1 155 ? 5.496 4.148 6.605 1 90.12 155 LYS B O 1
ATOM 6033 N N . ILE B 1 156 ? 4.383 3.363 4.801 1 95.06 156 ILE B N 1
ATOM 6034 C CA . ILE B 1 156 ? 5.617 2.859 4.203 1 95.06 156 ILE B CA 1
ATOM 6035 C C . ILE B 1 156 ? 6.59 4.016 3.977 1 95.06 156 ILE B C 1
ATOM 6037 O O . ILE B 1 156 ? 7.77 3.922 4.328 1 95.06 156 ILE B O 1
ATOM 6041 N N . HIS B 1 157 ? 6.086 5.121 3.475 1 95.56 157 HIS B N 1
ATOM 6042 C CA . HIS B 1 157 ? 6.883 6.316 3.232 1 95.56 157 HIS B CA 1
ATOM 6043 C C . HIS B 1 157 ? 7.445 6.879 4.535 1 95.56 157 HIS B C 1
ATOM 6045 O O . HIS B 1 157 ? 8.641 7.16 4.629 1 95.56 157 HIS B O 1
ATOM 6051 N N . SER B 1 158 ? 6.637 7.012 5.5 1 90.19 158 SER B N 1
ATOM 6052 C CA . SER B 1 158 ? 7.051 7.621 6.758 1 90.19 158 SER B CA 1
ATOM 6053 C C . SER B 1 158 ? 8.094 6.77 7.473 1 90.19 158 SER B C 1
ATOM 6055 O O . SER B 1 158 ? 9.055 7.297 8.039 1 90.19 158 SER B O 1
ATOM 6057 N N . ARG B 1 159 ? 7.902 5.473 7.438 1 88.06 159 ARG B N 1
ATOM 6058 C CA . ARG B 1 159 ? 8.852 4.57 8.086 1 88.06 159 ARG B CA 1
ATOM 6059 C C . ARG B 1 159 ? 10.203 4.602 7.375 1 88.06 159 ARG B C 1
ATOM 6061 O O . ARG B 1 159 ? 11.25 4.598 8.031 1 88.06 159 ARG B O 1
ATOM 6068 N N . LEU B 1 160 ? 10.18 4.676 6.098 1 92.38 160 LEU B N 1
ATOM 6069 C CA . LEU B 1 160 ? 11.422 4.766 5.336 1 92.38 160 LEU B CA 1
ATOM 6070 C C . LEU B 1 160 ? 12.148 6.07 5.641 1 92.38 160 LEU B C 1
ATOM 6072 O O . LEU B 1 160 ? 13.328 6.059 5.992 1 92.38 160 LEU B O 1
ATOM 6076 N N . GLU B 1 161 ? 11.43 7.141 5.531 1 91.62 161 GLU B N 1
ATOM 6077 C CA . GLU B 1 161 ? 12.047 8.438 5.785 1 91.62 161 GLU B CA 1
ATOM 6078 C C . GLU B 1 161 ? 12.68 8.484 7.176 1 91.62 161 GLU B C 1
ATOM 6080 O O . GLU B 1 161 ? 13.789 8.992 7.34 1 91.62 161 GLU B O 1
ATOM 6085 N N . SER B 1 162 ? 12.023 7.941 8.117 1 86.62 162 SER B N 1
ATOM 6086 C CA . SER B 1 162 ? 12.492 7.973 9.5 1 86.62 162 SER B CA 1
ATOM 6087 C C . SER B 1 162 ? 13.758 7.145 9.672 1 86.62 162 SER B C 1
ATOM 6089 O O . SER B 1 162 ? 14.547 7.387 10.594 1 86.62 162 SER B O 1
ATOM 6091 N N . SER B 1 163 ? 13.977 6.184 8.797 1 89.25 163 SER B N 1
ATOM 6092 C CA . SER B 1 163 ? 15.125 5.285 8.906 1 89.25 163 SER B CA 1
ATOM 6093 C C . SER B 1 163 ? 16.344 5.859 8.211 1 89.25 163 SER B C 1
ATOM 6095 O O . SER B 1 163 ? 17.469 5.352 8.375 1 89.25 163 SER B O 1
ATOM 6097 N N . TYR B 1 164 ? 16.203 6.934 7.426 1 94 164 TYR B N 1
ATOM 6098 C CA . TYR B 1 164 ? 17.297 7.465 6.629 1 94 164 TYR B CA 1
ATOM 6099 C C . TYR B 1 164 ? 18.375 8.07 7.52 1 94 164 TYR B C 1
ATOM 6101 O O . TYR B 1 164 ? 18.078 8.703 8.531 1 94 164 TYR B O 1
ATOM 6109 N N . THR B 1 165 ? 19.594 7.828 7.168 1 93.38 165 THR B N 1
ATOM 6110 C CA . THR B 1 165 ? 20.781 8.484 7.715 1 93.38 165 THR B CA 1
ATOM 6111 C C . THR B 1 165 ? 21.672 9.016 6.598 1 93.38 165 THR B C 1
ATOM 6113 O O . THR B 1 165 ? 21.625 8.516 5.473 1 93.38 165 THR B O 1
ATOM 6116 N N . PHE B 1 166 ? 22.344 10.039 6.891 1 95.69 166 PHE B N 1
ATOM 6117 C CA . PHE B 1 166 ? 23.156 10.719 5.883 1 95.69 166 PHE B CA 1
ATOM 6118 C C . PHE B 1 166 ? 24.578 10.914 6.375 1 95.69 166 PHE B C 1
ATOM 6120 O O . PHE B 1 166 ? 24.797 11.484 7.449 1 95.69 166 PHE B O 1
ATOM 6127 N N . GLU B 1 167 ? 25.516 10.414 5.625 1 96.56 167 GLU B N 1
ATOM 6128 C CA . GLU B 1 167 ? 26.906 10.703 5.918 1 96.56 167 GLU B CA 1
ATOM 6129 C C . GLU B 1 167 ? 27.375 11.977 5.219 1 96.56 167 GLU B C 1
ATOM 6131 O O . GLU B 1 167 ? 27.25 12.102 3.998 1 96.56 167 GLU B O 1
ATOM 6136 N N . LEU B 1 168 ? 27.828 12.922 5.98 1 96.31 168 LEU B N 1
ATOM 6137 C CA . LEU B 1 168 ? 28.266 14.219 5.453 1 96.31 168 LEU B CA 1
ATOM 6138 C C . LEU B 1 168 ? 29.406 14.797 6.285 1 96.31 168 LEU B C 1
ATOM 6140 O O . LEU B 1 168 ? 29.406 14.664 7.512 1 96.31 168 LEU B O 1
ATOM 6144 N N . GLU B 1 169 ? 30.375 15.336 5.633 1 95.81 169 GLU B N 1
ATOM 6145 C CA . GLU B 1 169 ? 31.438 16.047 6.332 1 95.81 169 GLU B CA 1
ATOM 6146 C C . GLU B 1 169 ? 30.984 17.453 6.73 1 95.81 169 GLU B C 1
ATOM 6148 O O . GLU B 1 169 ? 30.625 18.266 5.875 1 95.81 169 GLU B O 1
ATOM 6153 N N . VAL B 1 170 ? 30.922 17.766 7.996 1 93.06 170 VAL B N 1
ATOM 6154 C CA . VAL B 1 170 ? 30.547 19.062 8.531 1 93.06 170 VAL B CA 1
ATOM 6155 C C . VAL B 1 170 ? 31.688 19.625 9.367 1 93.06 170 VAL B C 1
ATOM 6157 O O . VAL B 1 170 ? 32.125 19.016 10.352 1 93.06 170 VAL B O 1
ATOM 6160 N N . ASP B 1 171 ? 32.25 20.734 8.977 1 90.12 171 ASP B N 1
ATOM 6161 C CA . ASP B 1 171 ? 33.344 21.406 9.68 1 90.12 171 ASP B CA 1
ATOM 6162 C C . ASP B 1 171 ? 34.531 20.469 9.836 1 90.12 171 ASP B C 1
ATOM 6164 O O . ASP B 1 171 ? 35.125 20.359 10.914 1 90.12 171 ASP B O 1
ATOM 6168 N N . GLY B 1 172 ? 34.75 19.703 8.891 1 91.31 172 GLY B N 1
ATOM 6169 C CA . GLY B 1 172 ? 35.938 18.859 8.852 1 91.31 172 GLY B CA 1
ATOM 6170 C C . GLY B 1 172 ? 35.719 17.484 9.477 1 91.31 172 GLY B C 1
ATOM 6171 O O . GLY B 1 172 ?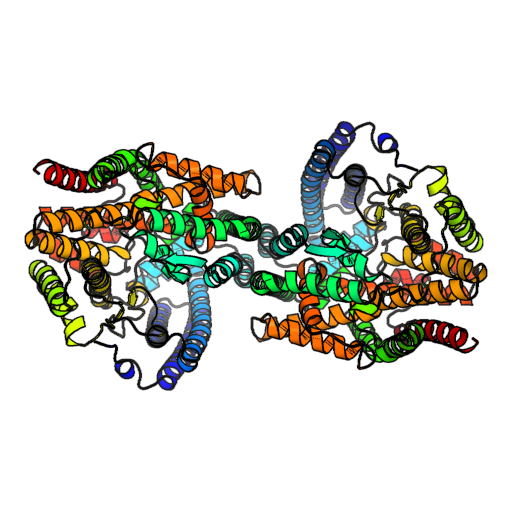 36.625 16.641 9.469 1 91.31 172 GLY B O 1
ATOM 6172 N N . GLU B 1 173 ? 34.594 17.203 9.984 1 94.81 173 GLU B N 1
ATOM 6173 C CA . GLU B 1 173 ? 34.281 15.93 10.633 1 94.81 173 GLU B CA 1
ATOM 6174 C C . GLU B 1 173 ? 33.188 15.18 9.883 1 94.81 173 GLU B C 1
ATOM 6176 O O . GLU B 1 173 ? 32.156 15.766 9.523 1 94.81 173 GLU B O 1
ATOM 6181 N N . LYS B 1 174 ? 33.469 13.938 9.703 1 94.19 174 LYS B N 1
ATOM 6182 C CA . LYS B 1 174 ? 32.438 13.094 9.109 1 94.19 174 LYS B CA 1
ATOM 6183 C C . LYS B 1 174 ? 31.328 12.781 10.117 1 94.19 174 LYS B C 1
ATOM 6185 O O . LYS B 1 174 ? 31.594 12.258 11.195 1 94.19 174 LYS B O 1
ATOM 6190 N N . LYS B 1 175 ? 30.125 13.109 9.773 1 95.44 175 LYS B N 1
ATOM 6191 C CA . LYS B 1 175 ? 29 12.906 10.672 1 95.44 175 LYS B CA 1
ATOM 6192 C C . LYS B 1 175 ? 27.891 12.094 9.992 1 95.44 175 LYS B C 1
ATOM 6194 O O . LYS B 1 175 ? 27.781 12.109 8.766 1 95.44 175 LYS B O 1
ATOM 6199 N N . VAL B 1 176 ? 27.203 11.297 10.805 1 95.19 176 VAL B N 1
ATOM 6200 C CA . VAL B 1 176 ? 25.969 10.648 10.383 1 95.19 176 VAL B CA 1
ATOM 6201 C C . VAL B 1 176 ? 24.766 11.43 10.914 1 95.19 176 VAL B C 1
ATOM 6203 O O . VAL B 1 176 ? 24.578 11.539 12.125 1 95.19 176 VAL B O 1
ATOM 6206 N N . LEU B 1 177 ? 24 11.945 9.961 1 93.44 177 LEU B N 1
ATOM 6207 C CA . LEU B 1 177 ? 22.938 12.867 10.328 1 93.44 177 LEU B CA 1
ATOM 6208 C C . LEU B 1 177 ? 21.562 12.227 10.109 1 93.44 177 LEU B C 1
ATOM 6210 O O . LEU B 1 177 ? 21.391 11.398 9.211 1 93.44 177 LEU B O 1
ATOM 6214 N N . THR B 1 178 ? 20.656 12.578 10.961 1 89.62 178 THR B N 1
ATOM 6215 C CA . THR B 1 178 ? 19.25 12.219 10.773 1 89.62 178 THR B CA 1
ATOM 6216 C C . THR B 1 178 ? 18.594 13.141 9.75 1 89.62 178 THR B C 1
ATOM 6218 O O . THR B 1 178 ? 19.219 14.078 9.266 1 89.62 178 THR B O 1
ATOM 6221 N N . VAL B 1 179 ? 17.391 12.836 9.398 1 88.19 179 VAL B N 1
ATOM 6222 C CA . VAL B 1 179 ? 16.625 13.625 8.453 1 88.19 179 VAL B CA 1
ATOM 6223 C C . VAL B 1 179 ? 16.484 15.062 8.961 1 88.19 179 VAL B C 1
ATOM 6225 O O . VAL B 1 179 ? 16.734 16.016 8.219 1 88.19 179 VAL B O 1
ATOM 6228 N N . GLU B 1 180 ? 16.172 15.312 10.188 1 81 180 GLU B N 1
ATOM 6229 C CA . GLU B 1 180 ? 16 16.641 10.758 1 81 180 GLU B CA 1
ATOM 6230 C C . GLU B 1 180 ? 17.312 17.406 10.797 1 81 180 GLU B C 1
ATOM 6232 O O . GLU B 1 180 ? 17.344 18.609 10.523 1 81 180 GLU B O 1
ATOM 6237 N N . GLU B 1 181 ? 18.375 16.672 11.109 1 84.31 181 GLU B N 1
ATOM 6238 C CA . GLU B 1 181 ? 19.672 17.312 11.227 1 84.31 181 GLU B CA 1
ATOM 6239 C C . GLU B 1 181 ? 20.172 17.797 9.867 1 84.31 181 GLU B C 1
ATOM 6241 O O . GLU B 1 181 ? 20.719 18.891 9.758 1 84.31 181 GLU B O 1
ATOM 6246 N N . ILE B 1 182 ? 19.984 16.984 8.914 1 92.25 182 ILE B N 1
ATOM 6247 C CA . ILE B 1 182 ? 20.5 17.375 7.609 1 92.25 182 ILE B CA 1
ATOM 6248 C C . ILE B 1 182 ? 19.625 18.5 7.035 1 92.25 182 ILE B C 1
ATOM 6250 O O . ILE B 1 182 ? 20.141 19.406 6.367 1 92.25 182 ILE B O 1
ATOM 6254 N N . LYS B 1 183 ? 18.328 18.469 7.227 1 90.12 183 LYS B N 1
ATOM 6255 C CA . LYS B 1 183 ? 17.453 19.531 6.781 1 90.12 183 LYS B CA 1
ATOM 6256 C C . LYS B 1 183 ? 17.828 20.875 7.418 1 90.12 183 LYS B C 1
ATOM 6258 O O . LYS B 1 183 ? 17.75 21.922 6.777 1 90.12 183 LYS B O 1
ATOM 6263 N N . ALA B 1 184 ? 18.297 20.844 8.617 1 86 184 ALA B N 1
ATOM 6264 C CA . ALA B 1 184 ? 18.656 22.047 9.367 1 86 184 ALA B CA 1
ATOM 6265 C C . ALA B 1 184 ? 19.859 22.734 8.742 1 86 184 ALA B C 1
ATOM 6267 O O . ALA B 1 184 ? 20.031 23.953 8.891 1 86 184 ALA B O 1
ATOM 6268 N N . LEU B 1 185 ? 20.656 21.984 8.039 1 92 185 LEU B N 1
ATOM 6269 C CA . LEU B 1 185 ? 21.859 22.531 7.441 1 92 185 LEU B CA 1
ATOM 6270 C C . LEU B 1 185 ? 21.516 23.516 6.32 1 92 185 LEU B C 1
ATOM 6272 O O . LEU B 1 185 ? 22.375 24.266 5.863 1 92 185 LEU B O 1
ATOM 6276 N N . ARG B 1 186 ? 20.219 23.547 5.938 1 92.19 186 ARG B N 1
ATOM 6277 C CA . ARG B 1 186 ? 19.781 24.5 4.914 1 92.19 186 ARG B CA 1
ATOM 6278 C C . ARG B 1 186 ? 19.891 25.938 5.406 1 92.19 186 ARG B C 1
ATOM 6280 O O . ARG B 1 186 ? 19.906 26.875 4.605 1 92.19 186 ARG B O 1
ATOM 6287 N N . ARG B 1 187 ? 20.062 26.125 6.684 1 88.81 187 ARG B N 1
ATOM 6288 C CA . ARG B 1 187 ? 20.172 27.453 7.285 1 88.81 187 ARG B CA 1
ATOM 6289 C C . ARG B 1 187 ? 21.609 27.781 7.652 1 88.81 187 ARG B C 1
ATOM 6291 O O . ARG B 1 187 ? 21.875 28.781 8.305 1 88.81 187 ARG B O 1
ATOM 6298 N N . SER B 1 188 ? 22.547 26.906 7.211 1 90.25 188 SER B N 1
ATOM 6299 C CA . SER B 1 188 ? 23.953 27.156 7.461 1 90.25 188 SER B CA 1
ATOM 6300 C C . SER B 1 188 ? 24.438 28.406 6.73 1 90.25 188 SER B C 1
ATOM 6302 O O . SER B 1 188 ? 23.953 28.719 5.641 1 90.25 188 SER B O 1
ATOM 6304 N N . THR B 1 189 ? 25.391 29.109 7.32 1 89.75 189 THR B N 1
ATOM 6305 C CA . THR B 1 189 ? 26.016 30.25 6.652 1 89.75 189 THR B CA 1
ATOM 6306 C C . THR B 1 189 ? 26.969 29.781 5.559 1 89.75 189 THR B C 1
ATOM 6308 O O . THR B 1 189 ? 27.391 30.578 4.715 1 89.75 189 THR B O 1
ATOM 6311 N N . ASN B 1 190 ? 27.297 28.5 5.57 1 92.81 190 ASN B N 1
ATOM 6312 C CA . ASN B 1 190 ? 28.203 27.922 4.594 1 92.81 190 ASN B CA 1
ATOM 6313 C C . ASN B 1 190 ? 27.469 27.438 3.35 1 92.81 190 ASN B C 1
ATOM 6315 O O . ASN B 1 190 ? 26.781 26.406 3.389 1 92.81 190 ASN B O 1
ATOM 6319 N N . SER B 1 191 ? 27.672 28.125 2.223 1 94.56 191 SER B N 1
ATOM 6320 C CA . SER B 1 191 ? 26.969 27.844 0.976 1 94.56 191 SER B CA 1
ATOM 6321 C C . SER B 1 191 ? 27.25 26.438 0.487 1 94.56 191 SER B C 1
ATOM 6323 O O . SER B 1 191 ? 26.328 25.703 0.095 1 94.56 191 SER B O 1
ATOM 6325 N N . ASP B 1 192 ? 28.469 26.078 0.569 1 95.62 192 ASP B N 1
ATOM 6326 C CA . ASP B 1 192 ? 28.859 24.75 0.102 1 95.62 192 ASP B CA 1
ATOM 6327 C C . ASP B 1 192 ? 28.203 23.656 0.943 1 95.62 192 ASP B C 1
ATOM 6329 O O . ASP B 1 192 ? 27.75 22.641 0.409 1 95.62 192 ASP B O 1
ATOM 6333 N N . LEU B 1 193 ? 28.172 23.891 2.176 1 96.12 193 LEU B N 1
ATOM 6334 C CA . LEU B 1 193 ? 27.578 22.922 3.082 1 96.12 193 LEU B CA 1
ATOM 6335 C C . LEU B 1 193 ? 26.078 22.766 2.805 1 96.12 193 LEU B C 1
ATOM 6337 O O . LEU B 1 193 ? 25.562 21.641 2.789 1 96.12 193 LEU B O 1
ATOM 6341 N N . ARG B 1 194 ? 25.375 23.859 2.568 1 96.25 194 ARG B N 1
ATOM 6342 C CA . ARG B 1 194 ? 23.953 23.797 2.25 1 96.25 194 ARG B CA 1
ATOM 6343 C C . ARG B 1 194 ? 23.703 22.969 0.996 1 96.25 194 ARG B C 1
ATOM 6345 O O . ARG B 1 194 ? 22.844 22.094 0.986 1 96.25 194 ARG B O 1
ATOM 6352 N N . LYS B 1 195 ? 24.484 23.203 -0.018 1 97.06 195 LYS B N 1
ATOM 6353 C CA . LYS B 1 195 ? 24.312 22.531 -1.309 1 97.06 195 LYS B CA 1
ATOM 6354 C C . LYS B 1 195 ? 24.609 21.047 -1.207 1 97.06 195 LYS B C 1
ATOM 6356 O O . LYS B 1 195 ? 23.844 20.219 -1.715 1 97.06 195 LYS B O 1
ATOM 6361 N N . ARG B 1 196 ? 25.672 20.703 -0.474 1 97.38 196 ARG B N 1
ATOM 6362 C CA . ARG B 1 196 ? 26.031 19.312 -0.296 1 97.38 196 ARG B CA 1
ATOM 6363 C C . ARG B 1 196 ? 24.969 18.578 0.525 1 97.38 196 ARG B C 1
ATOM 6365 O O . ARG B 1 196 ? 24.594 17.438 0.208 1 97.38 196 ARG B O 1
ATOM 6372 N N . ALA B 1 197 ? 24.5 19.234 1.53 1 97.56 197 ALA B N 1
ATOM 6373 C CA . ALA B 1 197 ? 23.5 18.625 2.412 1 97.56 197 ALA B CA 1
ATOM 6374 C C . ALA B 1 197 ? 22.219 18.312 1.651 1 97.56 197 ALA B C 1
ATOM 6376 O O . ALA B 1 197 ? 21.688 17.203 1.746 1 97.56 197 ALA B O 1
ATOM 6377 N N . MET B 1 198 ? 21.719 19.266 0.865 1 97.56 198 MET B N 1
ATOM 6378 C CA . MET B 1 198 ? 20.469 19.078 0.148 1 97.56 198 MET B CA 1
ATOM 6379 C C . MET B 1 198 ? 20.625 18.031 -0.957 1 97.56 198 MET B C 1
ATOM 6381 O O . MET B 1 198 ? 19.703 17.25 -1.216 1 97.56 198 MET B O 1
ATOM 6385 N N . ARG B 1 199 ? 21.812 18.062 -1.546 1 97.88 199 ARG B N 1
ATOM 6386 C CA . ARG B 1 199 ? 22.062 17.047 -2.566 1 97.88 199 ARG B CA 1
ATOM 6387 C C . ARG B 1 199 ? 21.984 15.648 -1.976 1 97.88 199 ARG B C 1
ATOM 6389 O O . ARG B 1 199 ? 21.266 14.789 -2.49 1 97.88 199 ARG B O 1
ATOM 6396 N N . VAL B 1 200 ? 22.703 15.461 -0.849 1 97.75 200 VAL B N 1
ATOM 6397 C CA . VAL B 1 200 ? 22.75 14.148 -0.207 1 97.75 200 VAL B CA 1
ATOM 6398 C C . VAL B 1 200 ? 21.344 13.766 0.271 1 97.75 200 VAL B C 1
ATOM 6400 O O . VAL B 1 200 ? 20.922 12.609 0.138 1 97.75 200 VAL B O 1
ATOM 6403 N N . PHE B 1 201 ? 20.594 14.727 0.712 1 97.12 201 PHE B N 1
ATOM 6404 C CA . PHE B 1 201 ? 19.25 14.516 1.241 1 97.12 201 PHE B CA 1
ATOM 6405 C C . PHE B 1 201 ? 18.312 14.031 0.147 1 97.12 201 PHE B C 1
ATOM 6407 O O . PHE B 1 201 ? 17.688 12.977 0.284 1 97.12 201 PHE B O 1
ATOM 6414 N N . PHE B 1 202 ? 18.266 14.703 -0.97 1 97.75 202 PHE B N 1
ATOM 6415 C CA . PHE B 1 202 ? 17.312 14.383 -2.02 1 97.75 202 PHE B CA 1
ATOM 6416 C C . PHE B 1 202 ? 17.75 13.148 -2.799 1 97.75 202 PHE B C 1
ATOM 6418 O O . PHE B 1 202 ? 16.922 12.359 -3.254 1 97.75 202 PHE B O 1
ATOM 6425 N N . GLU B 1 203 ? 19.031 12.953 -2.895 1 97.38 203 GLU B N 1
ATOM 6426 C CA . GLU B 1 203 ? 19.531 11.766 -3.582 1 97.38 203 GLU B CA 1
ATOM 6427 C C . GLU B 1 203 ? 19.172 10.492 -2.82 1 97.38 203 GLU B C 1
ATOM 6429 O O . GLU B 1 203 ? 18.922 9.445 -3.426 1 97.38 203 GLU B O 1
ATOM 6434 N N . ARG B 1 204 ? 19.156 10.594 -1.516 1 96.5 204 ARG B N 1
ATOM 6435 C CA . ARG B 1 204 ? 18.766 9.445 -0.709 1 96.5 204 ARG B CA 1
ATOM 6436 C C . ARG B 1 204 ? 17.344 9.008 -1.043 1 96.5 204 ARG B C 1
ATOM 6438 O O . ARG B 1 204 ? 17.047 7.805 -1.091 1 96.5 204 ARG B O 1
ATOM 6445 N N . PHE B 1 205 ? 16.422 9.938 -1.259 1 96.31 205 PHE B N 1
ATOM 6446 C CA . PHE B 1 205 ? 15.055 9.609 -1.646 1 96.31 205 PHE B CA 1
ATOM 6447 C C . PHE B 1 205 ? 15.016 8.984 -3.037 1 96.31 205 PHE B C 1
ATOM 6449 O O . PHE B 1 205 ? 14.25 8.055 -3.287 1 96.31 205 PHE B O 1
ATOM 6456 N N . LYS B 1 206 ? 15.844 9.5 -3.887 1 97.19 206 LYS B N 1
ATOM 6457 C CA . LYS B 1 206 ? 15.93 8.953 -5.242 1 97.19 206 LYS B CA 1
ATOM 6458 C C . LYS B 1 206 ? 16.344 7.488 -5.219 1 97.19 206 LYS B C 1
ATOM 6460 O O . LYS B 1 206 ? 15.891 6.695 -6.047 1 97.19 206 LYS B O 1
ATOM 6465 N N . GLU B 1 207 ? 17.188 7.125 -4.258 1 96.12 207 GLU B N 1
ATOM 6466 C CA . GLU B 1 207 ? 17.609 5.738 -4.129 1 96.12 207 GLU B CA 1
ATOM 6467 C C . GLU B 1 207 ? 16.422 4.805 -3.902 1 96.12 207 GLU B C 1
ATOM 6469 O O . GLU B 1 207 ? 16.484 3.627 -4.258 1 96.12 207 GLU B O 1
ATOM 6474 N N . ASP B 1 208 ? 15.383 5.328 -3.33 1 97.06 208 ASP B N 1
ATOM 6475 C CA . ASP B 1 208 ? 14.172 4.551 -3.074 1 97.06 208 ASP B CA 1
ATOM 6476 C C . ASP B 1 208 ? 13.055 4.945 -4.035 1 97.06 208 ASP B C 1
ATOM 6478 O O . ASP B 1 208 ? 11.875 4.883 -3.682 1 97.06 208 ASP B O 1
ATOM 6482 N N . SER B 1 209 ? 13.414 5.379 -5.258 1 97.44 209 SER B N 1
ATOM 6483 C CA . SER B 1 209 ? 12.477 5.93 -6.227 1 97.44 209 SER B CA 1
ATOM 6484 C C . SER B 1 209 ? 11.375 4.926 -6.555 1 97.44 209 SER B C 1
ATOM 6486 O O . SER B 1 209 ? 10.219 5.309 -6.758 1 97.44 209 SER B O 1
ATOM 6488 N N . ILE B 1 210 ? 11.688 3.617 -6.535 1 94.5 210 ILE B N 1
ATOM 6489 C CA . ILE B 1 210 ? 10.695 2.602 -6.863 1 94.5 210 ILE B CA 1
ATOM 6490 C C . ILE B 1 210 ? 9.594 2.604 -5.812 1 94.5 210 ILE B C 1
ATOM 6492 O O . ILE B 1 210 ? 8.406 2.736 -6.145 1 94.5 210 ILE B O 1
ATOM 6496 N N . VAL B 1 211 ? 9.977 2.559 -4.547 1 97.12 211 VAL B N 1
ATOM 6497 C CA . VAL B 1 211 ? 9.016 2.486 -3.451 1 97.12 211 VAL B CA 1
ATOM 6498 C C . VAL B 1 211 ? 8.242 3.801 -3.348 1 97.12 211 VAL B C 1
ATOM 6500 O O . VAL B 1 211 ? 7.016 3.803 -3.238 1 97.12 211 VAL B O 1
ATOM 6503 N N . MET B 1 212 ? 8.945 4.957 -3.482 1 98.06 212 MET B N 1
ATOM 6504 C CA . MET B 1 212 ? 8.312 6.27 -3.369 1 98.06 212 MET B CA 1
ATOM 6505 C C . MET B 1 212 ? 7.258 6.465 -4.453 1 98.06 212 MET B C 1
ATOM 6507 O O . MET B 1 212 ? 6.164 6.965 -4.18 1 98.06 212 MET B O 1
ATOM 6511 N N . THR B 1 213 ? 7.59 6.035 -5.625 1 97.25 213 THR B N 1
ATOM 6512 C CA . THR B 1 213 ? 6.695 6.199 -6.766 1 97.25 213 THR B CA 1
ATOM 6513 C C . THR B 1 213 ? 5.473 5.301 -6.625 1 97.25 213 THR B C 1
ATOM 6515 O O . THR B 1 213 ? 4.34 5.75 -6.816 1 97.25 213 THR B O 1
ATOM 6518 N N . GLU B 1 214 ? 5.676 4.016 -6.246 1 96 214 GLU B N 1
ATOM 6519 C CA . GLU B 1 214 ? 4.566 3.07 -6.125 1 96 214 GLU B CA 1
ATOM 6520 C C . GLU B 1 214 ? 3.613 3.48 -5.008 1 96 214 GLU B C 1
ATOM 6522 O O . GLU B 1 214 ? 2.393 3.434 -5.18 1 96 214 GLU B O 1
ATOM 6527 N N . VAL B 1 215 ? 4.148 3.9 -3.893 1 97.94 215 VAL B N 1
ATOM 6528 C CA . VAL B 1 215 ? 3.344 4.336 -2.756 1 97.94 215 VAL B CA 1
ATOM 6529 C C . VAL B 1 215 ? 2.502 5.547 -3.154 1 97.94 215 VAL B C 1
ATOM 6531 O O . VAL B 1 215 ? 1.301 5.59 -2.879 1 97.94 215 VAL B O 1
ATOM 6534 N N . TYR B 1 216 ? 3.092 6.496 -3.848 1 98.38 216 TYR B N 1
ATOM 6535 C CA . TYR B 1 216 ? 2.365 7.703 -4.23 1 98.38 216 TYR B CA 1
ATOM 6536 C C . TYR B 1 216 ? 1.237 7.379 -5.199 1 98.38 216 TYR B C 1
ATOM 6538 O O . TYR B 1 216 ? 0.119 7.875 -5.051 1 98.38 216 TYR B O 1
ATOM 6546 N N . ASN B 1 217 ? 1.51 6.543 -6.168 1 96.75 217 ASN B N 1
ATOM 6547 C CA . ASN B 1 217 ? 0.475 6.133 -7.109 1 96.75 217 ASN B CA 1
ATOM 6548 C C . ASN B 1 217 ? -0.712 5.492 -6.398 1 96.75 217 ASN B C 1
ATOM 6550 O O . ASN B 1 217 ? -1.865 5.801 -6.699 1 96.75 217 ASN B O 1
ATOM 6554 N N . LEU B 1 218 ? -0.411 4.629 -5.469 1 96.81 218 LEU B N 1
ATOM 6555 C CA . LEU B 1 218 ? -1.469 3.918 -4.758 1 96.81 218 LEU B CA 1
ATOM 6556 C C . LEU B 1 218 ? -2.287 4.879 -3.902 1 96.81 218 LEU B C 1
ATOM 6558 O O . LEU B 1 218 ? -3.516 4.789 -3.861 1 96.81 218 LEU B O 1
ATOM 6562 N N . VAL B 1 219 ? -1.611 5.832 -3.215 1 97.81 219 VAL B N 1
ATOM 6563 C CA . VAL B 1 219 ? -2.287 6.82 -2.383 1 97.81 219 VAL B CA 1
ATOM 6564 C C . VAL B 1 219 ? -3.223 7.668 -3.244 1 97.81 219 VAL B C 1
ATOM 6566 O O . VAL B 1 219 ? -4.387 7.871 -2.891 1 97.81 219 VAL B O 1
ATOM 6569 N N . VAL B 1 220 ? -2.74 8.109 -4.383 1 97.94 220 VAL B N 1
ATOM 6570 C CA . VAL B 1 220 ? -3.508 8.969 -5.277 1 97.94 220 VAL B CA 1
ATOM 6571 C C . VAL B 1 220 ? -4.711 8.203 -5.824 1 97.94 220 VAL B C 1
ATOM 6573 O O . VAL B 1 220 ? -5.836 8.703 -5.809 1 97.94 220 VAL B O 1
ATOM 6576 N N . LYS B 1 221 ? -4.496 6.977 -6.238 1 94.25 221 LYS B N 1
ATOM 6577 C CA . LYS B 1 221 ? -5.586 6.168 -6.781 1 94.25 221 LYS B CA 1
ATOM 6578 C C . LYS B 1 221 ? -6.676 5.941 -5.738 1 94.25 221 LYS B C 1
ATOM 6580 O O . LYS B 1 221 ? -7.867 6.062 -6.035 1 94.25 221 LYS B O 1
ATOM 6585 N N . ASP B 1 222 ? -6.273 5.57 -4.539 1 96.62 222 ASP B N 1
ATOM 6586 C CA . ASP B 1 222 ? -7.23 5.348 -3.457 1 96.62 222 ASP B CA 1
ATOM 6587 C C . ASP B 1 222 ? -8.047 6.605 -3.172 1 96.62 222 ASP B C 1
ATOM 6589 O O . ASP B 1 222 ? -9.273 6.551 -3.074 1 96.62 222 ASP B O 1
ATOM 6593 N N . TYR B 1 223 ? -7.355 7.727 -3.057 1 97.31 223 TYR B N 1
ATOM 6594 C CA . TYR B 1 223 ? -8 9 -2.742 1 97.31 223 TYR B CA 1
ATOM 6595 C C . TYR B 1 223 ? -8.984 9.391 -3.834 1 97.31 223 TYR B C 1
ATOM 6597 O O . TYR B 1 223 ? -10.125 9.766 -3.545 1 97.31 223 TYR B O 1
ATOM 6605 N N . ASP B 1 224 ? -8.57 9.32 -5.074 1 96.12 224 ASP B N 1
ATOM 6606 C CA . ASP B 1 224 ? -9.406 9.727 -6.195 1 96.12 224 ASP B CA 1
ATOM 6607 C C . ASP B 1 224 ? -10.609 8.805 -6.348 1 96.12 224 ASP B C 1
ATOM 6609 O O . ASP B 1 224 ? -11.703 9.258 -6.688 1 96.12 224 ASP B O 1
ATOM 6613 N N . THR B 1 225 ? -10.414 7.539 -6.086 1 93.94 225 THR B N 1
ATOM 6614 C CA . THR B 1 225 ? -11.516 6.59 -6.141 1 93.94 225 THR B CA 1
ATOM 6615 C C . THR B 1 225 ? -12.555 6.906 -5.07 1 93.94 225 THR B C 1
ATOM 6617 O O . THR B 1 225 ? -13.758 6.945 -5.352 1 93.94 225 THR B O 1
ATOM 6620 N N . GLU B 1 226 ? -12.117 7.16 -3.861 1 94.62 226 GLU B N 1
ATOM 6621 C CA . GLU B 1 226 ? -13.047 7.512 -2.793 1 94.62 226 GLU B CA 1
ATOM 6622 C C . GLU B 1 226 ? -13.773 8.82 -3.104 1 94.62 226 GLU B C 1
ATOM 6624 O O . GLU B 1 226 ? -14.977 8.938 -2.871 1 94.62 226 GLU B O 1
ATOM 6629 N N . SER B 1 227 ? -13.016 9.766 -3.623 1 96.44 227 SER B N 1
ATOM 6630 C CA . SER B 1 227 ? -13.609 11.047 -3.99 1 96.44 227 SER B CA 1
ATOM 6631 C C . SER B 1 227 ? -14.742 10.859 -4.996 1 96.44 227 SER B C 1
ATOM 6633 O O . SER B 1 227 ? -15.812 11.445 -4.844 1 96.44 227 SER B O 1
ATOM 6635 N N . ARG B 1 228 ? -14.539 10.008 -5.914 1 93.81 228 ARG B N 1
ATOM 6636 C CA . ARG B 1 228 ? -15.547 9.734 -6.93 1 93.81 228 ARG B CA 1
ATOM 6637 C C . ARG B 1 228 ? -16.719 8.969 -6.336 1 93.81 228 ARG B C 1
ATOM 6639 O O . ARG B 1 228 ? -17.891 9.289 -6.621 1 93.81 228 ARG B O 1
ATOM 6646 N N . LEU B 1 229 ? -16.453 7.98 -5.547 1 92.44 229 LEU B N 1
ATOM 6647 C CA . LEU B 1 229 ? -17.484 7.191 -4.895 1 92.44 229 LEU B CA 1
ATOM 6648 C C . LEU B 1 229 ? -18.406 8.086 -4.07 1 92.44 229 LEU B C 1
ATOM 6650 O O . LEU B 1 229 ? -19.625 7.859 -4.027 1 92.44 229 LEU B O 1
ATOM 6654 N N . ARG B 1 230 ? -17.812 9.078 -3.482 1 95.44 230 ARG B N 1
ATOM 6655 C CA . ARG B 1 230 ? -18.562 9.992 -2.623 1 95.44 230 ARG B CA 1
ATOM 6656 C C . ARG B 1 230 ? -19.141 11.148 -3.426 1 95.44 230 ARG B C 1
ATOM 6658 O O . ARG B 1 230 ? -19.734 12.07 -2.859 1 95.44 230 ARG B O 1
ATOM 6665 N N . ARG B 1 231 ? -18.953 11.227 -4.738 1 94.75 231 ARG B N 1
ATOM 6666 C CA . ARG B 1 231 ? -19.594 12.117 -5.703 1 94.75 231 ARG B CA 1
ATOM 6667 C C . ARG B 1 231 ? -19.062 13.539 -5.562 1 94.75 231 ARG B C 1
ATOM 6669 O O . ARG B 1 231 ? -19.828 14.5 -5.641 1 94.75 231 ARG B O 1
ATOM 6676 N N . PHE B 1 232 ? -17.812 13.586 -5.27 1 96.88 232 PHE B N 1
ATOM 6677 C CA . PHE B 1 232 ? -17.156 14.891 -5.355 1 96.88 232 PHE B CA 1
ATOM 6678 C C . PHE B 1 232 ? -16.766 15.203 -6.793 1 96.88 232 PHE B C 1
ATOM 6680 O O . PHE B 1 232 ? -16.391 14.305 -7.555 1 96.88 232 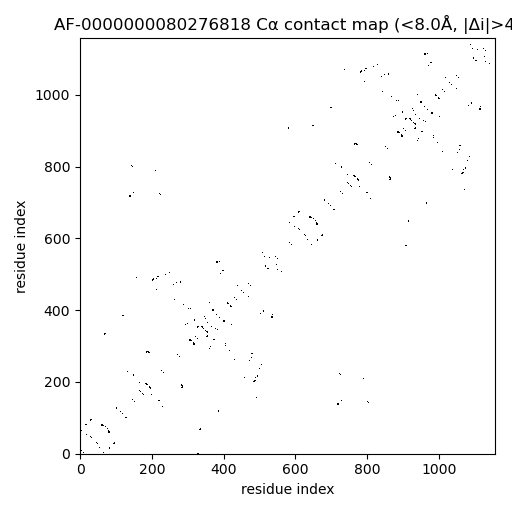PHE B O 1
ATOM 6687 N N . PRO B 1 233 ? -16.828 16.484 -7.141 1 96.19 233 PRO B N 1
ATOM 6688 C CA . PRO B 1 233 ? -16.578 16.828 -8.547 1 96.19 233 PRO B CA 1
ATOM 6689 C C . PRO B 1 233 ? -15.125 16.641 -8.953 1 96.19 233 PRO B C 1
ATOM 6691 O O . PRO B 1 233 ? -14.844 16.312 -10.109 1 96.19 233 PRO B O 1
ATOM 6694 N N . LYS B 1 234 ? -14.18 17.016 -8.125 1 96.25 234 LYS B N 1
ATOM 6695 C CA . LYS B 1 234 ? -12.75 16.797 -8.305 1 96.25 234 LYS B CA 1
ATOM 6696 C C . LYS B 1 234 ? -12.102 16.328 -7 1 96.25 234 LYS B C 1
ATOM 6698 O O . LYS B 1 234 ? -12.656 16.531 -5.918 1 96.25 234 LYS B O 1
ATOM 6703 N N . PRO B 1 235 ? -10.953 15.664 -7.043 1 97.56 235 PRO B N 1
ATOM 6704 C CA . PRO B 1 235 ? -10.352 15.086 -5.84 1 97.56 235 PRO B CA 1
ATOM 6705 C C . PRO B 1 235 ? -10.156 16.109 -4.727 1 97.56 235 PRO B C 1
ATOM 6707 O O . PRO B 1 235 ? -10.5 15.844 -3.572 1 97.56 235 PRO B O 1
ATOM 6710 N N . ILE B 1 236 ? -9.734 17.297 -5.02 1 98.25 236 ILE B N 1
ATOM 6711 C CA . ILE B 1 236 ? -9.438 18.312 -4.016 1 98.25 236 ILE B CA 1
ATOM 6712 C C . ILE B 1 236 ? -10.727 18.75 -3.328 1 98.25 236 ILE B C 1
ATOM 6714 O O . ILE B 1 236 ? -10.688 19.297 -2.221 1 98.25 236 ILE B O 1
ATOM 6718 N N . SER B 1 237 ? -11.906 18.516 -3.91 1 98.12 237 SER B N 1
ATOM 6719 C CA . SER B 1 237 ? -13.195 18.906 -3.354 1 98.12 237 SER B CA 1
ATOM 6720 C C . SER B 1 237 ? -13.461 18.203 -2.029 1 98.12 237 SER B C 1
ATOM 6722 O O . SER B 1 237 ? -14.117 18.75 -1.145 1 98.12 237 SER B O 1
ATOM 6724 N N . MET B 1 238 ? -12.977 17.016 -1.911 1 97.06 238 MET B N 1
ATOM 6725 C CA . MET B 1 238 ? -13.172 16.266 -0.675 1 97.06 238 MET B CA 1
ATOM 6726 C C . MET B 1 238 ? -12.469 16.938 0.494 1 97.06 238 MET B C 1
ATOM 6728 O O . MET B 1 238 ? -13.039 17.062 1.581 1 97.06 238 MET B O 1
ATOM 6732 N N . MET B 1 239 ? -11.258 17.406 0.211 1 96.81 239 MET B N 1
ATOM 6733 C CA . MET B 1 239 ? -10.539 18.172 1.234 1 96.81 239 MET B CA 1
ATOM 6734 C C . MET B 1 239 ? -11.195 19.516 1.482 1 96.81 239 MET B C 1
ATOM 6736 O O . MET B 1 239 ? -11.312 19.953 2.627 1 96.81 239 MET B O 1
ATOM 6740 N N . ASN B 1 240 ? -11.633 20.172 0.405 1 97.06 240 ASN B N 1
ATOM 6741 C CA . ASN B 1 240 ? -12.344 21.438 0.562 1 97.06 240 ASN B CA 1
ATOM 6742 C C . ASN B 1 240 ? -13.57 21.281 1.458 1 97.06 240 ASN B C 1
ATOM 6744 O O . ASN B 1 240 ? -13.812 22.109 2.334 1 97.06 240 ASN B O 1
ATOM 6748 N N . PHE B 1 241 ? -14.258 20.203 1.221 1 95.75 241 PHE B N 1
ATOM 6749 C CA . PHE B 1 241 ? -15.445 19.906 2.012 1 95.75 241 PHE B CA 1
ATOM 6750 C C . PHE B 1 241 ? -15.078 19.688 3.477 1 95.75 241 PHE B C 1
ATOM 6752 O O . PHE B 1 241 ? -15.742 20.219 4.367 1 95.75 241 PHE B O 1
ATOM 6759 N N . ALA B 1 242 ? -14.062 18.984 3.699 1 93 242 ALA B N 1
ATOM 6760 C CA . ALA B 1 242 ? -13.594 18.734 5.062 1 93 242 ALA B CA 1
ATOM 6761 C C . ALA B 1 242 ? -13.156 20.047 5.734 1 93 242 ALA B C 1
ATOM 6763 O O . ALA B 1 242 ? -13.359 20.219 6.934 1 93 242 ALA B O 1
ATOM 6764 N N . ASN B 1 243 ? -12.586 20.891 4.945 1 93.44 243 ASN B N 1
ATOM 6765 C CA . ASN B 1 243 ? -12.109 22.172 5.445 1 93.44 243 ASN B CA 1
ATOM 6766 C C . ASN B 1 243 ? -13.227 23.203 5.504 1 93.44 243 ASN B C 1
ATOM 6768 O O . ASN B 1 243 ? -13.008 24.344 5.918 1 93.44 243 ASN B O 1
ATOM 6772 N N . GLU B 1 244 ? -14.375 22.859 5.039 1 93.69 244 GLU B N 1
ATOM 6773 C CA . GLU B 1 244 ? -15.57 23.688 5.023 1 93.69 244 GLU B CA 1
ATOM 6774 C C . GLU B 1 244 ? -15.336 24.969 4.207 1 93.69 244 GLU B C 1
ATOM 6776 O O . GLU B 1 244 ? -15.68 26.062 4.652 1 93.69 244 GLU B O 1
ATOM 6781 N N . VAL B 1 245 ? -14.703 24.812 3.055 1 94.44 245 VAL B N 1
ATOM 6782 C CA . VAL B 1 245 ? -14.523 25.906 2.102 1 94.44 245 VAL B CA 1
ATOM 6783 C C . VAL B 1 245 ? -14.977 25.469 0.714 1 94.44 245 VAL B C 1
ATOM 6785 O O . VAL B 1 245 ? -14.938 24.281 0.393 1 94.44 245 VAL B O 1
ATOM 6788 N N . SER B 1 246 ? -15.453 26.406 -0.096 1 95.06 246 SER B N 1
ATOM 6789 C CA . SER B 1 246 ? -15.953 26.062 -1.423 1 95.06 246 SER B CA 1
ATOM 6790 C C . SER B 1 246 ? -14.812 25.859 -2.412 1 95.06 246 SER B C 1
ATOM 6792 O O . SER B 1 246 ? -13.719 26.391 -2.223 1 95.06 246 SER B O 1
ATOM 6794 N N . ASP B 1 247 ? -15.07 25.062 -3.434 1 96.94 247 ASP B N 1
ATOM 6795 C CA . ASP B 1 247 ? -14.102 24.859 -4.504 1 96.94 247 ASP B CA 1
ATOM 6796 C C . ASP B 1 247 ? -13.695 26.188 -5.148 1 96.94 247 ASP B C 1
ATOM 6798 O O . ASP B 1 247 ? -12.531 26.391 -5.484 1 96.94 247 ASP B O 1
ATOM 6802 N N . GLU B 1 248 ? -14.633 27.094 -5.246 1 96.44 248 GLU B N 1
ATOM 6803 C CA . GLU B 1 248 ? -14.398 28.375 -5.898 1 96.44 248 GLU B CA 1
ATOM 6804 C C . GLU B 1 248 ? -13.391 29.219 -5.121 1 96.44 248 GLU B C 1
ATOM 6806 O O . GLU B 1 248 ? -12.5 29.828 -5.711 1 96.44 248 GLU B O 1
ATOM 6811 N N . VAL B 1 249 ? -13.531 29.234 -3.857 1 95.81 249 VAL B N 1
ATOM 6812 C CA . VAL B 1 249 ? -12.641 30.016 -2.998 1 95.81 249 VAL B CA 1
ATOM 6813 C C . VAL B 1 249 ? -11.219 29.453 -3.096 1 95.81 249 VAL B C 1
ATOM 6815 O O . VAL B 1 249 ? -10.258 30.219 -3.217 1 95.81 249 VAL B O 1
ATOM 6818 N N . VAL B 1 250 ? -11.078 28.141 -3.102 1 96.94 250 VAL B N 1
ATOM 6819 C CA . VAL B 1 250 ? -9.773 27.5 -3.146 1 96.94 250 VAL B CA 1
ATOM 6820 C C . VAL B 1 250 ? -9.141 27.703 -4.523 1 96.94 250 VAL B C 1
ATOM 6822 O O . VAL B 1 250 ? -7.953 28.016 -4.629 1 96.94 250 VAL B O 1
ATOM 6825 N N . ASP B 1 251 ? -9.977 27.562 -5.566 1 97.69 251 ASP B N 1
ATOM 6826 C CA . ASP B 1 251 ? -9.484 27.797 -6.922 1 97.69 251 ASP B CA 1
ATOM 6827 C C . ASP B 1 251 ? -8.938 29.203 -7.074 1 97.69 251 ASP B C 1
ATOM 6829 O O . ASP B 1 251 ? -7.887 29.406 -7.691 1 97.69 251 ASP B O 1
ATOM 6833 N N . ARG B 1 252 ? -9.617 30.172 -6.527 1 97.31 252 ARG B N 1
ATOM 6834 C CA . ARG B 1 252 ? -9.188 31.562 -6.621 1 97.31 252 ARG B CA 1
ATOM 6835 C C . ARG B 1 252 ? -7.902 31.781 -5.84 1 97.31 252 ARG B C 1
ATOM 6837 O O . ARG B 1 252 ? -7.016 32.531 -6.293 1 97.31 252 ARG B O 1
ATOM 6844 N N . LEU B 1 253 ? -7.809 31.25 -4.656 1 97.56 253 LEU B N 1
ATOM 6845 C CA . LEU B 1 253 ? -6.59 31.328 -3.863 1 97.56 253 LEU B CA 1
ATOM 6846 C C . LEU B 1 253 ? -5.387 30.828 -4.652 1 97.56 253 LEU B C 1
ATOM 6848 O O . LEU B 1 253 ? -4.355 31.5 -4.723 1 97.56 253 LEU B O 1
ATOM 6852 N N . ILE B 1 254 ? -5.543 29.609 -5.246 1 98.19 254 ILE B N 1
ATOM 6853 C CA . ILE B 1 254 ? -4.469 28.969 -6.004 1 98.19 254 ILE B CA 1
ATOM 6854 C C . ILE B 1 254 ? -4.082 29.859 -7.188 1 98.19 254 ILE B C 1
ATOM 6856 O O . ILE B 1 254 ? -2.898 30.125 -7.41 1 98.19 254 ILE B O 1
ATOM 6860 N N . ALA B 1 255 ? -5.051 30.375 -7.883 1 97.88 255 ALA B N 1
ATOM 6861 C CA . ALA B 1 255 ? -4.82 31.203 -9.07 1 97.88 255 ALA B CA 1
ATOM 6862 C C . ALA B 1 255 ? -4.094 32.5 -8.711 1 97.88 255 ALA B C 1
ATOM 6864 O O . ALA B 1 255 ? -3.119 32.875 -9.367 1 97.88 255 ALA B O 1
ATOM 6865 N N . VAL B 1 256 ? -4.566 33.156 -7.699 1 97.88 256 VAL B N 1
ATOM 6866 C CA . VAL B 1 256 ? -3.971 34.438 -7.289 1 97.88 256 VAL B CA 1
ATOM 6867 C C . VAL B 1 256 ? -2.533 34.188 -6.832 1 97.88 256 VAL B C 1
ATOM 6869 O O . VAL B 1 256 ? -1.636 34.969 -7.168 1 97.88 256 VAL B O 1
ATOM 6872 N N . THR B 1 257 ? -2.312 33.188 -6.051 1 98.31 257 THR B N 1
ATOM 6873 C CA . THR B 1 257 ? -0.966 32.875 -5.574 1 98.31 257 THR B CA 1
ATOM 6874 C C . THR B 1 257 ? -0.028 32.594 -6.746 1 98.31 257 THR B C 1
ATOM 6876 O O . THR B 1 257 ? 1.124 33.031 -6.742 1 98.31 257 THR B O 1
ATOM 6879 N N . ASN B 1 258 ? -0.506 31.844 -7.754 1 98.12 258 ASN B N 1
ATOM 6880 C CA . ASN B 1 258 ? 0.269 31.578 -8.961 1 98.12 258 ASN B CA 1
ATOM 6881 C C . ASN B 1 258 ? 0.646 32.875 -9.68 1 98.12 258 ASN B C 1
ATOM 6883 O O . ASN B 1 258 ? 1.727 32.969 -10.266 1 98.12 258 ASN B O 1
ATOM 6887 N N . GLU B 1 259 ? -0.173 33.844 -9.633 1 97.44 259 GLU B N 1
ATOM 6888 C CA . GLU B 1 259 ? 0.004 35.125 -10.359 1 97.44 259 GLU B CA 1
ATOM 6889 C C . GLU B 1 259 ? 0.983 36.031 -9.641 1 97.44 259 GLU B C 1
ATOM 6891 O O . GLU B 1 259 ? 1.563 36.938 -10.25 1 97.44 259 GLU B O 1
ATOM 6896 N N . LYS B 1 260 ? 1.169 35.812 -8.375 1 98.06 260 LYS B N 1
ATOM 6897 C CA . LYS B 1 260 ? 1.897 36.812 -7.566 1 98.06 260 LYS B CA 1
ATOM 6898 C C . LYS B 1 260 ? 3.33 36.344 -7.312 1 98.06 260 LYS B C 1
ATOM 6900 O O . LYS B 1 260 ? 4.008 36.844 -6.422 1 98.06 260 LYS B O 1
ATOM 6905 N N . THR B 1 261 ? 3.896 35.406 -8.133 1 97.94 261 THR B N 1
ATOM 6906 C CA . THR B 1 261 ? 5.211 34.812 -7.906 1 97.94 261 THR B CA 1
ATOM 6907 C C . THR B 1 261 ? 6.312 35.875 -8.094 1 97.94 261 THR B C 1
ATOM 6909 O O . THR B 1 261 ? 7.441 35.656 -7.637 1 97.94 261 THR B O 1
ATOM 6912 N N . GLU B 1 262 ? 5.992 37 -8.766 1 97.56 262 GLU B N 1
ATOM 6913 C CA . GLU B 1 262 ? 6.98 38.062 -8.969 1 97.56 262 GLU B CA 1
ATOM 6914 C C . GLU B 1 262 ? 7.449 38.625 -7.637 1 97.56 262 GLU B C 1
ATOM 6916 O O . GLU B 1 262 ? 8.594 39.094 -7.52 1 97.56 262 GLU B O 1
ATOM 6921 N N . ILE B 1 263 ? 6.621 38.656 -6.633 1 98.25 263 ILE B N 1
ATOM 6922 C CA . ILE B 1 263 ? 6.98 39.125 -5.305 1 98.25 263 ILE B CA 1
ATOM 6923 C C . ILE B 1 263 ? 8.133 38.312 -4.746 1 98.25 263 ILE B C 1
ATOM 6925 O O . ILE B 1 263 ? 9.109 38.844 -4.23 1 98.25 263 ILE B O 1
ATOM 6929 N N . LEU B 1 264 ? 8.016 36.969 -4.883 1 98.25 264 LEU B N 1
ATOM 6930 C CA . LEU B 1 264 ? 9.039 36.031 -4.441 1 98.25 264 LEU B CA 1
ATOM 6931 C C . LEU B 1 264 ? 10.328 36.25 -5.23 1 98.25 264 LEU B C 1
ATOM 6933 O O . LEU B 1 264 ? 11.422 36.281 -4.648 1 98.25 264 LEU B O 1
ATOM 6937 N N . ARG B 1 265 ? 10.25 36.438 -6.535 1 97.94 265 ARG B N 1
ATOM 6938 C CA . ARG B 1 265 ? 11.414 36.594 -7.402 1 97.94 265 ARG B CA 1
ATOM 6939 C C . ARG B 1 265 ? 12.164 37.875 -7.086 1 97.94 265 ARG B C 1
ATOM 6941 O O . ARG B 1 265 ? 13.398 37.906 -7.082 1 97.94 265 ARG B O 1
ATOM 6948 N N . LYS B 1 266 ? 11.406 38.906 -6.789 1 97.38 266 LYS B N 1
ATOM 6949 C CA . LYS B 1 266 ? 12.016 40.188 -6.383 1 97.38 266 LYS B CA 1
ATOM 6950 C C . LYS B 1 266 ? 12.867 40 -5.125 1 97.38 266 LYS B C 1
ATOM 6952 O O . LYS B 1 266 ? 13.984 40.5 -5.051 1 97.38 266 LYS B O 1
ATOM 6957 N N . TYR B 1 267 ? 12.414 39.281 -4.234 1 97.75 267 TYR B N 1
ATOM 6958 C CA . TYR B 1 267 ? 13.109 39.062 -2.973 1 97.75 267 TYR B CA 1
ATOM 6959 C C . TYR B 1 267 ? 14.383 38.25 -3.195 1 97.75 267 TYR B C 1
ATOM 6961 O O . TYR B 1 267 ? 15.445 38.594 -2.691 1 97.75 267 TYR B O 1
ATOM 6969 N N . TYR B 1 268 ? 14.273 37.156 -3.936 1 97.5 268 TYR B N 1
ATOM 6970 C CA . TYR B 1 268 ? 15.438 36.281 -4.07 1 97.5 268 TYR B CA 1
ATOM 6971 C C . TYR B 1 268 ? 16.484 36.938 -4.973 1 97.5 268 TYR B C 1
ATOM 6973 O O . TYR B 1 268 ? 17.688 36.688 -4.812 1 97.5 268 TYR B O 1
ATOM 6981 N N . ASP B 1 269 ? 16.047 37.781 -5.914 1 96.62 269 ASP B N 1
ATOM 6982 C CA . ASP B 1 269 ? 17.016 38.594 -6.66 1 96.62 269 ASP B CA 1
ATOM 6983 C C . ASP B 1 269 ? 17.797 39.5 -5.734 1 96.62 269 ASP B C 1
ATOM 6985 O O . ASP B 1 269 ? 19.016 39.594 -5.836 1 96.62 269 ASP B O 1
ATOM 6989 N N . TRP B 1 270 ? 17.109 40.156 -4.848 1 96.81 270 TRP B N 1
ATOM 6990 C CA . TRP B 1 270 ? 17.734 41.031 -3.85 1 96.81 270 TRP B CA 1
ATOM 6991 C C . TRP B 1 270 ? 18.672 40.219 -2.945 1 96.81 270 TRP B C 1
ATOM 6993 O O . TRP B 1 270 ? 19.797 40.625 -2.672 1 96.81 270 TRP B O 1
ATOM 7003 N N . LYS B 1 271 ? 18.188 39.094 -2.443 1 96 271 LYS B N 1
ATOM 7004 C CA . LYS B 1 271 ? 18.969 38.25 -1.529 1 96 271 LYS B CA 1
ATOM 7005 C C . LYS B 1 271 ? 20.281 37.812 -2.186 1 96 271 LYS B C 1
ATOM 7007 O O . LYS B 1 271 ? 21.312 37.719 -1.521 1 96 271 LYS B O 1
ATOM 7012 N N . SER B 1 272 ? 20.188 37.469 -3.457 1 95.69 272 SER B N 1
ATOM 7013 C CA . SER B 1 272 ? 21.375 37.062 -4.203 1 95.69 272 SER B CA 1
ATOM 7014 C C . SER B 1 272 ? 22.438 38.188 -4.156 1 95.69 272 SER B C 1
ATOM 7016 O O . SER B 1 272 ? 23.609 37.906 -3.934 1 95.69 272 SER B O 1
ATOM 7018 N N . LYS B 1 273 ? 22.031 39.344 -4.324 1 93.94 273 LYS B N 1
ATOM 7019 C CA . LYS B 1 273 ? 22.938 40.5 -4.273 1 93.94 273 LYS B CA 1
ATOM 7020 C C . LYS B 1 273 ? 23.469 40.719 -2.863 1 93.94 273 LYS B C 1
ATOM 7022 O O . LYS B 1 273 ? 24.656 41 -2.68 1 93.94 273 LYS B O 1
ATOM 7027 N N . MET B 1 274 ? 22.594 40.594 -1.972 1 92.19 274 MET B N 1
ATOM 7028 C CA . MET B 1 274 ? 22.969 40.781 -0.573 1 92.19 274 MET B CA 1
ATOM 7029 C C . MET B 1 274 ? 24.016 39.75 -0.147 1 92.19 274 MET B C 1
ATOM 7031 O O . MET B 1 274 ? 24.953 40.094 0.587 1 92.19 274 MET B O 1
ATOM 7035 N N . LEU B 1 275 ? 23.844 38.531 -0.583 1 91.5 275 LEU B N 1
ATOM 7036 C CA . LEU B 1 275 ? 24.75 37.469 -0.201 1 91.5 275 LEU B CA 1
ATOM 7037 C C . LEU B 1 275 ? 25.984 37.438 -1.112 1 91.5 275 LEU B C 1
ATOM 7039 O O . LEU B 1 275 ? 26.984 36.781 -0.788 1 91.5 275 LEU B O 1
ATOM 7043 N N . GLY B 1 276 ? 25.906 38.062 -2.246 1 91 276 GLY B N 1
ATOM 7044 C CA . GLY B 1 276 ? 27.016 38.125 -3.189 1 91 276 GLY B CA 1
ATOM 7045 C C . GLY B 1 276 ? 27.219 36.812 -3.928 1 91 276 GLY B C 1
ATOM 7046 O O . GLY B 1 276 ? 28.359 36.438 -4.234 1 91 276 GLY B O 1
ATOM 7047 N N . GLU B 1 277 ? 26.219 36.031 -4.113 1 91.56 277 GLU B N 1
ATOM 7048 C CA . GLU B 1 277 ? 26.312 34.75 -4.828 1 91.56 277 GLU B CA 1
ATOM 7049 C C . GLU B 1 277 ? 25.047 34.438 -5.602 1 91.56 277 GLU B C 1
ATOM 7051 O O . GLU B 1 277 ? 23.969 34.938 -5.262 1 91.56 277 GLU B O 1
ATOM 7056 N N . LYS B 1 278 ? 25.281 33.719 -6.668 1 94.25 278 LYS B N 1
ATOM 7057 C CA . LYS B 1 278 ? 24.109 33.188 -7.359 1 94.25 278 LYS B CA 1
ATOM 7058 C C . LYS B 1 278 ? 23.391 32.125 -6.508 1 94.25 278 LYS B C 1
ATOM 7060 O O . LYS B 1 278 ? 23.984 31.109 -6.148 1 94.25 278 LYS B O 1
ATOM 7065 N N . LEU B 1 279 ? 22.078 32.344 -6.23 1 96.69 279 LEU B N 1
ATOM 7066 C CA . LEU B 1 279 ? 21.344 31.453 -5.324 1 96.69 279 LEU B CA 1
ATOM 7067 C C . LEU B 1 279 ? 20.938 30.156 -6.023 1 96.69 279 LEU B C 1
ATOM 7069 O O . LEU B 1 279 ? 20.547 30.172 -7.195 1 96.69 279 LEU B O 1
ATOM 7073 N N . THR B 1 280 ? 21.094 29.078 -5.34 1 97.12 280 THR B N 1
ATOM 7074 C CA . THR B 1 280 ? 20.391 27.844 -5.668 1 97.12 280 THR B CA 1
ATOM 7075 C C . THR B 1 280 ? 19.234 27.594 -4.699 1 97.12 280 THR B C 1
ATOM 7077 O O . THR B 1 280 ? 19.109 28.312 -3.699 1 97.12 280 THR B O 1
ATOM 7080 N N . LEU B 1 281 ? 18.422 26.641 -4.98 1 97.19 281 LEU B N 1
ATOM 7081 C CA . LEU B 1 281 ? 17.312 26.312 -4.094 1 97.19 281 LEU B CA 1
ATOM 7082 C C . LEU B 1 281 ? 17.812 25.938 -2.707 1 97.19 281 LEU B C 1
ATOM 7084 O O . LEU B 1 281 ? 17.078 26.062 -1.721 1 97.19 281 LEU B O 1
ATOM 7088 N N . ALA B 1 282 ? 19.078 25.547 -2.615 1 96.62 282 ALA B N 1
ATOM 7089 C CA . ALA B 1 282 ? 19.656 25.203 -1.32 1 96.62 282 ALA B CA 1
ATOM 7090 C C . ALA B 1 282 ? 19.891 26.453 -0.471 1 96.62 282 ALA B C 1
ATOM 7092 O O . ALA B 1 282 ? 20.125 26.359 0.736 1 96.62 282 ALA B O 1
ATOM 7093 N N . ASP B 1 283 ? 19.828 27.609 -1.113 1 95.88 283 ASP B N 1
ATOM 7094 C CA . ASP B 1 283 ? 20.234 28.844 -0.463 1 95.88 283 ASP B CA 1
ATOM 7095 C C . ASP B 1 283 ? 19.031 29.688 -0.05 1 95.88 283 ASP B C 1
ATOM 7097 O O . ASP B 1 283 ? 19.188 30.766 0.518 1 95.88 283 ASP B O 1
ATOM 7101 N N . VAL B 1 284 ? 17.844 29.172 -0.288 1 94.19 284 VAL B N 1
ATOM 7102 C CA . VAL B 1 284 ? 16.641 29.984 -0.081 1 94.19 284 VAL B CA 1
ATOM 7103 C C . VAL B 1 284 ? 16.484 30.297 1.404 1 94.19 284 VAL B C 1
ATOM 7105 O O . VAL B 1 284 ? 15.867 31.312 1.77 1 94.19 284 VAL B O 1
ATOM 7108 N N . TYR B 1 285 ? 17.078 29.484 2.309 1 90.5 285 TYR B N 1
ATOM 7109 C CA . TYR B 1 285 ? 16.938 29.703 3.744 1 90.5 285 TYR B CA 1
ATOM 7110 C C . TYR B 1 285 ? 18.266 30.156 4.355 1 90.5 285 TYR B C 1
ATOM 7112 O O . TYR B 1 285 ? 18.422 30.156 5.582 1 90.5 285 TYR B O 1
ATOM 7120 N N . ALA B 1 286 ? 19.234 30.5 3.527 1 92.44 286 ALA B N 1
ATOM 7121 C CA . ALA B 1 286 ? 20.516 31.016 4.016 1 92.44 286 ALA B CA 1
ATOM 7122 C C . ALA B 1 286 ? 20.312 32.312 4.777 1 92.44 286 ALA B C 1
ATOM 7124 O O . ALA B 1 286 ? 19.578 33.219 4.324 1 92.44 286 ALA B O 1
ATOM 7125 N N . PRO B 1 287 ? 20.938 32.5 5.867 1 89.44 287 PRO B N 1
ATOM 7126 C CA . PRO B 1 287 ? 20.812 33.75 6.578 1 89.44 287 PRO B CA 1
ATOM 7127 C C . PRO B 1 287 ? 21.516 34.906 5.855 1 89.44 287 PRO B C 1
ATOM 7129 O O . PRO B 1 287 ? 22.578 34.719 5.262 1 89.44 287 PRO B O 1
ATOM 7132 N N . ILE B 1 288 ? 20.938 36.062 5.883 1 89.5 288 ILE B N 1
ATOM 7133 C CA . ILE B 1 288 ? 21.516 37.219 5.211 1 89.5 288 ILE B CA 1
ATOM 7134 C C . ILE B 1 288 ? 22.609 37.844 6.094 1 89.5 288 ILE B C 1
ATOM 7136 O O . ILE B 1 288 ? 23.391 38.656 5.629 1 89.5 288 ILE B O 1
ATOM 7140 N N . SER B 1 289 ? 22.531 37.531 7.371 1 81 289 SER B N 1
ATOM 7141 C CA . SER B 1 289 ? 23.547 38 8.297 1 81 289 SER B CA 1
ATOM 7142 C C . SER B 1 289 ? 24.125 36.875 9.141 1 81 289 SER B C 1
ATOM 7144 O O . SER B 1 289 ? 23.422 35.906 9.461 1 81 289 SER B O 1
ATOM 7146 N N . ASN B 1 290 ? 25.438 36.938 9.328 1 72.12 290 ASN B N 1
ATOM 7147 C CA . ASN B 1 290 ? 26.094 35.969 10.188 1 72.12 290 ASN B CA 1
ATOM 7148 C C . ASN B 1 290 ? 26.047 36.375 11.656 1 72.12 290 ASN B C 1
ATOM 7150 O O . ASN B 1 290 ? 26.438 35.625 12.539 1 72.12 290 ASN B O 1
ATOM 7154 N N . LYS B 1 291 ? 25.578 37.562 11.82 1 69.5 291 LYS B N 1
ATOM 7155 C CA . LYS B 1 291 ? 25.5 38.062 13.188 1 69.5 291 LYS B CA 1
ATOM 7156 C C . LYS B 1 291 ? 24.234 37.562 13.883 1 69.5 291 LYS B C 1
ATOM 7158 O O . LYS B 1 291 ? 23.125 37.75 13.375 1 69.5 291 LYS B O 1
ATOM 7163 N N . LYS B 1 292 ? 24.453 36.656 14.93 1 67.81 292 LYS B N 1
ATOM 7164 C CA . LYS B 1 292 ? 23.328 36.062 15.633 1 67.81 292 LYS B CA 1
ATOM 7165 C C . LYS B 1 292 ? 23.062 36.781 16.953 1 67.81 292 LYS B C 1
ATOM 7167 O O . LYS B 1 292 ? 23.906 36.812 17.844 1 67.81 292 LYS B O 1
ATOM 7172 N N . ARG B 1 293 ? 22.047 37.656 16.891 1 77.31 293 ARG B N 1
ATOM 7173 C CA . ARG B 1 293 ? 21.625 38.188 18.172 1 77.31 293 ARG B CA 1
ATOM 7174 C C . ARG B 1 293 ? 21.062 37.062 19.062 1 77.31 293 ARG B C 1
ATOM 7176 O O . ARG B 1 293 ? 20.266 36.25 18.625 1 77.31 293 ARG B O 1
ATOM 7183 N N . GLU B 1 294 ? 21.609 36.969 20.203 1 87.5 294 GLU B N 1
ATOM 7184 C CA . GLU B 1 294 ? 21.109 36 21.172 1 87.5 294 GLU B CA 1
ATOM 7185 C C . GLU B 1 294 ? 20 36.594 22.031 1 87.5 294 GLU B C 1
ATOM 7187 O O . GLU B 1 294 ? 20.047 37.781 22.391 1 87.5 294 GLU B O 1
ATOM 7192 N N . PHE B 1 295 ? 18.953 35.875 22.234 1 91.5 295 PHE B N 1
ATOM 7193 C CA . PHE B 1 295 ? 17.859 36.25 23.125 1 91.5 295 PHE B CA 1
ATOM 7194 C C . PHE B 1 295 ? 17.766 35.281 24.281 1 91.5 295 PHE B C 1
ATOM 7196 O O . PHE B 1 295 ? 17.641 34.062 24.078 1 91.5 295 PHE B O 1
ATOM 7203 N N . THR B 1 296 ? 17.797 35.875 25.469 1 93.25 296 THR B N 1
ATOM 7204 C CA . THR B 1 296 ? 17.516 35 26.609 1 93.25 296 THR B CA 1
ATOM 7205 C C . THR B 1 296 ? 16.016 34.688 26.688 1 93.25 296 THR B C 1
ATOM 7207 O O . THR B 1 296 ? 15.203 35.344 26.031 1 93.25 296 THR B O 1
ATOM 7210 N N . PHE B 1 297 ? 15.711 33.688 27.469 1 94.56 297 PHE B N 1
ATOM 7211 C CA . PHE B 1 297 ? 14.305 33.344 27.656 1 94.56 297 PHE B CA 1
ATOM 7212 C C . PHE B 1 297 ? 13.539 34.5 28.266 1 94.56 297 PHE B C 1
ATOM 7214 O O . PHE B 1 297 ? 12.414 34.812 27.859 1 94.56 297 PHE B O 1
ATOM 7221 N N . GLU B 1 298 ? 14.156 35.156 29.172 1 95.81 298 GLU B N 1
ATOM 7222 C CA . GLU B 1 298 ? 13.516 36.281 29.844 1 95.81 298 GLU B CA 1
ATOM 7223 C C . GLU B 1 298 ? 13.234 37.406 28.859 1 95.81 298 GLU B C 1
ATOM 7225 O O . GLU B 1 298 ? 12.156 38 28.891 1 95.81 298 GLU B O 1
ATOM 7230 N N . GLU B 1 299 ? 14.141 37.656 28.016 1 94.81 299 GLU B N 1
ATOM 7231 C CA . GLU B 1 299 ? 13.945 38.688 26.984 1 94.81 299 GLU B CA 1
ATOM 7232 C C . GLU B 1 299 ? 12.812 38.281 26.047 1 94.81 299 GLU B C 1
ATOM 7234 O O . GLU B 1 299 ? 11.984 39.125 25.688 1 94.81 299 GLU B O 1
ATOM 7239 N N . ALA B 1 300 ? 12.883 37.031 25.641 1 95.38 300 ALA B N 1
ATOM 7240 C CA . ALA B 1 300 ? 11.836 36.562 24.75 1 95.38 300 ALA B CA 1
ATOM 7241 C C . ALA B 1 300 ? 10.461 36.688 25.391 1 95.38 300 ALA B C 1
ATOM 7243 O O . ALA B 1 300 ? 9.523 37.188 24.75 1 95.38 300 ALA B O 1
ATOM 7244 N N . ARG B 1 301 ? 10.383 36.281 26.641 1 97.19 301 ARG B N 1
ATOM 7245 C CA . ARG B 1 301 ? 9.148 36.406 27.406 1 97.19 301 ARG B CA 1
ATOM 7246 C C . ARG B 1 301 ? 8.664 37.844 27.453 1 97.19 301 ARG B C 1
ATOM 7248 O O . ARG B 1 301 ? 7.492 38.125 27.188 1 97.19 301 ARG B O 1
ATOM 7255 N N . ASP B 1 302 ? 9.531 38.719 27.75 1 97.19 302 ASP B N 1
ATOM 7256 C CA . ASP B 1 302 ? 9.164 40.125 27.906 1 97.19 302 ASP B CA 1
ATOM 7257 C C . ASP B 1 302 ? 8.672 40.719 26.594 1 97.19 302 ASP B C 1
ATOM 7259 O O . ASP B 1 302 ? 7.68 41.438 26.562 1 97.19 302 ASP B O 1
ATOM 7263 N N . ILE B 1 303 ? 9.359 40.406 25.547 1 96.31 303 ILE B N 1
ATOM 7264 C CA . ILE B 1 303 ? 8.984 40.906 24.234 1 96.31 303 ILE B CA 1
ATOM 7265 C C . ILE B 1 303 ? 7.602 40.406 23.859 1 96.31 303 ILE B C 1
ATOM 7267 O O . ILE B 1 303 ? 6.762 41.156 23.359 1 96.31 303 ILE B O 1
ATOM 7271 N N . ILE B 1 304 ? 7.363 39.125 24.094 1 97.88 304 ILE B N 1
ATOM 7272 C CA . ILE B 1 304 ? 6.102 38.5 23.734 1 97.88 304 ILE B CA 1
ATOM 7273 C C . ILE B 1 304 ? 4.973 39.094 24.578 1 97.88 304 ILE B C 1
ATOM 7275 O O . ILE B 1 304 ? 3.93 39.469 24.062 1 97.88 304 ILE B O 1
ATOM 7279 N N . LEU B 1 305 ? 5.227 39.219 25.875 1 98.25 305 LEU B N 1
ATOM 7280 C CA . LEU B 1 305 ? 4.195 39.719 26.781 1 98.25 305 LEU B CA 1
ATOM 7281 C C . LEU B 1 305 ? 3.896 41.188 26.469 1 98.25 305 LEU B C 1
ATOM 7283 O O . LEU B 1 305 ? 2.736 41.594 26.484 1 98.25 305 LEU B O 1
ATOM 7287 N N . GLU B 1 306 ? 4.922 41.938 26.234 1 98 306 GLU B N 1
ATOM 7288 C CA . GLU B 1 306 ? 4.719 43.344 25.859 1 98 306 GLU B CA 1
ATOM 7289 C C . GLU B 1 306 ? 3.83 43.469 24.625 1 98 306 GLU B C 1
ATOM 7291 O O . GLU B 1 306 ? 2.951 44.312 24.562 1 98 306 GLU B O 1
ATOM 7296 N N . SER B 1 307 ? 4.074 42.625 23.688 1 97.56 307 SER B N 1
ATOM 7297 C CA . SER B 1 307 ? 3.332 42.625 22.438 1 97.56 307 SER B CA 1
ATOM 7298 C C . SER B 1 307 ? 1.865 42.281 22.656 1 97.56 307 SER B C 1
ATOM 7300 O O . SER B 1 307 ? 0.974 42.938 22.141 1 97.56 307 SER B O 1
ATOM 7302 N N . TYR B 1 308 ? 1.592 41.219 23.422 1 97.88 308 TYR B N 1
ATOM 7303 C CA . TYR B 1 308 ? 0.222 40.781 23.625 1 97.88 308 TYR B CA 1
ATOM 7304 C C . TYR B 1 308 ? -0.542 41.75 24.531 1 97.88 308 TYR B C 1
ATOM 7306 O O . TYR B 1 308 ? -1.74 41.969 24.328 1 97.88 308 TYR B O 1
ATOM 7314 N N . TYR B 1 309 ? 0.158 42.312 25.562 1 97.25 309 TYR B N 1
ATOM 7315 C CA . TYR B 1 309 ? -0.492 43.312 26.422 1 97.25 309 TYR B CA 1
ATOM 7316 C C . TYR B 1 309 ? -0.794 44.594 25.656 1 97.25 309 TYR B C 1
ATOM 7318 O O . TYR B 1 309 ? -1.801 45.25 25.906 1 97.25 309 TYR B O 1
ATOM 7326 N N . ALA B 1 310 ? 0.104 44.969 24.781 1 95.69 310 ALA B N 1
ATOM 7327 C CA . ALA B 1 310 ? -0.144 46.156 23.938 1 95.69 310 ALA B CA 1
ATOM 7328 C C . ALA B 1 310 ? -1.344 45.938 23.016 1 95.69 310 ALA B C 1
ATOM 7330 O O . ALA B 1 310 ? -2.09 46.875 22.719 1 95.69 310 ALA B O 1
ATOM 7331 N N . PHE B 1 311 ? -1.538 44.719 22.609 1 96.44 311 PHE B N 1
ATOM 7332 C CA . PHE B 1 311 ? -2.678 44.344 21.781 1 96.44 311 PHE B CA 1
ATOM 7333 C C . PHE B 1 311 ? -3.973 44.406 22.594 1 96.44 311 PHE B C 1
ATOM 7335 O O . PHE B 1 311 ? -4.914 45.094 22.203 1 96.44 311 PHE B O 1
ATOM 7342 N N . ASP B 1 312 ? -3.979 43.719 23.703 1 96.94 312 ASP B N 1
ATOM 7343 C CA . ASP B 1 312 ? -5.172 43.656 24.547 1 96.94 312 ASP B CA 1
ATOM 7344 C C . ASP B 1 312 ? -4.84 43.094 25.922 1 96.94 312 ASP B C 1
ATOM 7346 O O . ASP B 1 312 ? -4.059 42.125 26.031 1 96.94 312 ASP B O 1
ATOM 7350 N N . GLU B 1 313 ? -5.449 43.594 26.922 1 97.12 313 GLU B N 1
ATOM 7351 C CA . GLU B 1 313 ? -5.188 43.188 28.297 1 97.12 313 GLU B CA 1
ATOM 7352 C C . GLU B 1 313 ? -5.57 41.719 28.516 1 97.12 313 GLU B C 1
ATOM 7354 O O . GLU B 1 313 ? -4.867 41 29.219 1 97.12 313 GLU B O 1
ATOM 7359 N N . LYS B 1 314 ? -6.641 41.344 28.047 1 96.56 314 LYS B N 1
ATOM 7360 C CA . LYS B 1 314 ? -7.098 39.969 28.219 1 96.56 314 LYS B CA 1
ATOM 7361 C C . LYS B 1 314 ? -6.16 39 27.516 1 96.56 314 LYS B C 1
ATOM 7363 O O . LYS B 1 314 ? -5.797 37.969 28.078 1 96.56 314 LYS B O 1
ATOM 7368 N N . ALA B 1 315 ? -5.82 39.312 26.281 1 97.44 315 ALA B N 1
ATOM 7369 C CA . ALA B 1 315 ? -4.895 38.469 25.531 1 97.44 315 ALA B CA 1
ATOM 7370 C C . ALA B 1 315 ? -3.557 38.344 26.25 1 97.44 315 ALA B C 1
ATOM 7372 O O . ALA B 1 315 ? -3.004 37.25 26.375 1 97.44 315 ALA B O 1
ATOM 7373 N N . GLY B 1 316 ? -3.043 39.438 26.703 1 98 316 GLY B N 1
ATOM 7374 C CA . GLY B 1 316 ? -1.805 39.438 27.469 1 98 316 GLY B CA 1
ATOM 7375 C C . GLY B 1 316 ? -1.875 38.594 28.719 1 98 316 GLY B C 1
ATOM 7376 O O . GLY B 1 316 ? -0.942 37.844 29.016 1 98 316 GLY B O 1
ATOM 7377 N N . SER B 1 317 ? -2.928 38.75 29.375 1 98.06 317 SER B N 1
ATOM 7378 C CA . SER B 1 317 ? -3.111 38 30.625 1 98.06 317 SER B CA 1
ATOM 7379 C C . SER B 1 317 ? -3.152 36.5 30.359 1 98.06 317 SER B C 1
ATOM 7381 O O . SER B 1 317 ? -2.602 35.688 31.125 1 98.06 317 SER B O 1
ATOM 7383 N N . VAL B 1 318 ? -3.84 36.125 29.344 1 97.81 318 VAL B N 1
ATOM 7384 C CA . VAL B 1 318 ? -3.932 34.719 28.984 1 97.81 318 VAL B CA 1
ATOM 7385 C C . VAL B 1 318 ? -2.543 34.156 28.641 1 97.81 318 VAL B C 1
ATOM 7387 O O . VAL B 1 318 ? -2.146 33.125 29.141 1 97.81 318 VAL B O 1
ATOM 7390 N N . VAL B 1 319 ? -1.813 34.844 27.812 1 98.38 319 VAL B N 1
ATOM 7391 C CA . VAL B 1 319 ? -0.48 34.406 27.406 1 98.38 319 VAL B CA 1
ATOM 7392 C C . VAL B 1 319 ? 0.448 34.406 28.625 1 98.38 319 VAL B C 1
ATOM 7394 O O . VAL B 1 319 ? 1.253 33.5 28.781 1 98.38 319 VAL B O 1
ATOM 7397 N N . ASP B 1 320 ? 0.325 35.406 29.469 1 98.06 320 ASP B N 1
ATOM 7398 C CA . ASP B 1 320 ? 1.11 35.5 30.688 1 98.06 320 ASP B CA 1
ATOM 7399 C C . ASP B 1 320 ? 0.883 34.25 31.578 1 98.06 320 ASP B C 1
ATOM 7401 O O . ASP B 1 320 ? 1.797 33.812 32.25 1 98.06 320 ASP B O 1
ATOM 7405 N N . GLY B 1 321 ? -0.248 33.75 31.578 1 97.69 321 GLY B N 1
ATOM 7406 C CA . GLY B 1 321 ? -0.591 32.562 32.344 1 97.69 321 GLY B CA 1
ATOM 7407 C C . GLY B 1 321 ? 0.273 31.375 32 1 97.69 321 GLY B C 1
ATOM 7408 O O . GLY B 1 321 ? 0.553 30.531 32.875 1 97.69 321 GLY B O 1
ATOM 7409 N N . PHE B 1 322 ? 0.668 31.266 30.734 1 98.06 322 PHE B N 1
ATOM 7410 C CA . PHE B 1 322 ? 1.516 30.141 30.328 1 98.06 322 PHE B CA 1
ATOM 7411 C C . PHE B 1 322 ? 2.852 30.188 31.062 1 98.06 322 PHE B C 1
ATOM 7413 O O . PHE B 1 322 ? 3.41 29.156 31.422 1 98.06 322 PHE B O 1
ATOM 7420 N N . PHE B 1 323 ? 3.371 31.375 31.266 1 97.38 323 PHE B N 1
ATOM 7421 C CA . PHE B 1 323 ? 4.637 31.562 31.969 1 97.38 323 PHE B CA 1
ATOM 7422 C C . PHE B 1 323 ? 4.453 31.391 33.469 1 97.38 323 PHE B C 1
ATOM 7424 O O . PHE B 1 323 ? 5.227 30.688 34.125 1 97.38 323 PHE B O 1
ATOM 7431 N N . LYS B 1 324 ? 3.455 31.953 33.969 1 96.5 324 LYS B N 1
ATOM 7432 C CA . LYS B 1 324 ? 3.225 31.969 35.438 1 96.5 324 LYS B CA 1
ATOM 7433 C C . LYS B 1 324 ? 2.871 30.578 35.938 1 96.5 324 LYS B C 1
ATOM 7435 O O . LYS B 1 324 ? 3.268 30.203 37.031 1 96.5 324 LYS B O 1
ATOM 7440 N N . GLU B 1 325 ? 2.195 29.859 35.156 1 96.06 325 GLU B N 1
ATOM 7441 C CA . GLU B 1 325 ? 1.719 28.547 35.594 1 96.06 325 GLU B CA 1
ATOM 7442 C C . GLU B 1 325 ? 2.645 27.438 35.094 1 96.06 325 GLU B C 1
ATOM 7444 O O . GLU B 1 325 ? 2.346 26.25 35.25 1 96.06 325 GLU B O 1
ATOM 7449 N N . GLU B 1 326 ? 3.627 27.766 34.406 1 95 326 GLU B N 1
ATOM 7450 C CA . GLU B 1 326 ? 4.656 26.844 33.938 1 95 326 GLU B CA 1
ATOM 7451 C C . GLU B 1 326 ? 4.07 25.812 32.969 1 95 326 GLU B C 1
ATOM 7453 O O . GLU B 1 326 ? 4.27 24.609 33.156 1 95 326 GLU B O 1
ATOM 7458 N N . ARG B 1 327 ? 3.406 26.297 32.031 1 97.69 327 ARG B N 1
ATOM 7459 C CA . ARG B 1 327 ? 2.785 25.422 31.031 1 97.69 327 ARG B CA 1
ATOM 7460 C C . ARG B 1 327 ? 3.598 25.391 29.734 1 97.69 327 ARG B C 1
ATOM 7462 O O . ARG B 1 327 ? 3.057 25.125 28.656 1 97.69 327 ARG B O 1
ATOM 7469 N N . ILE B 1 328 ? 4.848 25.703 29.844 1 97.88 328 ILE B N 1
ATOM 7470 C CA . ILE B 1 328 ? 5.773 25.656 28.719 1 97.88 328 ILE B CA 1
ATOM 7471 C C . ILE B 1 328 ? 6.926 24.703 29.031 1 97.88 328 ILE B C 1
ATOM 7473 O O . ILE B 1 328 ? 7.578 24.828 30.078 1 97.88 328 ILE B O 1
ATOM 7477 N N . ASP B 1 329 ? 7.098 23.75 28.234 1 97.69 329 ASP B N 1
ATOM 7478 C CA . ASP B 1 329 ? 8.336 23 28.234 1 97.69 329 ASP B CA 1
ATOM 7479 C C . ASP B 1 329 ? 9.344 23.578 27.25 1 97.69 329 ASP B C 1
ATOM 7481 O O . ASP B 1 329 ? 9.18 23.453 26.031 1 97.69 329 ASP B O 1
ATOM 7485 N N . LEU B 1 330 ? 10.406 24.078 27.734 1 95.94 330 LEU B N 1
ATOM 7486 C CA . LEU B 1 330 ? 11.078 25.141 27 1 95.94 330 LEU B CA 1
ATOM 7487 C C . LEU B 1 330 ? 12.312 24.609 26.266 1 95.94 330 LEU B C 1
ATOM 7489 O O . LEU B 1 330 ? 12.453 24.797 25.062 1 95.94 330 LEU B O 1
ATOM 7493 N N . TYR B 1 331 ? 13.211 23.906 26.938 1 93.56 331 TYR B N 1
ATOM 7494 C CA . TYR B 1 331 ? 14.555 23.656 26.422 1 93.56 331 TYR B CA 1
ATOM 7495 C C . TYR B 1 331 ? 14.656 22.266 25.812 1 93.56 331 TYR B C 1
ATOM 7497 O O . TYR B 1 331 ? 13.914 21.359 26.188 1 93.56 331 TYR B O 1
ATOM 7505 N N . PRO B 1 332 ? 15.555 22.172 24.891 1 90.44 332 PRO B N 1
ATOM 7506 C CA . PRO B 1 332 ? 15.805 20.844 24.328 1 90.44 332 PRO B CA 1
ATOM 7507 C C . PRO B 1 332 ? 16.469 19.891 25.328 1 90.44 332 PRO B C 1
ATOM 7509 O O . PRO B 1 332 ? 17.25 20.344 26.172 1 90.44 332 PRO B O 1
ATOM 7512 N N . ARG B 1 333 ? 16.156 18.625 25.219 1 87.75 333 ARG B N 1
ATOM 7513 C CA . ARG B 1 333 ? 16.797 17.578 26 1 87.75 333 ARG B CA 1
ATOM 7514 C C . ARG B 1 333 ? 16.734 16.234 25.266 1 87.75 333 ARG B C 1
ATOM 7516 O O . ARG B 1 333 ? 15.922 16.062 24.359 1 87.75 333 ARG B O 1
ATOM 7523 N N . LYS B 1 334 ? 17.609 15.438 25.719 1 82.75 334 LYS B N 1
ATOM 7524 C CA . LYS B 1 334 ? 17.656 14.117 25.094 1 82.75 334 LYS B CA 1
ATOM 7525 C C . LYS B 1 334 ? 16.328 13.398 25.203 1 82.75 334 LYS B C 1
ATOM 7527 O O . LYS B 1 334 ? 15.727 13.352 26.281 1 82.75 334 LYS B O 1
ATOM 7532 N N . GLY B 1 335 ? 15.859 12.898 24.125 1 81.25 335 GLY B N 1
ATOM 7533 C CA . GLY B 1 335 ? 14.633 12.125 24.094 1 81.25 335 GLY B CA 1
ATOM 7534 C C . GLY B 1 335 ? 13.398 12.969 23.844 1 81.25 335 GLY B C 1
ATOM 7535 O O . GLY B 1 335 ? 12.336 12.445 23.516 1 81.25 335 GLY B O 1
ATOM 7536 N N . LYS B 1 336 ? 13.461 14.273 24 1 88.12 336 LYS B N 1
ATOM 7537 C CA . LYS B 1 336 ? 12.344 15.18 23.766 1 88.12 336 LYS B CA 1
ATOM 7538 C C . LYS B 1 336 ? 12.008 15.273 22.281 1 88.12 336 LYS B C 1
ATOM 7540 O O . LYS B 1 336 ? 12.898 15.219 21.438 1 88.12 336 LYS B O 1
ATOM 7545 N N . VAL B 1 337 ? 10.742 15.359 22.094 1 86.19 337 VAL B N 1
ATOM 7546 C CA . VAL B 1 337 ? 10.336 15.508 20.703 1 86.19 337 VAL B CA 1
ATOM 7547 C C . VAL B 1 337 ? 10.945 16.781 20.109 1 86.19 337 VAL B C 1
ATOM 7549 O O . VAL B 1 337 ? 11.102 17.781 20.828 1 86.19 337 VAL B O 1
ATOM 7552 N N . SER B 1 338 ? 11.32 16.781 18.875 1 77.62 338 SER B N 1
ATOM 7553 C CA . SER B 1 338 ? 11.859 17.938 18.188 1 77.62 338 SER B CA 1
ATOM 7554 C C . SER B 1 338 ? 10.75 18.906 17.781 1 77.62 338 SER B C 1
ATOM 7556 O O . SER B 1 338 ? 9.562 18.594 17.906 1 77.62 338 SER B O 1
ATOM 7558 N N . GLY B 1 339 ? 11.117 20.156 17.5 1 82.12 339 GLY B N 1
ATOM 7559 C CA . GLY B 1 339 ? 10.148 21.141 17.047 1 82.12 339 GLY B CA 1
ATOM 7560 C C . GLY B 1 339 ? 9.391 21.797 18.188 1 82.12 339 GLY B C 1
ATOM 7561 O O . GLY B 1 339 ? 9.945 22.016 19.266 1 82.12 339 GLY B O 1
ATOM 7562 N N . ALA B 1 340 ? 8.266 22.281 17.844 1 91.94 340 ALA B N 1
ATOM 7563 C CA . ALA B 1 340 ? 7.406 22.969 18.812 1 91.94 340 ALA B CA 1
ATOM 7564 C C . ALA B 1 340 ? 5.934 22.688 18.531 1 91.94 340 ALA B C 1
ATOM 7566 O O . ALA B 1 340 ? 5.566 22.328 17.406 1 91.94 340 ALA B O 1
ATOM 7567 N N . TYR B 1 341 ? 5.156 22.688 19.609 1 93.75 341 TYR B N 1
ATOM 7568 C CA . TYR B 1 341 ? 3.715 22.578 19.406 1 93.75 341 TYR B CA 1
ATOM 7569 C C . TYR B 1 341 ? 2.955 23.141 20.609 1 93.75 341 TYR B C 1
ATOM 7571 O O . TYR B 1 341 ? 3.547 23.406 21.656 1 93.75 341 TYR B O 1
ATOM 7579 N N . CYS B 1 342 ? 1.749 23.438 20.375 1 96.5 342 CYS B N 1
ATOM 7580 C CA . CYS B 1 342 ? 0.763 23.719 21.422 1 96.5 342 CYS B CA 1
ATOM 7581 C C . CYS B 1 342 ? -0.325 22.656 21.438 1 96.5 342 CYS B C 1
ATOM 7583 O O . CYS B 1 342 ? -0.789 22.219 20.375 1 96.5 342 CYS B O 1
ATOM 7585 N N . ILE B 1 343 ? -0.655 22.188 22.578 1 95.88 343 ILE B N 1
ATOM 7586 C CA . ILE B 1 343 ? -1.648 21.109 22.656 1 95.88 343 ILE B CA 1
ATOM 7587 C C . ILE B 1 343 ? -2.834 21.562 23.5 1 95.88 343 ILE B C 1
ATOM 7589 O O . ILE B 1 343 ? -2.652 22.109 24.594 1 95.88 343 ILE B O 1
ATOM 7593 N N . TYR B 1 344 ? -3.943 21.484 23.047 1 94.44 344 TYR B N 1
ATOM 7594 C CA . TYR B 1 344 ? -5.211 21.703 23.719 1 94.44 344 TYR B CA 1
ATOM 7595 C C . TYR B 1 344 ? -6.293 20.781 23.188 1 94.44 344 TYR B C 1
ATOM 7597 O O . TYR B 1 344 ? -7.297 21.234 22.641 1 94.44 344 TYR B O 1
ATOM 7605 N N . SER B 1 345 ? -6.195 19.5 23.516 1 92.56 345 SER B N 1
ATOM 7606 C CA . SER B 1 345 ? -7.027 18.422 22.984 1 92.56 345 SER B CA 1
ATOM 7607 C C . SER B 1 345 ? -8.352 18.328 23.734 1 92.56 345 SER B C 1
ATOM 7609 O O . SER B 1 345 ? -9.234 17.547 23.344 1 92.56 345 SER B O 1
ATOM 7611 N N . THR B 1 346 ? -8.531 19.047 24.844 1 95.94 346 THR B N 1
ATOM 7612 C CA . THR B 1 346 ? -9.711 18.984 25.703 1 95.94 346 THR B CA 1
ATOM 7613 C C . THR B 1 346 ? -10.07 20.375 26.25 1 95.94 346 THR B C 1
ATOM 7615 O O . THR B 1 346 ? -9.211 21.25 26.312 1 95.94 346 THR B O 1
ATOM 7618 N N . THR B 1 347 ? -11.297 20.531 26.578 1 96.25 347 THR B N 1
ATOM 7619 C CA . THR B 1 347 ? -11.727 21.781 27.203 1 96.25 347 THR B CA 1
ATOM 7620 C C . THR B 1 347 ? -11.539 21.703 28.719 1 96.25 347 THR B C 1
ATOM 7622 O O . THR B 1 347 ? -11.75 22.703 29.422 1 96.25 347 THR B O 1
ATOM 7625 N N . LYS B 1 348 ? -11.078 20.594 29.188 1 95.75 348 LYS B N 1
ATOM 7626 C CA . LYS B 1 348 ? -11 20.328 30.625 1 95.75 348 LYS B CA 1
ATOM 7627 C C . LYS B 1 348 ? -9.625 20.688 31.172 1 95.75 348 LYS B C 1
ATOM 7629 O O . LYS B 1 348 ? -9.438 20.797 32.406 1 95.75 348 LYS B O 1
ATOM 7634 N N . LEU B 1 349 ? -8.742 20.828 30.359 1 95.56 349 LEU B N 1
ATOM 7635 C CA . LEU B 1 349 ? -7.383 21.234 30.719 1 95.56 349 LEU B CA 1
ATOM 7636 C C . LEU B 1 349 ? -6.973 22.484 29.938 1 95.56 349 LEU B C 1
ATOM 7638 O O . LEU B 1 349 ? -7.441 22.703 28.812 1 95.56 349 LEU B O 1
ATOM 7642 N N . PRO B 1 350 ? -6.086 23.234 30.547 1 95.62 350 PRO B N 1
ATOM 7643 C CA . PRO B 1 350 ? -5.547 24.344 29.766 1 95.62 350 PRO B CA 1
ATOM 7644 C C . PRO B 1 350 ? -4.559 23.891 28.703 1 95.62 350 PRO B C 1
ATOM 7646 O O . PRO B 1 350 ? -4.082 22.75 28.734 1 95.62 350 PRO B O 1
ATOM 7649 N N . PRO B 1 351 ? -4.305 24.734 27.719 1 97.19 351 PRO B N 1
ATOM 7650 C CA . PRO B 1 351 ? -3.295 24.422 26.703 1 97.19 351 PRO B CA 1
ATOM 7651 C C . PRO B 1 351 ? -1.875 24.422 27.266 1 97.19 351 PRO B C 1
ATOM 7653 O O . PRO B 1 351 ? -1.595 25.125 28.25 1 97.19 351 PRO B O 1
ATOM 7656 N N . TYR B 1 352 ? -1.042 23.641 26.656 1 98.12 352 TYR B N 1
ATOM 7657 C CA . TYR B 1 352 ? 0.374 23.547 27 1 98.12 352 TYR B CA 1
ATOM 7658 C C . TYR B 1 352 ? 1.246 23.75 25.766 1 98.12 352 TYR B C 1
ATOM 7660 O O . TYR B 1 352 ? 0.831 23.438 24.641 1 98.12 352 TYR B O 1
ATOM 7668 N N . VAL B 1 353 ? 2.455 24.266 26 1 97.94 353 VAL B N 1
ATOM 7669 C CA . VAL B 1 353 ? 3.357 24.562 24.891 1 97.94 353 VAL B CA 1
ATOM 7670 C C . VAL B 1 353 ? 4.676 23.828 25.094 1 97.94 353 VAL B C 1
ATOM 7672 O O . VAL B 1 353 ? 5.18 23.719 26.203 1 97.94 353 VAL B O 1
ATOM 7675 N N . LEU B 1 354 ? 5.129 23.234 24.047 1 97.31 354 LEU B N 1
ATOM 7676 C CA . LEU B 1 354 ? 6.461 22.641 24 1 97.31 354 LEU B CA 1
ATOM 7677 C C . LEU B 1 354 ? 7.324 23.328 22.953 1 97.31 354 LEU B C 1
ATOM 7679 O O . LEU B 1 354 ? 6.859 23.609 21.844 1 97.31 354 LEU B O 1
ATOM 7683 N N . THR B 1 355 ? 8.531 23.703 23.328 1 95.19 355 THR B N 1
ATOM 7684 C CA . THR B 1 355 ? 9.508 24.25 22.391 1 95.19 355 THR B CA 1
ATOM 7685 C C . THR B 1 355 ? 10.898 23.672 22.656 1 95.19 355 THR B C 1
ATOM 7687 O O . THR B 1 355 ? 11.078 22.875 23.594 1 95.19 355 THR B O 1
ATOM 7690 N N . ASN B 1 356 ? 11.781 23.953 21.891 1 91.31 356 ASN B N 1
ATOM 7691 C CA . ASN B 1 356 ? 13.211 23.672 22.047 1 91.31 356 ASN B CA 1
ATOM 7692 C C . ASN B 1 356 ? 14.047 24.938 21.875 1 91.31 356 ASN B C 1
ATOM 7694 O O . ASN B 1 356 ? 14.719 25.094 20.844 1 91.31 356 ASN B O 1
ATOM 7698 N N . PHE B 1 357 ? 14 25.75 22.844 1 92.69 357 PHE B N 1
ATOM 7699 C CA . PHE B 1 357 ? 14.531 27.109 22.828 1 92.69 357 PHE B CA 1
ATOM 7700 C C . PHE B 1 357 ? 16.047 27.094 22.953 1 92.69 357 PHE B C 1
ATOM 7702 O O . PHE B 1 357 ? 16.594 26.516 23.891 1 92.69 357 PHE B O 1
ATOM 7709 N N . THR B 1 358 ? 16.703 27.75 21.969 1 87.94 358 THR B N 1
ATOM 7710 C CA . THR B 1 358 ? 18.172 27.781 21.953 1 87.94 358 THR B CA 1
ATOM 7711 C C . THR B 1 358 ? 18.672 29.219 21.859 1 87.94 358 THR B C 1
ATOM 7713 O O . THR B 1 358 ? 19.719 29.469 21.25 1 87.94 358 THR B O 1
ATOM 7716 N N . ASN B 1 359 ? 17.875 30.188 22.109 1 90.19 359 ASN B N 1
ATOM 7717 C CA . ASN B 1 359 ? 18.266 31.562 22.391 1 90.19 359 ASN B CA 1
ATOM 7718 C C . ASN B 1 359 ? 18.5 32.344 21.094 1 90.19 359 ASN B C 1
ATOM 7720 O O . ASN B 1 359 ? 19.469 33.094 20.984 1 90.19 359 ASN B O 1
ATOM 7724 N N . ASN B 1 360 ? 17.734 32.125 20.125 1 84.94 360 ASN B N 1
ATOM 7725 C CA . ASN B 1 360 ? 17.844 32.906 18.906 1 84.94 360 ASN B CA 1
ATOM 7726 C C . ASN B 1 360 ? 16.5 33.5 18.5 1 84.94 360 ASN B C 1
ATOM 7728 O O . ASN B 1 360 ? 15.469 33.219 19.109 1 84.94 360 ASN B O 1
ATOM 7732 N N . MET B 1 361 ? 16.578 34.344 17.531 1 86.5 361 MET B N 1
ATOM 7733 C CA . MET B 1 361 ? 15.398 35.062 17.094 1 86.5 361 MET B CA 1
ATOM 7734 C C . MET B 1 361 ? 14.312 34.125 16.609 1 86.5 361 MET B C 1
ATOM 7736 O O . MET B 1 361 ? 13.125 34.344 16.844 1 86.5 361 MET B O 1
ATOM 7740 N N . TYR B 1 362 ? 14.648 33.094 15.961 1 85.12 362 TYR B N 1
ATOM 7741 C CA . TYR B 1 362 ? 13.711 32.094 15.477 1 85.12 362 TYR B CA 1
ATOM 7742 C C . TYR B 1 362 ? 12.945 31.469 16.625 1 85.12 362 TYR B C 1
ATOM 7744 O O . TYR B 1 362 ? 11.75 31.203 16.516 1 85.12 362 TYR B O 1
ATOM 7752 N N . ASP B 1 363 ? 13.625 31.297 17.672 1 90.69 363 ASP B N 1
ATOM 7753 C CA . ASP B 1 363 ? 13.008 30.688 18.859 1 90.69 363 ASP B CA 1
ATOM 7754 C C . ASP B 1 363 ? 11.977 31.625 19.484 1 90.69 363 ASP B C 1
ATOM 7756 O O . ASP B 1 363 ? 10.945 31.172 19.984 1 90.69 363 ASP B O 1
ATOM 7760 N N . VAL B 1 364 ? 12.344 32.875 19.422 1 93.19 364 VAL B N 1
ATOM 7761 C CA . VAL B 1 364 ? 11.406 33.875 19.938 1 93.19 364 VAL B CA 1
ATOM 7762 C C . VAL B 1 364 ? 10.117 33.844 19.125 1 93.19 364 VAL B C 1
ATOM 7764 O O . VAL B 1 364 ? 9.016 33.781 19.672 1 93.19 364 VAL B O 1
ATOM 7767 N N . MET B 1 365 ? 10.266 33.812 17.859 1 93.06 365 MET B N 1
ATOM 7768 C CA . MET B 1 365 ? 9.109 33.781 16.969 1 93.06 365 MET B CA 1
ATOM 7769 C C . MET B 1 365 ? 8.336 32.469 17.094 1 93.06 365 MET B C 1
ATOM 7771 O O . MET B 1 365 ? 7.105 32.469 17.062 1 93.06 365 MET B O 1
ATOM 7775 N N . THR B 1 366 ? 9.016 31.406 17.281 1 93.62 366 THR B N 1
ATOM 7776 C CA . THR B 1 366 ? 8.375 30.109 17.453 1 93.62 366 THR B CA 1
ATOM 7777 C C . THR B 1 366 ? 7.559 30.078 18.734 1 93.62 366 THR B C 1
ATOM 7779 O O . THR B 1 366 ? 6.426 29.594 18.75 1 93.62 366 THR B O 1
ATOM 7782 N N . LEU B 1 367 ? 8.164 30.562 19.734 1 96.69 367 LEU B N 1
ATOM 7783 C CA . LEU B 1 367 ? 7.453 30.641 21 1 96.69 367 LEU B CA 1
ATOM 7784 C C . LEU B 1 367 ? 6.215 31.516 20.891 1 96.69 367 LEU B C 1
ATOM 7786 O O . LEU B 1 367 ? 5.148 31.172 21.406 1 96.69 367 LEU B O 1
ATOM 7790 N N . ALA B 1 368 ? 6.387 32.656 20.219 1 97.12 368 ALA B N 1
ATOM 7791 C CA . ALA B 1 368 ? 5.25 33.531 19.984 1 97.12 368 ALA B CA 1
ATOM 7792 C C . ALA B 1 368 ? 4.148 32.812 19.219 1 97.12 368 ALA B C 1
ATOM 7794 O O . ALA B 1 368 ? 2.965 32.938 19.547 1 97.12 368 ALA B O 1
ATOM 7795 N N . HIS B 1 369 ? 4.5 32.062 18.234 1 96.12 369 HIS B N 1
ATOM 7796 C CA . HIS B 1 369 ? 3.592 31.281 17.406 1 96.12 369 HIS B CA 1
ATOM 7797 C C . HIS B 1 369 ? 2.793 30.297 18.266 1 96.12 369 HIS B C 1
ATOM 7799 O O . HIS B 1 369 ? 1.562 30.266 18.188 1 96.12 369 HIS B O 1
ATOM 7805 N N . GLU B 1 370 ? 3.473 29.516 19.078 1 97.19 370 GLU B N 1
ATOM 7806 C CA . GLU B 1 370 ? 2.814 28.5 19.891 1 97.19 370 GLU B CA 1
ATOM 7807 C C . GLU B 1 370 ? 1.91 29.141 20.953 1 97.19 370 GLU B C 1
ATOM 7809 O O . GLU B 1 370 ? 0.857 28.594 21.281 1 97.19 370 GLU B O 1
ATOM 7814 N N . LEU B 1 371 ? 2.395 30.219 21.438 1 98 371 LEU B N 1
ATOM 7815 C CA . LEU B 1 371 ? 1.576 30.906 22.438 1 98 371 LEU B CA 1
ATOM 7816 C C . LEU B 1 371 ? 0.325 31.5 21.781 1 98 371 LEU B C 1
ATOM 7818 O O . LEU B 1 371 ? -0.7 31.672 22.453 1 98 371 LEU B O 1
ATOM 7822 N N . GLY B 1 372 ? 0.388 31.875 20.531 1 97.56 372 GLY B N 1
ATOM 7823 C CA . GLY B 1 372 ? -0.816 32.219 19.797 1 97.56 372 GLY B CA 1
ATOM 7824 C C . GLY B 1 372 ? -1.827 31.078 19.75 1 97.56 372 GLY B C 1
ATOM 7825 O O . GLY B 1 372 ? -3.02 31.297 19.984 1 97.56 372 GLY B O 1
ATOM 7826 N N . HIS B 1 373 ? -1.335 29.891 19.438 1 96.75 373 HIS B N 1
ATOM 7827 C CA . HIS B 1 373 ? -2.191 28.719 19.578 1 96.75 373 HIS B CA 1
ATOM 7828 C C . HIS B 1 373 ? -2.768 28.625 20.984 1 96.75 373 HIS B C 1
ATOM 7830 O O . HIS B 1 373 ? -3.945 28.297 21.156 1 96.75 373 HIS B O 1
ATOM 7836 N N . GLY B 1 374 ? -1.913 28.844 21.922 1 97.62 374 GLY B N 1
ATOM 7837 C CA . GLY B 1 374 ? -2.326 28.797 23.312 1 97.62 374 GLY B CA 1
ATOM 7838 C C . GLY B 1 374 ? -3.447 29.766 23.641 1 97.62 374 GLY B C 1
ATOM 7839 O O . GLY B 1 374 ? -4.383 29.422 24.359 1 97.62 374 GLY B O 1
ATOM 7840 N N . LEU B 1 375 ? -3.279 30.969 23.141 1 97.81 375 LEU B N 1
ATOM 7841 C CA . LEU B 1 375 ? -4.336 31.953 23.312 1 97.81 375 LEU B CA 1
ATOM 7842 C C . LEU B 1 375 ? -5.66 31.438 22.766 1 97.81 375 LEU B C 1
ATOM 7844 O O . LEU B 1 375 ? -6.688 31.5 23.453 1 97.81 375 LEU B O 1
ATOM 7848 N N . HIS B 1 376 ? -5.633 30.953 21.562 1 96.69 376 HIS B N 1
ATOM 7849 C CA . HIS B 1 376 ? -6.836 30.406 20.953 1 96.69 376 HIS B CA 1
ATOM 7850 C C . HIS B 1 376 ? -7.395 29.25 21.781 1 96.69 376 HIS B C 1
ATOM 7852 O O . HIS B 1 376 ? -8.602 29.172 22.016 1 96.69 376 HIS B O 1
ATOM 7858 N N . GLY B 1 377 ? -6.566 28.344 22.172 1 96.56 377 GLY B N 1
ATOM 7859 C CA . GLY B 1 377 ? -6.984 27.203 22.969 1 96.56 377 GLY B CA 1
ATOM 7860 C C . GLY B 1 377 ? -7.648 27.594 24.281 1 96.56 377 GLY B C 1
ATOM 7861 O O . GLY B 1 377 ? -8.602 26.938 24.703 1 96.56 377 GLY B O 1
ATOM 7862 N N . MET B 1 378 ? -7.105 28.609 24.875 1 97.06 378 MET B N 1
ATOM 7863 C CA . MET B 1 378 ? -7.684 29.078 26.125 1 97.06 378 MET B CA 1
ATOM 7864 C C . MET B 1 378 ? -9.055 29.719 25.891 1 97.06 378 MET B C 1
ATOM 7866 O O . MET B 1 378 ? -9.992 29.484 26.656 1 97.06 378 MET B O 1
ATOM 7870 N N . LEU B 1 379 ? -9.133 30.5 24.891 1 96.69 379 LEU B N 1
ATOM 7871 C CA . LEU B 1 379 ? -10.359 31.234 24.641 1 96.69 379 LEU B CA 1
ATOM 7872 C C . LEU B 1 379 ? -11.445 30.312 24.094 1 96.69 379 LEU B C 1
ATOM 7874 O O . LEU B 1 379 ? -12.617 30.453 24.453 1 96.69 379 LEU B O 1
ATOM 7878 N N . SER B 1 380 ? -11.117 29.422 23.25 1 96.5 380 SER B N 1
ATOM 7879 C CA . SER B 1 380 ? -12.094 28.547 22.609 1 96.5 380 SER B CA 1
ATOM 7880 C C . SER B 1 380 ? -12.664 27.531 23.609 1 96.5 380 SER B C 1
ATOM 7882 O O . SER B 1 380 ? -13.68 26.891 23.328 1 96.5 380 SER B O 1
ATOM 7884 N N . ARG B 1 381 ? -12.117 27.406 24.75 1 95.06 381 ARG B N 1
ATOM 7885 C CA . ARG B 1 381 ? -12.594 26.5 25.797 1 95.06 381 ARG B CA 1
ATOM 7886 C C . ARG B 1 381 ? -13.969 26.922 26.297 1 95.06 381 ARG B C 1
ATOM 7888 O O . ARG B 1 381 ? -14.641 26.156 27 1 95.06 381 ARG B O 1
ATOM 7895 N N . LYS B 1 382 ? -14.289 28.078 25.953 1 94.12 382 LYS B N 1
ATOM 7896 C CA . LYS B 1 382 ? -15.641 28.516 26.266 1 94.12 382 LYS B CA 1
ATOM 7897 C C . LYS B 1 382 ? -16.672 27.688 25.5 1 94.12 382 LYS B C 1
ATOM 7899 O O . LYS B 1 382 ? -17.844 27.656 25.891 1 94.12 382 LYS B O 1
ATOM 7904 N N . GLN B 1 383 ? -16.25 27.125 24.5 1 96.06 383 GLN B N 1
ATOM 7905 C CA . GLN B 1 383 ? -17.109 26.25 23.703 1 96.06 383 GLN B CA 1
ATOM 7906 C C . GLN B 1 383 ? -17.109 24.828 24.25 1 96.06 383 GLN B C 1
ATOM 7908 O O . GLN B 1 383 ? -16.281 24.469 25.078 1 96.06 383 GLN B O 1
ATOM 7913 N N . THR B 1 384 ? -18.078 24.062 23.766 1 95.75 384 THR B N 1
ATOM 7914 C CA . THR B 1 384 ? -18.109 22.641 24.078 1 95.75 384 THR B CA 1
ATOM 7915 C C . THR B 1 384 ? -17 21.906 23.312 1 95.75 384 THR B C 1
ATOM 7917 O O . THR B 1 384 ? -16.375 22.484 22.422 1 95.75 384 THR B O 1
ATOM 7920 N N . PHE B 1 385 ? -16.797 20.703 23.688 1 96.38 385 PHE B N 1
ATOM 7921 C CA . PHE B 1 385 ? -15.734 19.875 23.125 1 96.38 385 PHE B CA 1
ATOM 7922 C C . PHE B 1 385 ? -15.883 19.766 21.609 1 96.38 385 PHE B C 1
ATOM 7924 O O . PHE B 1 385 ? -14.906 19.906 20.875 1 96.38 385 PHE B O 1
ATOM 7931 N N . PHE B 1 386 ? -17.047 19.609 21.094 1 95 386 PHE B N 1
ATOM 7932 C CA . PHE B 1 386 ? -17.266 19.438 19.672 1 95 386 PHE B CA 1
ATOM 7933 C C . PHE B 1 386 ? -17.078 20.766 18.938 1 95 386 PHE B C 1
ATOM 7935 O O . PHE B 1 386 ? -16.891 20.797 17.719 1 95 386 PHE B O 1
ATOM 7942 N N . ASN B 1 387 ? -17.078 21.875 19.719 1 95.56 387 ASN B N 1
ATOM 7943 C CA . ASN B 1 387 ? -17.078 23.188 19.078 1 95.56 387 ASN B CA 1
ATOM 7944 C C . ASN B 1 387 ? -15.758 23.906 19.281 1 95.56 387 ASN B C 1
ATOM 7946 O O . ASN B 1 387 ? -15.516 24.953 18.672 1 95.56 387 ASN B O 1
ATOM 7950 N N . HIS B 1 388 ? -14.922 23.391 20.047 1 93.62 388 HIS B N 1
ATOM 7951 C CA . HIS B 1 388 ? -13.773 24.203 20.438 1 93.62 388 HIS B CA 1
ATOM 7952 C C . HIS B 1 388 ? -12.672 24.141 19.391 1 93.62 388 HIS B C 1
ATOM 7954 O O . HIS B 1 388 ? -11.867 25.062 19.266 1 93.62 388 HIS B O 1
ATOM 7960 N N . ASP B 1 389 ? -12.656 23.109 18.625 1 89.44 389 ASP B N 1
ATOM 7961 C CA . ASP B 1 389 ? -11.648 22.984 17.578 1 89.44 389 ASP B CA 1
ATOM 7962 C C . ASP B 1 389 ? -12.141 23.562 16.25 1 89.44 389 ASP B C 1
ATOM 7964 O O . ASP B 1 389 ? -13.352 23.641 16.031 1 89.44 389 ASP B O 1
ATOM 7968 N N . THR B 1 390 ? -11.18 23.969 15.484 1 85.88 390 THR B N 1
ATOM 7969 C CA . THR B 1 390 ? -11.5 24.516 14.172 1 85.88 390 THR B CA 1
ATOM 7970 C C . THR B 1 390 ? -10.961 23.609 13.062 1 85.88 390 THR B C 1
ATOM 7972 O O . THR B 1 390 ? -10.109 22.75 13.305 1 85.88 390 THR B O 1
ATOM 7975 N N . PRO B 1 391 ? -11.508 23.812 11.852 1 85.88 391 PRO B N 1
ATOM 7976 C CA . PRO B 1 391 ? -10.844 23.172 10.719 1 85.88 391 PRO B CA 1
ATOM 7977 C C . PRO B 1 391 ? -9.461 23.75 10.445 1 85.88 391 PRO B C 1
ATOM 7979 O O . PRO B 1 391 ? -9.078 24.766 11.047 1 85.88 391 PRO B O 1
ATOM 7982 N N . LEU B 1 392 ? -8.766 23.172 9.586 1 84.31 392 LEU B N 1
ATOM 7983 C CA . LEU B 1 392 ? -7.383 23.516 9.289 1 84.31 392 LEU B CA 1
ATOM 7984 C C . LEU B 1 392 ? -7.289 24.953 8.766 1 84.31 392 LEU B C 1
ATOM 7986 O O . LEU B 1 392 ? -6.301 25.641 9.016 1 84.31 392 LEU B O 1
ATOM 7990 N N . THR B 1 393 ? -8.273 25.406 8.078 1 87 393 THR B N 1
ATOM 7991 C CA . THR B 1 393 ? -8.266 26.719 7.453 1 87 393 THR B CA 1
ATOM 7992 C C . THR B 1 393 ? -8.219 27.828 8.508 1 87 393 THR B C 1
ATOM 7994 O O . THR B 1 393 ? -7.766 28.938 8.234 1 87 393 THR B O 1
ATOM 7997 N N . LEU B 1 394 ? -8.648 27.469 9.742 1 90.38 394 LEU B N 1
ATOM 7998 C CA . LEU B 1 394 ? -8.664 28.469 10.797 1 90.38 394 LEU B CA 1
ATOM 7999 C C . LEU B 1 394 ? -7.664 28.125 11.898 1 90.38 394 LEU B C 1
ATOM 8001 O O . LEU B 1 394 ? -7.516 28.891 12.859 1 90.38 394 LEU B O 1
ATOM 8005 N N . ALA B 1 395 ? -7.004 27.031 11.664 1 85.75 395 ALA B N 1
ATOM 8006 C CA . ALA B 1 395 ? -6.188 26.484 12.742 1 85.75 395 ALA B CA 1
ATOM 8007 C C . ALA B 1 395 ? -4.996 27.391 13.039 1 85.75 395 ALA B C 1
ATOM 8009 O O . ALA B 1 395 ? -4.547 27.469 14.188 1 85.75 395 ALA B O 1
ATOM 8010 N N . GLU B 1 396 ? -4.508 28.125 12.062 1 88.56 396 GLU B N 1
ATOM 8011 C CA . GLU B 1 396 ? -3.287 28.922 12.219 1 88.56 396 GLU B CA 1
ATOM 8012 C C . GLU B 1 396 ? -3.609 30.391 12.477 1 88.56 396 GLU B C 1
ATOM 8014 O O . GLU B 1 396 ? -2.703 31.219 12.57 1 88.56 396 GLU B O 1
ATOM 8019 N N . LEU B 1 397 ? -4.809 30.703 12.695 1 91.69 397 LEU B N 1
ATOM 8020 C CA . LEU B 1 397 ? -5.242 32.094 12.781 1 91.69 397 LEU B CA 1
ATOM 8021 C C . LEU B 1 397 ? -4.555 32.812 13.945 1 91.69 397 LEU B C 1
ATOM 8023 O O . LEU B 1 397 ? -3.877 33.812 13.75 1 91.69 397 LEU B O 1
ATOM 8027 N N . ALA B 1 398 ? -4.645 32.219 15.102 1 94.25 398 ALA B N 1
ATOM 8028 C CA . ALA B 1 398 ? -4.152 32.906 16.297 1 94.25 398 ALA B CA 1
ATOM 8029 C C . ALA B 1 398 ? -2.631 32.844 16.375 1 94.25 398 ALA B C 1
ATOM 8031 O O . ALA B 1 398 ? -1.983 33.781 16.828 1 94.25 398 ALA B O 1
ATOM 8032 N N . SER B 1 399 ? -2.076 31.781 15.93 1 95.5 399 SER B N 1
ATOM 8033 C CA . SER B 1 399 ? -0.631 31.594 16 1 95.5 399 SER B CA 1
ATOM 8034 C C . SER B 1 399 ? 0.098 32.594 15.109 1 95.5 399 SER B C 1
ATOM 8036 O O . SER B 1 399 ? 0.972 33.312 15.57 1 95.5 399 SER B O 1
ATOM 8038 N N . VAL B 1 400 ? -0.324 32.719 13.891 1 94.56 400 VAL B N 1
ATOM 8039 C CA . VAL B 1 400 ? 0.339 33.594 12.938 1 94.56 400 VAL B CA 1
ATOM 8040 C C . VAL B 1 400 ? 0.042 35.062 13.281 1 94.56 400 VAL B C 1
ATOM 8042 O O . VAL B 1 400 ? 0.898 35.938 13.117 1 94.56 400 VAL B O 1
ATOM 8045 N N . PHE B 1 401 ? -1.164 35.312 13.766 1 96.31 401 PHE B N 1
ATOM 8046 C CA . PHE B 1 401 ? -1.488 36.656 14.227 1 96.31 401 PHE B CA 1
ATOM 8047 C C . PHE B 1 401 ? -0.571 37.094 15.367 1 96.31 401 PHE B C 1
ATOM 8049 O O . PHE B 1 401 ? -0.049 38.219 15.375 1 96.31 401 PHE B O 1
ATOM 8056 N N . GLY B 1 402 ? -0.382 36.188 16.281 1 96.5 402 GLY B N 1
ATOM 8057 C CA . GLY B 1 402 ? 0.541 36.438 17.391 1 96.5 402 GLY B CA 1
ATOM 8058 C C . GLY B 1 402 ? 1.963 36.688 16.922 1 96.5 402 GLY B C 1
ATOM 8059 O O . GLY B 1 402 ? 2.66 37.562 17.469 1 96.5 402 GLY B O 1
ATOM 8060 N N . GLU B 1 403 ? 2.377 36.031 15.922 1 95.88 403 GLU B N 1
ATOM 8061 C CA . GLU B 1 403 ? 3.688 36.25 15.328 1 95.88 403 GLU B CA 1
ATOM 8062 C C . GLU B 1 403 ? 3.811 37.688 14.828 1 95.88 403 GLU B C 1
ATOM 8064 O O . GLU B 1 403 ? 4.848 38.344 15.016 1 95.88 403 GLU B O 1
ATOM 8069 N N . PHE B 1 404 ? 2.76 38.156 14.188 1 95.88 404 PHE B N 1
ATOM 8070 C CA . PHE B 1 404 ? 2.79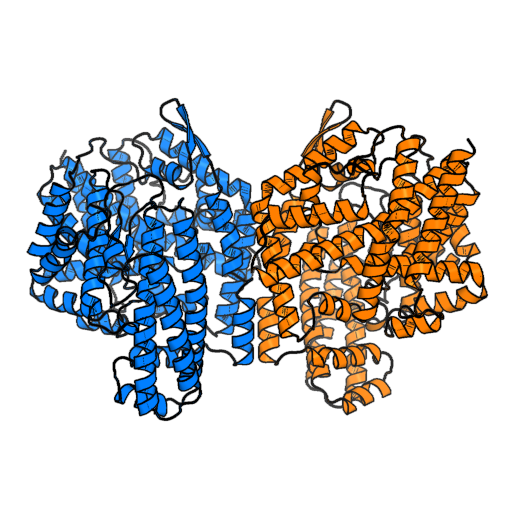3 39.5 13.625 1 95.88 404 PHE B CA 1
ATOM 8071 C C . PHE B 1 404 ? 2.877 40.531 14.734 1 95.88 404 PHE B C 1
ATOM 8073 O O . PHE B 1 404 ? 3.572 41.562 14.594 1 95.88 404 PHE B O 1
ATOM 8080 N N . LEU B 1 405 ? 2.189 40.281 15.836 1 96.81 405 LEU B N 1
ATOM 8081 C CA . LEU B 1 405 ? 2.262 41.219 16.969 1 96.81 405 LEU B CA 1
ATOM 8082 C C . LEU B 1 405 ? 3.691 41.312 17.484 1 96.81 405 LEU B C 1
ATOM 8084 O O . LEU B 1 405 ? 4.191 42.438 17.703 1 96.81 405 LEU B O 1
ATOM 8088 N N . VAL B 1 406 ? 4.301 40.219 17.641 1 96.94 406 VAL B N 1
ATOM 8089 C CA . VAL B 1 406 ? 5.652 40.188 18.188 1 96.94 406 VAL B CA 1
ATOM 8090 C C . VAL B 1 406 ? 6.652 40.688 17.156 1 96.94 406 VAL B C 1
ATOM 8092 O O . VAL B 1 406 ? 7.602 41.406 17.516 1 96.94 406 VAL B O 1
ATOM 8095 N N . PHE B 1 407 ? 6.449 40.344 15.953 1 95.38 407 PHE B N 1
ATOM 8096 C CA . PHE B 1 407 ? 7.285 40.781 14.852 1 95.38 407 PHE B CA 1
ATOM 8097 C C . PHE B 1 407 ? 7.344 42.312 14.797 1 95.38 407 PHE B C 1
ATOM 8099 O O . PHE B 1 407 ? 8.43 42.906 14.719 1 95.38 407 PHE B O 1
ATOM 8106 N N . ASP B 1 408 ? 6.238 43 14.883 1 93.94 408 ASP B N 1
ATOM 8107 C CA . ASP B 1 408 ? 6.172 44.438 14.82 1 93.94 408 ASP B CA 1
ATOM 8108 C C . ASP B 1 408 ? 6.859 45.094 16.016 1 93.94 408 ASP B C 1
ATOM 8110 O O . ASP B 1 408 ? 7.531 46.094 15.891 1 93.94 408 ASP B O 1
ATOM 8114 N N . ASN B 1 409 ? 6.633 44.5 17.125 1 93.81 409 ASN B N 1
ATOM 8115 C CA . ASN B 1 409 ? 7.285 44.969 18.328 1 93.81 409 ASN B CA 1
ATOM 8116 C C . ASN B 1 409 ? 8.797 44.844 18.25 1 93.81 409 ASN B C 1
ATOM 8118 O O . ASN B 1 409 ? 9.531 45.781 18.562 1 93.81 409 ASN B O 1
ATOM 8122 N N . LEU B 1 410 ? 9.234 43.719 17.844 1 92.12 410 LEU B N 1
ATOM 8123 C CA . LEU B 1 410 ? 10.664 43.406 17.734 1 92.12 410 LEU B CA 1
ATOM 8124 C C . LEU B 1 410 ? 11.32 44.344 16.703 1 92.12 410 LEU B C 1
ATOM 8126 O O . LEU B 1 410 ? 12.445 44.781 16.891 1 92.12 410 LEU B O 1
ATOM 8130 N N . LYS B 1 411 ? 10.617 44.5 15.633 1 91 411 LYS B N 1
ATOM 8131 C CA . LYS B 1 411 ? 11.117 45.344 14.547 1 91 411 LYS B CA 1
ATOM 8132 C C . LYS B 1 411 ? 11.508 46.719 15.055 1 91 411 LYS B C 1
ATOM 8134 O O . LYS B 1 411 ? 12.492 47.312 14.602 1 91 411 LYS B O 1
ATOM 8139 N N . ARG B 1 412 ? 10.906 47.219 16.016 1 90.69 412 ARG B N 1
ATOM 8140 C CA . ARG B 1 412 ? 11.125 48.562 16.531 1 90.69 412 ARG B CA 1
ATOM 8141 C C . ARG B 1 412 ? 12.289 48.594 17.516 1 90.69 412 ARG B C 1
ATOM 8143 O O . ARG B 1 412 ? 12.844 49.656 17.828 1 90.69 412 ARG B O 1
ATOM 8150 N N . LYS B 1 413 ? 12.695 47.469 17.938 1 88.69 413 LYS B N 1
ATOM 8151 C CA . LYS B 1 413 ? 13.688 47.406 19 1 88.69 413 LYS B CA 1
ATOM 8152 C C . LYS B 1 413 ? 15.039 46.938 18.453 1 88.69 413 LYS B C 1
ATOM 8154 O O . LYS B 1 413 ? 16.016 46.875 19.203 1 88.69 413 LYS B O 1
ATOM 8159 N N . LEU B 1 414 ? 15.102 46.688 17.25 1 89.69 414 LEU B N 1
ATOM 8160 C CA . LEU B 1 414 ? 16.297 46.094 16.672 1 89.69 414 LEU B CA 1
ATOM 8161 C C . LEU B 1 414 ? 17.094 47.125 15.867 1 89.69 414 LEU B C 1
ATOM 8163 O O . LEU B 1 414 ? 16.547 48.125 15.422 1 89.69 414 LEU B O 1
ATOM 8167 N N . SER B 1 415 ? 18.438 46.812 15.789 1 89.12 415 SER B N 1
ATOM 8168 C CA . SER B 1 415 ? 19.266 47.562 14.867 1 89.12 415 SER B CA 1
ATOM 8169 C C . SER B 1 415 ? 18.828 47.344 13.422 1 89.12 415 SER B C 1
ATOM 8171 O O . SER B 1 415 ? 18.047 46.438 13.133 1 89.12 415 SER B O 1
ATOM 8173 N N . LYS B 1 416 ? 19.328 48.219 12.609 1 90.38 416 LYS B N 1
ATOM 8174 C CA . LYS B 1 416 ? 18.969 48.094 11.203 1 90.38 416 LYS B CA 1
ATOM 8175 C C . LYS B 1 416 ? 19.297 46.719 10.656 1 90.38 416 LYS B C 1
ATOM 8177 O O . LYS B 1 416 ? 18.484 46.094 9.969 1 90.38 416 LYS B O 1
ATOM 8182 N N . GLU B 1 417 ? 20.469 46.25 11.008 1 89 417 GLU B N 1
ATOM 8183 C CA . GLU B 1 417 ? 20.906 44.969 10.516 1 89 417 GLU B CA 1
ATOM 8184 C C . GLU B 1 417 ? 20.016 43.844 11.062 1 89 417 GLU B C 1
ATOM 8186 O O . GLU B 1 417 ? 19.656 42.906 10.336 1 89 417 GLU B O 1
ATOM 8191 N N . GLU B 1 418 ? 19.703 43.938 12.273 1 88.62 418 GLU B N 1
ATOM 8192 C CA . GLU B 1 418 ? 18.875 42.938 12.906 1 88.62 418 GLU B CA 1
ATOM 8193 C C . GLU B 1 418 ? 17.438 43 12.367 1 88.62 418 GLU B C 1
ATOM 8195 O O . GLU B 1 418 ? 16.797 41.969 12.227 1 88.62 418 GLU B O 1
ATOM 8200 N N . LYS B 1 419 ? 17.031 44.188 12.125 1 91.75 419 LYS B N 1
ATOM 8201 C CA . LYS B 1 419 ? 15.703 44.375 11.562 1 91.75 419 LYS B CA 1
ATOM 8202 C C . LYS B 1 419 ? 15.594 43.781 10.164 1 91.75 419 LYS B C 1
ATOM 8204 O O . LYS B 1 419 ? 14.594 43.125 9.852 1 91.75 419 LYS B O 1
ATOM 8209 N N . MET B 1 420 ? 16.594 44 9.414 1 93.19 420 MET B N 1
ATOM 8210 C CA . MET B 1 420 ? 16.609 43.438 8.07 1 93.19 420 MET B CA 1
ATOM 8211 C C . MET B 1 420 ? 16.578 41.906 8.141 1 93.19 420 MET B C 1
ATOM 8213 O O . MET B 1 420 ? 15.844 41.25 7.371 1 93.19 420 MET B O 1
ATOM 8217 N N . ALA B 1 421 ? 17.328 41.375 9.062 1 90.19 421 ALA B N 1
ATOM 8218 C CA . ALA B 1 421 ? 17.344 39.938 9.219 1 90.19 421 ALA B CA 1
ATOM 8219 C C . ALA B 1 421 ? 15.977 39.406 9.656 1 90.19 421 ALA B C 1
ATOM 8221 O O . ALA B 1 421 ? 15.531 38.344 9.18 1 90.19 421 ALA B O 1
ATOM 8222 N N . LEU B 1 422 ? 15.359 40.094 10.531 1 91.19 422 LEU B N 1
ATOM 8223 C CA . LEU B 1 422 ? 14.039 39.719 11.023 1 91.19 422 LEU B CA 1
ATOM 8224 C C . LEU B 1 422 ? 13.008 39.75 9.898 1 91.19 422 LEU B C 1
ATOM 8226 O O . LEU B 1 422 ? 12.211 38.812 9.734 1 91.19 422 LEU B O 1
ATOM 8230 N N . ILE B 1 423 ? 13.023 40.844 9.125 1 94.56 423 ILE B N 1
ATOM 8231 C CA . ILE B 1 423 ? 12.07 41 8.039 1 94.56 423 ILE B CA 1
ATOM 8232 C C . ILE B 1 423 ? 12.305 39.938 6.977 1 94.56 423 ILE B C 1
ATOM 8234 O O . ILE B 1 423 ? 11.352 39.344 6.469 1 94.56 423 ILE B O 1
ATOM 8238 N N . ALA B 1 424 ? 13.562 39.719 6.691 1 93.75 424 ALA B N 1
ATOM 8239 C CA . ALA B 1 424 ? 13.891 38.656 5.723 1 93.75 424 ALA B CA 1
ATOM 8240 C C . ALA B 1 424 ? 13.359 37.312 6.18 1 93.75 424 ALA B C 1
ATOM 8242 O O . ALA B 1 424 ? 12.773 36.562 5.387 1 93.75 424 ALA B O 1
ATOM 8243 N N . SER B 1 425 ? 13.555 37.031 7.391 1 91.06 425 SER B N 1
ATOM 8244 C CA . SER B 1 425 ? 13.086 35.75 7.941 1 91.06 425 SER B CA 1
ATOM 8245 C C . SER B 1 425 ? 11.57 35.656 7.871 1 91.06 425 SER B C 1
ATOM 8247 O O . SER B 1 425 ? 11.031 34.594 7.531 1 91.06 425 SER B O 1
ATOM 8249 N N . LYS B 1 426 ? 10.906 36.656 8.188 1 93.12 426 LYS B N 1
ATOM 8250 C CA . LYS B 1 426 ? 9.445 36.688 8.133 1 93.12 426 LYS B CA 1
ATOM 8251 C C . LYS B 1 426 ? 8.945 36.469 6.707 1 93.12 426 LYS B C 1
ATOM 8253 O O . LYS B 1 426 ? 7.984 35.75 6.477 1 93.12 426 LYS B O 1
ATOM 8258 N N . ILE B 1 427 ? 9.57 37.188 5.805 1 96.19 427 ILE B N 1
ATOM 8259 C CA . ILE B 1 427 ? 9.219 37.062 4.395 1 96.19 427 ILE B CA 1
ATOM 8260 C C . ILE B 1 427 ? 9.391 35.625 3.941 1 96.19 427 ILE B C 1
ATOM 8262 O O . ILE B 1 427 ? 8.5 35.062 3.303 1 96.19 427 ILE B O 1
ATOM 8266 N N . GLU B 1 428 ? 10.414 35.031 4.309 1 94.81 428 GLU B N 1
ATOM 8267 C CA . GLU B 1 428 ? 10.695 33.656 3.902 1 94.81 428 GLU B CA 1
ATOM 8268 C C . GLU B 1 428 ? 9.711 32.688 4.535 1 94.81 428 GLU B C 1
ATOM 8270 O O . GLU B 1 428 ? 9.305 31.719 3.902 1 94.81 428 GLU B O 1
ATOM 8275 N N . ASP B 1 429 ? 9.359 32.906 5.723 1 92.31 429 ASP B N 1
ATOM 8276 C CA . ASP B 1 429 ? 8.328 32.094 6.367 1 92.31 429 ASP B CA 1
ATOM 8277 C C . ASP B 1 429 ? 7 32.219 5.613 1 92.31 429 ASP B C 1
ATOM 8279 O O . ASP B 1 429 ? 6.309 31.203 5.438 1 92.31 429 ASP B O 1
ATOM 8283 N N . ILE B 1 430 ? 6.688 33.406 5.258 1 95.88 430 ILE B N 1
ATOM 8284 C CA . ILE B 1 430 ? 5.461 33.656 4.5 1 95.88 430 ILE B CA 1
ATOM 8285 C C . ILE B 1 430 ? 5.551 32.938 3.152 1 95.88 430 ILE B C 1
ATOM 8287 O O . ILE B 1 430 ? 4.594 32.281 2.725 1 95.88 430 ILE B O 1
ATOM 8291 N N . PHE B 1 431 ? 6.715 33.031 2.479 1 97.5 431 PHE B N 1
ATOM 8292 C CA . PHE B 1 431 ? 6.914 32.344 1.201 1 97.5 431 PHE B CA 1
ATOM 8293 C C . PHE B 1 431 ? 6.77 30.844 1.356 1 97.5 431 PHE B C 1
ATOM 8295 O O . PHE B 1 431 ? 6.172 30.188 0.508 1 97.5 431 PHE B O 1
ATOM 8302 N N . ALA B 1 432 ? 7.262 30.312 2.447 1 94.44 432 ALA B N 1
ATOM 8303 C CA . ALA B 1 432 ? 7.215 28.875 2.705 1 94.44 432 ALA B CA 1
ATOM 8304 C C . ALA B 1 432 ? 5.777 28.406 2.91 1 94.44 432 ALA B C 1
ATOM 8306 O O . ALA B 1 432 ? 5.434 27.281 2.543 1 94.44 432 ALA B O 1
ATOM 8307 N N . THR B 1 433 ? 4.926 29.234 3.4 1 94.06 433 THR B N 1
ATOM 8308 C CA . THR B 1 433 ? 3.561 28.844 3.744 1 94.06 433 THR B CA 1
ATOM 8309 C C . THR B 1 433 ? 2.598 29.203 2.615 1 94.06 433 THR B C 1
ATOM 8311 O O . THR B 1 433 ? 1.521 28.609 2.502 1 94.06 433 THR B O 1
ATOM 8314 N N . THR B 1 434 ? 2.967 30.188 1.773 1 97 434 THR B N 1
ATOM 8315 C CA . THR B 1 434 ? 2.088 30.594 0.682 1 97 434 THR B CA 1
ATOM 8316 C C . THR B 1 434 ? 2.559 29.984 -0.641 1 97 434 THR B C 1
ATOM 8318 O O . THR B 1 434 ? 2.117 28.906 -1.031 1 97 434 THR B O 1
ATOM 8321 N N . PHE B 1 435 ? 3.623 30.562 -1.187 1 98.19 435 PHE B N 1
ATOM 8322 C CA . PHE B 1 435 ? 4.07 30.188 -2.521 1 98.19 435 PHE B CA 1
ATOM 8323 C C . PHE B 1 435 ? 4.504 28.719 -2.551 1 98.19 435 PHE B C 1
ATOM 8325 O O . PHE B 1 435 ? 4.148 27.984 -3.471 1 98.19 435 PHE B O 1
ATOM 8332 N N . ARG B 1 436 ? 5.23 28.281 -1.557 1 97.06 436 ARG B N 1
ATOM 8333 C CA . ARG B 1 436 ? 5.723 26.922 -1.549 1 97.06 436 ARG B CA 1
ATOM 8334 C C . ARG B 1 436 ? 4.578 25.922 -1.392 1 97.06 436 ARG B C 1
ATOM 8336 O O . ARG B 1 436 ? 4.512 24.922 -2.113 1 97.06 436 ARG B O 1
ATOM 8343 N N . GLN B 1 437 ? 3.711 26.172 -0.449 1 97.12 437 GLN B N 1
ATOM 8344 C CA . GLN B 1 437 ? 2.572 25.281 -0.251 1 97.12 437 GLN B CA 1
ATOM 8345 C C . GLN B 1 437 ? 1.66 25.266 -1.475 1 97.12 437 GLN B C 1
ATOM 8347 O O . GLN B 1 437 ? 1.09 24.234 -1.824 1 97.12 437 GLN B O 1
ATOM 8352 N N . ASN B 1 438 ? 1.523 26.422 -2.078 1 98.31 438 ASN B N 1
ATOM 8353 C CA . ASN B 1 438 ? 0.745 26.484 -3.311 1 98.31 438 ASN B CA 1
ATOM 8354 C C . ASN B 1 438 ? 1.4 25.688 -4.434 1 98.31 438 ASN B C 1
ATOM 8356 O O . ASN B 1 438 ? 0.709 25.062 -5.238 1 98.31 438 ASN B O 1
ATOM 8360 N N . MET B 1 439 ? 2.684 25.766 -4.484 1 98.31 439 MET B N 1
ATOM 8361 C CA . MET B 1 439 ? 3.434 24.984 -5.457 1 98.31 439 MET B CA 1
ATOM 8362 C C . MET B 1 439 ? 3.184 23.484 -5.258 1 98.31 439 MET B C 1
ATOM 8364 O O . MET B 1 439 ? 2.967 22.75 -6.223 1 98.31 439 MET B O 1
ATOM 8368 N N . PHE B 1 440 ? 3.205 23.031 -3.992 1 98.19 440 PHE B N 1
ATOM 8369 C CA . PHE B 1 440 ? 2.895 21.641 -3.68 1 98.19 440 PHE B CA 1
ATOM 8370 C C . PHE B 1 440 ? 1.481 21.281 -4.129 1 98.19 440 PHE B C 1
ATOM 8372 O O . PHE B 1 440 ? 1.247 20.203 -4.664 1 98.19 440 PHE B O 1
ATOM 8379 N N . THR B 1 441 ? 0.546 22.188 -3.914 1 98.5 441 THR B N 1
ATOM 8380 C CA . THR B 1 441 ? -0.84 21.969 -4.309 1 98.5 441 THR B CA 1
ATOM 8381 C C . THR B 1 441 ? -0.95 21.797 -5.82 1 98.5 441 THR B C 1
ATOM 8383 O O . THR B 1 441 ? -1.641 20.906 -6.301 1 98.5 441 THR B O 1
ATOM 8386 N N . ASN B 1 442 ? -0.291 22.703 -6.547 1 98.69 442 ASN B N 1
ATOM 8387 C CA . ASN B 1 442 ? -0.277 22.594 -8 1 98.69 442 ASN B CA 1
ATOM 8388 C C . ASN B 1 442 ? 0.298 21.266 -8.461 1 98.69 442 ASN B C 1
ATOM 8390 O O . ASN B 1 442 ? -0.245 20.625 -9.359 1 98.69 442 ASN B O 1
ATOM 8394 N N . PHE B 1 443 ? 1.404 20.891 -7.855 1 98.5 443 PHE B N 1
ATOM 8395 C CA . PHE B 1 443 ? 1.987 19.578 -8.156 1 98.5 443 PHE B CA 1
ATOM 8396 C C . PHE B 1 443 ? 0.97 18.469 -7.945 1 98.5 443 PHE B C 1
ATOM 8398 O O . PHE B 1 443 ? 0.805 17.594 -8.797 1 98.5 443 PHE B O 1
ATOM 8405 N N . GLU B 1 444 ? 0.284 18.453 -6.797 1 98.62 444 GLU B N 1
ATOM 8406 C CA . GLU B 1 444 ? -0.683 17.406 -6.473 1 98.62 444 GLU B CA 1
ATOM 8407 C C . GLU B 1 444 ? -1.812 17.359 -7.5 1 98.62 444 GLU B C 1
ATOM 8409 O O . GLU B 1 444 ? -2.199 16.281 -7.957 1 98.62 444 GLU B O 1
ATOM 8414 N N . ILE B 1 445 ? -2.355 18.562 -7.812 1 98.56 445 ILE B N 1
ATOM 8415 C CA . ILE B 1 445 ? -3.457 18.625 -8.766 1 98.56 445 ILE B CA 1
ATOM 8416 C C . ILE B 1 445 ? -3.031 17.984 -10.094 1 98.56 445 ILE B C 1
ATOM 8418 O O . ILE B 1 445 ? -3.73 17.125 -10.633 1 98.56 445 ILE B O 1
ATOM 8422 N N . ARG B 1 446 ? -1.874 18.344 -10.555 1 98.38 446 ARG B N 1
ATOM 8423 C CA . ARG B 1 446 ? -1.384 17.859 -11.844 1 98.38 446 ARG B CA 1
ATOM 8424 C C . ARG B 1 446 ? -1.03 16.375 -11.773 1 98.38 446 ARG B C 1
ATOM 8426 O O . ARG B 1 446 ? -1.305 15.625 -12.703 1 98.38 446 ARG B O 1
ATOM 8433 N N . ALA B 1 447 ? -0.386 15.984 -10.672 1 98.25 447 ALA B N 1
ATOM 8434 C CA . ALA B 1 447 ? -0.03 14.578 -10.5 1 98.25 447 ALA B CA 1
ATOM 8435 C C . ALA B 1 447 ? -1.275 13.695 -10.438 1 98.25 447 ALA B C 1
ATOM 8437 O O . ALA B 1 447 ? -1.333 12.648 -11.086 1 98.25 447 ALA B O 1
ATOM 8438 N N . HIS B 1 448 ? -2.332 14.102 -9.617 1 97.94 448 HIS B N 1
ATOM 8439 C CA . HIS B 1 448 ? -3.586 13.359 -9.531 1 97.94 448 HIS B CA 1
ATOM 8440 C C . HIS B 1 448 ? -4.258 13.25 -10.891 1 97.94 448 HIS B C 1
ATOM 8442 O O . HIS B 1 448 ? -4.75 12.18 -11.266 1 97.94 448 HIS B O 1
ATOM 8448 N N . GLU B 1 449 ? -4.238 14.312 -11.648 1 96.19 449 GLU B N 1
ATOM 8449 C CA . GLU B 1 449 ? -4.832 14.32 -12.984 1 96.19 449 GLU B CA 1
ATOM 8450 C C . GLU B 1 449 ? -4.113 13.344 -13.914 1 96.19 449 GLU B C 1
ATOM 8452 O O . GLU B 1 449 ? -4.758 12.578 -14.641 1 96.19 449 GLU B O 1
ATOM 8457 N N . LEU B 1 450 ? -2.805 13.398 -13.852 1 94.69 450 LEU B N 1
ATOM 8458 C CA . LEU B 1 450 ? -2 12.531 -14.703 1 94.69 450 LEU B CA 1
ATOM 8459 C C . LEU B 1 450 ? -2.252 11.062 -14.367 1 94.69 450 LEU B C 1
ATOM 8461 O O . LEU B 1 450 ? -2.457 10.242 -15.273 1 94.69 450 LEU B O 1
ATOM 8465 N N . ILE B 1 451 ? -2.242 10.695 -13.117 1 93.25 451 ILE B N 1
ATOM 8466 C CA . ILE B 1 451 ? -2.418 9.32 -12.672 1 93.25 451 ILE B CA 1
ATOM 8467 C C . ILE B 1 451 ? -3.834 8.844 -12.992 1 93.25 451 ILE B C 1
ATOM 8469 O O . ILE B 1 451 ? -4.035 7.703 -13.414 1 93.25 451 ILE B O 1
ATOM 8473 N N . SER B 1 452 ? -4.816 9.719 -12.773 1 89.75 452 SER B N 1
ATOM 8474 C CA . SER B 1 452 ? -6.199 9.383 -13.109 1 89.75 452 SER B CA 1
ATOM 8475 C C . SER B 1 452 ? -6.359 9.125 -14.602 1 89.75 452 SER B C 1
ATOM 8477 O O . SER B 1 452 ? -7.047 8.188 -15.008 1 89.75 452 SER B O 1
ATOM 8479 N N . LYS B 1 453 ? -5.707 9.93 -15.406 1 85.81 453 LYS B N 1
ATOM 8480 C CA . LYS B 1 453 ? -5.816 9.836 -16.859 1 85.81 453 LYS B CA 1
ATOM 8481 C C . LYS B 1 453 ? -5.078 8.609 -17.391 1 85.81 453 LYS B C 1
ATOM 8483 O O . LYS B 1 453 ? -5.617 7.859 -18.203 1 85.81 453 LYS B O 1
ATOM 8488 N N . ASN B 1 454 ? -3.84 8.398 -16.859 1 84.38 454 ASN B N 1
ATOM 8489 C CA . ASN B 1 454 ? -2.959 7.387 -17.422 1 84.38 454 ASN B CA 1
ATOM 8490 C C . ASN B 1 454 ? -2.988 6.098 -16.609 1 84.38 454 ASN B C 1
ATOM 8492 O O . ASN B 1 454 ? -2.475 5.066 -17.047 1 84.38 454 ASN B O 1
ATOM 8496 N N . GLY B 1 455 ? -3.576 6.184 -15.492 1 84 455 GLY B N 1
ATOM 8497 C CA . GLY B 1 455 ? -3.59 5.039 -14.594 1 84 455 GLY B CA 1
ATOM 8498 C C . GLY B 1 455 ? -2.334 4.918 -13.758 1 84 455 GLY B C 1
ATOM 8499 O O . GLY B 1 455 ? -2.299 4.16 -12.789 1 84 455 GLY B O 1
ATOM 8500 N N . TYR B 1 456 ? -1.314 5.66 -14.18 1 89.5 456 TYR B N 1
ATOM 8501 C CA . TYR B 1 456 ? -0.02 5.59 -13.516 1 89.5 456 TYR B CA 1
ATOM 8502 C C . TYR B 1 456 ? 0.872 6.754 -13.93 1 89.5 456 TYR B C 1
ATOM 8504 O O . TYR B 1 456 ? 0.749 7.273 -15.039 1 89.5 456 TYR B O 1
ATOM 8512 N N . ALA B 1 457 ? 1.719 7.25 -12.969 1 93.38 457 ALA B N 1
ATOM 8513 C CA . ALA B 1 457 ? 2.791 8.195 -13.266 1 93.38 457 ALA B CA 1
ATOM 8514 C C . ALA B 1 457 ? 4.125 7.703 -12.711 1 93.38 457 ALA B C 1
ATOM 8516 O O . ALA B 1 457 ? 4.23 7.379 -11.523 1 93.38 457 ALA B O 1
ATOM 8517 N N . GLY B 1 458 ? 5.137 7.645 -13.531 1 94.38 458 GLY B N 1
ATOM 8518 C CA . GLY B 1 458 ? 6.457 7.188 -13.125 1 94.38 458 GLY B CA 1
ATOM 8519 C C . GLY B 1 458 ? 7.277 8.266 -12.445 1 94.38 458 GLY B C 1
ATOM 8520 O O . GLY B 1 458 ? 6.863 9.43 -12.391 1 94.38 458 GLY B O 1
ATOM 8521 N N . TRP B 1 459 ? 8.469 7.91 -11.945 1 95.56 459 TRP B N 1
ATOM 8522 C CA . TRP B 1 459 ? 9.367 8.797 -11.219 1 95.56 459 TRP B CA 1
ATOM 8523 C C . TRP B 1 459 ? 9.719 10.023 -12.055 1 95.56 459 TRP B C 1
ATOM 8525 O O . TRP B 1 459 ? 9.617 11.156 -11.578 1 95.56 459 TRP B O 1
ATOM 8535 N N . ASP B 1 460 ? 10.094 9.789 -13.32 1 96.31 460 ASP B N 1
ATOM 8536 C CA . ASP B 1 460 ? 10.547 10.875 -14.18 1 96.31 460 ASP B CA 1
ATOM 8537 C C . ASP B 1 460 ? 9.406 11.828 -14.508 1 96.31 460 ASP B C 1
ATOM 8539 O O . ASP B 1 460 ? 9.602 13.039 -14.594 1 96.31 460 ASP B O 1
ATOM 8543 N N . GLU B 1 461 ? 8.219 11.266 -14.711 1 95.31 461 GLU B N 1
ATOM 8544 C CA . GLU B 1 461 ? 7.051 12.094 -14.992 1 95.31 461 GLU B CA 1
ATOM 8545 C C . GLU B 1 461 ? 6.703 12.984 -13.805 1 95.31 461 GLU B C 1
ATOM 8547 O O . GLU B 1 461 ? 6.473 14.18 -13.961 1 95.31 461 GLU B O 1
ATOM 8552 N N . LEU B 1 462 ? 6.664 12.422 -12.609 1 98.12 462 LEU B N 1
ATOM 8553 C CA . LEU B 1 462 ? 6.348 13.164 -11.391 1 98.12 462 LEU B CA 1
ATOM 8554 C C . LEU B 1 462 ? 7.418 14.211 -11.102 1 98.12 462 LEU B C 1
ATOM 8556 O O . LEU B 1 462 ? 7.102 15.352 -10.758 1 98.12 462 LEU B O 1
ATOM 8560 N N . SER B 1 463 ? 8.711 13.82 -11.312 1 98.19 463 SER B N 1
ATOM 8561 C CA . SER B 1 463 ? 9.82 14.75 -11.117 1 98.19 463 SER B CA 1
ATOM 8562 C C . SER B 1 463 ? 9.773 15.891 -12.133 1 98.19 463 SER B C 1
ATOM 8564 O O . SER B 1 463 ? 10.125 17.031 -11.82 1 98.19 463 SER B O 1
ATOM 8566 N N . GLY B 1 464 ? 9.352 15.516 -13.328 1 98.25 464 GLY B N 1
ATOM 8567 C CA . GLY B 1 464 ? 9.195 16.531 -14.352 1 98.25 464 GLY B CA 1
ATOM 8568 C C . GLY B 1 464 ? 8.133 17.562 -14.008 1 98.25 464 GLY B C 1
ATOM 8569 O O . GLY B 1 464 ? 8.359 18.766 -14.172 1 98.25 464 GLY B O 1
ATOM 8570 N N . ILE B 1 465 ? 6.988 17.141 -13.539 1 98.31 465 ILE B N 1
ATOM 8571 C CA . ILE B 1 465 ? 5.93 18.031 -13.109 1 98.31 465 ILE B CA 1
ATOM 8572 C C . ILE B 1 465 ? 6.441 18.938 -11.984 1 98.31 465 ILE B C 1
ATOM 8574 O O . ILE B 1 465 ? 6.207 20.141 -11.992 1 98.31 465 ILE B O 1
ATOM 8578 N N . TYR B 1 466 ? 7.164 18.344 -11.031 1 98.5 466 TYR B N 1
ATOM 8579 C CA . TYR B 1 466 ? 7.691 19.109 -9.906 1 98.5 466 TYR B CA 1
ATOM 8580 C C . TYR B 1 466 ? 8.68 20.156 -10.375 1 98.5 466 TYR B C 1
ATOM 8582 O O . TYR B 1 466 ? 8.641 21.312 -9.914 1 98.5 466 TYR B O 1
ATOM 8590 N N . HIS B 1 467 ? 9.523 19.828 -11.273 1 98.31 467 HIS B N 1
ATOM 8591 C CA . HIS B 1 467 ? 10.484 20.75 -11.844 1 98.31 467 HIS B CA 1
ATOM 8592 C C . HIS B 1 467 ? 9.781 21.953 -12.492 1 98.31 467 HIS B C 1
ATOM 8594 O O . HIS B 1 467 ? 10.195 23.094 -12.305 1 98.31 467 HIS B O 1
ATOM 8600 N N . GLU B 1 468 ? 8.773 21.641 -13.242 1 98.44 468 GLU B N 1
ATOM 8601 C CA . GLU B 1 468 ? 8.023 22.703 -13.898 1 98.44 468 GLU B CA 1
ATOM 8602 C C . GLU B 1 468 ? 7.406 23.656 -12.883 1 98.44 468 GLU B C 1
ATOM 8604 O O . GLU B 1 468 ? 7.359 24.875 -13.109 1 98.44 468 GLU B O 1
ATOM 8609 N N . GLU B 1 469 ? 6.918 23.125 -11.766 1 98.44 469 GLU B N 1
ATOM 8610 C CA . GLU B 1 469 ? 6.355 23.969 -10.719 1 98.44 469 GLU B CA 1
ATOM 8611 C C . GLU B 1 469 ? 7.434 24.828 -10.055 1 98.44 469 GLU B C 1
ATOM 8613 O O . GLU B 1 469 ? 7.195 25.984 -9.727 1 98.44 469 GLU B O 1
ATOM 8618 N N . LEU B 1 470 ? 8.625 24.234 -9.852 1 98.31 470 LEU B N 1
ATOM 8619 C CA . LEU B 1 470 ? 9.75 25.016 -9.336 1 98.31 470 LEU B CA 1
ATOM 8620 C C . LEU B 1 470 ? 10.086 26.172 -10.273 1 98.31 470 LEU B C 1
ATOM 8622 O O . LEU B 1 470 ? 10.266 27.297 -9.828 1 98.31 470 LEU B O 1
ATOM 8626 N N . GLU B 1 471 ? 10.125 25.891 -11.547 1 97.94 471 GLU B N 1
ATOM 8627 C CA . GLU B 1 471 ? 10.438 26.922 -12.539 1 97.94 471 GLU B CA 1
ATOM 8628 C C . GLU B 1 471 ? 9.383 28.016 -12.539 1 97.94 471 GLU B C 1
ATOM 8630 O O . GLU B 1 471 ? 9.711 29.203 -12.664 1 97.94 471 GLU B O 1
ATOM 8635 N N . ARG B 1 472 ? 8.195 27.609 -12.422 1 97.5 472 ARG B N 1
ATOM 8636 C CA . ARG B 1 472 ? 7.102 28.578 -12.414 1 97.5 472 ARG B CA 1
ATOM 8637 C C . ARG B 1 472 ? 7.215 29.516 -11.227 1 97.5 472 ARG B C 1
ATOM 8639 O O . ARG B 1 472 ? 6.879 30.703 -11.336 1 97.5 472 ARG B O 1
ATOM 8646 N N . VAL B 1 473 ? 7.633 29.031 -10.102 1 98.06 473 VAL B N 1
ATOM 8647 C CA . VAL B 1 473 ? 7.648 29.828 -8.867 1 98.06 473 VAL B CA 1
ATOM 8648 C C . VAL B 1 473 ? 8.922 30.672 -8.812 1 98.06 473 VAL B C 1
ATOM 8650 O O . VAL B 1 473 ? 8.859 31.875 -8.57 1 98.06 473 VAL B O 1
ATOM 8653 N N . PHE B 1 474 ? 10.086 30.078 -9.156 1 97.56 474 PHE B N 1
ATOM 8654 C CA . PHE B 1 474 ? 11.359 30.734 -8.883 1 97.56 474 PHE B CA 1
ATOM 8655 C C . PHE B 1 474 ? 11.891 31.422 -10.133 1 97.56 474 PHE B C 1
ATOM 8657 O O . PHE B 1 474 ? 12.719 32.344 -10.039 1 97.56 474 PHE B O 1
ATOM 8664 N N . GLY B 1 475 ? 11.461 30.984 -11.289 1 94.69 475 GLY B N 1
ATOM 8665 C CA . GLY B 1 475 ? 11.984 31.562 -12.523 1 94.69 475 GLY B CA 1
ATOM 8666 C C . GLY B 1 475 ? 13.484 31.422 -12.656 1 94.69 475 GLY B C 1
ATOM 8667 O O . GLY B 1 475 ? 14.039 30.344 -12.422 1 94.69 475 GLY B O 1
ATOM 8668 N N . ASN B 1 476 ? 14.125 32.531 -13.062 1 94.12 476 ASN B N 1
ATOM 8669 C CA . ASN B 1 476 ? 15.562 32.5 -13.328 1 94.12 476 ASN B CA 1
ATOM 8670 C C . ASN B 1 476 ? 16.375 33.094 -12.188 1 94.12 476 ASN B C 1
ATOM 8672 O O . ASN B 1 476 ? 17.594 33.156 -12.25 1 94.12 476 ASN B O 1
ATOM 8676 N N . VAL B 1 477 ? 15.727 33.469 -11.094 1 95.88 477 VAL B N 1
ATOM 8677 C CA . VAL B 1 477 ? 16.422 34.188 -10.047 1 95.88 477 VAL B CA 1
ATOM 8678 C C . VAL B 1 477 ? 17.094 33.219 -9.086 1 95.88 477 VAL B C 1
ATOM 8680 O O . VAL B 1 477 ? 18.016 33.594 -8.367 1 95.88 477 VAL B O 1
ATOM 8683 N N . VAL B 1 478 ? 16.656 31.984 -9.141 1 96.75 478 VAL B N 1
ATOM 8684 C CA . VAL B 1 478 ? 17.234 30.906 -8.328 1 96.75 478 VAL B CA 1
ATOM 8685 C C . VAL B 1 478 ? 17.547 29.703 -9.211 1 96.75 478 VAL B C 1
ATOM 8687 O O . VAL B 1 478 ? 16.688 29.25 -9.969 1 96.75 478 VAL B O 1
ATOM 8690 N N . GLU B 1 479 ? 18.766 29.281 -9.117 1 97.38 479 GLU B N 1
ATOM 8691 C CA . GLU B 1 479 ? 19.125 28.094 -9.867 1 97.38 479 GLU B CA 1
ATOM 8692 C C . GLU B 1 479 ? 18.484 26.844 -9.266 1 97.38 479 GLU B C 1
ATOM 8694 O O . GLU B 1 479 ? 18.438 26.688 -8.039 1 97.38 479 GLU B O 1
ATOM 8699 N N . ILE B 1 480 ? 18 25.953 -10.141 1 97.75 480 ILE B N 1
ATOM 8700 C CA . ILE B 1 480 ? 17.328 24.734 -9.711 1 97.75 480 ILE B CA 1
ATOM 8701 C C . ILE B 1 480 ? 18.203 23.516 -10.055 1 97.75 480 ILE B C 1
ATOM 8703 O O . ILE B 1 480 ? 18.172 23.016 -11.18 1 97.75 480 ILE B O 1
ATOM 8707 N N . PRO B 1 481 ? 19 23.078 -9.086 1 97.06 481 PRO B N 1
ATOM 8708 C CA . PRO B 1 481 ? 19.766 21.859 -9.344 1 97.06 481 PRO B CA 1
ATOM 8709 C C . PRO B 1 481 ? 18.859 20.641 -9.609 1 97.06 481 PRO B C 1
ATOM 8711 O O . PRO B 1 481 ? 17.766 20.547 -9.062 1 97.06 481 PRO B O 1
ATOM 8714 N N . GLU B 1 482 ? 19.391 19.672 -10.281 1 96.25 482 GLU B N 1
ATOM 8715 C CA . GLU B 1 482 ? 18.625 18.516 -10.742 1 96.25 482 GLU B CA 1
ATOM 8716 C C . GLU B 1 482 ? 18.094 17.703 -9.562 1 96.25 482 GLU B C 1
ATOM 8718 O O . GLU B 1 482 ? 17 17.125 -9.641 1 96.25 482 GLU B O 1
ATOM 8723 N N . TRP B 1 483 ? 18.828 17.672 -8.484 1 96.06 483 TRP B N 1
ATOM 8724 C CA . TRP B 1 483 ? 18.438 16.828 -7.359 1 96.06 483 TRP B CA 1
ATOM 8725 C C . TRP B 1 483 ? 17.188 17.375 -6.68 1 96.06 483 TRP B C 1
ATOM 8727 O O . TRP B 1 483 ? 16.5 16.656 -5.938 1 96.06 483 TRP B O 1
ATOM 8737 N N . TYR B 1 484 ? 16.766 18.609 -6.949 1 97.5 484 TYR B N 1
ATOM 8738 C CA . TYR B 1 484 ? 15.547 19.156 -6.375 1 97.5 484 TYR B CA 1
ATOM 8739 C C . TYR B 1 484 ? 14.312 18.609 -7.074 1 97.5 484 TYR B C 1
ATOM 8741 O O . TYR B 1 484 ? 13.195 18.75 -6.566 1 97.5 484 TYR B O 1
ATOM 8749 N N . ASN B 1 485 ? 14.531 18 -8.227 1 96.94 485 ASN B N 1
ATOM 8750 C CA . ASN B 1 485 ? 13.414 17.344 -8.898 1 96.94 485 ASN B CA 1
ATOM 8751 C C . ASN B 1 485 ? 12.852 16.188 -8.062 1 96.94 485 ASN B C 1
ATOM 8753 O O . ASN B 1 485 ? 11.727 15.75 -8.281 1 96.94 485 ASN B O 1
ATOM 8757 N N . HIS B 1 486 ? 13.656 15.758 -7.051 1 97.31 486 HIS B N 1
ATOM 8758 C CA . HIS B 1 486 ? 13.266 14.625 -6.219 1 97.31 486 HIS B CA 1
ATOM 8759 C C . HIS B 1 486 ? 12.555 15.094 -4.953 1 97.31 486 HIS B C 1
ATOM 8761 O O . HIS B 1 486 ? 12.062 14.273 -4.18 1 97.31 486 HIS B O 1
ATOM 8767 N N . GLU B 1 487 ? 12.422 16.391 -4.754 1 97.62 487 GLU B N 1
ATOM 8768 C CA . GLU B 1 487 ? 11.93 16.938 -3.49 1 97.62 487 GLU B CA 1
ATOM 8769 C C . GLU B 1 487 ? 10.492 16.5 -3.217 1 97.62 487 GLU B C 1
ATOM 8771 O O . GLU B 1 487 ? 10.109 16.297 -2.062 1 97.62 487 GLU B O 1
ATOM 8776 N N . TRP B 1 488 ? 9.727 16.281 -4.305 1 98.06 488 TRP B N 1
ATOM 8777 C CA . TRP B 1 488 ? 8.336 15.883 -4.105 1 98.06 488 TRP B CA 1
ATOM 8778 C C . TRP B 1 488 ? 8.242 14.633 -3.244 1 98.06 488 TRP B C 1
ATOM 8780 O O . TRP B 1 488 ? 7.348 14.508 -2.406 1 98.06 488 TRP B O 1
ATOM 8790 N N . SER B 1 489 ? 9.195 13.727 -3.346 1 98 489 SER B N 1
ATOM 8791 C CA . SER B 1 489 ? 9.164 12.438 -2.654 1 98 489 SER B CA 1
ATOM 8792 C C . SER B 1 489 ? 9.492 12.602 -1.174 1 98 489 SER B C 1
ATOM 8794 O O . SER B 1 489 ? 9.281 11.68 -0.383 1 98 489 SER B O 1
ATOM 8796 N N . SER B 1 490 ? 9.969 13.781 -0.794 1 96.81 490 SER B N 1
ATOM 8797 C CA . SER B 1 490 ? 10.344 14.016 0.595 1 96.81 490 SER B CA 1
ATOM 8798 C C . SER B 1 490 ? 9.25 14.766 1.344 1 96.81 490 SER B C 1
ATOM 8800 O O . SER B 1 490 ? 9.422 15.125 2.512 1 96.81 490 SER B O 1
ATOM 8802 N N . ILE B 1 491 ? 8.125 15.016 0.705 1 95.81 491 ILE B N 1
ATOM 8803 C CA . ILE B 1 491 ? 7.035 15.773 1.313 1 95.81 491 ILE B CA 1
ATOM 8804 C C . ILE B 1 491 ? 6.004 14.812 1.902 1 95.81 491 ILE B C 1
ATOM 8806 O O . ILE B 1 491 ? 5.176 14.258 1.176 1 95.81 491 ILE B O 1
ATOM 8810 N N . PRO B 1 492 ? 5.965 14.586 3.154 1 92.44 492 PRO B N 1
ATOM 8811 C CA . PRO B 1 492 ? 5.082 13.586 3.766 1 92.44 492 PRO B CA 1
ATOM 8812 C C . PRO B 1 492 ? 3.604 13.883 3.521 1 92.44 492 PRO B C 1
ATOM 8814 O O . PRO B 1 492 ? 2.809 12.961 3.33 1 92.44 492 PRO B O 1
ATOM 8817 N N . HIS B 1 493 ? 3.242 15.125 3.402 1 92.94 493 HIS B N 1
ATOM 8818 C CA . HIS B 1 493 ? 1.845 15.539 3.326 1 92.94 493 HIS B CA 1
ATOM 8819 C C . HIS B 1 493 ? 1.185 15.008 2.057 1 92.94 493 HIS B C 1
ATOM 8821 O O . HIS B 1 493 ? -0.002 14.68 2.062 1 92.94 493 HIS B O 1
ATOM 8827 N N . ILE B 1 494 ? 1.912 14.945 0.994 1 96.06 494 ILE B N 1
ATOM 8828 C CA . ILE B 1 494 ? 1.262 14.562 -0.255 1 96.06 494 ILE B CA 1
ATOM 8829 C C . ILE B 1 494 ? 0.961 13.062 -0.242 1 96.06 494 ILE B C 1
ATOM 8831 O O . ILE B 1 494 ? 0.121 12.586 -1.009 1 96.06 494 ILE B O 1
ATOM 8835 N N . TYR B 1 495 ? 1.655 12.305 0.67 1 96.69 495 TYR B N 1
ATOM 8836 C CA . TYR B 1 495 ? 1.387 10.883 0.854 1 96.69 495 TYR B CA 1
ATOM 8837 C C . TYR B 1 495 ? 0.309 10.664 1.91 1 96.69 495 TYR B C 1
ATOM 8839 O O . TYR B 1 495 ? -0.588 9.836 1.729 1 96.69 495 TYR B O 1
ATOM 8847 N N . GLU B 1 496 ? 0.335 11.43 2.965 1 93 496 GLU B N 1
ATOM 8848 C CA . GLU B 1 496 ? -0.441 11.148 4.168 1 93 496 GLU B CA 1
ATOM 8849 C C . GLU B 1 496 ? -1.816 11.805 4.105 1 93 496 GLU B C 1
ATOM 8851 O O . GLU B 1 496 ? -2.811 11.219 4.543 1 93 496 GLU B O 1
ATOM 8856 N N . THR B 1 497 ? -1.838 13.016 3.607 1 94.38 497 THR B N 1
ATOM 8857 C CA . THR B 1 497 ? -3.062 13.812 3.578 1 94.38 497 THR B CA 1
ATOM 8858 C C . THR B 1 497 ? -3.146 14.625 2.291 1 94.38 497 THR B C 1
ATOM 8860 O O . THR B 1 497 ? -2.893 15.836 2.299 1 94.38 497 THR B O 1
ATOM 8863 N N . PRO B 1 498 ? -3.574 14.016 1.255 1 96.81 498 PRO B N 1
ATOM 8864 C CA . PRO B 1 498 ? -3.627 14.703 -0.038 1 96.81 498 PRO B CA 1
ATOM 8865 C C . PRO B 1 498 ? -4.398 16.016 0.024 1 96.81 498 PRO B C 1
ATOM 8867 O O . PRO B 1 498 ? -5.457 16.094 0.65 1 96.81 498 PRO B O 1
ATOM 8870 N N . PHE B 1 499 ? -3.822 17.078 -0.518 1 97.06 499 PHE B N 1
ATOM 8871 C CA . PHE B 1 499 ? -4.375 18.406 -0.71 1 97.06 499 PHE B CA 1
ATOM 8872 C C . PHE B 1 499 ? -4.496 19.141 0.62 1 97.06 499 PHE B C 1
ATOM 8874 O O . PHE B 1 499 ? -5.293 20.078 0.751 1 97.06 499 PHE B O 1
ATOM 8881 N N . TYR B 1 500 ? -3.721 18.703 1.539 1 91.38 500 TYR B N 1
ATOM 8882 C CA . TYR B 1 500 ? -3.707 19.281 2.877 1 91.38 500 TYR B CA 1
ATOM 8883 C C . TYR B 1 500 ? -3.045 20.656 2.869 1 91.38 500 TYR B C 1
ATOM 8885 O O . TYR B 1 500 ? -3.439 21.547 3.625 1 91.38 500 TYR B O 1
ATOM 8893 N N . VAL B 1 501 ? -2.225 20.922 1.985 1 93.56 501 VAL B N 1
ATOM 8894 C CA . VAL B 1 501 ? -1.215 21.953 2.184 1 93.56 501 VAL B CA 1
ATOM 8895 C C . VAL B 1 501 ? -1.766 23.297 1.742 1 93.56 501 VAL B C 1
ATOM 8897 O O . VAL B 1 501 ? -1.286 24.344 2.184 1 93.56 501 VAL B O 1
ATOM 8900 N N . TYR B 1 502 ? -2.805 23.359 0.93 1 96.06 502 TYR B N 1
ATOM 8901 C CA . TYR B 1 502 ? -3.316 24.672 0.534 1 96.06 502 TYR B CA 1
ATOM 8902 C C . TYR B 1 502 ? -3.896 25.406 1.731 1 96.06 502 TYR B C 1
ATOM 8904 O O . TYR B 1 502 ? -4.031 26.641 1.701 1 96.06 502 TYR B O 1
ATOM 8912 N N . ALA B 1 503 ? -4.277 24.641 2.713 1 92.94 503 ALA B N 1
ATOM 8913 C CA . ALA B 1 503 ? -4.855 25.234 3.914 1 92.94 503 ALA B CA 1
ATOM 8914 C C . ALA B 1 503 ? -3.863 26.172 4.594 1 92.94 503 ALA B C 1
ATOM 8916 O O . ALA B 1 503 ? -4.258 27.172 5.207 1 92.94 503 ALA B O 1
ATOM 8917 N N . TYR B 1 504 ? -2.553 25.906 4.426 1 90.62 504 TYR B N 1
ATOM 8918 C CA . TYR B 1 504 ? -1.533 26.781 4.984 1 90.62 504 TYR B CA 1
ATOM 8919 C C . TYR B 1 504 ? -1.52 28.125 4.262 1 90.62 504 TYR B C 1
ATOM 8921 O O . TYR B 1 504 ? -1.42 29.188 4.898 1 90.62 504 TYR B O 1
ATOM 8929 N N . ASN B 1 505 ? -1.589 28.016 2.979 1 95.81 505 ASN B N 1
ATOM 8930 C CA . ASN B 1 505 ? -1.687 29.219 2.174 1 95.81 505 ASN B CA 1
ATOM 8931 C C . ASN B 1 505 ? -2.941 30.031 2.516 1 95.81 505 ASN B C 1
ATOM 8933 O O . ASN B 1 505 ? -2.871 31.234 2.736 1 95.81 505 ASN B O 1
ATOM 8937 N N . PHE B 1 506 ? -4.039 29.297 2.611 1 95.81 506 PHE B N 1
ATOM 8938 C CA . PHE B 1 506 ? -5.32 29.891 2.973 1 95.81 506 PHE B CA 1
ATOM 8939 C C . PHE B 1 506 ? -5.227 30.609 4.316 1 95.81 506 PHE B C 1
ATOM 8941 O O . PHE B 1 506 ? -5.57 31.781 4.426 1 95.81 506 PHE B O 1
ATOM 8948 N N . ALA B 1 507 ? -4.73 29.938 5.25 1 93.44 507 ALA B N 1
ATOM 8949 C CA . ALA B 1 507 ? -4.645 30.469 6.613 1 93.44 507 ALA B CA 1
ATOM 8950 C C . ALA B 1 507 ? -3.703 31.672 6.68 1 93.44 507 ALA B C 1
ATOM 8952 O O . ALA B 1 507 ? -3.992 32.656 7.359 1 93.44 507 ALA B O 1
ATOM 8953 N N . GLN B 1 508 ? -2.574 31.594 5.992 1 94.31 508 GLN B N 1
ATOM 8954 C CA . GLN B 1 508 ? -1.608 32.688 5.984 1 94.31 508 GLN B CA 1
ATOM 8955 C C . GLN B 1 508 ? -2.221 33.969 5.402 1 94.31 508 GLN B C 1
ATOM 8957 O O . GLN B 1 508 ? -2.088 35.031 5.984 1 94.31 508 GLN B O 1
ATOM 8962 N N . CYS B 1 509 ? -2.828 33.844 4.316 1 95.75 509 CYS B N 1
ATOM 8963 C CA . CYS B 1 509 ? -3.457 35 3.678 1 95.75 509 CYS B CA 1
ATOM 8964 C C . CYS B 1 509 ? -4.582 35.562 4.543 1 95.75 509 CYS B C 1
ATOM 8966 O O . CYS B 1 509 ? -4.746 36.781 4.652 1 95.75 509 CYS B O 1
ATOM 8968 N N . LEU B 1 510 ? -5.332 34.688 5.105 1 95.5 510 LEU B N 1
ATOM 8969 C CA . LEU B 1 510 ? -6.422 35.094 5.984 1 95.5 510 LEU B CA 1
ATOM 8970 C C . LEU B 1 510 ? -5.895 35.875 7.168 1 95.5 510 LEU B C 1
ATOM 8972 O O . LEU B 1 510 ? -6.445 36.938 7.508 1 95.5 510 LEU B O 1
ATOM 8976 N N . VAL B 1 511 ? -4.852 35.469 7.773 1 95.69 511 VAL B N 1
ATOM 8977 C CA . VAL B 1 511 ? -4.312 36.125 8.953 1 95.69 511 VAL B CA 1
ATOM 8978 C C . VAL B 1 511 ? -3.748 37.5 8.555 1 95.69 511 VAL B C 1
ATOM 8980 O O . VAL B 1 511 ? -3.863 38.469 9.312 1 95.69 511 VAL B O 1
ATOM 8983 N N . ILE B 1 512 ? -3.094 37.531 7.434 1 95.31 512 ILE B N 1
ATOM 8984 C CA . ILE B 1 512 ? -2.598 38.812 6.941 1 95.31 512 ILE B CA 1
ATOM 8985 C C . ILE B 1 512 ? -3.756 39.812 6.812 1 95.31 512 ILE B C 1
ATOM 8987 O O . ILE B 1 512 ? -3.646 40.969 7.23 1 95.31 512 ILE B O 1
ATOM 8991 N N . ALA B 1 513 ? -4.84 39.375 6.262 1 93.44 513 ALA B N 1
ATOM 8992 C CA . ALA B 1 513 ? -6.023 40.219 6.129 1 93.44 513 ALA B CA 1
ATOM 8993 C C . ALA B 1 513 ? -6.531 40.656 7.496 1 93.44 513 ALA B C 1
ATOM 8995 O O . ALA B 1 513 ? -6.902 41.812 7.676 1 93.44 513 ALA B O 1
ATOM 8996 N N . LEU B 1 514 ? -6.586 39.781 8.414 1 94.19 514 LEU B N 1
ATOM 8997 C CA . LEU B 1 514 ? -7.027 40.125 9.766 1 94.19 514 LEU B CA 1
ATOM 8998 C C . LEU B 1 514 ? -6.09 41.125 10.414 1 94.19 514 LEU B C 1
ATOM 9000 O O . LEU B 1 514 ? -6.543 42.062 11.078 1 94.19 514 LEU B O 1
ATOM 9004 N N . TYR B 1 515 ? -4.82 40.875 10.227 1 95.06 515 TYR B N 1
ATOM 9005 C CA . TYR B 1 515 ? -3.836 41.781 10.82 1 95.06 515 TYR B CA 1
ATOM 9006 C C . TYR B 1 515 ? -3.93 43.156 10.195 1 95.06 515 TYR B C 1
ATOM 9008 O O . TYR B 1 515 ? -3.803 44.156 10.891 1 95.06 515 TYR B O 1
ATOM 9016 N N . GLN B 1 516 ? -4.133 43.188 8.938 1 93.12 516 GLN B N 1
ATOM 9017 C CA . GLN B 1 516 ? -4.332 44.469 8.266 1 93.12 516 GLN B CA 1
ATOM 9018 C C . GLN B 1 516 ? -5.551 45.188 8.82 1 93.12 516 GLN B C 1
ATOM 9020 O O . GLN B 1 516 ? -5.516 46.406 9.016 1 93.12 516 GLN B O 1
ATOM 9025 N N . LYS B 1 517 ? -6.574 44.5 9.023 1 92.62 517 LYS B N 1
ATOM 9026 C CA . LYS B 1 517 ? -7.77 45.062 9.625 1 92.62 517 LYS B CA 1
ATOM 9027 C C . LYS B 1 517 ? -7.465 45.625 11.016 1 92.62 517 LYS B C 1
ATOM 9029 O O . LYS B 1 517 ? -7.992 46.688 11.398 1 92.62 517 LYS B O 1
ATOM 9034 N N . TYR B 1 518 ? -6.711 44.938 11.766 1 94.31 518 TYR B N 1
ATOM 9035 C CA . TYR B 1 518 ? -6.293 45.375 13.078 1 94.31 518 TYR B CA 1
ATOM 9036 C C . TYR B 1 518 ? -5.5 46.688 12.977 1 94.31 518 TYR B C 1
ATOM 9038 O O . TYR B 1 518 ? -5.715 47.625 13.758 1 94.31 518 TYR B O 1
ATOM 9046 N N . LEU B 1 519 ? -4.574 46.688 12.039 1 93.06 519 LEU B N 1
ATOM 9047 C CA . LEU B 1 519 ? -3.766 47.906 11.852 1 93.06 519 LEU B CA 1
ATOM 9048 C C . LEU B 1 519 ? -4.641 49.094 11.469 1 93.06 519 LEU B C 1
ATOM 9050 O O . LEU B 1 519 ? -4.352 50.219 11.859 1 93.06 519 LEU B O 1
ATOM 9054 N N . GLU B 1 520 ? -5.691 48.781 10.805 1 92.44 520 GLU B N 1
ATOM 9055 C CA . GLU B 1 520 ? -6.582 49.844 10.328 1 92.44 520 GLU B CA 1
ATOM 9056 C C . GLU B 1 520 ? -7.543 50.281 11.43 1 92.44 520 GLU B C 1
ATOM 9058 O O . GLU B 1 520 ? -7.727 51.5 11.641 1 92.44 520 GLU B O 1
ATOM 9063 N N . GLU B 1 521 ? -8.133 49.281 12.125 1 93.62 521 GLU B N 1
ATOM 9064 C CA . GLU B 1 521 ? -9.219 49.562 13.055 1 93.62 521 GLU B CA 1
ATOM 9065 C C . GLU B 1 521 ? -8.711 49.719 14.484 1 93.62 521 GLU B C 1
ATOM 9067 O O . GLU B 1 521 ? -9.398 50.25 15.352 1 93.62 521 GLU B O 1
ATOM 9072 N N . GLY B 1 522 ? -7.602 49.188 14.727 1 91.56 522 GLY B N 1
ATOM 9073 C CA . GLY B 1 522 ? -7.016 49.281 16.047 1 91.56 522 GLY B CA 1
ATOM 9074 C C . GLY B 1 522 ? -7.805 48.5 17.109 1 91.56 522 GLY B C 1
ATOM 9075 O O . GLY B 1 522 ? -8.148 47.344 16.906 1 91.56 522 GLY B O 1
ATOM 9076 N N . LYS B 1 523 ? -8.109 49.156 18.156 1 90.88 523 LYS B N 1
ATOM 9077 C CA . LYS B 1 523 ? -8.742 48.531 19.312 1 90.88 523 LYS B CA 1
ATOM 9078 C C . LYS B 1 523 ? -10.172 48.094 19 1 90.88 523 LYS B C 1
ATOM 9080 O O . LYS B 1 523 ? -10.68 47.156 19.594 1 90.88 523 LYS B O 1
ATOM 9085 N N . ALA B 1 524 ? -10.773 48.75 18.031 1 92.06 524 ALA B N 1
ATOM 9086 C CA . ALA B 1 524 ? -12.141 48.406 17.656 1 92.06 524 ALA B CA 1
ATOM 9087 C C . ALA B 1 524 ? -12.211 47 17.078 1 92.06 524 ALA B C 1
ATOM 9089 O O . ALA B 1 524 ? -13.242 46.312 17.172 1 92.06 524 ALA B O 1
ATOM 9090 N N . PHE B 1 525 ? -11.117 46.531 16.531 1 94.06 525 PHE B N 1
ATOM 9091 C CA . PHE B 1 525 ? -11.023 45.219 15.922 1 94.06 525 PHE B CA 1
ATOM 9092 C C . PHE B 1 525 ? -10.789 44.156 16.984 1 94.06 525 PHE B C 1
ATOM 9094 O O . PHE B 1 525 ? -11.211 43 16.812 1 94.06 525 PHE B O 1
ATOM 9101 N N . VAL B 1 526 ? -10.195 44.469 18.078 1 95.44 526 VAL B N 1
ATOM 9102 C CA . VAL B 1 526 ? -9.672 43.531 19.062 1 95.44 526 VAL B CA 1
ATOM 9103 C C . VAL B 1 526 ? -10.812 42.75 19.672 1 95.44 526 VAL B C 1
ATOM 9105 O O . VAL B 1 526 ? -10.727 41.5 19.781 1 95.44 526 VAL B O 1
ATOM 9108 N N . GLY B 1 527 ? -11.859 43.375 20.016 1 94.62 527 GLY B N 1
ATOM 9109 C CA . GLY B 1 527 ? -12.992 42.688 20.594 1 94.62 527 GLY B CA 1
ATOM 9110 C C . GLY B 1 527 ? -13.586 41.656 19.672 1 94.62 527 GLY B C 1
ATOM 9111 O O . GLY B 1 527 ? -13.906 40.531 20.109 1 94.62 527 GLY B O 1
ATOM 9112 N N . LYS B 1 528 ? -13.742 42.031 18.438 1 94.56 528 LYS B N 1
ATOM 9113 C CA . LYS B 1 528 ? -14.289 41.125 17.453 1 94.56 528 LYS B CA 1
ATOM 9114 C C . LYS B 1 528 ? -13.359 39.938 17.219 1 94.56 528 LYS B C 1
ATOM 9116 O O . LYS B 1 528 ? -13.82 38.812 17.062 1 94.56 528 LYS B O 1
ATOM 9121 N N . TYR B 1 529 ? -12.125 40.219 17.156 1 95.62 529 TYR B N 1
ATOM 9122 C CA . TYR B 1 529 ? -11.125 39.188 16.953 1 95.62 529 TYR B CA 1
ATOM 9123 C C . TYR B 1 529 ? -11.125 38.188 18.094 1 95.62 529 TYR B C 1
ATOM 9125 O O . TYR B 1 529 ? -11.102 36.969 17.875 1 95.62 529 TYR B O 1
ATOM 9133 N N . LEU B 1 530 ? -11.156 38.656 19.328 1 96.19 530 LEU B N 1
ATOM 9134 C CA . LEU B 1 530 ? -11.172 37.781 20.484 1 96.19 530 LEU B CA 1
ATOM 9135 C C . LEU B 1 530 ? -12.453 36.969 20.516 1 96.19 530 LEU B C 1
ATOM 9137 O O . LEU B 1 530 ? -12.43 35.781 20.922 1 96.19 530 LEU B O 1
ATOM 9141 N N . GLN B 1 531 ? -13.508 37.562 20.109 1 94.94 531 GLN B N 1
ATOM 9142 C CA . GLN B 1 531 ? -14.766 36.812 20.016 1 94.94 531 GLN B CA 1
ATOM 9143 C C . GLN B 1 531 ? -14.672 35.688 18.984 1 94.94 531 GLN B C 1
ATOM 9145 O O . GLN B 1 531 ? -15.242 34.625 19.172 1 94.94 531 GLN B O 1
ATOM 9150 N N . LEU B 1 532 ? -14.062 36.031 17.875 1 95.06 532 LEU B N 1
ATOM 9151 C CA . LEU B 1 532 ? -13.82 35 16.859 1 95.06 532 LEU B CA 1
ATOM 9152 C C . LEU B 1 532 ? -13.055 33.812 17.453 1 95.06 532 LEU B C 1
ATOM 9154 O O . LEU B 1 532 ? -13.438 32.656 17.234 1 95.06 532 LEU B O 1
ATOM 9158 N N . LEU B 1 533 ? -12.016 34.094 18.188 1 95.88 533 LEU B N 1
ATOM 9159 C CA . LEU B 1 533 ? -11.219 33.031 18.812 1 95.88 533 LEU B CA 1
ATOM 9160 C C . LEU B 1 533 ? -12.055 32.25 19.812 1 95.88 533 LEU B C 1
ATOM 9162 O O . LEU B 1 533 ? -11.961 31 19.891 1 95.88 533 LEU B O 1
ATOM 9166 N N . GLU B 1 534 ? -12.891 32.938 20.578 1 95.81 534 GLU B N 1
ATOM 9167 C CA . GLU B 1 534 ? -13.734 32.312 21.594 1 95.81 534 GLU B CA 1
ATOM 9168 C C . GLU B 1 534 ? -14.773 31.391 20.969 1 95.81 534 GLU B C 1
ATOM 9170 O O . GLU B 1 534 ? -15.273 30.469 21.609 1 95.81 534 GLU B O 1
ATOM 9175 N N . SER B 1 535 ? -15.047 31.641 19.75 1 95.06 535 SER B N 1
ATOM 9176 C CA . SER B 1 535 ? -16.094 30.906 19.062 1 95.06 535 SER B CA 1
ATOM 9177 C C . SER B 1 535 ? -15.609 29.516 18.656 1 95.06 535 SER B C 1
ATOM 9179 O O . SER B 1 535 ? -16.406 28.656 18.297 1 95.06 535 SER B O 1
ATOM 9181 N N . GLY B 1 536 ? -14.281 29.344 18.734 1 94.38 536 GLY B N 1
ATOM 9182 C CA . GLY B 1 536 ? -13.797 28.078 18.219 1 94.38 536 GLY B CA 1
ATOM 9183 C C . GLY B 1 536 ? -14.352 27.734 16.859 1 94.38 536 GLY B C 1
ATOM 9184 O O . GLY B 1 536 ? -14.328 28.562 15.945 1 94.38 536 GLY B O 1
ATOM 9185 N N . GLY B 1 537 ? -14.82 26.516 16.719 1 93.44 537 GLY B N 1
ATOM 9186 C CA . GLY B 1 537 ? -15.438 26.047 15.477 1 93.44 537 GLY B CA 1
ATOM 9187 C C . GLY B 1 537 ? -16.938 25.844 15.594 1 93.44 537 GLY B C 1
ATOM 9188 O O . GLY B 1 537 ? -17.469 24.891 15.016 1 93.44 537 GLY B O 1
ATOM 9189 N N . ARG B 1 538 ? -17.547 26.609 16.312 1 94.19 538 ARG B N 1
ATOM 9190 C CA . ARG B 1 538 ? -18.969 26.484 16.594 1 94.19 538 ARG B CA 1
ATOM 9191 C C . ARG B 1 538 ? -19.797 26.688 15.328 1 94.19 538 ARG B C 1
ATOM 9193 O O . ARG B 1 538 ? -20.906 26.172 15.211 1 94.19 538 ARG B O 1
ATOM 9200 N N . HIS B 1 539 ? -19.297 27.531 14.43 1 93.19 539 HIS B N 1
ATOM 9201 C CA . HIS B 1 539 ? -19.922 27.797 13.133 1 93.19 539 HIS B CA 1
ATOM 9202 C C . HIS B 1 539 ? -18.938 27.547 11.992 1 93.19 539 HIS B C 1
ATOM 9204 O O . HIS B 1 539 ? -17.766 27.281 12.219 1 93.19 539 HIS B O 1
ATOM 9210 N N . SER B 1 540 ? -19.484 27.625 10.758 1 92 540 SER B N 1
ATOM 9211 C CA . SER B 1 540 ? -18.625 27.453 9.586 1 92 540 SER B CA 1
ATOM 9212 C C . SER B 1 540 ? -17.609 28.578 9.492 1 92 540 SER B C 1
ATOM 9214 O O . SER B 1 540 ? -17.828 29.672 10.008 1 92 540 SER B O 1
ATOM 9216 N N . PRO B 1 541 ? -16.469 28.297 8.82 1 92 541 PRO B N 1
ATOM 9217 C CA . PRO B 1 541 ? -15.469 29.359 8.633 1 92 541 PRO B CA 1
ATOM 9218 C C . PRO B 1 541 ? -16.062 30.625 8.016 1 92 541 PRO B C 1
ATOM 9220 O O . PRO B 1 541 ? -15.758 31.734 8.461 1 92 541 PRO B O 1
ATOM 9223 N N . GLU B 1 542 ? -16.906 30.453 7.062 1 90.94 542 GLU B N 1
ATOM 9224 C CA . GLU B 1 542 ? -17.531 31.609 6.418 1 90.94 542 GLU B CA 1
ATOM 9225 C C . GLU B 1 542 ? -18.344 32.438 7.414 1 90.94 542 GLU B C 1
ATOM 9227 O O . GLU B 1 542 ? -18.219 33.656 7.461 1 90.94 542 GLU B O 1
ATOM 9232 N N . GLU B 1 543 ? -19.125 31.75 8.203 1 92 543 GLU B N 1
ATOM 9233 C CA . GLU B 1 543 ? -19.969 32.406 9.195 1 92 543 GLU B CA 1
ATOM 9234 C C . GLU B 1 543 ? -19.109 33.094 10.273 1 92 543 GLU B C 1
ATOM 9236 O O . GLU B 1 543 ? -19.406 34.188 10.703 1 92 543 GLU B O 1
ATOM 9241 N N . LEU B 1 544 ? -18.125 32.406 10.688 1 93.69 544 LEU B N 1
ATOM 9242 C CA . LEU B 1 544 ? -17.25 32.938 11.727 1 93.69 544 LEU B CA 1
ATOM 9243 C C . LEU B 1 544 ? -16.516 34.188 11.234 1 93.69 544 LEU B C 1
ATOM 9245 O O . LEU B 1 544 ? -16.422 35.156 11.961 1 93.69 544 LEU B O 1
ATOM 9249 N N . LEU B 1 545 ? -16.031 34.156 10.047 1 93.69 545 LEU B N 1
ATOM 9250 C CA . LEU B 1 545 ? -15.242 35.25 9.492 1 93.69 545 LEU B CA 1
ATOM 9251 C C . LEU B 1 545 ? -16.125 36.469 9.18 1 93.69 545 LEU B C 1
ATOM 9253 O O . LEU B 1 545 ? -15.664 37.594 9.266 1 93.69 545 LEU B O 1
ATOM 9257 N N . GLU B 1 546 ? -17.344 36.188 8.859 1 91.88 546 GLU B N 1
ATOM 9258 C CA . GLU B 1 546 ? -18.281 37.281 8.602 1 91.88 546 GLU B CA 1
ATOM 9259 C C . GLU B 1 546 ? -18.438 38.188 9.836 1 91.88 546 GLU B C 1
ATOM 9261 O O . GLU B 1 546 ? -18.625 39.375 9.703 1 91.88 546 GLU B O 1
ATOM 9266 N N . LYS B 1 547 ? -18.328 37.594 10.945 1 87.88 547 LYS B N 1
ATOM 9267 C CA . LYS B 1 547 ? -18.5 38.344 12.195 1 87.88 547 LYS B CA 1
ATOM 9268 C C . LYS B 1 547 ? -17.391 39.375 12.367 1 87.88 547 LYS B C 1
ATOM 9270 O O . LYS B 1 547 ? -17.578 40.375 13.094 1 87.88 547 LYS B O 1
ATOM 9275 N N . VAL B 1 548 ? -16.297 39.156 11.719 1 90.81 548 VAL B N 1
ATOM 9276 C CA . VAL B 1 548 ? -15.203 40.125 11.836 1 90.81 548 VAL B CA 1
ATOM 9277 C C . VAL B 1 548 ? -15.07 40.906 10.531 1 90.81 548 VAL B C 1
ATOM 9279 O O . VAL B 1 548 ? -14.055 41.594 10.312 1 90.81 548 VAL B O 1
ATOM 9282 N N . GLY B 1 549 ? -16.047 40.719 9.68 1 90.19 549 GLY B N 1
ATOM 9283 C CA . GLY B 1 549 ? -16.109 41.531 8.461 1 90.19 549 GLY B CA 1
ATOM 9284 C C . GLY B 1 549 ? -15.234 40.969 7.344 1 90.19 549 GLY B C 1
ATOM 9285 O O . GLY B 1 549 ? -14.805 41.719 6.461 1 90.19 549 GLY B O 1
ATOM 9286 N N . ILE B 1 550 ? -14.906 39.781 7.398 1 93.06 550 ILE B N 1
ATOM 9287 C CA . ILE B 1 550 ? -14.078 39.156 6.367 1 93.06 550 ILE B CA 1
ATOM 9288 C C . ILE B 1 550 ? -14.938 38.25 5.48 1 93.06 550 ILE B C 1
ATOM 9290 O O . ILE B 1 550 ? -15.711 37.438 5.984 1 93.06 550 ILE B O 1
ATOM 9294 N N . ASP B 1 551 ? -14.828 38.438 4.219 1 94 551 ASP B N 1
ATOM 9295 C CA . ASP B 1 551 ? -15.422 37.594 3.191 1 94 551 ASP B CA 1
ATOM 9296 C C . ASP B 1 551 ? -14.367 37.094 2.207 1 94 551 ASP B C 1
ATOM 9298 O O . ASP B 1 551 ? -13.953 37.844 1.311 1 94 551 ASP B O 1
ATOM 9302 N N . VAL B 1 552 ? -14.055 35.875 2.291 1 92.69 552 VAL B N 1
ATOM 9303 C CA . VAL B 1 552 ? -12.938 35.312 1.531 1 92.69 552 VAL B CA 1
ATOM 9304 C C . VAL B 1 552 ? -13.352 35.094 0.076 1 92.69 552 VAL B C 1
ATOM 9306 O O . VAL B 1 552 ? -12.5 34.906 -0.795 1 92.69 552 VAL B O 1
ATOM 9309 N N . SER B 1 553 ? -14.641 35.156 -0.161 1 92.25 553 SER B N 1
ATOM 9310 C CA . SER B 1 553 ? -15.125 34.969 -1.523 1 92.25 553 SER B CA 1
ATOM 9311 C C . SER B 1 553 ? -15.109 36.281 -2.297 1 92.25 553 SER B C 1
ATOM 9313 O O . SER B 1 553 ? -15.312 36.281 -3.512 1 92.25 553 SER B O 1
ATOM 9315 N N . LYS B 1 554 ? -14.812 37.281 -1.588 1 91.81 554 LYS B N 1
ATOM 9316 C CA . LYS B 1 554 ? -14.836 38.594 -2.211 1 91.81 554 LYS B CA 1
ATOM 9317 C C . LYS B 1 554 ? -13.664 38.781 -3.164 1 91.81 554 LYS B C 1
ATOM 9319 O O . LYS B 1 554 ? -12.547 38.344 -2.869 1 91.81 554 LYS B O 1
ATOM 9324 N N . GLU B 1 555 ? -13.961 39.5 -4.234 1 90.44 555 GLU B N 1
ATOM 9325 C CA . GLU B 1 555 ? -12.914 39.812 -5.203 1 90.44 555 GLU B CA 1
ATOM 9326 C C . GLU B 1 555 ? -11.836 40.688 -4.574 1 90.44 555 GLU B C 1
ATOM 9328 O O . GLU B 1 555 ? -12.133 41.625 -3.842 1 90.44 555 GLU B O 1
ATOM 9333 N N . GLY B 1 556 ? -10.602 40.344 -4.816 1 92.94 556 GLY B N 1
ATOM 9334 C CA . GLY B 1 556 ? -9.492 41.156 -4.324 1 92.94 556 GLY B CA 1
ATOM 9335 C C . GLY B 1 556 ? -8.992 40.688 -2.961 1 92.94 556 GLY B C 1
ATOM 9336 O O . GLY B 1 556 ? -7.926 41.125 -2.518 1 92.94 556 GLY B O 1
ATOM 9337 N N . PHE B 1 557 ? -9.711 39.875 -2.328 1 93.94 557 PHE B N 1
ATOM 9338 C CA . PHE B 1 557 ? -9.359 39.469 -0.971 1 93.94 557 PHE B CA 1
ATOM 9339 C C . PHE B 1 557 ? -7.949 38.906 -0.921 1 93.94 557 PHE B C 1
ATOM 9341 O O . PHE B 1 557 ? -7.109 39.375 -0.156 1 93.94 557 PHE B O 1
ATOM 9348 N N . TRP B 1 558 ? -7.707 37.938 -1.743 1 95.94 558 TRP B N 1
ATOM 9349 C CA . TRP B 1 558 ? -6.41 37.281 -1.741 1 95.94 558 TRP B CA 1
ATOM 9350 C C . TRP B 1 558 ? -5.32 38.188 -2.264 1 95.94 558 TRP B C 1
ATOM 9352 O O . TRP B 1 558 ? -4.207 38.219 -1.731 1 95.94 558 TRP B O 1
ATOM 9362 N N . GLU B 1 559 ? -5.648 39 -3.27 1 96.25 559 GLU B N 1
ATOM 9363 C CA . GLU B 1 559 ? -4.707 39.938 -3.84 1 96.25 559 GLU B CA 1
ATOM 9364 C C . GLU B 1 559 ? -4.207 40.938 -2.781 1 96.25 559 GLU B C 1
ATOM 9366 O O . GLU B 1 559 ? -3.027 41.281 -2.768 1 96.25 559 GLU B O 1
ATOM 9371 N N . ASN B 1 560 ? -5.059 41.312 -1.934 1 95.06 560 ASN B N 1
ATOM 9372 C CA . ASN B 1 560 ? -4.695 42.25 -0.888 1 95.06 560 ASN B CA 1
ATOM 9373 C C . ASN B 1 560 ? -3.656 41.656 0.066 1 95.06 560 ASN B C 1
ATOM 9375 O O . ASN B 1 560 ? -2.777 42.375 0.549 1 95.06 560 ASN B O 1
ATOM 9379 N N . ALA B 1 561 ? -3.826 40.438 0.371 1 95.62 561 ALA B N 1
ATOM 9380 C CA . ALA B 1 561 ? -2.834 39.781 1.219 1 95.62 561 ALA B CA 1
ATOM 9381 C C . ALA B 1 561 ? -1.451 39.812 0.575 1 95.62 561 ALA B C 1
ATOM 9383 O O . ALA B 1 561 ? -0.455 40.094 1.245 1 95.62 561 ALA B O 1
ATOM 9384 N N . PHE B 1 562 ? -1.36 39.594 -0.708 1 97.12 562 PHE B N 1
ATOM 9385 C CA . PHE B 1 562 ? -0.075 39.562 -1.395 1 97.12 562 PHE B CA 1
ATOM 9386 C C . PHE B 1 562 ? 0.471 40.969 -1.591 1 97.12 562 PHE B C 1
ATOM 9388 O O . PHE B 1 562 ? 1.687 41.156 -1.661 1 97.12 562 PHE B O 1
ATOM 9395 N N . GLU B 1 563 ? -0.448 41.938 -1.641 1 96.56 563 GLU B N 1
ATOM 9396 C CA . GLU B 1 563 ? 0.021 43.312 -1.637 1 96.56 563 GLU B CA 1
ATOM 9397 C C . GLU B 1 563 ? 0.753 43.656 -0.34 1 96.56 563 GLU B C 1
ATOM 9399 O O . GLU B 1 563 ? 1.754 44.375 -0.352 1 96.56 563 GLU B O 1
ATOM 9404 N N . PHE B 1 564 ? 0.235 43.188 0.67 1 96 564 PHE B N 1
ATOM 9405 C CA . PHE B 1 564 ? 0.896 43.344 1.96 1 96 564 PHE B CA 1
ATOM 9406 C C . PHE B 1 564 ? 2.279 42.719 1.944 1 96 564 PHE B C 1
ATOM 9408 O O . PHE B 1 564 ? 3.252 43.312 2.408 1 96 564 PHE B O 1
ATOM 9415 N N . VAL B 1 565 ? 2.414 41.5 1.441 1 97.31 565 VAL B N 1
ATOM 9416 C CA . VAL B 1 565 ? 3.678 40.781 1.361 1 97.31 565 VAL B CA 1
ATOM 9417 C C . VAL B 1 565 ? 4.664 41.562 0.487 1 97.31 565 VAL B C 1
ATOM 9419 O O . VAL B 1 565 ? 5.84 41.688 0.832 1 97.31 565 VAL B O 1
ATOM 9422 N N . ASP B 1 566 ? 4.141 42.062 -0.603 1 97.62 566 ASP B N 1
ATOM 9423 C CA . ASP B 1 566 ? 4.957 42.875 -1.494 1 97.62 566 ASP B CA 1
ATOM 9424 C C . ASP B 1 566 ? 5.492 44.094 -0.774 1 97.62 566 ASP B C 1
ATOM 9426 O O . ASP B 1 566 ? 6.629 44.531 -1 1 97.62 566 ASP B O 1
ATOM 9430 N N . GLY B 1 567 ? 4.645 44.656 0.047 1 96.88 567 GLY B N 1
ATOM 9431 C CA . GLY B 1 567 ? 5.066 45.812 0.848 1 96.88 567 GLY B CA 1
ATOM 9432 C C . GLY B 1 567 ? 6.215 45.469 1.784 1 96.88 567 GLY B C 1
ATOM 9433 O O . GLY B 1 567 ? 7.129 46.281 1.953 1 96.88 567 GLY B O 1
ATOM 9434 N N . LEU B 1 568 ? 6.172 44.344 2.389 1 96 568 LEU B N 1
ATOM 9435 C CA . LEU B 1 568 ? 7.262 43.906 3.252 1 96 568 LEU B CA 1
ATOM 9436 C C . LEU B 1 568 ? 8.555 43.719 2.455 1 96 568 LEU B C 1
ATOM 9438 O O . LEU B 1 568 ? 9.633 44.094 2.926 1 96 568 LEU B O 1
ATOM 9442 N N . VAL B 1 569 ? 8.438 43.125 1.276 1 97.81 569 VAL B N 1
ATOM 9443 C CA . VAL B 1 569 ? 9.602 42.938 0.412 1 97.81 569 VAL B CA 1
ATOM 9444 C C . VAL B 1 569 ? 10.195 44.281 0.016 1 97.81 569 VAL B C 1
ATOM 9446 O O . VAL B 1 569 ? 11.414 44.469 0.087 1 97.81 569 VAL B O 1
ATOM 9449 N N . GLU B 1 570 ? 9.352 45.219 -0.319 1 97.31 570 GLU B N 1
ATOM 9450 C CA . GLU B 1 570 ? 9.805 46.531 -0.714 1 97.31 570 GLU B CA 1
ATOM 9451 C C . GLU B 1 570 ? 10.477 47.25 0.451 1 97.31 570 GLU B C 1
ATOM 9453 O O . GLU B 1 570 ? 11.469 47.969 0.262 1 97.31 570 GLU B O 1
ATOM 9458 N N . GLU B 1 571 ? 9.891 47.094 1.562 1 96 571 GLU B N 1
ATOM 9459 C CA . GLU B 1 571 ? 10.492 47.688 2.756 1 96 571 GLU B CA 1
ATOM 9460 C C . GLU B 1 571 ? 11.906 47.156 2.975 1 96 571 GLU B C 1
ATOM 9462 O O . GLU B 1 571 ? 12.836 47.938 3.23 1 96 571 GLU B O 1
ATOM 9467 N N . LEU B 1 572 ? 12.086 45.875 2.869 1 96.44 572 LEU B N 1
ATOM 9468 C CA . LEU B 1 572 ? 13.391 45.25 3.076 1 96.44 572 LEU B CA 1
ATOM 9469 C C . LEU B 1 572 ? 14.391 45.719 2.02 1 96.44 572 LEU B C 1
ATOM 9471 O O . LEU B 1 572 ? 15.523 46.062 2.344 1 96.44 572 LEU B O 1
ATOM 9475 N N . ILE B 1 573 ? 13.977 45.75 0.779 1 95.88 573 ILE B N 1
ATOM 9476 C CA . ILE B 1 573 ? 14.836 46.156 -0.326 1 95.88 573 ILE B CA 1
ATOM 9477 C C . ILE B 1 573 ? 15.25 47.625 -0.149 1 95.88 573 ILE B C 1
ATOM 9479 O O . ILE B 1 573 ? 16.406 47.969 -0.369 1 95.88 573 ILE B O 1
ATOM 9483 N N . GLY B 1 574 ? 14.289 48.406 0.272 1 95 574 GLY B N 1
ATOM 9484 C CA . GLY B 1 574 ? 14.578 49.812 0.538 1 95 574 GLY B CA 1
ATOM 9485 C C . GLY B 1 574 ? 15.609 50 1.626 1 95 574 GLY B C 1
ATOM 9486 O O . GLY B 1 574 ? 16.469 50.875 1.518 1 95 574 GLY B O 1
ATOM 9487 N N . MET B 1 575 ? 15.57 49.188 2.629 1 93.25 575 MET B N 1
ATOM 9488 C CA . MET B 1 575 ? 16.531 49.25 3.729 1 93.25 575 MET B CA 1
ATOM 9489 C C . MET B 1 575 ? 17.922 48.844 3.266 1 93.25 575 MET B C 1
ATOM 9491 O O . MET B 1 575 ? 18.922 49.375 3.74 1 93.25 575 MET B O 1
ATOM 9495 N N . GLY B 1 576 ? 17.969 47.875 2.41 1 86.56 576 GLY B N 1
ATOM 9496 C CA . GLY B 1 576 ? 19.234 47.375 1.9 1 86.56 576 GLY B CA 1
ATOM 9497 C C . GLY B 1 576 ? 19.938 48.375 0.995 1 86.56 576 GLY B C 1
ATOM 9498 O O . GLY B 1 576 ? 21.172 48.438 0.948 1 86.56 576 GLY B O 1
ATOM 9499 N N . ASN B 1 577 ? 19.219 49.156 0.267 1 82.06 577 ASN B N 1
ATOM 9500 C CA . ASN B 1 577 ? 19.781 50.125 -0.658 1 82.06 577 ASN B CA 1
ATOM 9501 C C . ASN B 1 577 ? 20.281 51.375 0.074 1 82.06 577 ASN B C 1
ATOM 9503 O O . ASN B 1 577 ? 21.094 52.125 -0.463 1 82.06 577 ASN B O 1
ATOM 9507 N N . GLU B 1 578 ? 19.781 51.719 1.218 1 72.38 578 GLU B N 1
ATOM 9508 C CA . GLU B 1 578 ? 20.25 52.844 1.991 1 72.38 578 GLU B CA 1
ATOM 9509 C C . GLU B 1 578 ? 21.609 52.562 2.635 1 72.38 578 GLU B C 1
ATOM 9511 O O . GLU B 1 578 ? 22.234 53.469 3.215 1 72.38 578 GLU B O 1
ATOM 9516 N N . GLN B 1 579 ? 22.219 51.531 2.361 1 50.12 579 GLN B N 1
ATOM 9517 C CA . GLN B 1 579 ? 23.594 51.344 2.803 1 50.12 579 GLN B CA 1
ATOM 9518 C C . GLN B 1 579 ? 24.578 51.844 1.757 1 50.12 579 GLN B C 1
ATOM 9520 O O . GLN B 1 579 ? 24.422 51.594 0.562 1 50.12 579 GLN B O 1
#

Radius of gyration: 35.14 Å; Cα contacts (8 Å, |Δi|>4): 1655; chains: 2; bounding box: 75×104×79 Å

InterPro domains:
  IPR001567 Peptidase M3A/M3B catalytic domain [PF01432] (185-563)
  IPR013647 Oligopeptidase F, N-terminal domain [PF08439] (101-150)
  IPR042088 Oligoendopeptidase F, C-terminal domain [G3DSA:1.10.1370.20] (211-577)
  IPR045090 Peptidase M3A/M3B [PTHR11804] (328-547)

Secondary structure (DSSP, 8-state):
----GGGT-SSHHHHHHHHHHHHHHHHHHHHHHHH---HHHHHHHHHHHHHHHHHHHHHHHHHHHHHHH-TT-HHHHHHHHHHHHHHHHHHHHHHHHHHHHHHS-HHHHHHHHHH-GGGHHHHHHHHHHHTT---HHHHHHHHHHGGGSHHHHHHHHHHHHHH--EEEEETTEEEEE-HHHHHHGGG-S-HHHHHHHHHHHHHHHHHTHHHHHHHHHHHHHHHHHHHHHTT-SSHHHHHHHHTT--HHHHHHHHHHHHHTHHHHHHHHHHHHHHHTS--BGGGTT--S-S------HHHHHHHHHHHHHHH-HHHHHHHHHHHHTT-EE-S--TTPPSS-EEE---SSS--EEE----SSHHHHHHHHHHHHHHHHHHHHTTS-HHHH---HHHHTHHHHHHHHHHHHHHHHHS-HHHHHHHHHHHHHHHHHHTHHHHHHHHHHHHHHHHHHHHS---HHHHHHHHHHHHHHHHTTSSB--GGGGGGGGG-HHHHHSTT-THHHHHHHHHHHHHHHHHHHHTHHHHHHHHHHHHTTTSS-HHHHHHTTT--TTSTTHHHHHHHHHHHHHHHHHHHHHT-/----GGGT-SSHHHHHHHHHHHHHHHHHHHHHHHH---HHHHHHHHHHHHHHHHHHHHHHHHHHHHHHH-TT-HHHHHHHHHHHHHHHHHHHHHHHHHHHHHHS-HHHHHHHHHH-GGGHHHHHHHHHHHTT---HHHHHHHHHHGGGSHHHHHHHHHHHHHH--EEEEETTEEEEE-HHHHHHGGG-S-HHHHHHHHHHHHHHHHHTHHHHHHHHHHHHHHHHHHHHHTT-SSHHHHHHHHTT--HHHHHHHHHHHHHTHHHHHHHHHHHHHHHTSPPBGGGTT--S-S------HHHHHHHHHHHHHHH-HHHHHHHHHHHHTT-EE-S--TTPPSS-EEE---SSS--EEE----SSHHHHHHHHHHHHHHHHHHHHTTS-HHHH---HHHHTHHHHHHHHHHHHHHHHHS-HHHHHHHHHHHHHHHHHHTHHHHHHHHHHHHHHHHHHHHS---HHHHHHHHHHHHHHHHTTSSB--GGGGGGGGG-HHHHHSTT-THHHHHHHHHHHHHHHHHHHHTHHHHHHHHHHHHTTTSS-HHHHHHTTT--TTSTTHHHHHHHHHHHHHHHHHHHHHT-

Foldseek 3Di:
DADDLCVLPVDLVRLLVLLVVLLVQLQVLLVVLLPDQQLLVNLVSVQSNLVSVQSNLSSQLSLVSLCQAFVPDPSSVVSNVSSVVSVVSSVVSVVSNLVSLLPHDPVSLVSNCVNPVLCVAVSVLSPVLNLQDDDPVVVVVCVVCVCCALQVLLVVLVVVLQPDWFWDQDPNDTDIDHLVRLLVCLQPLDPVSLVVSLLRNLVVLVVVQVSLFVSLLRNLVRQQVSCVSSPHPGSLQVVCSLQLHHPLLLVVLLVLLLVLLVLVQLLLLLLCVLSVHQAAPSNLNYFSDPDWDFADPVRLLVLLLVLQVLQDVVSSVQLVCCVVVVQEAQADDPRRHAAKAWDQLHLVDQIGIYHHDDGTPVSSLSSQLRSQLRSLSNLQSLRGNVFSAHRLLQNRQRSVLSSVSSLVSVLVVDDLVVNLRSLSNVLSVLCCQALVLSLLLQLLRVLSVVCVVVVRDHSVRSLVSSVVSVCSNNPPSHHYDSSCSSVNSVDSCCSNPNSSRSSSNSNSLVNLLLSVVCVVVPSVLSVQVSVLSNRHRSDRPQVSVVSSPDHSSDPCSSVVSSVVSSVSSVVSSVSVVVD/DADDLCVLPVDLVRLLVLLVVLLVQLQVLLVVLLPDQQLLVNLVSVQSNLVSVQSNLSSQLSLVSLCQAFVPDPSSVVSNVSSVVSVVSSVVSVVSNLVSLLPHDPVSLVSNCVNPVLCVAVSVLSPVLNLQDDDPVVVVVCVVCVCPALQVLLVVLVVVLQPDWFWDQDPNDTDIDHLVRLLVCLQPLDPVSLVVSLLRNLVVLVVVQVSLFVSLLRNLVRQQVSCVSSPHPGSLQVVCSLQLHHPLLLVVLLVLLLVLLVLVQLQLLLLCVLSVHQAAPSNLNYFSDPDWDFADPVRLLVLLLVLQVLQDVVSSVQLVCCVVVVQEAQADDPRRHAAKAWDQLHLVDQIGIYHHDDGTPVSSLSSQLRSLLRSLSNLQSLRGNVFSAHRLLQNRQRSVLSSVSSLVSVLVVDDLVVNLRSLSNVLSVLCCQALVLSLLLQLLSVLSVVCVVVVRDHSVRSLVSSVVSVCSNNPPSHHYDSSCSSVNSVDSCCSNPNSSRVSSNSNSLVNLLLSVVCVVVPNVLSVLVSVLSNRHRSDRPQVSVVSSPDDSSDPCSSVVSSVVSSVSSVVSSVSVVVD

pLDDT: mean 93.82, std 4.87, range [50.12, 98.69]

Solvent-accessible surface area (backbone atoms only — not comparable to full-atom values): 59173 Å² total; per-residue (Å²): 100,55,65,61,62,57,78,81,35,83,42,72,65,52,32,50,48,48,34,52,55,25,43,53,50,34,49,55,42,34,55,49,49,66,72,55,80,53,33,66,60,46,38,53,44,49,51,54,36,44,50,30,50,29,58,25,23,48,30,53,44,47,27,52,52,52,21,36,61,26,58,75,37,67,65,28,48,49,51,33,50,52,49,50,56,52,48,55,53,46,52,52,37,52,50,51,44,51,53,46,58,56,67,48,54,68,68,51,52,51,45,20,27,72,70,38,64,86,42,38,43,61,50,52,50,41,59,60,44,53,75,40,54,66,54,72,57,24,46,48,47,54,59,65,52,42,72,29,22,41,68,46,50,30,44,50,56,53,55,50,56,70,66,46,69,41,81,44,74,56,96,88,37,81,38,81,29,46,60,69,58,43,60,55,37,30,50,38,85,46,66,66,56,11,45,52,38,51,43,57,53,25,46,55,52,52,75,42,38,68,58,53,33,49,44,42,46,32,29,46,49,38,51,43,45,52,25,48,73,32,67,37,92,45,57,61,40,50,46,27,53,70,47,57,45,56,64,66,47,52,52,49,49,51,53,51,52,66,70,50,29,62,53,59,31,54,46,45,44,50,47,23,60,72,68,69,44,89,37,36,70,43,44,74,57,37,57,88,54,89,76,76,66,72,37,52,69,65,55,37,50,48,50,43,43,52,27,34,38,71,68,33,63,65,58,17,50,54,49,46,44,38,67,74,68,35,31,31,26,36,58,70,52,86,45,33,58,81,62,66,46,51,50,55,73,23,57,83,48,78,40,36,34,41,39,54,54,79,38,33,64,67,40,41,47,48,50,33,24,30,44,14,41,34,43,34,43,56,41,4,38,76,32,54,63,89,16,31,55,54,44,63,49,56,59,47,36,42,14,55,44,35,31,51,42,33,48,57,52,48,49,74,72,42,53,71,69,53,30,48,48,50,52,51,50,51,51,50,53,50,40,55,34,30,56,49,21,41,40,53,39,52,42,48,55,51,50,48,50,45,24,69,74,65,72,54,58,54,60,68,56,52,22,47,50,41,40,52,44,49,40,67,49,40,50,86,47,35,43,77,58,74,51,62,31,41,46,71,79,72,44,64,51,70,44,68,39,65,68,54,47,42,33,46,26,50,17,52,40,50,29,46,48,51,50,50,46,31,72,71,50,40,72,74,36,47,62,45,52,52,48,47,38,28,41,36,28,47,53,53,60,63,61,49,35,45,72,66,71,45,56,79,78,41,85,60,47,66,58,51,29,51,50,51,52,40,49,53,49,50,51,49,53,54,60,61,63,74,103,101,55,67,60,62,57,78,79,34,82,43,75,65,53,31,50,49,47,33,51,54,26,44,52,50,33,50,53,42,34,55,50,50,66,72,54,82,54,34,66,60,45,36,52,45,48,50,53,36,46,50,29,50,28,57,25,24,50,31,52,46,47,27,51,53,51,21,37,62,25,57,75,38,68,65,28,45,49,49,33,49,53,49,48,56,53,46,53,54,46,50,52,37,51,49,51,43,51,52,46,58,56,68,49,54,69,69,51,53,51,46,20,26,70,71,37,62,86,43,38,43,60,51,51,50,42,58,61,45,52,76,39,54,65,55,72,56,26,44,50,46,54,59,66,50,42,73,29,22,41,68,46,48,30,44,50,55,53,56,50,56,71,67,45,70,40,81,46,73,57,95,87,37,80,39,78,30,46,60,69,56,43,60,55,37,31,49,36,86,46,65,66,57,11,45,52,38,50,43,56,54,25,47,57,53,52,76,41,39,68,57,53,32,50,44,44,46,33,27,46,49,40,51,43,46,51,24,49,74,31,66,39,93,45,58,62,41,52,44,27,54,70,43,56,46,56,64,66,48,52,52,48,49,52,52,52,53,66,69,51,30,61,51,57,31,53,45,45,45,51,48,23,62,72,68,70,43,88,36,37,69,43,45,75,57,38,58,86,56,90,74,77,66,72,38,53,70,68,55,39,49,50,49,42,44,53,28,34,38,70,68,32,62,66,58,15,50,54,48,47,43,39,66,76,66,36,33,32,25,37,58,71,51,85,45,33,58,81,63,68,46,51,50,54,72,25,58,84,49,79,40,36,34,40,39,54,52,78,37,32,65,67,41,43,47,48,50,33,25,30,43,14,40,33,43,33,42,54,40,4,38,78,31,54,59,88,16,30,55,57,44,63,49,55,59,46,35,43,15,55,43,35,30,51,42,34,47,57,51,48,48,72,71,44,52,72,70,52,29,47,46,50,51,52,50,51,51,50,53,49,41,54,34,31,57,49,21,44,40,52,39,53,41,48,55,52,50,48,50,45,26,70,74,65,73,54,58,54,60,68,57,53,24,48,51,42,40,52,43,48,42,67,48,40,49,88,49,36,43,78,59,74,52,60,29,40,45,70,78,72,43,64,51,69,43,68,38,65,68,54,46,42,33,45,24,50,16,51,41,51,29,46,47,50,51,50,46,31,72,72,52,39,72,74,35,47,62,43,53,52,49,46,37,29,42,35,28,46,54,53,60,64,63,49,35,44,73,65,72,45,57,79,78,43,88,58,45,66,57,51,28,52,50,53,52,41,48,53,50,50,52,49,52,53,59,61,63,74,102